Protein AF-A0A7C6ADP8-F1 (afdb_monomer)

pLDDT: mean 74.57, std 18.98, range [22.14, 98.31]

Sequence (1095 aa):
MPDKEGLFTRVGKFVDNAWGKVIQRQTPQTPTKPYLGIEVAIDEGSIYKRMKLTPYYGDELLSRKKIDIFNQMMQDSEIESSINTLKTIRLSSGWEIIPATETDETGKEINKERNKEIADFVEWNLKNVEGSFEDDLREIMGAVEMGISLNELIWNPIKKGKYAGKIGLTAIKSKNPKYFNIAVDDFDNLLENGIVNISSIHYGERYPTEKFIIYSFNKRYENVFGVSRIRSLYDLWFMKQVVLRAFGVYIEKFGHPWPIIKHPKGIDARLKSDLLTILRQLRLEAGMVIPNDVEVAIQEVSTRGSTMFLDIIDYIDKEIRKTILGQTLTAETGGTGSYALGKVHFDILLFYEEQLADDLEKKAINQQLIKRLVDYNYLDVQEYPEFKFKPLIQEDITQIIDKYYQGVSQGAIKPIPEDEEWIRDKLKLPKRKTGEAPAPIVENPQIEIPELTSFKEDIFTGVRRRTLTKYEEQTDFKEIKDTQDDITERYRVKIGSIIKDSVDDLIEQIGSKKIIEEKNINAIPKLKLKYVGDVKREFQNMMEEIFRRGKSDARKELAAKRKELKFVSLQRITPTELLNIFDKEAFWMAGVERDYIEKEIKEVLFNAIKTGANIRDTIAEIQSRMEAYYIQGEPIEEEAMTGHRLETVIRTKLSDVYNQARRQIFEDEDLEGFVEAYQYSAILDDRVRKTHAEMDGRIYSVNNPIWDSLYPPNGYNCFDELTEVYTNEGWKFFKELRGNESFLSLSPQTKDLEWQKAIRWYKDKYEGEMYHFHSWNFDLKCTPNHSLLVKKSWDRHQKRDNLKFIFANQIADSDLFYRTSKWIGRDKEEYLGFMSAKTFARFMGYWLSEGSITKSNKWVIKISQNQQDKKYEIIEKLSEIKELLWIGKEAIYIKPLPILSEYLSQFGKSFEKYIPIEIKEMTKENIREFLDAYLLGDGHIIPGHKFENGYESYDIKSYTTSSKKMAEDLGELILKVGHYPSFSFENNKGKEVEFRNGIYKLNTNIYFVRELESEYFTFHKKYLKKERYEGYIYCVEIPKYHTLWIRRNNKTTWAGNCRCLVIPIVRGEQWEESPPPPSWVKPDEGFDKPGNKRE

Structure (mmCIF, N/CA/C/O backbone):
data_AF-A0A7C6ADP8-F1
#
_entry.id   AF-A0A7C6ADP8-F1
#
loop_
_atom_site.group_PDB
_atom_site.id
_atom_site.type_symbol
_atom_site.label_atom_id
_atom_site.label_alt_id
_atom_site.label_comp_id
_atom_site.label_asym_id
_atom_site.label_entity_id
_atom_site.label_seq_id
_atom_site.pdbx_PDB_ins_code
_atom_site.Cartn_x
_atom_site.Cartn_y
_atom_site.Cartn_z
_atom_site.occupancy
_atom_site.B_iso_or_equiv
_atom_site.auth_seq_id
_atom_site.auth_comp_id
_atom_site.auth_asym_id
_atom_site.auth_atom_id
_atom_site.pdbx_PDB_model_num
ATOM 1 N N . MET A 1 1 ? 15.365 53.160 -57.460 1.00 35.66 1 MET A N 1
ATOM 2 C CA . MET A 1 1 ? 14.237 52.445 -56.826 1.00 35.66 1 MET A CA 1
ATOM 3 C C . MET A 1 1 ? 14.188 52.918 -55.385 1.00 35.66 1 MET A C 1
ATOM 5 O O . MET A 1 1 ? 15.124 52.596 -54.665 1.00 35.66 1 MET A O 1
ATOM 9 N N . PRO A 1 2 ? 13.243 53.808 -55.036 1.00 38.81 2 PRO A N 1
ATOM 10 C CA . PRO A 1 2 ? 13.351 54.641 -53.848 1.00 38.81 2 PRO A CA 1
ATOM 11 C C . PRO A 1 2 ? 12.787 53.992 -52.586 1.00 38.81 2 PRO A C 1
ATOM 13 O O . PRO A 1 2 ? 12.015 53.034 -52.628 1.00 38.81 2 PRO A O 1
ATOM 16 N N . ASP A 1 3 ? 13.231 54.601 -51.495 1.00 36.62 3 ASP A N 1
ATOM 17 C CA . ASP A 1 3 ? 13.178 54.237 -50.094 1.00 36.62 3 ASP A CA 1
ATOM 18 C C . ASP A 1 3 ? 11.847 53.768 -49.515 1.00 36.62 3 ASP A C 1
ATOM 20 O O . ASP A 1 3 ? 10.770 54.335 -49.708 1.00 36.62 3 ASP A O 1
ATOM 24 N N . LYS A 1 4 ? 12.000 52.770 -48.642 1.00 43.06 4 LYS A N 1
ATOM 25 C CA . LYS A 1 4 ? 11.010 52.248 -47.700 1.00 43.06 4 LYS A CA 1
ATOM 26 C C . LYS A 1 4 ? 10.804 53.185 -46.492 1.00 43.06 4 LYS A C 1
ATOM 28 O O . LYS A 1 4 ? 10.610 52.708 -45.380 1.00 43.06 4 LYS A O 1
ATOM 33 N N . GLU A 1 5 ? 10.795 54.501 -46.700 1.00 43.41 5 GLU A N 1
ATOM 34 C CA . GLU A 1 5 ? 10.454 55.497 -45.664 1.00 43.41 5 GLU A CA 1
ATOM 35 C C . GLU A 1 5 ? 8.980 55.954 -45.715 1.00 43.41 5 GLU A C 1
ATOM 37 O O . GLU A 1 5 ? 8.523 56.711 -44.865 1.00 43.41 5 GLU A O 1
ATOM 42 N N . GLY A 1 6 ? 8.176 55.446 -46.658 1.00 42.19 6 GLY A N 1
ATOM 43 C CA . GLY A 1 6 ? 6.783 55.881 -46.854 1.00 42.19 6 GLY A CA 1
ATOM 44 C C . GLY A 1 6 ? 5.679 55.070 -46.155 1.00 42.19 6 GLY A C 1
ATOM 45 O O . GLY A 1 6 ? 4.519 55.475 -46.221 1.00 42.19 6 GLY A O 1
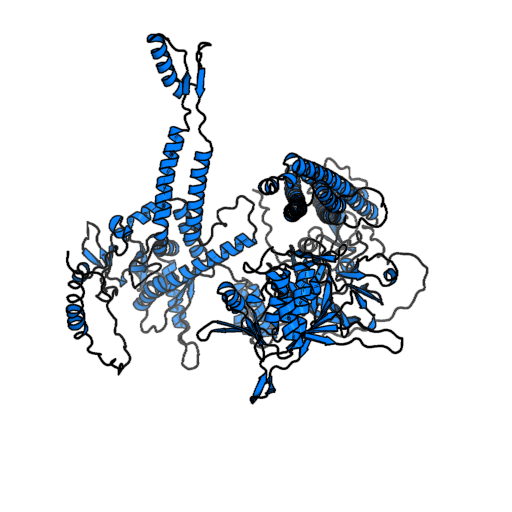ATOM 46 N N . LEU A 1 7 ? 5.984 53.936 -45.506 1.00 39.31 7 LEU A N 1
ATOM 47 C CA . LEU A 1 7 ? 4.951 53.066 -44.903 1.00 39.31 7 LEU A CA 1
ATOM 48 C C . LEU A 1 7 ? 4.831 53.165 -43.374 1.00 39.31 7 LEU A C 1
ATOM 50 O O . LEU A 1 7 ? 3.783 52.817 -42.831 1.00 39.31 7 LEU A O 1
ATOM 54 N N . PHE A 1 8 ? 5.836 53.700 -42.676 1.00 41.06 8 PHE A N 1
ATOM 55 C CA . PHE A 1 8 ? 5.803 53.817 -41.211 1.00 41.06 8 PHE A CA 1
ATOM 56 C C . PHE A 1 8 ? 5.167 55.115 -40.690 1.00 41.06 8 PHE A C 1
ATOM 58 O O . PHE A 1 8 ? 4.790 55.192 -39.524 1.00 41.06 8 PHE A O 1
ATOM 65 N N . THR A 1 9 ? 4.902 56.098 -41.552 1.00 47.91 9 THR A N 1
ATOM 66 C CA . THR A 1 9 ? 4.313 57.390 -41.145 1.00 47.91 9 THR A CA 1
ATOM 67 C C . THR A 1 9 ? 2.787 57.456 -41.289 1.00 47.91 9 THR A C 1
ATOM 69 O O . THR A 1 9 ? 2.170 58.429 -40.856 1.00 47.91 9 THR A O 1
ATOM 72 N N . ARG A 1 10 ? 2.142 56.416 -41.846 1.00 42.78 10 ARG A N 1
ATOM 73 C CA . ARG A 1 10 ? 0.668 56.316 -41.951 1.00 42.78 10 ARG A CA 1
ATOM 74 C C . ARG A 1 10 ? 0.014 55.357 -40.954 1.00 42.78 10 ARG A C 1
ATOM 76 O O . ARG A 1 10 ? -1.195 55.435 -40.772 1.00 42.78 10 ARG A O 1
ATOM 83 N N . VAL A 1 11 ? 0.799 54.545 -40.245 1.00 42.97 11 VAL A N 1
ATOM 84 C CA . VAL A 1 11 ? 0.312 53.742 -39.108 1.00 42.97 11 VAL A CA 1
ATOM 85 C C . VAL A 1 11 ? 0.451 54.523 -37.791 1.00 42.97 11 VAL A C 1
ATOM 87 O O . VAL A 1 11 ? -0.422 54.434 -36.933 1.00 42.97 11 VAL A O 1
ATOM 90 N N . GLY A 1 12 ? 1.440 55.421 -37.677 1.00 44.69 12 GLY A N 1
ATOM 91 C CA . GLY A 1 12 ? 1.643 56.259 -36.484 1.00 44.69 12 GLY A CA 1
ATOM 92 C C . GLY A 1 12 ? 0.563 57.319 -36.209 1.00 44.69 12 GLY A C 1
ATOM 93 O O . GLY A 1 12 ? 0.397 57.722 -35.070 1.00 44.69 12 GLY A O 1
ATOM 94 N N . LYS A 1 13 ? -0.233 57.746 -37.204 1.00 42.19 13 LYS A N 1
ATOM 95 C CA . LYS A 1 13 ? -1.332 58.724 -36.996 1.00 42.19 13 LYS A CA 1
ATOM 96 C C . LYS A 1 13 ? -2.733 58.113 -36.879 1.00 42.19 13 LYS A C 1
ATOM 98 O O . LYS A 1 13 ? -3.676 58.838 -36.570 1.00 42.19 13 LYS A O 1
ATOM 103 N N . PHE A 1 14 ? -2.879 56.804 -37.096 1.00 39.31 14 PHE A N 1
ATOM 104 C CA . PHE A 1 14 ? -4.141 56.093 -36.846 1.00 39.31 14 PHE A CA 1
ATOM 105 C C . PHE A 1 14 ? -4.179 55.467 -35.443 1.00 39.31 14 PHE A C 1
ATOM 107 O O . PHE A 1 14 ? -5.254 55.315 -34.869 1.00 39.31 14 PHE A O 1
ATOM 114 N N . VAL A 1 15 ? -3.011 55.177 -34.857 1.00 43.12 15 VAL A N 1
ATOM 115 C CA . VAL A 1 15 ? -2.910 54.628 -33.497 1.00 43.12 15 VAL A CA 1
ATOM 116 C C . VAL A 1 15 ? -3.097 55.718 -32.428 1.00 43.12 15 VAL A C 1
ATOM 118 O O . VAL A 1 15 ? -3.799 55.473 -31.452 1.00 43.12 15 VAL A O 1
ATOM 121 N N . ASP A 1 16 ? -2.650 56.958 -32.653 1.00 43.00 16 ASP A N 1
ATOM 122 C CA . ASP A 1 16 ? -2.797 58.026 -31.643 1.00 43.00 16 ASP A CA 1
ATOM 123 C C . ASP A 1 16 ? -4.207 58.656 -31.562 1.00 43.00 16 ASP A C 1
ATOM 125 O O . ASP A 1 16 ? -4.598 59.160 -30.511 1.00 43.00 16 ASP A O 1
ATOM 129 N N . ASN A 1 17 ? -5.029 58.574 -32.618 1.00 44.94 17 ASN A N 1
ATOM 130 C CA . ASN A 1 17 ? -6.403 59.115 -32.607 1.00 44.94 17 ASN A CA 1
ATOM 131 C C . ASN A 1 17 ? -7.495 58.085 -32.263 1.00 44.94 17 ASN A C 1
ATOM 133 O O . ASN A 1 17 ? -8.624 58.483 -31.971 1.00 44.94 17 ASN A O 1
ATOM 137 N N . ALA A 1 18 ? -7.179 56.785 -32.253 1.00 42.38 18 ALA A N 1
ATOM 138 C CA . ALA A 1 18 ? -8.094 55.736 -31.792 1.00 42.38 18 ALA A CA 1
ATOM 139 C C . ALA A 1 18 ? -7.897 55.401 -30.300 1.00 42.38 18 ALA A C 1
ATOM 141 O O . ALA A 1 18 ? -8.864 55.097 -29.605 1.00 42.38 18 ALA A O 1
ATOM 142 N N . TRP A 1 19 ? -6.672 55.538 -29.778 1.00 39.94 19 TRP A N 1
ATOM 143 C CA . TRP A 1 19 ? -6.356 55.247 -28.373 1.00 39.94 19 TRP A CA 1
ATOM 144 C C . TRP A 1 19 ? -6.472 56.460 -27.434 1.00 39.94 19 TRP A C 1
ATOM 146 O O . TRP A 1 19 ? -6.539 56.292 -26.219 1.00 39.94 19 TRP A O 1
ATOM 156 N N . GLY A 1 20 ? -6.592 57.678 -27.975 1.00 42.84 20 GLY A N 1
ATOM 157 C CA . GLY A 1 20 ? -6.781 58.911 -27.197 1.00 42.84 20 GLY A CA 1
ATOM 158 C C . GLY A 1 20 ? -8.222 59.222 -26.760 1.00 42.84 20 GLY A C 1
ATOM 159 O O . GLY A 1 20 ? -8.427 60.182 -26.021 1.00 42.84 20 GLY A O 1
ATOM 160 N N . LYS A 1 21 ? -9.235 58.450 -27.193 1.00 44.66 21 LYS A N 1
ATOM 161 C CA . LYS A 1 21 ? -10.662 58.712 -26.879 1.00 44.66 21 LYS A CA 1
ATOM 162 C C . LYS A 1 21 ? -11.419 57.592 -26.152 1.00 44.66 21 LYS A C 1
ATOM 164 O O . LYS A 1 21 ? -12.600 57.771 -25.879 1.00 44.66 21 LYS A O 1
ATOM 169 N N . VAL A 1 22 ? -10.763 56.494 -25.764 1.00 42.47 22 VAL A N 1
ATOM 170 C CA . VAL A 1 22 ? -11.399 55.411 -24.969 1.00 42.47 22 VAL A CA 1
ATOM 171 C C . VAL A 1 22 ? -10.760 55.238 -23.583 1.00 42.47 22 VAL A C 1
ATOM 173 O O . VAL A 1 22 ? -11.150 54.375 -22.811 1.00 42.47 22 VAL A O 1
ATOM 176 N N . ILE A 1 23 ? -9.845 56.129 -23.192 1.00 43.03 23 ILE A N 1
ATOM 177 C CA . ILE A 1 23 ? -9.394 56.231 -21.799 1.00 43.03 23 ILE A CA 1
ATOM 178 C C . ILE A 1 23 ? -10.004 57.491 -21.177 1.00 43.03 23 ILE A C 1
ATOM 180 O O . ILE A 1 23 ? -9.311 58.404 -20.737 1.00 43.03 23 ILE A O 1
ATOM 184 N N . GLN A 1 24 ? -11.337 57.525 -21.079 1.00 40.25 24 GLN A N 1
ATOM 185 C CA . GLN A 1 24 ? -11.882 58.004 -19.815 1.00 40.25 24 GLN A CA 1
ATOM 186 C C . GLN A 1 24 ? -11.510 56.921 -18.810 1.00 40.25 24 GLN A C 1
ATOM 188 O O . GLN A 1 24 ? -12.100 55.843 -18.802 1.00 40.25 24 GLN A O 1
ATOM 193 N N . ARG A 1 25 ? -10.494 57.189 -17.983 1.00 43.53 25 ARG A N 1
ATOM 194 C CA . ARG A 1 25 ? -10.390 56.520 -16.689 1.00 43.53 25 ARG A CA 1
ATOM 195 C C . ARG A 1 25 ? -11.712 56.809 -15.985 1.00 43.53 25 ARG A C 1
ATOM 197 O O . ARG A 1 25 ? -11.857 57.869 -15.384 1.00 43.53 25 ARG A O 1
ATOM 204 N N . GLN A 1 26 ? -12.685 55.907 -16.107 1.00 44.56 26 GLN A N 1
ATOM 205 C CA . GLN A 1 26 ? -13.716 55.815 -15.094 1.00 44.56 26 GLN A CA 1
ATOM 206 C C . GLN A 1 26 ? -12.935 55.555 -13.817 1.00 44.56 26 GLN A C 1
ATOM 208 O O . GLN A 1 26 ? -12.265 54.530 -13.674 1.00 44.56 26 GLN A O 1
ATOM 213 N N . THR A 1 27 ? -12.904 56.558 -12.946 1.00 42.94 27 THR A N 1
ATOM 214 C CA . THR A 1 27 ? -12.522 56.363 -11.558 1.00 42.94 27 THR A CA 1
ATOM 215 C C . THR A 1 27 ? -13.268 55.114 -11.101 1.00 42.94 27 THR A C 1
ATOM 217 O O . THR A 1 27 ? -14.484 55.075 -11.313 1.00 42.94 27 THR A O 1
ATOM 220 N N . PRO A 1 28 ? -12.587 54.078 -10.574 1.00 41.28 28 PRO A N 1
ATOM 221 C CA . PRO A 1 28 ? -13.285 52.905 -10.076 1.00 41.28 28 PRO A CA 1
ATOM 222 C C . PRO A 1 28 ? -14.347 53.418 -9.113 1.00 41.28 28 PRO A C 1
ATOM 224 O O . PRO A 1 28 ? -14.013 54.067 -8.120 1.00 41.28 28 PRO A O 1
ATOM 227 N N . GLN A 1 29 ? -15.622 53.241 -9.467 1.00 51.44 29 GLN A N 1
ATOM 228 C CA . GLN A 1 29 ? -16.684 53.558 -8.535 1.00 51.44 29 GLN A CA 1
ATOM 229 C C . GLN A 1 29 ? -16.486 52.589 -7.386 1.00 51.44 29 GLN A C 1
ATOM 231 O O . GLN A 1 29 ? -16.668 51.382 -7.540 1.00 51.44 29 GLN A O 1
ATOM 236 N N . THR A 1 30 ? -16.032 53.109 -6.252 1.00 48.41 30 THR A N 1
ATOM 237 C CA . THR A 1 30 ? -16.050 52.364 -5.008 1.00 48.41 30 THR A CA 1
ATOM 238 C C . THR A 1 30 ? -17.510 51.980 -4.794 1.00 48.41 30 THR A C 1
ATOM 240 O O . THR A 1 30 ? -18.344 52.888 -4.711 1.00 48.41 30 THR A O 1
ATOM 243 N N . PRO A 1 31 ? -17.861 50.682 -4.776 1.00 51.34 31 PRO A N 1
ATOM 244 C CA . PRO A 1 31 ? -19.242 50.290 -4.566 1.00 51.34 31 PRO A CA 1
ATOM 245 C C . PRO A 1 31 ? -19.671 50.842 -3.209 1.00 51.34 31 PRO A C 1
ATOM 247 O O . PRO A 1 31 ? -19.130 50.467 -2.171 1.00 51.34 31 PRO A O 1
ATOM 250 N N . THR A 1 32 ? -20.599 51.799 -3.211 1.00 57.66 32 THR A N 1
ATOM 251 C CA . THR A 1 32 ? -21.074 52.444 -1.979 1.00 57.66 32 THR A CA 1
ATOM 252 C C . THR A 1 32 ? -22.040 51.552 -1.197 1.00 57.66 32 THR A C 1
ATOM 254 O O . THR A 1 32 ? -22.402 51.888 -0.071 1.00 57.66 32 THR A O 1
ATOM 257 N N . LYS A 1 33 ? -22.425 50.397 -1.764 1.00 55.84 33 LYS A N 1
ATOM 258 C CA . LYS A 1 33 ? -23.180 49.307 -1.133 1.00 55.84 33 LYS A CA 1
ATOM 259 C C . LYS A 1 33 ? -22.753 47.952 -1.729 1.00 55.84 33 LYS A C 1
ATOM 261 O O . LYS A 1 33 ? -22.306 47.930 -2.876 1.00 55.84 33 LYS A O 1
ATOM 266 N N . PRO A 1 34 ? -22.889 46.836 -0.988 1.00 53.62 34 PRO A N 1
ATOM 267 C CA . PRO A 1 34 ? -22.669 45.496 -1.533 1.00 53.62 34 PRO A CA 1
ATOM 268 C C . PRO A 1 34 ? -23.605 45.225 -2.723 1.00 53.62 34 PRO A C 1
ATOM 270 O O . PRO A 1 34 ? -24.771 45.619 -2.696 1.00 53.62 34 PRO A O 1
ATOM 273 N N . TYR A 1 35 ? -23.097 44.545 -3.755 1.00 59.25 35 TYR A N 1
ATOM 274 C CA . TYR A 1 35 ? -23.868 44.079 -4.915 1.00 59.25 35 TYR A CA 1
ATOM 275 C C . TYR A 1 35 ? -24.790 42.914 -4.508 1.00 59.25 35 TYR A C 1
ATOM 277 O O . TYR A 1 35 ? -24.523 41.757 -4.815 1.00 59.25 35 TYR A O 1
ATOM 285 N N . LEU A 1 36 ? -25.850 43.201 -3.749 1.00 57.41 36 LEU A N 1
ATOM 286 C CA . LEU A 1 36 ? -26.852 42.206 -3.362 1.00 57.41 36 LEU A CA 1
ATOM 287 C C . LEU A 1 36 ? -27.833 41.988 -4.524 1.00 57.41 36 LEU A C 1
ATOM 289 O O . LEU A 1 36 ? -28.545 42.916 -4.900 1.00 57.41 36 LEU A O 1
ATOM 293 N N . GLY A 1 37 ? -27.866 40.771 -5.079 1.00 58.00 37 GLY A N 1
ATOM 294 C CA . GLY A 1 37 ? -28.840 40.356 -6.102 1.00 58.00 37 GLY A CA 1
ATOM 295 C C . GLY A 1 37 ? -28.602 40.904 -7.515 1.00 58.00 37 GLY A C 1
ATOM 296 O O . GLY A 1 37 ? -29.552 41.005 -8.283 1.00 58.00 37 GLY A O 1
ATOM 297 N N . ILE A 1 38 ? -27.370 41.300 -7.856 1.00 65.56 38 ILE A N 1
ATOM 298 C CA . ILE A 1 38 ? -27.025 41.811 -9.193 1.00 65.56 38 ILE A CA 1
ATOM 299 C C . ILE A 1 38 ? -26.240 40.739 -9.954 1.00 65.56 38 ILE A C 1
ATOM 301 O O . ILE A 1 38 ? -25.113 40.421 -9.579 1.00 65.56 38 ILE A O 1
ATOM 305 N N . GLU A 1 39 ? -26.824 40.221 -11.033 1.00 62.56 39 GLU A N 1
ATOM 306 C CA . GLU A 1 39 ? -26.185 39.277 -11.956 1.00 62.56 39 GLU A CA 1
ATOM 307 C C . GLU A 1 39 ? -25.587 40.003 -13.169 1.00 62.56 39 GLU A C 1
ATOM 309 O O . GLU A 1 39 ? -26.061 41.063 -13.589 1.00 62.56 39 GLU A O 1
ATOM 314 N N . VAL A 1 40 ? -24.510 39.445 -13.726 1.00 65.12 40 VAL A N 1
ATOM 315 C CA . VAL A 1 40 ? -23.796 40.013 -14.877 1.00 65.12 40 VAL A CA 1
ATOM 316 C C . VAL A 1 40 ? -23.977 39.086 -16.070 1.00 65.12 40 VAL A C 1
ATOM 318 O O . VAL A 1 40 ? -23.547 37.938 -16.034 1.00 65.12 40 VAL A O 1
ATOM 321 N N . ALA A 1 41 ? -24.587 39.598 -17.137 1.00 59.38 41 ALA A N 1
ATOM 322 C CA . ALA A 1 41 ? -24.795 38.842 -18.366 1.00 59.38 41 ALA A CA 1
ATOM 323 C C . ALA A 1 41 ? -23.483 38.647 -19.152 1.00 59.38 41 ALA A C 1
ATOM 325 O O . ALA A 1 41 ? -22.653 39.558 -19.234 1.00 59.38 41 ALA A O 1
ATOM 326 N N . ILE A 1 42 ? -23.333 37.482 -19.788 1.00 54.97 42 ILE A N 1
ATOM 327 C CA . ILE A 1 42 ? -22.241 37.149 -20.720 1.00 54.97 42 ILE A CA 1
ATOM 328 C C . ILE A 1 42 ? -22.808 37.131 -22.162 1.00 54.97 42 ILE A C 1
ATOM 330 O O . ILE A 1 42 ? -23.999 36.887 -22.376 1.00 54.97 42 ILE A O 1
ATOM 334 N N . ASP A 1 43 ? -22.005 37.476 -23.179 1.00 49.22 43 ASP A N 1
ATOM 335 C CA . ASP A 1 43 ? -22.453 37.528 -24.583 1.00 49.22 43 ASP A CA 1
ATOM 336 C C . ASP A 1 43 ? -21.489 36.819 -25.544 1.00 49.22 43 ASP A C 1
ATOM 338 O O . ASP A 1 43 ? -20.391 37.311 -25.793 1.00 49.22 43 ASP A O 1
ATOM 342 N N . GLU A 1 44 ? -21.924 35.691 -26.121 1.00 49.38 44 GLU A N 1
ATOM 343 C CA . GLU A 1 44 ? -21.198 34.976 -27.188 1.00 49.38 44 GLU A CA 1
ATOM 344 C C . GLU A 1 44 ? -22.002 34.797 -28.504 1.00 49.38 44 GLU A C 1
ATOM 346 O O . GLU A 1 44 ? -21.466 34.256 -29.471 1.00 49.38 44 GLU A O 1
ATOM 351 N N . GLY A 1 45 ? -23.249 35.293 -28.646 1.00 51.62 45 GLY A N 1
ATOM 352 C CA . GLY A 1 45 ? -23.959 35.192 -29.941 1.00 51.62 45 GLY A CA 1
ATOM 353 C C . GLY A 1 45 ? -25.406 35.714 -30.025 1.00 51.62 45 GLY A C 1
ATOM 354 O O . GLY A 1 45 ? -26.259 35.418 -29.193 1.00 51.62 45 GLY A O 1
ATOM 355 N N . SER A 1 46 ? -25.721 36.444 -31.107 1.00 48.12 46 SER A N 1
ATOM 356 C CA . SER A 1 46 ? -26.847 37.398 -31.222 1.00 48.12 46 SER A CA 1
ATOM 357 C C . SER A 1 46 ? -28.129 36.935 -31.950 1.00 48.12 46 SER A C 1
ATOM 359 O O . SER A 1 46 ? -28.984 37.762 -32.268 1.00 48.12 46 SER A O 1
ATOM 361 N N . ILE A 1 47 ? -28.335 35.635 -32.195 1.00 41.91 47 ILE A N 1
ATOM 362 C CA . ILE A 1 47 ? -29.557 35.133 -32.877 1.00 41.91 47 ILE A CA 1
ATOM 363 C C . ILE A 1 47 ? -30.516 34.417 -31.916 1.00 41.91 47 ILE A C 1
ATOM 365 O O . ILE A 1 47 ? -31.720 34.670 -31.950 1.00 41.91 47 ILE A O 1
ATOM 369 N N . TYR A 1 48 ? -29.997 33.589 -31.008 1.00 50.34 48 TYR A N 1
ATOM 370 C CA . TYR A 1 48 ? -30.814 32.818 -30.061 1.00 50.34 48 TYR A CA 1
ATOM 371 C C . TYR A 1 48 ? -31.314 33.653 -28.867 1.00 50.34 48 TYR A C 1
ATOM 373 O O . TYR A 1 48 ? -32.397 33.377 -28.348 1.00 50.34 48 TYR A O 1
ATOM 381 N N . LYS A 1 49 ? -30.626 34.759 -28.529 1.00 50.81 49 LYS A N 1
ATOM 382 C CA . LYS A 1 49 ? -31.081 35.750 -27.531 1.00 50.81 49 LYS A CA 1
ATOM 383 C C . LYS A 1 49 ? -32.468 36.331 -27.840 1.00 50.81 49 LYS A C 1
ATOM 385 O O . LYS A 1 49 ? -33.259 36.538 -26.929 1.00 50.81 49 LYS A O 1
ATOM 390 N N . ARG A 1 50 ? -32.840 36.512 -29.119 1.00 51.75 50 ARG A N 1
ATOM 391 C CA . ARG A 1 50 ? -34.196 36.990 -29.481 1.00 51.75 50 ARG A CA 1
ATOM 392 C C . ARG A 1 50 ? -35.306 35.987 -29.158 1.00 51.75 50 ARG A C 1
ATOM 394 O O . ARG A 1 50 ? -36.455 36.395 -29.033 1.00 51.75 50 ARG A O 1
ATOM 401 N N . MET A 1 51 ? -34.982 34.698 -29.050 1.00 52.62 51 MET A N 1
ATOM 402 C CA . MET A 1 51 ? -35.951 33.629 -28.792 1.00 52.62 51 MET A CA 1
ATOM 403 C C . MET A 1 51 ? -35.941 33.134 -27.337 1.00 52.62 51 MET A C 1
ATOM 405 O O . MET A 1 51 ? -36.783 32.301 -27.002 1.00 52.62 51 MET A O 1
ATOM 409 N N . LYS A 1 52 ? -35.035 33.639 -26.475 1.00 62.75 52 LYS A N 1
ATOM 410 C CA . LYS A 1 52 ? -34.839 33.174 -25.083 1.00 62.75 52 LYS A CA 1
ATOM 411 C C . LYS A 1 52 ? -34.742 31.644 -24.975 1.00 62.75 52 LYS A C 1
ATOM 413 O O . LYS A 1 52 ? -35.336 31.023 -24.098 1.00 62.75 52 LYS A O 1
ATOM 418 N N . LEU A 1 53 ? -34.069 31.024 -25.941 1.00 60.41 53 LEU A N 1
ATOM 419 C CA . LEU A 1 53 ? -33.856 29.580 -26.011 1.00 60.41 53 LEU A CA 1
ATOM 420 C C . LEU A 1 53 ? -32.358 29.321 -25.989 1.00 60.41 53 LEU A C 1
ATOM 422 O O . LEU A 1 53 ? -31.644 29.822 -26.861 1.00 60.41 53 LEU A O 1
ATOM 426 N N . THR A 1 54 ? -31.893 28.508 -25.046 1.00 62.88 54 THR A N 1
ATOM 427 C CA . THR A 1 54 ? -30.516 28.020 -25.071 1.00 62.88 54 THR A CA 1
ATOM 428 C C . THR A 1 54 ? -30.438 26.949 -26.153 1.00 62.88 54 THR A C 1
ATOM 430 O O . THR A 1 54 ? -31.235 26.006 -26.139 1.00 62.88 54 THR A O 1
ATOM 433 N N . PRO A 1 55 ? -29.543 27.056 -27.145 1.00 58.25 55 PRO A N 1
ATOM 434 C CA . PRO A 1 55 ? -29.330 25.942 -28.045 1.00 58.25 55 PRO A CA 1
ATOM 435 C C . PRO A 1 55 ? -28.656 24.813 -27.262 1.00 58.25 55 PRO A C 1
ATOM 437 O O . PRO A 1 55 ? -27.723 25.046 -26.501 1.00 58.25 55 PRO A O 1
ATOM 440 N N . TYR A 1 56 ? -29.024 23.571 -27.564 1.00 56.62 56 TYR A N 1
ATOM 441 C CA . TYR A 1 56 ? -28.285 22.372 -27.144 1.00 56.62 56 TYR A CA 1
ATOM 442 C C . TYR A 1 56 ? -26.795 22.377 -27.605 1.00 56.62 56 TYR A C 1
ATOM 444 O O . TYR A 1 56 ? -26.020 21.475 -27.308 1.00 56.62 56 TYR A O 1
ATOM 452 N N . TYR A 1 57 ? -26.377 23.383 -28.382 1.00 54.66 57 TYR A N 1
ATOM 453 C CA . TYR A 1 57 ? -25.334 23.313 -29.404 1.00 54.66 57 TYR A CA 1
ATOM 454 C C . TYR A 1 57 ? -24.195 24.332 -29.221 1.00 54.66 57 TYR A C 1
ATOM 456 O O . TYR A 1 57 ? -23.665 24.828 -30.212 1.00 54.66 57 TYR A O 1
ATOM 464 N N . GLY A 1 58 ? -23.805 24.650 -27.982 1.00 55.44 58 GLY A N 1
ATOM 465 C CA . GLY A 1 58 ? -22.548 25.378 -27.720 1.00 55.44 58 GLY A CA 1
ATOM 466 C C . GLY A 1 58 ? -21.291 24.556 -28.056 1.00 55.44 58 GLY A C 1
ATOM 467 O O . GLY A 1 58 ? -20.200 25.094 -28.204 1.00 55.44 58 GLY A O 1
ATOM 468 N N . ASP A 1 59 ? -21.455 23.242 -28.218 1.00 66.88 59 ASP A N 1
ATOM 469 C CA . ASP A 1 59 ? -20.412 22.287 -28.574 1.00 66.88 59 ASP A CA 1
ATOM 470 C C . ASP A 1 59 ? -20.443 21.947 -30.082 1.00 66.88 59 ASP A C 1
ATOM 472 O O . ASP A 1 59 ? -21.493 21.591 -30.628 1.00 66.88 59 ASP A O 1
ATOM 476 N N . GLU A 1 60 ? -19.289 22.019 -30.764 1.00 72.50 60 GLU A N 1
ATOM 477 C CA . GLU A 1 60 ? -19.176 21.791 -32.218 1.00 72.50 60 GLU A CA 1
ATOM 478 C C . GLU A 1 60 ? -19.666 20.394 -32.642 1.00 72.50 60 GLU A C 1
ATOM 480 O O . GLU A 1 60 ? -20.336 20.260 -33.672 1.00 72.50 60 GLU A O 1
ATOM 485 N N . LEU A 1 61 ? -19.402 19.350 -31.848 1.00 80.44 61 LEU A N 1
ATOM 486 C CA . LEU A 1 61 ? -19.861 17.991 -32.138 1.00 80.44 61 LEU A CA 1
ATOM 487 C C . LEU A 1 61 ? -21.383 17.917 -32.046 1.00 80.44 61 LEU A C 1
ATOM 489 O O . LEU A 1 61 ? -22.039 17.434 -32.974 1.00 80.44 61 LEU A O 1
ATOM 493 N N . LEU A 1 62 ? -21.945 18.422 -30.947 1.00 76.25 62 LEU A N 1
ATOM 494 C CA . LEU A 1 62 ? -23.387 18.384 -30.722 1.00 76.25 62 LEU A CA 1
ATOM 495 C C . LEU A 1 62 ? -24.124 19.235 -31.754 1.00 76.25 62 LEU A C 1
ATOM 497 O O . LEU A 1 62 ? -25.178 18.814 -32.227 1.00 76.25 62 LEU A O 1
ATOM 501 N N . SER A 1 63 ? -23.554 20.364 -32.187 1.00 71.56 63 SER A N 1
ATOM 502 C CA . SER A 1 63 ? -24.127 21.207 -33.247 1.00 71.56 63 SER A CA 1
ATOM 503 C C . SER A 1 63 ? -24.333 20.452 -34.567 1.00 71.56 63 SER A C 1
ATOM 505 O O . SER A 1 63 ? -25.330 20.656 -35.259 1.00 71.56 63 SER A O 1
ATOM 507 N N . ARG A 1 64 ? -23.421 19.528 -34.898 1.00 75.31 64 ARG A N 1
ATOM 508 C CA . ARG A 1 64 ? -23.453 18.751 -36.146 1.00 75.31 64 ARG A CA 1
ATOM 509 C C . ARG A 1 64 ? -24.213 17.437 -36.016 1.00 75.31 64 ARG A C 1
ATOM 511 O O . ARG A 1 64 ? -24.903 17.035 -36.951 1.00 75.31 64 ARG A O 1
ATOM 518 N N . LYS A 1 65 ? -24.033 16.729 -34.900 1.00 79.06 65 LYS A N 1
ATOM 519 C CA . LYS A 1 65 ? -24.490 15.341 -34.715 1.00 79.06 65 LYS A CA 1
ATOM 520 C C . LYS A 1 65 ? -25.688 15.199 -33.777 1.00 79.06 65 LYS A C 1
ATOM 522 O O . LYS A 1 65 ? -26.309 14.139 -33.774 1.00 79.06 65 LYS A O 1
ATOM 527 N N . LYS A 1 66 ? -26.066 16.271 -33.071 1.00 82.31 66 LYS A N 1
ATOM 528 C CA . LYS A 1 66 ? -27.109 16.304 -32.031 1.00 82.31 66 LYS A CA 1
ATOM 529 C C . LYS A 1 66 ? -26.801 15.374 -30.851 1.00 82.31 66 LYS A C 1
ATOM 531 O O . LYS A 1 66 ? -25.830 14.627 -30.886 1.00 82.31 66 LYS A O 1
ATOM 536 N N . ILE A 1 67 ? -27.638 15.411 -29.809 1.00 82.81 67 ILE A N 1
ATOM 537 C CA . ILE A 1 67 ? -27.511 14.533 -28.625 1.00 82.81 67 ILE A CA 1
ATOM 538 C C . ILE A 1 67 ? -27.523 13.040 -28.972 1.00 82.81 67 ILE A C 1
ATOM 540 O O . ILE A 1 67 ? -26.954 12.221 -28.263 1.00 82.81 67 ILE A O 1
ATOM 544 N N . ASP A 1 68 ? -28.136 12.680 -30.101 1.00 85.12 68 ASP A N 1
ATOM 545 C CA . ASP A 1 68 ? -28.301 11.294 -30.538 1.00 85.12 68 ASP A CA 1
ATOM 546 C C . ASP A 1 68 ? -26.971 10.568 -30.786 1.00 85.12 68 ASP A C 1
ATOM 548 O O . ASP A 1 68 ? -26.932 9.340 -30.794 1.00 85.12 68 ASP A O 1
ATOM 552 N N . ILE A 1 69 ? -25.870 11.309 -30.951 1.00 89.75 69 ILE A N 1
ATOM 553 C CA . ILE A 1 69 ? -24.537 10.713 -31.048 1.00 89.75 69 ILE A CA 1
ATOM 554 C C . ILE A 1 69 ? -24.155 9.941 -29.785 1.00 89.75 69 ILE A C 1
ATOM 556 O O . ILE A 1 69 ? -23.512 8.901 -29.884 1.00 89.75 69 ILE A O 1
ATOM 560 N N . PHE A 1 70 ? -24.603 10.388 -28.611 1.00 91.81 70 PHE A N 1
ATOM 561 C CA . PHE A 1 70 ? -24.351 9.684 -27.359 1.00 91.81 70 PHE A CA 1
ATOM 562 C C . PHE A 1 70 ? -25.102 8.352 -27.303 1.00 91.81 70 PHE A C 1
ATOM 564 O O . PHE A 1 70 ? -24.523 7.364 -26.867 1.00 91.81 70 PHE A O 1
ATOM 571 N N . ASN A 1 71 ? -26.317 8.269 -27.864 1.00 90.44 71 ASN A N 1
ATOM 572 C CA . ASN A 1 71 ? -27.015 6.986 -28.028 1.00 90.44 71 ASN A CA 1
ATOM 573 C C . ASN A 1 71 ? -26.222 6.015 -28.916 1.00 90.44 71 ASN A C 1
ATOM 575 O O . ASN A 1 71 ? -26.198 4.821 -28.645 1.00 90.44 71 ASN A O 1
ATOM 579 N N . GLN A 1 72 ? -25.565 6.514 -29.969 1.00 91.94 72 GLN A N 1
ATOM 580 C CA . GLN A 1 72 ? -24.722 5.683 -30.838 1.00 91.94 72 GLN A CA 1
ATOM 581 C C . GLN A 1 72 ? -23.448 5.226 -30.121 1.00 91.94 72 GLN A C 1
ATOM 583 O O . GLN A 1 72 ? -23.032 4.084 -30.283 1.00 91.94 72 GLN A O 1
ATOM 588 N N . MET A 1 73 ? -22.839 6.092 -29.308 1.00 94.75 73 MET A N 1
ATOM 589 C CA . MET A 1 73 ? -21.670 5.735 -28.500 1.00 94.75 73 MET A CA 1
ATOM 590 C C . MET A 1 73 ? -22.005 4.697 -27.426 1.00 94.75 73 MET A C 1
ATOM 592 O O . MET A 1 73 ? -21.212 3.791 -27.204 1.00 94.75 73 MET A O 1
ATOM 596 N N . MET A 1 74 ? -23.192 4.776 -26.820 1.00 93.94 74 MET A N 1
ATOM 597 C CA . MET A 1 74 ? -23.686 3.784 -25.858 1.00 93.94 74 MET A CA 1
ATOM 598 C C . MET A 1 74 ? -23.939 2.397 -26.473 1.00 93.94 74 MET A C 1
ATOM 600 O O . MET A 1 74 ? -24.168 1.453 -25.731 1.00 93.94 74 MET A O 1
ATOM 604 N N . GLN A 1 75 ? -23.885 2.240 -27.803 1.00 93.38 75 GLN A N 1
ATOM 605 C CA . GLN A 1 75 ? -23.884 0.917 -28.446 1.00 93.38 75 GLN A CA 1
ATOM 606 C C . GLN A 1 75 ? -22.501 0.244 -28.411 1.00 93.38 75 GLN A C 1
ATOM 608 O O . GLN A 1 75 ? -22.386 -0.930 -28.759 1.00 93.38 75 GLN A O 1
ATOM 613 N N . ASP A 1 76 ? -21.442 0.970 -28.036 1.00 93.75 76 ASP A N 1
ATOM 614 C CA . ASP A 1 76 ? -20.130 0.379 -27.792 1.00 93.75 76 ASP A CA 1
ATOM 615 C C . ASP A 1 76 ? -20.131 -0.339 -26.440 1.00 93.75 76 ASP A C 1
ATOM 617 O O . ASP A 1 76 ? -20.381 0.279 -25.403 1.00 93.75 76 ASP A O 1
ATOM 621 N N . SER A 1 77 ? -19.824 -1.637 -26.457 1.00 89.31 77 SER A N 1
ATOM 622 C CA . SER A 1 77 ? -19.891 -2.504 -25.276 1.00 89.31 77 SER A CA 1
ATOM 623 C C . SER A 1 77 ? -19.029 -2.012 -24.116 1.00 89.31 77 SER A C 1
ATOM 625 O O . SER A 1 77 ? -19.388 -2.215 -22.959 1.00 89.31 77 SER A O 1
ATOM 627 N N . GLU A 1 78 ? -17.897 -1.361 -24.401 1.00 88.25 78 GLU A N 1
ATOM 628 C CA . GLU A 1 78 ? -16.990 -0.898 -23.354 1.00 88.25 78 GLU A CA 1
ATOM 629 C C . GLU A 1 78 ? -17.538 0.336 -22.636 1.00 88.25 78 GLU A C 1
ATOM 631 O O . GLU A 1 78 ? -17.493 0.436 -21.406 1.00 88.25 78 GLU A O 1
ATOM 636 N N . ILE A 1 79 ? -18.096 1.266 -23.414 1.00 91.81 79 ILE A N 1
ATOM 637 C CA . ILE A 1 79 ? -18.738 2.475 -22.897 1.00 91.81 79 ILE A CA 1
ATOM 638 C C . ILE A 1 79 ? -19.983 2.087 -22.096 1.00 91.81 79 ILE A C 1
ATOM 640 O O . ILE A 1 79 ? -20.149 2.542 -20.963 1.00 91.81 79 ILE A O 1
ATOM 644 N N . GLU A 1 80 ? -20.826 1.219 -22.658 1.00 92.25 80 GLU A N 1
ATOM 645 C CA . GLU A 1 80 ? -22.058 0.752 -22.025 1.00 92.25 80 GLU A CA 1
ATOM 646 C C . GLU A 1 80 ? -21.778 0.045 -20.691 1.00 92.25 80 GLU A C 1
ATOM 648 O O . GLU A 1 80 ? -22.327 0.429 -19.655 1.00 92.25 80 GLU A O 1
ATOM 653 N N . SER A 1 81 ? -20.868 -0.936 -20.695 1.00 85.62 81 SER A N 1
ATOM 654 C CA . SER A 1 81 ? -20.476 -1.697 -19.504 1.00 85.62 81 SER A CA 1
ATOM 655 C C . SER A 1 81 ? -19.918 -0.789 -18.406 1.00 85.62 81 SER A C 1
ATOM 657 O O . SER A 1 81 ? -20.314 -0.888 -17.240 1.00 85.62 81 SER A O 1
ATOM 659 N N . SER A 1 82 ? -19.051 0.158 -18.775 1.00 87.50 82 SER A N 1
ATOM 660 C CA . SER A 1 82 ? -18.438 1.087 -17.823 1.00 87.50 82 SER A CA 1
ATOM 661 C C . SER A 1 82 ? -19.467 2.025 -17.181 1.00 87.50 82 SER A C 1
ATOM 663 O O . SER A 1 82 ? -19.465 2.204 -15.964 1.00 87.50 82 SER A O 1
ATOM 665 N N . ILE A 1 83 ? -20.386 2.600 -17.965 1.00 90.31 83 ILE A N 1
ATOM 666 C CA . ILE A 1 83 ? -21.444 3.478 -17.436 1.00 90.31 83 ILE A CA 1
ATOM 667 C C . ILE A 1 83 ? -22.425 2.692 -16.556 1.00 90.31 83 ILE A C 1
ATOM 669 O O . ILE A 1 83 ? -22.792 3.155 -15.474 1.00 90.31 83 ILE A O 1
ATOM 673 N N . ASN A 1 84 ? -22.821 1.490 -16.977 1.00 88.62 84 ASN A N 1
ATOM 674 C CA . ASN A 1 84 ? -23.721 0.638 -16.199 1.00 88.62 84 ASN A CA 1
ATOM 675 C C . ASN A 1 84 ? -23.093 0.178 -14.880 1.00 88.62 84 ASN A C 1
ATOM 677 O O . ASN A 1 84 ? -23.796 0.100 -13.869 1.00 88.62 84 ASN A O 1
ATOM 681 N N . THR A 1 85 ? -21.785 -0.088 -14.871 1.00 85.31 85 THR A N 1
ATOM 682 C CA . THR A 1 85 ? -21.032 -0.416 -13.654 1.00 85.31 85 THR A CA 1
ATOM 683 C C . THR A 1 85 ? -21.087 0.740 -12.661 1.00 85.31 85 THR A C 1
ATOM 685 O O . THR A 1 85 ? -21.480 0.522 -11.517 1.00 85.31 85 THR A O 1
ATOM 688 N N . LEU A 1 86 ? -20.801 1.965 -13.117 1.00 86.31 86 LEU A N 1
ATOM 689 C CA . LEU A 1 86 ? -20.866 3.183 -12.301 1.00 86.31 86 LEU A CA 1
ATOM 690 C C . LEU A 1 86 ? -22.262 3.345 -11.657 1.00 86.31 86 LEU A C 1
ATOM 692 O O . LEU A 1 86 ? -22.428 3.375 -10.441 1.00 86.31 86 LEU A O 1
ATOM 696 N N . LYS A 1 87 ? -23.322 3.305 -12.477 1.00 90.00 87 LYS A N 1
ATOM 697 C CA . LYS A 1 87 ? -24.705 3.430 -11.980 1.00 90.00 87 LYS A CA 1
ATOM 698 C C . LYS A 1 87 ? -25.087 2.326 -10.993 1.00 90.00 87 LYS A C 1
ATOM 700 O O . LYS A 1 87 ? -25.781 2.579 -10.012 1.00 90.00 87 LYS A O 1
ATOM 705 N N . THR A 1 88 ? -24.659 1.093 -11.250 1.00 87.38 88 THR A N 1
ATOM 706 C CA . THR A 1 88 ? -25.025 -0.056 -10.413 1.00 87.38 88 THR A CA 1
ATOM 707 C C . THR A 1 88 ? -24.331 -0.010 -9.057 1.00 87.38 88 THR A C 1
ATOM 709 O O . THR A 1 88 ? -24.981 -0.282 -8.049 1.00 87.38 88 THR A O 1
ATOM 712 N N . ILE A 1 89 ? -23.055 0.385 -9.008 1.00 84.12 89 ILE A N 1
ATOM 713 C CA . ILE A 1 89 ? -22.329 0.557 -7.746 1.00 84.12 89 ILE A CA 1
ATOM 714 C C . ILE A 1 89 ? -23.048 1.593 -6.888 1.00 84.12 89 ILE A C 1
ATOM 716 O O . ILE A 1 89 ? -23.382 1.281 -5.743 1.00 84.12 89 ILE A O 1
ATOM 720 N N . ARG A 1 90 ? -23.397 2.761 -7.448 1.00 87.62 90 ARG A N 1
ATOM 721 C CA . ARG A 1 90 ? -24.079 3.810 -6.680 1.00 87.62 90 ARG A CA 1
ATOM 722 C C . ARG A 1 90 ? -25.387 3.341 -6.060 1.00 87.62 90 ARG A C 1
ATOM 724 O O . ARG A 1 90 ? -25.652 3.610 -4.890 1.00 87.62 90 ARG A O 1
ATOM 731 N N . LEU A 1 91 ? -26.210 2.658 -6.851 1.00 89.38 91 LEU A N 1
ATOM 732 C CA . LEU A 1 91 ? -27.532 2.211 -6.414 1.00 89.38 91 LEU A CA 1
ATOM 733 C C . LEU A 1 91 ? -27.462 1.036 -5.424 1.00 89.38 91 LEU A C 1
ATOM 735 O O . LEU A 1 91 ? -28.397 0.843 -4.649 1.00 89.38 91 LEU A O 1
ATOM 739 N N . SER A 1 92 ? -26.358 0.281 -5.393 1.00 81.75 92 SER A N 1
ATOM 740 C CA . SER A 1 92 ? -26.221 -0.912 -4.544 1.00 81.75 92 SER A CA 1
ATOM 741 C C . SER A 1 92 ? -26.230 -0.636 -3.035 1.00 81.75 92 SER A C 1
ATOM 743 O O . SER A 1 92 ? -26.643 -1.500 -2.263 1.00 81.75 92 SER A O 1
ATOM 745 N N . SER A 1 93 ? -25.829 0.565 -2.598 1.00 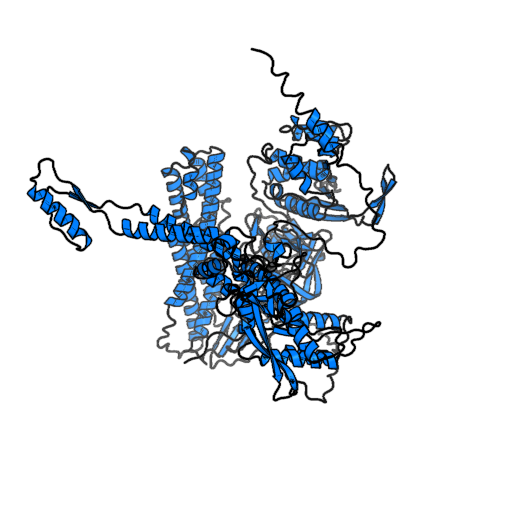82.00 93 SER A N 1
ATOM 746 C CA . SER A 1 93 ? -25.850 0.938 -1.175 1.00 82.00 93 SER A CA 1
ATOM 747 C C . SER A 1 93 ? -27.266 1.122 -0.625 1.00 82.00 93 SER A C 1
ATOM 749 O O . SER A 1 93 ? -27.478 1.076 0.587 1.00 82.00 93 SER A O 1
ATOM 751 N N . GLY A 1 94 ? -28.238 1.395 -1.499 1.00 88.94 94 GLY A N 1
ATOM 752 C CA . GLY A 1 94 ? -29.532 1.941 -1.109 1.00 88.94 94 GLY A CA 1
ATOM 753 C C . GLY A 1 94 ? -29.432 3.370 -0.560 1.00 88.94 94 GLY A C 1
ATOM 754 O O . GLY A 1 94 ? -28.384 4.022 -0.626 1.00 88.94 94 GLY A O 1
ATOM 755 N N . TRP A 1 95 ? -30.547 3.849 -0.014 1.00 94.25 95 TRP A N 1
ATOM 756 C CA . TRP A 1 95 ? -30.743 5.231 0.426 1.00 94.25 95 TRP A CA 1
ATOM 757 C C . TRP A 1 95 ? -31.502 5.315 1.756 1.00 94.25 95 TRP A C 1
ATOM 759 O O . TRP A 1 95 ? -32.074 4.326 2.229 1.00 94.25 95 TRP A O 1
ATOM 769 N N . GLU A 1 96 ? -31.476 6.494 2.371 1.00 94.44 96 GLU A N 1
ATOM 770 C CA . GLU A 1 96 ? -32.264 6.850 3.552 1.00 94.44 96 GLU A CA 1
ATOM 771 C C . GLU A 1 96 ? -32.692 8.324 3.522 1.00 94.44 96 GLU A C 1
ATOM 773 O O . GLU A 1 96 ? -32.109 9.136 2.800 1.00 94.44 96 GLU A O 1
ATOM 778 N N . ILE A 1 97 ? -33.729 8.658 4.298 1.00 96.75 97 ILE A N 1
ATOM 779 C CA . ILE A 1 97 ? -34.164 10.041 4.527 1.00 96.75 97 ILE A CA 1
ATOM 780 C C . ILE A 1 97 ? -33.762 10.448 5.937 1.00 96.75 97 ILE A C 1
ATOM 782 O O . ILE A 1 97 ? -34.184 9.838 6.918 1.00 96.75 97 ILE A O 1
ATOM 786 N N . ILE A 1 98 ? -32.968 11.503 6.029 1.00 94.12 98 ILE A N 1
ATOM 787 C CA . ILE A 1 98 ? -32.504 12.080 7.282 1.00 94.12 98 ILE A CA 1
ATOM 788 C C . ILE A 1 98 ? -33.469 13.206 7.675 1.00 94.12 98 ILE A C 1
ATOM 790 O O . ILE A 1 98 ? -33.682 14.124 6.879 1.00 94.12 98 ILE A O 1
ATOM 794 N N . PRO A 1 99 ? -34.075 13.168 8.877 1.00 92.12 99 PRO A N 1
ATOM 795 C CA . PRO A 1 99 ? -34.924 14.252 9.358 1.00 92.12 99 PRO A CA 1
ATOM 796 C C . PRO A 1 99 ? -34.170 15.577 9.487 1.00 92.12 99 PRO A C 1
ATOM 798 O O . PRO A 1 99 ? -33.010 15.606 9.901 1.00 92.12 99 PRO A O 1
ATOM 801 N N . ALA A 1 100 ? -34.861 16.679 9.198 1.00 89.19 100 ALA A N 1
ATOM 802 C CA . ALA A 1 100 ? -34.335 18.020 9.422 1.00 89.19 100 ALA A CA 1
ATOM 803 C C . ALA A 1 100 ? -34.015 18.244 10.909 1.00 89.19 100 ALA A C 1
ATOM 805 O O . ALA A 1 100 ? -34.820 17.907 11.782 1.00 89.19 100 ALA A O 1
ATOM 806 N N . THR A 1 101 ? -32.862 18.845 11.198 1.00 84.44 101 THR A N 1
ATOM 807 C CA . THR A 1 101 ? -32.467 19.215 12.563 1.00 84.44 101 THR A CA 1
ATOM 808 C C . THR A 1 101 ? -32.602 20.726 12.715 1.00 84.44 101 THR A C 1
ATOM 810 O O . THR A 1 101 ? -31.819 21.474 12.141 1.00 84.44 101 THR A O 1
ATOM 813 N N . GLU A 1 102 ? -33.589 21.178 13.487 1.00 79.19 102 GLU A N 1
ATOM 814 C CA . GLU A 1 102 ? -33.757 22.594 13.830 1.00 79.19 102 GLU A CA 1
ATOM 815 C C . GLU A 1 102 ? -33.263 22.817 15.258 1.00 79.19 102 GLU A C 1
ATOM 817 O O . GLU A 1 102 ? -33.666 22.088 16.162 1.00 79.19 102 GLU A O 1
ATOM 822 N N . THR A 1 103 ? -32.412 23.816 15.487 1.00 78.62 103 THR A N 1
ATOM 823 C CA . THR A 1 103 ? -31.902 24.154 16.826 1.00 78.62 103 THR A CA 1
ATOM 824 C C . THR A 1 103 ? -32.284 25.571 17.228 1.00 78.62 103 THR A C 1
ATOM 826 O O . THR A 1 103 ? -32.197 26.485 16.410 1.00 78.62 103 THR A O 1
ATOM 829 N N . ASP A 1 104 ? -32.659 25.770 18.491 1.00 75.19 104 ASP A N 1
ATOM 830 C CA . ASP A 1 104 ? -32.845 27.107 19.061 1.00 75.19 104 ASP A CA 1
ATOM 831 C C . ASP A 1 104 ? -31.507 27.838 19.315 1.00 75.19 104 ASP A C 1
ATOM 833 O O . ASP A 1 104 ? -30.421 27.285 19.125 1.00 75.19 104 ASP A O 1
ATOM 837 N N . GLU A 1 105 ? -31.573 29.090 19.785 1.00 69.38 105 GLU A N 1
ATOM 838 C CA . GLU A 1 105 ? -30.400 29.928 20.107 1.00 69.38 105 GLU A CA 1
ATOM 839 C C . GLU A 1 105 ? -29.473 29.314 21.179 1.00 69.38 105 GLU A C 1
ATOM 841 O O . GLU A 1 105 ? -28.328 29.742 21.332 1.00 69.38 105 GLU A O 1
ATOM 846 N N . THR A 1 106 ? -29.947 28.304 21.917 1.00 68.69 106 THR A N 1
ATOM 847 C CA . THR A 1 106 ? -29.176 27.569 22.931 1.00 68.69 106 THR A CA 1
ATOM 848 C C . THR A 1 106 ? -28.577 26.262 22.402 1.00 68.69 106 THR A C 1
ATOM 850 O O . THR A 1 106 ? -27.882 25.564 23.141 1.00 68.69 106 THR A O 1
ATOM 853 N N . GLY A 1 107 ? -28.809 25.937 21.124 1.00 70.06 107 GLY A N 1
ATOM 854 C CA . GLY A 1 107 ? -28.359 24.706 20.476 1.00 70.06 107 GLY A CA 1
ATOM 855 C C . GLY A 1 107 ? -29.241 23.490 20.771 1.00 70.06 107 GLY A C 1
ATOM 856 O O . GLY A 1 107 ? -28.832 22.363 20.491 1.00 70.06 107 GLY A O 1
ATOM 857 N N . LYS A 1 108 ? -30.436 23.678 21.348 1.00 73.88 108 LYS A N 1
ATOM 858 C CA . LYS A 1 108 ? -31.364 22.584 21.646 1.00 73.88 108 LYS A CA 1
ATOM 859 C C . LYS A 1 108 ? -32.253 22.308 20.439 1.00 73.88 108 LYS A C 1
ATOM 861 O O . LYS A 1 108 ? -32.832 23.225 19.866 1.00 73.88 108 LYS A O 1
ATOM 866 N N . GLU A 1 109 ? -32.381 21.032 20.086 1.00 76.19 109 GLU A N 1
ATOM 867 C CA . GLU A 1 109 ? -33.227 20.591 18.978 1.00 76.19 109 GLU A CA 1
ATOM 868 C C . GLU A 1 109 ? -34.711 20.897 19.263 1.00 76.19 109 GLU A C 1
ATOM 870 O O . GLU A 1 109 ? -35.268 20.463 20.278 1.00 76.19 109 GLU A O 1
ATOM 875 N N . ILE A 1 110 ? -35.345 21.649 18.367 1.00 77.56 110 ILE A N 1
ATOM 876 C CA . ILE A 1 110 ? -36.765 22.014 18.391 1.00 77.56 110 ILE A CA 1
ATOM 877 C C . ILE A 1 110 ? -37.506 21.282 17.266 1.00 77.56 110 ILE A C 1
ATOM 879 O O . ILE A 1 110 ? -36.896 20.780 16.329 1.00 77.56 110 ILE A O 1
ATOM 883 N N . ASN A 1 111 ? -38.834 21.160 17.373 1.00 81.12 111 ASN A N 1
ATOM 884 C CA . ASN A 1 111 ? -39.693 20.530 16.352 1.00 81.12 111 ASN A CA 1
ATOM 885 C C . ASN A 1 111 ? -39.337 19.078 15.960 1.00 81.12 111 ASN A C 1
ATOM 887 O O . ASN A 1 111 ? -39.851 18.566 14.968 1.00 81.12 111 ASN A O 1
ATOM 891 N N . LYS A 1 112 ? -38.538 18.370 16.767 1.00 83.50 112 LYS A N 1
ATOM 892 C CA . LYS A 1 112 ? -38.047 17.008 16.498 1.00 83.50 112 LYS A CA 1
ATOM 893 C C . LYS A 1 112 ? -39.123 16.018 16.037 1.00 83.50 112 LYS A C 1
ATOM 895 O O . LYS A 1 112 ? -38.926 15.287 15.070 1.00 83.50 112 LYS A O 1
ATOM 900 N N . GLU A 1 113 ? -40.271 15.986 16.715 1.00 84.81 113 GLU A N 1
ATOM 901 C CA . GLU A 1 113 ? -41.371 15.071 16.371 1.00 84.81 113 GLU A CA 1
ATOM 902 C C . GLU A 1 113 ? -42.004 15.411 15.019 1.00 84.81 113 GLU A C 1
ATOM 904 O O . GLU A 1 113 ? -42.277 14.518 14.217 1.00 84.81 113 GLU A O 1
ATOM 909 N N . ARG A 1 114 ? -42.170 16.708 14.741 1.00 87.44 114 ARG A N 1
ATOM 910 C CA . ARG A 1 114 ? -42.689 17.214 13.469 1.00 87.44 114 ARG A CA 1
ATOM 911 C C . ARG A 1 114 ? -41.728 16.890 12.325 1.00 87.44 114 ARG A C 1
ATOM 913 O O . ARG A 1 114 ? -42.160 16.358 11.307 1.00 87.44 114 ARG A O 1
ATOM 920 N N . ASN A 1 115 ? -40.434 17.144 12.504 1.00 89.06 115 ASN A N 1
ATOM 921 C CA . ASN A 1 115 ? -39.415 16.886 11.483 1.00 89.06 115 ASN A CA 1
ATOM 922 C C . ASN A 1 115 ? -39.291 15.391 11.176 1.00 89.06 115 ASN A C 1
ATOM 924 O O . ASN A 1 115 ? -39.152 15.003 10.015 1.00 89.06 115 ASN A O 1
ATOM 928 N N . LYS A 1 116 ? -39.428 14.543 12.201 1.00 90.94 116 LYS A N 1
ATOM 929 C CA . LYS A 1 116 ? -39.506 13.092 12.027 1.00 90.94 116 LYS A CA 1
ATOM 930 C C . LYS A 1 116 ? -40.760 12.666 11.257 1.00 90.94 116 LYS A C 1
ATOM 932 O O . LYS A 1 116 ? -40.652 11.849 10.354 1.00 90.94 116 LYS A O 1
ATOM 937 N N . GLU A 1 117 ? -41.931 13.240 11.545 1.00 91.56 117 GLU A N 1
ATOM 938 C CA . GLU A 1 117 ? -43.159 12.933 10.792 1.00 91.56 117 GLU A CA 1
ATOM 939 C C . GLU A 1 117 ? -43.038 13.307 9.305 1.00 91.56 117 GLU A C 1
ATOM 941 O O . GLU A 1 117 ? -43.494 12.556 8.438 1.00 91.56 117 GLU A O 1
ATOM 946 N N . ILE A 1 118 ? -42.425 14.460 9.010 1.00 93.69 118 ILE A N 1
ATOM 947 C CA . ILE A 1 118 ? -42.171 14.917 7.638 1.00 93.69 118 ILE A CA 1
ATOM 948 C C . ILE A 1 118 ? -41.222 13.941 6.929 1.00 93.69 118 ILE A C 1
ATOM 950 O O . ILE A 1 118 ? -41.519 13.511 5.815 1.00 93.69 118 ILE A O 1
ATOM 954 N N . ALA A 1 119 ? -40.126 13.537 7.577 1.00 94.69 119 ALA A N 1
ATOM 955 C CA . ALA A 1 119 ? -39.186 12.559 7.028 1.00 94.69 119 ALA A CA 1
ATOM 956 C C . ALA A 1 119 ? -39.844 11.192 6.767 1.00 94.69 119 ALA A C 1
ATOM 958 O O . ALA A 1 119 ? -39.711 10.654 5.668 1.00 94.69 119 ALA A O 1
ATOM 959 N N . ASP A 1 120 ? -40.630 10.679 7.721 1.00 95.06 120 ASP A N 1
ATOM 960 C CA . ASP A 1 120 ? -41.375 9.420 7.585 1.00 95.06 120 ASP A CA 1
ATOM 961 C C . ASP A 1 120 ? -42.363 9.473 6.405 1.00 95.06 120 ASP A C 1
ATOM 963 O O . ASP A 1 120 ? -42.567 8.481 5.702 1.00 95.06 120 ASP A O 1
ATOM 967 N N . PHE A 1 121 ? -43.000 10.629 6.177 1.00 96.19 121 PHE A N 1
ATOM 968 C CA . PHE A 1 121 ? -43.888 10.834 5.032 1.00 96.19 121 PHE A CA 1
ATOM 969 C C . PHE A 1 121 ? -43.126 10.811 3.703 1.00 96.19 121 PHE A C 1
ATOM 971 O O . PHE A 1 121 ? -43.571 10.140 2.769 1.00 96.19 121 PHE A O 1
ATOM 978 N N . VAL A 1 122 ? -41.989 11.510 3.623 1.00 96.31 122 VAL A N 1
ATOM 979 C CA . VAL A 1 122 ? -41.135 11.525 2.426 1.00 96.31 122 VAL A CA 1
ATOM 980 C C . VAL A 1 122 ? -40.644 10.112 2.115 1.00 96.31 122 VAL A C 1
ATOM 982 O O . VAL A 1 122 ? -40.850 9.629 1.004 1.00 96.31 122 VAL A O 1
ATOM 985 N N . GLU A 1 123 ? -40.081 9.407 3.098 1.00 96.56 123 GLU A N 1
ATOM 986 C CA . GLU A 1 123 ? -39.590 8.038 2.919 1.00 96.56 123 GLU A CA 1
ATOM 987 C C . GLU A 1 123 ? -40.711 7.085 2.481 1.00 96.56 123 GLU A C 1
ATOM 989 O O . GLU A 1 123 ? -40.536 6.292 1.550 1.00 96.56 123 GLU A O 1
ATOM 994 N N . TRP A 1 124 ? -41.886 7.179 3.114 1.00 95.81 124 TRP A N 1
ATOM 995 C CA . TRP A 1 124 ? -43.048 6.389 2.721 1.00 95.81 124 TRP A CA 1
ATOM 996 C C . TRP A 1 124 ? -43.463 6.678 1.277 1.00 95.81 124 TRP A C 1
ATOM 998 O O . TRP A 1 124 ? -43.741 5.740 0.531 1.00 95.81 124 TRP A O 1
ATOM 1008 N N . ASN A 1 125 ? -43.502 7.944 0.859 1.00 95.44 125 ASN A N 1
ATOM 1009 C CA . ASN A 1 125 ? -43.965 8.295 -0.478 1.00 95.44 125 ASN A CA 1
ATOM 1010 C C . ASN A 1 125 ? -42.990 7.824 -1.568 1.00 95.44 125 ASN A C 1
ATOM 1012 O O . ASN A 1 125 ? -43.448 7.242 -2.548 1.00 95.44 125 ASN A O 1
ATOM 1016 N N . LEU A 1 126 ? -41.675 7.961 -1.358 1.00 95.62 126 LEU A N 1
ATOM 1017 C CA . LEU A 1 126 ? -40.661 7.445 -2.289 1.00 95.62 126 LEU A CA 1
ATOM 1018 C C . LEU A 1 126 ? -40.721 5.916 -2.425 1.00 95.62 126 LEU A C 1
ATOM 1020 O O . LEU A 1 126 ? -40.624 5.396 -3.529 1.00 95.62 126 LEU A O 1
ATOM 1024 N N . LYS A 1 127 ? -40.978 5.184 -1.332 1.00 93.88 127 LYS A N 1
ATOM 1025 C CA . LYS A 1 127 ? -41.160 3.717 -1.365 1.00 93.88 127 LYS A CA 1
ATOM 1026 C C . LYS A 1 127 ? -42.452 3.254 -2.049 1.00 93.88 127 LYS A C 1
ATOM 1028 O O . LYS A 1 127 ? -42.585 2.068 -2.330 1.00 93.88 127 LYS A O 1
ATOM 1033 N N . ASN A 1 128 ? -43.421 4.148 -2.260 1.00 92.56 128 ASN A N 1
ATOM 1034 C CA . ASN A 1 128 ? -44.746 3.827 -2.808 1.00 92.56 128 ASN A CA 1
ATOM 1035 C C . ASN A 1 128 ? -45.027 4.525 -4.152 1.00 92.56 128 ASN A C 1
ATOM 1037 O O . ASN A 1 128 ? -46.185 4.602 -4.569 1.00 92.56 128 ASN A O 1
ATOM 1041 N N . VAL A 1 129 ? -43.992 5.037 -4.823 1.00 93.38 129 VAL A N 1
ATOM 1042 C CA . VAL A 1 129 ? -44.094 5.539 -6.199 1.00 93.38 129 VAL A CA 1
ATOM 1043 C C . VAL A 1 129 ? -44.430 4.389 -7.163 1.00 93.38 129 VAL A C 1
ATOM 1045 O O . VAL A 1 129 ? -44.085 3.234 -6.918 1.00 93.38 129 VAL A O 1
ATOM 1048 N N . GLU A 1 130 ? -45.139 4.670 -8.256 1.00 91.50 130 GLU A N 1
ATOM 1049 C CA . GLU A 1 130 ? -45.413 3.687 -9.307 1.00 91.50 130 GLU A CA 1
ATOM 1050 C C . GLU A 1 130 ? -44.111 3.214 -9.963 1.00 91.50 130 GLU A C 1
ATOM 1052 O O . GLU A 1 130 ? -43.461 3.980 -10.671 1.00 91.50 130 GLU A O 1
ATOM 1057 N N . GLY A 1 131 ? -43.794 1.929 -9.802 1.00 89.00 131 GLY A N 1
ATOM 1058 C CA . GLY A 1 131 ? -42.536 1.347 -10.263 1.00 89.00 131 GLY A CA 1
ATOM 1059 C C . GLY A 1 131 ? -41.576 1.161 -9.094 1.00 89.00 131 GLY A C 1
ATOM 1060 O O . GLY A 1 131 ? -41.993 0.737 -8.017 1.00 89.00 131 GLY A O 1
ATOM 1061 N N . SER A 1 132 ? -40.299 1.449 -9.317 1.00 90.81 132 SER A N 1
ATOM 1062 C CA . SER A 1 132 ? -39.264 1.455 -8.286 1.00 90.81 132 SER A CA 1
ATOM 1063 C C . SER A 1 132 ? -38.556 2.798 -8.324 1.00 90.81 132 SER A C 1
ATOM 1065 O O . SER A 1 132 ? -38.124 3.256 -9.382 1.00 90.81 132 SER A O 1
ATOM 1067 N N . PHE A 1 133 ? -38.405 3.413 -7.153 1.00 94.31 133 PHE A N 1
ATOM 1068 C CA . PHE A 1 133 ? -37.653 4.654 -7.040 1.00 94.31 133 PHE A CA 1
ATOM 1069 C C . PHE A 1 133 ? -36.175 4.453 -7.409 1.00 94.31 133 PHE A C 1
ATOM 1071 O O . PHE A 1 133 ? -35.537 5.364 -7.920 1.00 94.31 133 PHE A O 1
ATOM 1078 N N . GLU A 1 134 ? -35.624 3.252 -7.215 1.00 92.06 134 GLU A N 1
ATOM 1079 C CA . GLU A 1 134 ? -34.275 2.890 -7.656 1.00 92.06 134 GLU A CA 1
ATOM 1080 C C . GLU A 1 134 ? -34.137 2.884 -9.189 1.00 92.06 134 GLU A C 1
ATOM 1082 O O . GLU A 1 134 ? -33.113 3.339 -9.707 1.00 92.06 134 GLU A O 1
ATOM 1087 N N . ASP A 1 135 ? -35.163 2.431 -9.917 1.00 92.81 135 ASP A N 1
ATOM 1088 C CA . ASP A 1 135 ? -35.205 2.523 -11.383 1.00 92.81 135 ASP A CA 1
ATOM 1089 C C . ASP A 1 135 ? -35.320 3.986 -11.838 1.00 92.81 135 ASP A C 1
ATOM 1091 O O . ASP A 1 135 ? -34.609 4.416 -12.749 1.00 92.81 135 ASP A O 1
ATOM 1095 N N . ASP A 1 136 ? -36.137 4.789 -11.150 1.00 95.06 136 ASP A N 1
ATOM 1096 C CA . ASP A 1 136 ? -36.242 6.227 -11.415 1.00 95.06 136 ASP A CA 1
ATOM 1097 C C . ASP A 1 136 ? -34.908 6.951 -11.156 1.00 95.06 136 ASP A C 1
ATOM 1099 O O . ASP A 1 136 ? -34.490 7.796 -11.949 1.00 95.06 136 ASP A O 1
ATOM 1103 N N . LEU A 1 137 ? -34.184 6.597 -10.086 1.00 95.12 137 LEU A N 1
ATOM 1104 C CA . LEU A 1 137 ? -32.842 7.118 -9.807 1.00 95.12 137 LEU A CA 1
ATOM 1105 C C . LEU A 1 137 ? -31.855 6.740 -10.919 1.00 95.12 137 LEU A C 1
ATOM 1107 O O . LEU A 1 137 ? -31.064 7.586 -11.340 1.00 95.12 137 LEU A O 1
ATOM 1111 N N . ARG A 1 138 ? -31.920 5.509 -11.446 1.00 94.69 138 ARG A N 1
ATOM 1112 C CA . ARG A 1 138 ? -31.092 5.064 -12.582 1.00 94.69 138 ARG A CA 1
ATOM 1113 C C . ARG A 1 138 ? -31.345 5.902 -13.842 1.00 94.69 138 ARG A C 1
ATOM 1115 O O . ARG A 1 138 ? -30.387 6.251 -14.539 1.00 94.69 138 ARG A O 1
ATOM 1122 N N . GLU A 1 139 ? -32.603 6.251 -14.107 1.00 94.56 139 GLU A N 1
ATOM 1123 C CA . GLU A 1 139 ? -33.008 7.125 -15.215 1.00 94.56 139 GLU A CA 1
ATOM 1124 C C . GLU A 1 139 ? -32.576 8.584 -14.999 1.00 94.56 139 GLU A C 1
ATOM 1126 O O . GLU A 1 139 ? -32.049 9.223 -15.914 1.00 94.56 139 GLU A O 1
ATOM 1131 N N . ILE A 1 140 ? -32.689 9.108 -13.773 1.00 95.50 140 ILE A N 1
ATOM 1132 C CA . ILE A 1 140 ? -32.166 10.437 -13.420 1.00 95.50 140 ILE A CA 1
ATOM 1133 C C . ILE A 1 140 ? -30.646 10.479 -13.637 1.00 95.50 140 ILE A C 1
ATOM 1135 O O . ILE A 1 140 ? -30.139 11.430 -14.239 1.00 95.50 140 ILE A O 1
ATOM 1139 N N . MET A 1 141 ? -29.918 9.423 -13.256 1.00 94.88 141 MET A N 1
ATOM 1140 C CA . MET A 1 141 ? -28.483 9.266 -13.533 1.00 94.88 141 MET A CA 1
ATOM 1141 C C . MET A 1 141 ? -28.154 9.162 -15.034 1.00 94.88 141 MET A C 1
ATOM 1143 O O . MET A 1 141 ? -26.980 9.218 -15.393 1.00 94.88 141 MET A O 1
ATOM 1147 N N . GLY A 1 142 ? -29.151 9.085 -15.926 1.00 93.38 142 GLY A N 1
ATOM 1148 C CA . GLY A 1 142 ? -28.992 9.201 -17.382 1.00 93.38 142 GLY A CA 1
ATOM 1149 C C . GLY A 1 142 ? -28.288 10.483 -17.851 1.00 93.38 142 GLY A C 1
ATOM 1150 O O . GLY A 1 142 ? -27.738 10.551 -18.954 1.00 93.38 142 GLY A O 1
ATOM 1151 N N . ALA A 1 143 ? -28.234 11.501 -16.989 1.00 93.44 143 ALA A N 1
ATOM 1152 C CA . ALA A 1 143 ? -27.454 12.707 -17.231 1.00 93.44 143 ALA A CA 1
ATOM 1153 C C . ALA A 1 143 ? -25.943 12.437 -17.334 1.00 93.44 143 ALA A C 1
ATOM 1155 O O . ALA A 1 143 ? -25.239 13.219 -17.967 1.00 93.44 143 ALA A O 1
ATOM 1156 N N . VAL A 1 144 ? -25.422 11.344 -16.761 1.00 92.94 144 VAL A N 1
ATOM 1157 C CA . VAL A 1 144 ? -23.989 11.013 -16.842 1.00 92.94 144 VAL A CA 1
ATOM 1158 C C . VAL A 1 144 ? -23.571 10.774 -18.296 1.00 92.94 144 VAL A C 1
ATOM 1160 O O . VAL A 1 144 ? -22.556 11.318 -18.740 1.00 92.94 144 VAL A O 1
ATOM 1163 N N . GLU A 1 145 ? -24.359 10.019 -19.065 1.00 91.75 145 GLU A N 1
ATOM 1164 C CA . GLU A 1 145 ? -24.087 9.743 -20.478 1.00 91.75 145 GLU A CA 1
ATOM 1165 C C . GLU A 1 145 ? -24.651 10.800 -21.440 1.00 91.75 145 GLU A C 1
ATOM 1167 O O . GLU A 1 145 ? -24.051 11.043 -22.487 1.00 91.75 145 GLU A O 1
ATOM 1172 N N . MET A 1 146 ? -25.746 11.485 -21.095 1.00 90.31 146 MET A N 1
ATOM 1173 C CA . MET A 1 146 ? -26.381 12.478 -21.981 1.00 90.31 146 MET A CA 1
ATOM 1174 C C . MET A 1 146 ? -25.988 13.933 -21.686 1.00 90.31 146 MET A C 1
ATOM 1176 O O . MET A 1 146 ? -26.280 14.828 -22.481 1.00 90.31 146 MET A O 1
ATOM 1180 N N . GLY A 1 147 ? -25.341 14.190 -20.548 1.00 89.62 147 GLY A N 1
ATOM 1181 C CA . GLY A 1 147 ? -25.100 15.523 -19.980 1.00 89.62 147 GLY A CA 1
ATOM 1182 C C . GLY A 1 147 ? -26.288 16.060 -19.175 1.00 89.62 147 GLY A C 1
ATOM 1183 O O . GLY A 1 147 ? -26.093 16.767 -18.188 1.00 89.62 147 GLY A O 1
ATOM 1184 N N . ILE A 1 148 ? -27.508 15.670 -19.548 1.00 91.31 148 ILE A N 1
ATOM 1185 C CA . ILE A 1 148 ? -28.761 16.097 -18.926 1.00 91.31 148 ILE A CA 1
ATOM 1186 C C . ILE A 1 148 ? -29.765 14.943 -18.839 1.00 91.31 148 ILE A C 1
ATOM 1188 O O . ILE A 1 148 ? -29.841 14.123 -19.753 1.00 91.31 148 ILE A O 1
ATOM 1192 N N . SER A 1 149 ? -30.582 14.919 -17.786 1.00 94.50 149 SER A N 1
ATOM 1193 C CA . SER A 1 149 ? -31.804 14.112 -17.710 1.00 94.50 149 SER A CA 1
ATOM 1194 C C . SER A 1 149 ? -33.019 14.976 -17.364 1.00 94.50 149 SER A C 1
ATOM 1196 O O . SE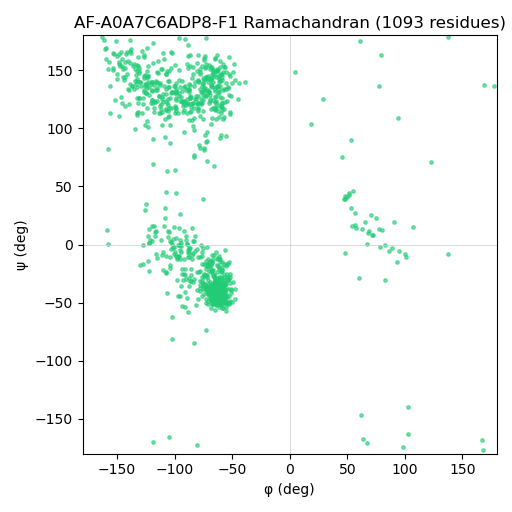R A 1 149 ? -32.919 15.974 -16.645 1.00 94.50 149 SER A O 1
ATOM 1198 N N . LEU A 1 150 ? -34.172 14.604 -17.927 1.00 93.94 150 LEU A N 1
ATOM 1199 C CA . LEU A 1 150 ? -35.454 15.278 -17.728 1.00 93.94 150 LEU A CA 1
ATOM 1200 C C . LEU A 1 150 ? -36.469 14.263 -17.221 1.00 93.94 150 LEU A C 1
ATOM 1202 O O . LEU A 1 150 ? -36.803 13.323 -17.936 1.00 93.94 150 LEU A O 1
ATOM 1206 N N . ASN A 1 151 ? -36.986 14.463 -16.013 1.00 96.25 151 ASN A N 1
ATOM 1207 C CA . ASN A 1 151 ? -37.881 13.498 -15.379 1.00 96.25 151 ASN A CA 1
ATOM 1208 C C . ASN A 1 151 ? -39.147 14.201 -14.900 1.00 96.25 151 ASN A C 1
ATOM 1210 O O . ASN A 1 151 ? -39.088 15.058 -14.025 1.00 96.25 151 ASN A O 1
ATOM 1214 N N . GLU A 1 152 ? -40.286 13.877 -15.508 1.00 95.31 152 GLU A N 1
ATOM 1215 C CA . GLU A 1 152 ? -41.580 14.485 -15.190 1.00 95.31 152 GLU A CA 1
ATOM 1216 C C . GLU A 1 152 ? -42.126 13.931 -13.869 1.00 95.31 152 GLU A C 1
ATOM 1218 O O . GLU A 1 152 ? -42.237 12.717 -13.702 1.00 95.31 152 GLU A O 1
ATOM 1223 N N . LEU A 1 153 ? -42.503 14.821 -12.954 1.00 96.00 153 LEU A N 1
ATOM 1224 C CA . LEU A 1 153 ? -43.079 14.504 -11.652 1.00 96.00 153 LEU A CA 1
ATOM 1225 C C . LEU A 1 153 ? -44.605 14.514 -11.737 1.00 96.00 153 LEU A C 1
ATOM 1227 O O . LEU A 1 153 ? -45.218 15.520 -12.107 1.00 96.00 153 LEU A O 1
ATOM 1231 N N . ILE A 1 154 ? -45.225 13.389 -11.383 1.00 95.50 154 ILE A N 1
ATOM 1232 C CA . ILE A 1 154 ? -46.679 13.234 -11.378 1.00 95.50 154 ILE A CA 1
ATOM 1233 C C . ILE A 1 154 ? -47.180 13.274 -9.939 1.00 95.50 154 ILE A C 1
ATOM 1235 O O . ILE A 1 154 ? -46.962 12.338 -9.171 1.00 95.50 154 ILE A O 1
ATOM 1239 N N . TRP A 1 155 ? -47.890 14.341 -9.591 1.00 94.50 155 TRP A N 1
ATOM 1240 C CA . TRP A 1 155 ? -48.449 14.563 -8.259 1.00 94.50 155 TRP A CA 1
ATOM 1241 C C . TRP A 1 155 ? -49.945 14.247 -8.242 1.00 94.50 155 TRP A C 1
ATOM 1243 O O . TRP A 1 155 ? -50.683 14.740 -9.093 1.00 94.50 155 TRP A O 1
ATOM 1253 N N . ASN A 1 156 ? -50.410 13.467 -7.264 1.00 94.50 156 ASN A N 1
ATOM 1254 C CA . ASN A 1 156 ? -51.841 13.240 -7.036 1.00 94.50 156 ASN A CA 1
ATOM 1255 C C . ASN A 1 156 ? -52.161 13.158 -5.535 1.00 94.50 156 ASN A C 1
ATOM 1257 O O . ASN A 1 156 ? -51.300 12.780 -4.737 1.00 94.50 156 ASN A O 1
ATOM 1261 N N . PRO A 1 157 ? -53.415 13.426 -5.128 1.00 94.25 157 PRO A N 1
ATOM 1262 C CA . PRO A 1 157 ? -53.863 13.145 -3.770 1.00 94.25 157 PRO A CA 1
ATOM 1263 C C . PRO A 1 157 ? -53.777 11.647 -3.440 1.00 94.25 157 PRO A C 1
ATOM 1265 O O . PRO A 1 157 ? -54.278 10.798 -4.185 1.00 94.25 157 PRO A O 1
ATOM 1268 N N . ILE A 1 158 ? -53.191 11.319 -2.289 1.00 93.38 158 ILE A N 1
ATOM 1269 C CA . ILE A 1 158 ? -53.100 9.953 -1.770 1.00 93.38 158 ILE A CA 1
ATOM 1270 C C . ILE A 1 158 ? -54.497 9.492 -1.346 1.00 93.38 158 ILE A C 1
ATOM 1272 O O . ILE A 1 158 ? -55.144 10.101 -0.494 1.00 93.38 158 ILE A O 1
ATOM 1276 N N . LYS A 1 159 ? -54.971 8.390 -1.937 1.00 89.31 159 LYS A N 1
ATOM 1277 C CA . LYS A 1 159 ? -56.366 7.937 -1.783 1.00 89.31 159 LYS A CA 1
ATOM 1278 C C . LYS A 1 159 ? -56.619 7.059 -0.550 1.00 89.31 159 LYS A C 1
ATOM 1280 O O . LYS A 1 159 ? -57.760 6.971 -0.110 1.00 89.31 159 LYS A O 1
ATOM 1285 N N . LYS A 1 160 ? -55.606 6.348 -0.036 1.00 83.81 160 LYS A N 1
ATOM 1286 C CA . LYS A 1 160 ? -55.734 5.344 1.043 1.00 83.81 160 LYS A CA 1
ATOM 1287 C C . LYS A 1 160 ? -54.461 5.294 1.903 1.00 83.81 160 LYS A C 1
ATOM 1289 O O . LYS A 1 160 ? -53.388 5.622 1.412 1.00 83.81 160 LYS A O 1
ATOM 1294 N N . GLY A 1 161 ? -54.576 4.823 3.148 1.00 87.25 161 GLY A N 1
ATOM 1295 C CA . GLY A 1 161 ? -53.448 4.640 4.075 1.00 87.25 161 GLY A CA 1
ATOM 1296 C C . GLY A 1 161 ? -53.267 5.787 5.078 1.00 87.25 161 GLY A C 1
ATOM 1297 O O . GLY A 1 161 ? -54.088 6.698 5.137 1.00 87.25 161 GLY A O 1
ATOM 1298 N N . LYS A 1 162 ? -52.183 5.731 5.868 1.00 89.50 162 LYS A N 1
ATOM 1299 C CA . LYS A 1 162 ? -51.863 6.688 6.953 1.00 89.50 162 LYS A CA 1
ATOM 1300 C C . LYS A 1 162 ? -51.835 8.152 6.488 1.00 89.50 162 LYS A C 1
ATOM 1302 O O . LYS A 1 162 ? -52.167 9.040 7.262 1.00 89.50 162 LYS A O 1
ATOM 1307 N N . TYR A 1 163 ? -51.467 8.387 5.231 1.00 92.25 163 TYR A N 1
ATOM 1308 C CA . TYR A 1 163 ? -51.299 9.719 4.647 1.00 92.25 163 TYR A CA 1
ATOM 1309 C C . TYR A 1 163 ? -52.400 10.078 3.633 1.00 92.25 163 TYR A C 1
ATOM 1311 O O . TYR A 1 163 ? -52.189 10.917 2.760 1.00 92.25 163 TYR A O 1
ATOM 1319 N N . ALA A 1 164 ? -53.574 9.439 3.715 1.00 90.44 164 ALA A N 1
ATOM 1320 C CA . ALA A 1 164 ? -54.703 9.764 2.845 1.00 90.44 164 ALA A CA 1
ATOM 1321 C C . ALA A 1 164 ? -55.088 11.253 2.957 1.00 90.44 164 ALA A C 1
ATOM 1323 O O . ALA A 1 164 ? -55.194 11.792 4.056 1.00 90.44 164 ALA A O 1
ATOM 1324 N N . GLY A 1 165 ? -55.295 11.910 1.814 1.00 88.44 165 GLY A N 1
ATOM 1325 C CA . GLY A 1 165 ? -55.584 13.346 1.726 1.00 88.44 165 GLY A CA 1
ATOM 1326 C C . GLY A 1 165 ? -54.360 14.251 1.527 1.00 88.44 165 GLY A C 1
ATOM 1327 O O . GLY A 1 165 ? -54.542 15.387 1.099 1.00 88.44 165 GLY A O 1
ATOM 1328 N N . LYS A 1 166 ? -53.132 13.759 1.752 1.00 93.12 166 LYS A N 1
ATOM 1329 C CA . LYS A 1 166 ? -51.892 14.469 1.382 1.00 93.12 166 LYS A CA 1
ATOM 1330 C C . LYS A 1 166 ? -51.624 14.371 -0.126 1.00 93.12 166 LYS A C 1
ATOM 1332 O O . LYS A 1 166 ? -52.060 13.418 -0.776 1.00 93.12 166 LYS A O 1
ATOM 1337 N N . ILE A 1 167 ? -50.906 15.340 -0.690 1.00 94.81 167 ILE A N 1
ATOM 1338 C CA . ILE A 1 167 ? -50.399 15.292 -2.067 1.00 94.81 167 ILE A CA 1
ATOM 1339 C C . ILE A 1 167 ? -49.145 14.420 -2.084 1.00 94.81 167 ILE A C 1
ATOM 1341 O O . ILE A 1 167 ? -48.158 14.738 -1.430 1.00 94.81 167 ILE A O 1
ATOM 1345 N N . GLY A 1 168 ? -49.179 13.310 -2.816 1.00 93.31 168 GLY A N 1
ATOM 1346 C CA . GLY A 1 168 ? -48.039 12.411 -2.963 1.00 93.31 168 GLY A CA 1
ATOM 1347 C C . GLY A 1 168 ? -47.477 12.435 -4.377 1.00 93.31 168 GLY A C 1
ATOM 1348 O O . GLY A 1 168 ? -48.210 12.632 -5.354 1.00 93.31 168 GLY A O 1
ATOM 1349 N N . LEU A 1 169 ? -46.180 12.167 -4.495 1.00 95.69 169 LEU A N 1
ATOM 1350 C CA . LEU A 1 169 ? -45.587 11.747 -5.753 1.00 95.69 169 LEU A CA 1
ATOM 1351 C C . LEU A 1 169 ? -46.175 10.384 -6.120 1.00 95.69 169 LEU A C 1
ATOM 1353 O O . LEU A 1 169 ? -46.128 9.442 -5.330 1.00 95.69 169 LEU A O 1
ATOM 1357 N N . THR A 1 170 ? -46.788 10.308 -7.295 1.00 94.19 170 THR A N 1
ATOM 1358 C CA . THR A 1 170 ? -47.384 9.081 -7.837 1.00 94.19 170 THR A CA 1
ATOM 1359 C C . THR A 1 170 ? -46.416 8.374 -8.763 1.00 94.19 170 THR A C 1
ATOM 1361 O O . THR A 1 170 ? -46.295 7.163 -8.687 1.00 94.19 170 THR A O 1
ATOM 1364 N N . ALA A 1 171 ? -45.738 9.113 -9.640 1.00 95.06 171 ALA A N 1
ATOM 1365 C CA . ALA A 1 171 ? -44.804 8.542 -10.598 1.00 95.06 171 ALA A CA 1
ATOM 1366 C C . ALA A 1 171 ? -43.740 9.563 -10.995 1.00 95.06 171 ALA A C 1
ATOM 1368 O O . ALA A 1 171 ? -44.028 10.762 -11.079 1.00 95.06 171 ALA A O 1
ATOM 1369 N N . ILE A 1 172 ? -42.553 9.067 -11.324 1.00 96.38 172 ILE A N 1
ATOM 1370 C CA . ILE A 1 172 ? -41.527 9.812 -12.046 1.00 96.38 172 ILE A CA 1
ATOM 1371 C C . ILE A 1 172 ? -41.484 9.235 -13.465 1.00 96.38 172 ILE A C 1
ATOM 1373 O O . ILE A 1 172 ? -41.499 8.024 -13.661 1.00 96.38 172 ILE A O 1
ATOM 1377 N N . LYS A 1 173 ? -41.541 10.088 -14.492 1.00 94.75 173 LYS A N 1
ATOM 1378 C CA . LYS A 1 173 ? -41.537 9.652 -15.898 1.00 94.75 173 LYS A CA 1
ATOM 1379 C C . LYS A 1 173 ? -40.374 10.301 -16.643 1.00 94.75 173 LYS A C 1
ATOM 1381 O O . LYS A 1 173 ? -40.472 11.459 -17.058 1.00 94.75 173 LYS A O 1
ATOM 1386 N N . SER A 1 174 ? -39.303 9.535 -16.845 1.00 93.88 174 SER A N 1
ATOM 1387 C CA . SER A 1 174 ? -38.140 9.923 -17.655 1.00 93.88 174 SER A CA 1
ATOM 1388 C C . SER A 1 174 ? -38.555 10.318 -19.077 1.00 93.88 174 SER A C 1
ATOM 1390 O O . SER A 1 174 ? -39.388 9.663 -19.717 1.00 93.88 174 SER A O 1
ATOM 1392 N N . LYS A 1 175 ? -38.017 11.436 -19.569 1.00 92.38 175 LYS A N 1
ATOM 1393 C CA . LYS A 1 175 ? -38.248 11.976 -20.911 1.00 92.38 175 LYS A CA 1
ATOM 1394 C C . LYS A 1 175 ? -36.932 12.044 -21.659 1.00 92.38 175 LYS A C 1
ATOM 1396 O O . LYS A 1 175 ? -35.952 12.594 -21.170 1.00 92.38 175 LYS A O 1
ATOM 1401 N N . ASN A 1 176 ? -36.942 11.567 -22.901 1.00 89.50 176 ASN A N 1
ATOM 1402 C CA . ASN A 1 176 ? -35.769 11.650 -23.759 1.00 89.50 176 ASN A CA 1
ATOM 1403 C C . ASN A 1 176 ? -35.434 13.129 -24.063 1.00 89.50 176 ASN A C 1
ATOM 1405 O O . ASN A 1 176 ? -36.231 13.788 -24.747 1.00 89.50 176 ASN A O 1
ATOM 1409 N N . PRO A 1 177 ? -34.263 13.647 -23.633 1.00 87.69 177 PRO A N 1
ATOM 1410 C CA . PRO A 1 177 ? -33.914 15.059 -23.796 1.00 87.69 177 PRO A CA 1
ATOM 1411 C C . PRO A 1 177 ? -33.839 15.518 -25.256 1.00 87.69 177 PRO A C 1
ATOM 1413 O O . PRO A 1 177 ? -33.998 16.701 -25.533 1.00 87.69 177 PRO A O 1
ATOM 1416 N N . LYS A 1 178 ? -33.687 14.595 -26.219 1.00 85.69 178 LYS A N 1
ATOM 1417 C CA . LYS A 1 178 ? -33.714 14.879 -27.667 1.00 85.69 178 LYS A CA 1
ATOM 1418 C C . LYS A 1 178 ? -34.975 15.616 -28.126 1.00 85.69 178 LYS A C 1
ATOM 1420 O O . LYS A 1 178 ? -34.938 16.299 -29.148 1.00 85.69 178 LYS A O 1
ATOM 1425 N N . TYR A 1 179 ? -36.087 15.437 -27.418 1.00 87.25 179 TYR A N 1
ATOM 1426 C CA . TYR A 1 179 ? -37.385 16.007 -27.779 1.00 87.25 179 TYR A CA 1
ATOM 1427 C C . TYR A 1 179 ? -37.735 17.282 -27.012 1.00 87.25 179 TYR A C 1
ATOM 1429 O O . TYR A 1 179 ? -38.833 17.808 -27.196 1.00 87.25 179 TYR A O 1
ATOM 1437 N N . PHE A 1 180 ? -36.817 17.802 -26.196 1.00 86.81 180 PHE A N 1
ATOM 1438 C CA . PHE A 1 180 ? -37.041 18.984 -25.373 1.00 86.81 180 PHE A CA 1
ATOM 1439 C C . PHE A 1 180 ? -35.895 19.984 -25.528 1.00 86.81 180 PHE A C 1
ATOM 1441 O O . PHE A 1 180 ? -34.757 19.621 -25.812 1.00 86.81 180 PHE A O 1
ATOM 1448 N N . ASN A 1 181 ? -36.206 21.261 -25.342 1.00 86.25 181 ASN A N 1
ATOM 1449 C CA . ASN A 1 181 ? -35.237 22.340 -25.248 1.00 86.25 181 ASN A CA 1
ATOM 1450 C C . ASN A 1 181 ? -35.470 23.144 -23.964 1.00 86.25 181 ASN A C 1
ATOM 1452 O O . ASN A 1 181 ? -36.556 23.078 -23.384 1.00 86.25 181 ASN A O 1
ATOM 1456 N N . ILE A 1 182 ? -34.466 23.907 -23.534 1.00 86.31 182 ILE A N 1
ATOM 1457 C CA . ILE A 1 182 ? -34.524 24.698 -22.302 1.00 86.31 182 ILE A CA 1
ATOM 1458 C C . ILE A 1 182 ? -34.502 26.191 -22.639 1.00 86.31 182 ILE A C 1
ATOM 1460 O O . ILE A 1 182 ? -33.650 26.671 -23.387 1.00 86.31 182 ILE A O 1
ATOM 1464 N N . ALA A 1 183 ? -35.473 26.920 -22.100 1.00 85.31 183 ALA A N 1
ATOM 1465 C CA . ALA A 1 183 ? -35.586 28.362 -22.207 1.00 85.31 183 ALA A CA 1
ATOM 1466 C C . ALA A 1 183 ? -35.038 29.034 -20.942 1.00 85.31 183 ALA A C 1
ATOM 1468 O O . ALA A 1 183 ? -35.421 28.675 -19.824 1.00 85.31 183 ALA A O 1
ATOM 1469 N N . VAL A 1 184 ? -34.173 30.024 -21.145 1.00 81.25 184 VAL A N 1
ATOM 1470 C CA . VAL A 1 184 ? -33.483 30.778 -20.089 1.00 81.25 184 VAL A CA 1
ATOM 1471 C C . VAL A 1 184 ? -33.693 32.282 -20.260 1.00 81.25 184 VAL A C 1
ATOM 1473 O O . VAL A 1 184 ? -34.135 32.738 -21.322 1.00 81.25 184 VAL A O 1
ATOM 1476 N N . ASP A 1 185 ? -33.423 33.053 -19.212 1.00 79.69 185 ASP A N 1
ATOM 1477 C CA . ASP A 1 185 ? -33.351 34.512 -19.286 1.00 79.69 185 ASP A CA 1
ATOM 1478 C C . ASP A 1 185 ? -31.999 35.006 -19.844 1.00 79.69 185 ASP A C 1
ATOM 1480 O O . ASP A 1 185 ? -31.183 34.231 -20.339 1.00 79.69 185 ASP A O 1
ATOM 1484 N N . ASP A 1 186 ? -31.770 36.320 -19.816 1.00 72.56 186 ASP A N 1
ATOM 1485 C CA . ASP A 1 186 ? -30.544 36.928 -20.351 1.00 72.56 186 ASP A CA 1
ATOM 1486 C C . ASP A 1 186 ? -29.290 36.661 -19.483 1.00 72.56 186 ASP A C 1
ATOM 1488 O O . ASP A 1 186 ? -28.192 37.081 -19.859 1.00 72.56 186 ASP A O 1
ATOM 1492 N N . PHE A 1 187 ? -29.451 35.967 -18.350 1.00 74.50 187 PHE A N 1
ATOM 1493 C CA . PHE A 1 187 ? -28.416 35.603 -17.378 1.00 74.50 187 PHE A CA 1
ATOM 1494 C C . PHE A 1 187 ? -28.222 34.080 -17.268 1.00 74.50 187 PHE A C 1
ATOM 1496 O O . PHE A 1 187 ? -27.542 33.611 -16.360 1.00 74.50 187 PHE A O 1
ATOM 1503 N N . ASP A 1 188 ? -28.799 33.311 -18.199 1.00 72.56 188 ASP A N 1
ATOM 1504 C CA . ASP A 1 188 ? -28.789 31.843 -18.221 1.00 72.56 188 ASP A CA 1
ATOM 1505 C C . ASP A 1 188 ? -29.555 31.170 -17.058 1.00 72.56 188 ASP A C 1
ATOM 1507 O O . ASP A 1 188 ? -29.415 29.964 -16.822 1.00 72.56 188 ASP A O 1
ATOM 1511 N N . ASN A 1 189 ? -30.456 31.898 -16.385 1.00 81.38 189 ASN A N 1
ATOM 1512 C CA . ASN A 1 189 ? -31.370 31.305 -15.409 1.00 81.38 189 ASN A CA 1
ATOM 1513 C C . ASN A 1 189 ? -32.547 30.618 -16.103 1.00 81.38 189 ASN A C 1
ATOM 1515 O O . ASN A 1 189 ? -33.133 31.143 -17.051 1.00 81.38 189 ASN A O 1
ATOM 1519 N N . LEU A 1 190 ? -32.953 29.455 -15.588 1.00 84.56 190 LEU A N 1
ATOM 1520 C CA . LEU A 1 190 ? -34.122 28.720 -16.077 1.00 84.56 190 LEU A CA 1
ATOM 1521 C C . LEU A 1 190 ? -35.400 29.554 -15.934 1.00 84.56 190 LEU A C 1
ATOM 1523 O O . LEU A 1 190 ? -35.744 29.994 -14.838 1.00 84.56 190 LEU A O 1
ATOM 1527 N N . LEU A 1 191 ? -36.150 29.706 -17.028 1.00 86.62 191 LEU A N 1
ATOM 1528 C CA . LEU A 1 191 ? -37.482 30.306 -16.958 1.00 86.62 191 LEU A CA 1
ATOM 1529 C C . LEU A 1 191 ? -38.452 29.377 -16.214 1.00 86.62 191 LEU A C 1
ATOM 1531 O O . LEU A 1 191 ? -38.318 28.154 -16.251 1.00 86.62 191 LEU A O 1
ATOM 1535 N N . GLU A 1 192 ? -39.484 29.949 -15.595 1.00 85.50 192 GLU A N 1
ATOM 1536 C CA . GLU A 1 192 ? -40.517 29.197 -14.865 1.00 85.50 192 GLU A CA 1
ATOM 1537 C C . GLU A 1 192 ? -41.267 28.199 -15.764 1.00 85.50 192 GLU A C 1
ATOM 1539 O O . GLU A 1 192 ? -41.583 27.097 -15.336 1.00 85.50 192 GLU A O 1
ATOM 1544 N N . ASN A 1 193 ? -41.473 28.535 -17.042 1.00 86.44 193 ASN A N 1
ATOM 1545 C CA . ASN A 1 193 ? -41.991 27.649 -18.092 1.00 86.44 193 ASN A CA 1
ATOM 1546 C C . ASN A 1 193 ? -40.887 27.255 -19.093 1.00 86.44 193 ASN A C 1
ATOM 1548 O O . ASN A 1 193 ? -41.050 27.345 -20.316 1.00 86.44 193 ASN A O 1
ATOM 1552 N N . GLY A 1 194 ? -39.724 26.901 -18.545 1.00 86.31 194 GLY A N 1
ATOM 1553 C CA . GLY A 1 194 ? -38.472 26.734 -19.272 1.00 86.31 194 GLY A CA 1
ATOM 1554 C C . GLY A 1 194 ? -38.395 25.484 -20.143 1.00 86.31 194 GLY A C 1
ATOM 1555 O O . GLY A 1 194 ? -37.575 25.445 -21.054 1.00 86.31 194 GLY A O 1
ATOM 1556 N N . ILE A 1 195 ? -39.236 24.473 -19.918 1.00 89.69 195 ILE A N 1
ATOM 1557 C CA . ILE A 1 195 ? -39.189 23.224 -20.688 1.00 89.69 195 ILE A CA 1
ATOM 1558 C C . ILE A 1 195 ? -40.024 23.364 -21.956 1.00 89.69 195 ILE A C 1
ATOM 1560 O O . ILE A 1 195 ? -41.244 23.468 -21.887 1.00 89.69 195 ILE A O 1
ATOM 1564 N N . VAL A 1 196 ? -39.376 23.337 -23.119 1.00 88.56 196 VAL A N 1
ATOM 1565 C CA . VAL A 1 196 ? -40.026 23.528 -24.422 1.00 88.56 196 VAL A CA 1
ATOM 1566 C C . VAL A 1 196 ? -40.008 22.230 -25.213 1.00 88.56 196 VAL A C 1
ATOM 1568 O O . VAL A 1 196 ? -38.947 21.692 -25.516 1.00 88.56 196 VAL A O 1
ATOM 1571 N N . ASN A 1 197 ? -41.177 21.727 -25.586 1.00 85.75 197 ASN A N 1
ATOM 1572 C CA . ASN A 1 197 ? -41.300 20.541 -26.421 1.00 85.75 197 ASN A CA 1
ATOM 1573 C C . ASN A 1 197 ? -40.914 20.869 -27.872 1.00 85.75 197 ASN A C 1
ATOM 1575 O O . ASN A 1 197 ? -41.430 21.817 -28.461 1.00 85.75 197 ASN A O 1
ATOM 1579 N N . ILE A 1 198 ? -40.011 20.089 -28.462 1.00 83.81 198 ILE A N 1
ATOM 1580 C CA . ILE A 1 198 ? -39.586 20.223 -29.867 1.00 83.81 198 ILE A CA 1
ATOM 1581 C C . ILE A 1 198 ? -39.937 18.984 -30.704 1.00 83.81 198 ILE A C 1
ATOM 1583 O O . ILE A 1 198 ? -39.491 18.849 -31.845 1.00 83.81 198 ILE A O 1
ATOM 1587 N N . SER A 1 199 ? -40.740 18.068 -30.157 1.00 81.69 199 SER A N 1
ATOM 1588 C CA . SER A 1 199 ? -41.310 16.945 -30.903 1.00 81.69 199 SER A CA 1
ATOM 1589 C C . SER A 1 199 ? -42.433 17.405 -31.838 1.00 81.69 199 SER A C 1
ATOM 1591 O O . SER A 1 199 ? -43.119 18.389 -31.581 1.00 81.69 199 SER A O 1
ATOM 1593 N N . SER A 1 200 ? -42.636 16.670 -32.933 1.00 69.75 200 SER A N 1
ATOM 1594 C CA . SER A 1 200 ? -43.537 17.070 -34.027 1.00 69.75 200 SER A CA 1
ATOM 1595 C C . SER A 1 200 ? -45.010 17.294 -33.643 1.00 69.75 200 SER A C 1
ATOM 1597 O O . SER A 1 200 ? -45.663 18.109 -34.285 1.00 69.75 200 SER A O 1
ATOM 1599 N N . ILE A 1 201 ? -45.538 16.611 -32.621 1.00 71.31 201 ILE A N 1
ATOM 1600 C CA . ILE A 1 201 ? -46.974 16.654 -32.270 1.00 71.31 201 ILE A CA 1
ATOM 1601 C C . ILE A 1 201 ? -47.307 17.828 -31.332 1.00 71.31 201 ILE A C 1
ATOM 1603 O O . ILE A 1 201 ? -48.388 18.397 -31.427 1.00 71.31 201 ILE A O 1
ATOM 1607 N N . HIS A 1 202 ? -46.367 18.222 -30.472 1.00 73.75 202 HIS A N 1
ATOM 1608 C CA . HIS A 1 202 ? -46.551 19.240 -29.428 1.00 73.75 202 HIS A CA 1
ATOM 1609 C C . HIS A 1 202 ? -45.498 20.357 -29.534 1.00 73.75 202 HIS A C 1
ATOM 1611 O O . HIS A 1 202 ? -45.066 20.930 -28.536 1.00 73.75 202 HIS A O 1
ATOM 1617 N N . TYR A 1 203 ? -45.026 20.635 -30.752 1.00 83.44 203 TYR A N 1
ATOM 1618 C CA . TYR A 1 203 ? -43.918 21.557 -30.992 1.00 83.44 203 TYR A CA 1
ATOM 1619 C C . TYR A 1 203 ? -44.220 22.966 -30.459 1.00 83.44 203 TYR A C 1
ATOM 1621 O O . TYR A 1 203 ? -45.209 23.592 -30.837 1.00 83.44 203 TYR A O 1
ATOM 1629 N N . GLY A 1 204 ? -43.325 23.490 -29.623 1.00 79.94 204 GLY A N 1
ATOM 1630 C CA . GLY A 1 204 ? -43.414 24.820 -29.027 1.00 79.94 204 GLY A CA 1
ATOM 1631 C C . GLY A 1 204 ? -44.221 24.891 -27.728 1.00 79.94 204 GLY A C 1
ATOM 1632 O O . GLY A 1 204 ? -44.214 25.950 -27.097 1.00 79.94 204 GLY A O 1
ATOM 1633 N N . GLU A 1 205 ? -44.872 23.804 -27.296 1.00 87.44 205 GLU A N 1
ATOM 1634 C CA . GLU A 1 205 ? -45.519 23.759 -25.982 1.00 87.44 205 GLU A CA 1
ATOM 1635 C C . GLU A 1 205 ? -44.486 23.954 -24.871 1.00 87.44 205 GLU A C 1
ATOM 1637 O O . GLU A 1 205 ? -43.414 23.343 -24.880 1.00 87.44 205 GLU A O 1
ATOM 1642 N N . ARG A 1 206 ? -44.818 24.821 -23.912 1.00 89.38 206 ARG A N 1
ATOM 1643 C CA . ARG A 1 206 ? -43.981 25.114 -22.750 1.00 89.38 206 ARG A CA 1
ATOM 1644 C C . ARG A 1 206 ? -44.590 24.496 -21.506 1.00 89.38 206 ARG A C 1
ATOM 1646 O O .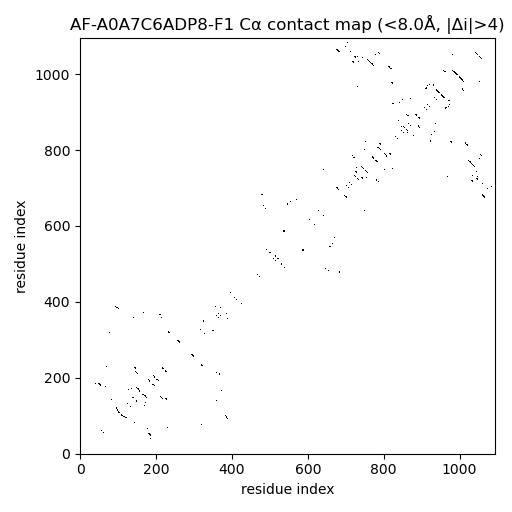 ARG A 1 206 ? -45.781 24.671 -21.258 1.00 89.38 206 ARG A O 1
ATOM 1653 N N . TYR A 1 207 ? -43.765 23.837 -20.708 1.00 90.00 207 TYR A N 1
ATOM 1654 C CA . TYR A 1 207 ? -44.170 23.246 -19.443 1.00 90.00 207 TYR A CA 1
ATOM 1655 C C . TYR A 1 207 ? -43.469 23.930 -18.266 1.00 90.00 207 TYR A C 1
ATOM 1657 O O . TYR A 1 207 ? -42.322 24.368 -18.412 1.00 90.00 207 TYR A O 1
ATOM 1665 N N . PRO A 1 208 ? -44.131 23.997 -17.096 1.00 91.44 208 PRO A N 1
ATOM 1666 C CA . PRO A 1 208 ? -43.513 24.483 -15.872 1.00 91.44 208 PRO A CA 1
ATOM 1667 C C . PRO A 1 208 ? -42.271 23.668 -15.500 1.00 91.44 208 PRO A C 1
ATOM 1669 O O . PRO A 1 208 ? -42.310 22.438 -15.474 1.00 91.44 208 PRO A O 1
ATOM 1672 N N . THR A 1 209 ? -41.183 24.355 -15.173 1.00 89.50 209 THR A N 1
ATOM 1673 C CA . THR A 1 209 ? -39.903 23.780 -14.735 1.00 89.50 209 THR A CA 1
ATOM 1674 C C . THR A 1 209 ? -40.077 22.975 -13.445 1.00 89.50 209 THR A C 1
ATOM 1676 O O . THR A 1 209 ? -39.480 21.914 -13.287 1.00 89.50 209 THR A O 1
ATOM 1679 N N . GLU A 1 210 ? -40.978 23.403 -12.557 1.00 88.69 210 GLU A N 1
ATOM 1680 C CA . GLU A 1 210 ? -41.344 22.693 -11.321 1.00 88.69 210 GLU A CA 1
ATOM 1681 C C . GLU A 1 210 ? -41.990 21.313 -11.543 1.00 88.69 210 GLU A C 1
ATOM 1683 O O . GLU A 1 210 ? -42.017 20.476 -10.637 1.00 88.69 210 GLU A O 1
ATOM 1688 N N . LYS A 1 211 ? -42.479 21.043 -12.759 1.00 91.25 211 LYS A N 1
ATOM 1689 C CA . LYS A 1 211 ? -43.034 19.741 -13.134 1.00 91.25 211 LYS A CA 1
ATOM 1690 C C . LYS A 1 211 ? -41.939 18.708 -13.418 1.00 91.25 211 LYS A C 1
ATOM 1692 O O . LYS A 1 211 ? -42.243 17.530 -13.560 1.00 91.25 211 LYS A O 1
ATOM 1697 N N . PHE A 1 212 ? -40.676 19.121 -13.508 1.00 94.44 212 PHE A N 1
ATOM 1698 C CA . PHE A 1 212 ? -39.567 18.243 -13.864 1.00 94.44 212 PHE A CA 1
ATOM 1699 C C . PHE A 1 212 ? -38.464 18.265 -12.807 1.00 94.44 212 PHE A C 1
ATOM 1701 O O . PHE A 1 212 ? -38.207 19.288 -12.170 1.00 94.44 212 PHE A O 1
ATOM 1708 N N . ILE A 1 213 ? -37.774 17.137 -12.661 1.00 95.44 213 ILE A N 1
ATOM 1709 C CA . ILE A 1 213 ? -36.378 17.124 -12.227 1.00 95.44 213 ILE A CA 1
ATOM 1710 C C . ILE A 1 213 ? -35.536 17.349 -13.478 1.00 95.44 213 ILE A C 1
ATOM 1712 O O . ILE A 1 213 ? -35.615 16.572 -14.436 1.00 95.44 213 ILE A O 1
ATOM 1716 N N . ILE A 1 214 ? -34.736 18.409 -13.452 1.00 93.38 214 ILE A N 1
ATOM 1717 C CA . ILE A 1 214 ? -33.756 18.736 -14.485 1.00 93.38 214 ILE A CA 1
ATOM 1718 C C . ILE A 1 214 ? -32.387 18.530 -13.856 1.00 93.38 214 ILE A C 1
ATOM 1720 O O . ILE A 1 214 ? -31.943 19.347 -13.046 1.00 93.38 214 ILE A O 1
ATOM 1724 N N . TYR A 1 215 ? -31.739 17.417 -14.185 1.00 94.31 215 TYR A N 1
ATOM 1725 C CA . TYR A 1 215 ? -30.422 17.106 -13.644 1.00 94.31 215 TYR A CA 1
ATOM 1726 C C . TYR A 1 215 ? -29.358 17.285 -14.723 1.00 94.31 215 TYR A C 1
ATOM 1728 O O . TYR A 1 215 ? -29.363 16.587 -15.735 1.00 94.31 215 TYR A O 1
ATOM 1736 N N . SER A 1 216 ? -28.458 18.246 -14.504 1.00 91.06 216 SER A N 1
ATOM 1737 C CA . SER A 1 216 ? -27.379 18.610 -15.428 1.00 91.06 216 SER A CA 1
ATOM 1738 C C . SER A 1 216 ? -26.042 18.156 -14.852 1.00 91.06 216 SER A C 1
ATOM 1740 O O . SER A 1 216 ? -25.530 18.745 -13.897 1.00 91.06 216 SER A O 1
ATOM 1742 N N . PHE A 1 217 ? -25.459 17.122 -15.447 1.00 90.50 217 PHE A N 1
ATOM 1743 C CA . PHE A 1 217 ? -24.209 16.533 -14.986 1.00 90.50 217 PHE A CA 1
ATOM 1744 C C . PHE A 1 217 ? -23.010 17.412 -15.366 1.00 90.50 217 PHE A C 1
ATOM 1746 O O . PHE A 1 217 ? -22.918 17.891 -16.495 1.00 90.50 217 PHE A O 1
ATOM 1753 N N . ASN A 1 218 ? -22.066 17.615 -14.438 1.00 86.56 218 ASN A N 1
ATOM 1754 C CA . ASN A 1 218 ? -20.805 18.338 -14.682 1.00 86.56 218 ASN A CA 1
ATOM 1755 C C . ASN A 1 218 ? -20.994 19.728 -15.338 1.00 86.56 218 ASN A C 1
ATOM 1757 O O . ASN A 1 218 ? -20.303 20.092 -16.295 1.00 86.56 218 ASN A O 1
ATOM 1761 N N . LYS A 1 219 ? -21.976 20.489 -14.835 1.00 83.00 219 LYS A N 1
ATOM 1762 C CA . LYS A 1 219 ? -22.336 21.841 -15.291 1.00 83.00 219 LYS A CA 1
ATOM 1763 C C . LYS A 1 219 ? -21.111 22.775 -15.315 1.00 83.00 219 LYS A C 1
ATOM 1765 O O . LYS A 1 219 ? -20.407 22.899 -14.317 1.00 83.00 219 LYS A O 1
ATOM 1770 N N . ARG A 1 220 ? -20.868 23.452 -16.448 1.00 78.19 220 ARG A N 1
ATOM 1771 C CA . ARG A 1 220 ? -19.798 24.457 -16.633 1.00 78.19 220 ARG A CA 1
ATOM 1772 C C . ARG A 1 220 ? -20.388 25.762 -17.147 1.00 78.19 220 ARG A C 1
ATOM 1774 O O . ARG A 1 220 ? -21.225 25.709 -18.041 1.00 78.19 220 ARG A O 1
ATOM 1781 N N . TYR A 1 221 ? -19.920 26.897 -16.625 1.00 74.81 221 TYR A N 1
ATOM 1782 C CA . TYR A 1 221 ? -20.334 28.237 -17.073 1.00 74.81 221 TYR A CA 1
ATOM 1783 C C . TYR A 1 221 ? -21.862 28.406 -17.112 1.00 74.81 221 TYR A C 1
ATOM 1785 O O . TYR A 1 221 ? -22.407 28.882 -18.096 1.00 74.81 221 TYR A O 1
ATOM 1793 N N . GLU A 1 222 ? -22.557 27.903 -16.088 1.00 75.62 222 GLU A N 1
ATOM 1794 C CA . GLU A 1 222 ? -24.025 27.888 -16.012 1.00 75.62 222 GLU A CA 1
ATOM 1795 C C . GLU A 1 222 ? -24.776 27.180 -17.162 1.00 75.62 222 GLU A C 1
ATOM 1797 O O . GLU A 1 222 ? -26.005 27.204 -17.198 1.00 75.62 222 GLU A O 1
ATOM 1802 N N . ASN A 1 223 ? -24.096 26.380 -17.993 1.00 78.00 223 ASN A N 1
ATOM 1803 C CA . ASN A 1 223 ? -24.729 25.581 -19.047 1.00 78.00 223 ASN A CA 1
ATOM 1804 C C . ASN A 1 223 ? -25.788 24.598 -18.505 1.00 78.00 223 ASN A C 1
ATOM 1806 O O . ASN A 1 223 ? -25.466 23.546 -17.949 1.00 78.00 223 ASN A O 1
ATOM 1810 N N . VAL A 1 224 ? -27.061 24.895 -18.755 1.00 80.69 224 VAL A N 1
ATOM 1811 C CA . VAL A 1 224 ? -28.220 24.092 -18.330 1.00 80.69 224 VAL A CA 1
ATOM 1812 C C . VAL A 1 224 ? -28.227 22.654 -18.860 1.00 80.69 224 VAL A C 1
ATOM 1814 O O . VAL A 1 224 ? -28.848 21.794 -18.244 1.00 80.69 224 VAL A O 1
ATOM 1817 N N . PHE A 1 225 ? -27.514 22.346 -19.946 1.00 81.81 225 PHE A N 1
ATOM 1818 C CA . PHE A 1 225 ? -27.443 20.989 -20.506 1.00 81.81 225 PHE A CA 1
ATOM 1819 C C . PHE A 1 225 ? -26.339 20.115 -19.906 1.00 81.81 225 PHE A C 1
ATOM 1821 O O . PHE A 1 225 ? -26.266 18.934 -20.235 1.00 81.81 225 PHE A O 1
ATOM 1828 N N . GLY A 1 226 ? -25.478 20.673 -19.049 1.00 86.75 226 GLY A N 1
ATOM 1829 C CA . GLY A 1 226 ? -24.343 19.940 -18.495 1.00 86.75 226 GLY A CA 1
ATOM 1830 C C . GLY A 1 226 ? -23.325 19.498 -19.554 1.00 86.75 226 GLY A C 1
ATOM 1831 O O . GLY A 1 226 ? -23.330 19.953 -20.700 1.00 86.75 226 GLY A O 1
ATOM 1832 N N . VAL A 1 227 ? -22.409 18.618 -19.155 1.00 87.12 227 VAL A N 1
ATOM 1833 C CA . VAL A 1 227 ? -21.390 18.017 -20.021 1.00 87.12 227 VAL A CA 1
ATOM 1834 C C . VAL A 1 227 ? -21.363 16.513 -19.779 1.00 87.12 227 VAL A C 1
ATOM 1836 O O . VAL A 1 227 ? -20.956 16.058 -18.711 1.00 87.12 227 VAL A O 1
ATOM 1839 N N . SER A 1 228 ? -21.758 15.741 -20.794 1.00 89.94 228 SER A N 1
ATOM 1840 C CA . SER A 1 228 ? -21.709 14.273 -20.767 1.00 89.94 228 SER A CA 1
ATOM 1841 C C . SER A 1 228 ? -20.302 13.755 -20.450 1.00 89.94 228 SER A C 1
ATOM 1843 O O . SER A 1 228 ? -19.310 14.239 -21.003 1.00 89.94 228 SER A O 1
ATOM 1845 N N . ARG A 1 229 ? -20.210 12.715 -19.613 1.00 89.62 229 ARG A N 1
ATOM 1846 C CA . ARG A 1 229 ? -18.944 12.043 -19.287 1.00 89.62 229 ARG A CA 1
ATOM 1847 C C . ARG A 1 229 ? -18.308 11.372 -20.504 1.00 89.62 229 ARG A C 1
ATOM 1849 O O . ARG A 1 229 ? -17.086 11.332 -20.601 1.00 89.62 229 ARG A O 1
ATOM 1856 N N . ILE A 1 230 ? -19.119 10.902 -21.452 1.00 92.81 230 ILE A N 1
ATOM 1857 C CA . ILE A 1 230 ? -18.631 10.241 -22.670 1.00 92.81 230 ILE A CA 1
ATOM 1858 C C . ILE A 1 230 ? -18.310 11.238 -23.790 1.00 92.81 230 ILE A C 1
ATOM 1860 O O . ILE A 1 230 ? -17.782 10.849 -24.828 1.00 92.81 230 ILE A O 1
ATOM 1864 N N . ARG A 1 231 ? -18.552 12.543 -23.591 1.00 89.69 231 ARG A N 1
ATOM 1865 C CA . ARG A 1 231 ? -18.275 13.566 -24.609 1.00 89.69 231 ARG A CA 1
ATOM 1866 C C . ARG A 1 231 ? -16.805 13.609 -25.032 1.00 89.69 231 ARG A C 1
ATOM 1868 O O . ARG A 1 231 ? -16.535 13.774 -26.223 1.00 89.69 231 ARG A O 1
ATOM 1875 N N . SER A 1 232 ? -15.868 13.471 -24.095 1.00 88.69 232 SER A N 1
ATOM 1876 C CA . SER A 1 232 ? -14.422 13.452 -24.380 1.00 88.69 232 SER A CA 1
ATOM 1877 C C . SER A 1 232 ? -13.967 12.183 -25.106 1.00 88.69 232 SER A C 1
ATOM 1879 O O . SER A 1 232 ? -12.908 12.185 -25.724 1.00 88.69 232 SER A O 1
ATOM 1881 N N . LEU A 1 233 ? -14.770 11.116 -25.073 1.00 93.31 233 LEU A N 1
ATOM 1882 C CA . LEU A 1 233 ? -14.446 9.819 -25.667 1.00 93.31 233 LEU A CA 1
ATOM 1883 C C . LEU A 1 233 ? -14.852 9.701 -27.137 1.00 93.31 233 LEU A C 1
ATOM 1885 O O . LEU A 1 233 ? -14.556 8.685 -27.762 1.00 93.31 233 LEU A O 1
ATOM 1889 N N . TYR A 1 234 ? -15.506 10.718 -27.704 1.00 93.44 234 TYR A N 1
ATOM 1890 C CA . TYR A 1 234 ? -15.991 10.674 -29.084 1.00 93.44 234 TYR A CA 1
ATOM 1891 C C . TYR A 1 234 ? -14.876 10.351 -30.088 1.00 93.44 234 TYR A C 1
ATOM 1893 O O . TYR A 1 234 ? -15.073 9.502 -30.955 1.00 93.44 234 TYR A O 1
ATOM 1901 N N . ASP A 1 235 ? -13.705 10.979 -29.957 1.00 91.81 235 ASP A N 1
ATOM 1902 C CA . ASP A 1 235 ? -12.602 10.785 -30.905 1.00 91.81 235 ASP A CA 1
ATOM 1903 C C . ASP A 1 235 ? -12.028 9.364 -30.826 1.00 91.81 235 ASP A C 1
ATOM 1905 O O . ASP A 1 235 ? -11.761 8.742 -31.857 1.00 91.81 235 ASP A O 1
ATOM 1909 N N . LEU A 1 236 ? -11.906 8.818 -29.610 1.00 94.38 236 LEU A N 1
ATOM 1910 C CA . LEU A 1 236 ? -11.450 7.448 -29.367 1.00 94.38 236 LEU A CA 1
ATOM 1911 C C . LEU A 1 236 ? -12.456 6.420 -29.889 1.00 94.38 236 LEU A C 1
ATOM 1913 O O . LEU A 1 236 ? -12.082 5.507 -30.622 1.00 94.38 236 LEU A O 1
ATOM 1917 N N . TRP A 1 237 ? -13.742 6.605 -29.584 1.00 95.62 237 TRP A N 1
ATOM 1918 C CA . TRP A 1 237 ? -14.812 5.763 -30.112 1.00 95.62 237 TRP A CA 1
ATOM 1919 C C . TRP A 1 237 ? -14.851 5.811 -31.642 1.00 95.62 237 TRP A C 1
ATOM 1921 O O . TRP A 1 237 ? -14.876 4.770 -32.298 1.00 95.62 237 TRP A O 1
ATOM 1931 N N . PHE A 1 238 ? -14.791 7.002 -32.242 1.00 94.19 238 PHE A N 1
ATOM 1932 C CA . PHE A 1 238 ? -14.802 7.147 -33.694 1.00 94.19 238 PHE A CA 1
ATOM 1933 C C . PHE A 1 238 ? -13.593 6.452 -34.330 1.00 94.19 238 PHE A C 1
ATOM 1935 O O . PHE A 1 238 ? -13.745 5.737 -35.326 1.00 94.19 238 PHE A O 1
ATOM 1942 N N . MET A 1 239 ? -12.408 6.601 -33.730 1.00 94.25 239 MET A N 1
ATOM 1943 C CA . MET A 1 239 ? -11.202 5.892 -34.147 1.00 94.25 239 MET A CA 1
ATOM 1944 C C . MET A 1 239 ? -11.391 4.376 -34.057 1.00 94.25 239 MET A C 1
ATOM 1946 O O . MET A 1 239 ? -11.141 3.692 -35.048 1.00 94.25 239 MET A O 1
ATOM 1950 N N . LYS A 1 240 ? -11.918 3.854 -32.942 1.00 94.88 240 LYS A N 1
ATOM 1951 C CA . LYS A 1 240 ? -12.239 2.427 -32.771 1.00 94.88 240 LYS A CA 1
ATOM 1952 C C . LYS A 1 240 ? -13.180 1.931 -33.865 1.00 94.88 240 LYS A C 1
ATOM 1954 O O . LYS A 1 240 ? -12.898 0.916 -34.491 1.00 94.88 240 LYS A O 1
ATOM 1959 N N . GLN A 1 241 ? -14.237 2.675 -34.189 1.00 93.88 241 GLN A N 1
ATOM 1960 C CA . GLN A 1 241 ? -15.166 2.314 -35.268 1.00 93.88 241 GLN A CA 1
ATOM 1961 C C . GLN A 1 241 ? -14.489 2.278 -36.649 1.00 93.88 241 GLN A C 1
ATOM 1963 O O . GLN A 1 241 ? -14.796 1.420 -37.479 1.00 93.88 241 GLN A O 1
ATOM 1968 N N . VAL A 1 242 ? -13.560 3.198 -36.927 1.00 94.31 242 VAL A N 1
ATOM 1969 C CA . VAL A 1 242 ? -12.768 3.187 -38.170 1.00 94.31 242 VAL A CA 1
ATOM 1970 C C . VAL A 1 242 ? -11.808 1.995 -38.199 1.00 94.31 242 VAL A C 1
ATOM 1972 O O . VAL A 1 242 ? -11.742 1.302 -39.215 1.00 94.31 242 VAL A O 1
ATOM 1975 N N . VAL A 1 243 ? -11.113 1.728 -37.092 1.00 93.38 243 VAL A N 1
ATOM 1976 C CA . VAL A 1 243 ? -10.162 0.618 -36.934 1.00 93.38 243 VAL A CA 1
ATOM 1977 C C . VAL A 1 243 ? -10.873 -0.726 -37.059 1.00 93.38 243 VAL A C 1
ATOM 1979 O O . VAL A 1 243 ? -10.400 -1.573 -37.804 1.00 93.38 243 VAL A O 1
ATOM 1982 N N . LEU A 1 244 ? -12.039 -0.906 -36.434 1.00 91.56 244 LEU A N 1
ATOM 1983 C CA . LEU A 1 244 ? -12.851 -2.122 -36.544 1.00 91.56 244 LEU A CA 1
ATOM 1984 C C . LEU A 1 244 ? -13.298 -2.384 -37.986 1.00 91.56 244 LEU A C 1
ATOM 1986 O O . LEU A 1 244 ? -13.179 -3.508 -38.471 1.00 91.56 244 LEU A O 1
ATOM 1990 N N . ARG A 1 245 ? -13.751 -1.351 -38.712 1.00 92.75 245 ARG A N 1
ATOM 1991 C CA . ARG A 1 245 ? -14.083 -1.485 -40.142 1.00 92.75 245 ARG A CA 1
ATOM 1992 C C . ARG A 1 245 ? -12.857 -1.851 -40.977 1.00 92.75 245 ARG A C 1
ATOM 1994 O O . ARG A 1 245 ? -12.940 -2.738 -41.823 1.00 92.75 245 ARG A O 1
ATOM 2001 N N . ALA A 1 246 ? -11.721 -1.194 -40.739 1.00 89.25 246 ALA A N 1
ATOM 2002 C CA . ALA A 1 246 ? -10.469 -1.500 -41.427 1.00 89.25 246 ALA A CA 1
ATOM 2003 C C . ALA A 1 246 ? -9.975 -2.920 -41.111 1.00 89.25 246 ALA A C 1
ATOM 2005 O O . ALA A 1 246 ? -9.503 -3.614 -42.010 1.00 89.25 246 ALA A O 1
ATOM 2006 N N . PHE A 1 247 ? -10.138 -3.367 -39.866 1.00 90.06 247 PHE A N 1
ATOM 2007 C CA . PHE A 1 247 ? -9.798 -4.710 -39.426 1.00 90.06 247 PHE A CA 1
ATOM 2008 C C . PHE A 1 247 ? -10.702 -5.753 -40.084 1.00 90.06 247 PHE A C 1
ATOM 2010 O O . PHE A 1 247 ? -10.193 -6.735 -40.610 1.00 90.06 247 PHE A O 1
ATOM 2017 N N . GLY A 1 248 ? -12.011 -5.505 -40.178 1.00 86.81 248 GLY A N 1
ATOM 2018 C CA . GLY A 1 248 ? -12.931 -6.357 -40.936 1.00 86.81 248 GLY A CA 1
ATOM 2019 C C . GLY A 1 248 ? -12.510 -6.514 -42.401 1.00 86.81 248 GLY A C 1
ATOM 2020 O O . GLY A 1 248 ? -12.403 -7.634 -42.893 1.00 86.81 248 GLY A O 1
ATOM 2021 N N . VAL A 1 249 ? -12.160 -5.410 -43.074 1.00 85.12 249 VAL A N 1
ATOM 2022 C CA . VAL A 1 249 ? -11.632 -5.442 -44.454 1.00 85.12 249 VAL A CA 1
ATOM 2023 C C . VAL A 1 249 ? -10.288 -6.175 -44.535 1.00 85.12 249 VAL A C 1
ATOM 2025 O O . VAL A 1 249 ? -10.022 -6.871 -45.514 1.00 85.12 249 VAL A O 1
ATOM 2028 N N . TYR A 1 250 ? -9.418 -6.025 -43.532 1.00 82.75 250 TYR A N 1
ATOM 2029 C CA . TYR A 1 250 ? -8.154 -6.759 -43.448 1.00 82.75 250 TYR A CA 1
ATOM 2030 C C . TYR A 1 250 ? -8.411 -8.269 -43.338 1.00 82.75 250 TYR A C 1
ATOM 2032 O O . TYR A 1 250 ? -7.865 -9.031 -44.132 1.00 82.75 250 TYR A O 1
ATOM 2040 N N . ILE A 1 251 ? -9.286 -8.699 -42.426 1.00 81.12 251 ILE A N 1
ATOM 2041 C CA . ILE A 1 251 ? -9.664 -10.109 -42.263 1.00 81.12 251 ILE A CA 1
ATOM 2042 C C . ILE A 1 251 ? -10.290 -10.650 -43.552 1.00 81.12 251 ILE A C 1
ATOM 2044 O O . ILE A 1 251 ? -9.934 -11.741 -43.975 1.00 81.12 251 ILE A O 1
ATOM 2048 N N . GLU A 1 252 ? -11.153 -9.893 -44.227 1.00 75.94 252 GLU A N 1
ATOM 2049 C CA . GLU A 1 252 ? -11.741 -10.315 -45.505 1.00 75.94 252 GLU A CA 1
ATOM 2050 C C . GLU A 1 252 ? -10.673 -10.508 -46.597 1.00 75.94 252 GLU A C 1
ATOM 2052 O O . GLU A 1 252 ? -10.674 -11.505 -47.319 1.00 75.94 252 GLU A O 1
ATOM 2057 N N . LYS A 1 253 ? -9.726 -9.570 -46.719 1.00 69.81 253 LYS A N 1
ATOM 2058 C CA . LYS A 1 253 ? -8.682 -9.617 -47.755 1.00 69.81 253 LYS A CA 1
ATOM 2059 C C . LYS A 1 253 ? -7.625 -10.685 -47.509 1.00 69.81 253 LYS A C 1
ATOM 2061 O O . LYS A 1 253 ? -7.087 -11.220 -48.475 1.00 69.81 253 LYS A O 1
ATOM 2066 N N . PHE A 1 254 ? -7.294 -10.935 -46.246 1.00 70.12 254 PHE A N 1
ATOM 2067 C CA . PHE A 1 254 ? -6.138 -11.737 -45.852 1.00 70.12 254 PHE A CA 1
ATOM 2068 C C . PHE A 1 254 ? -6.497 -13.040 -45.131 1.00 70.12 254 PHE A C 1
ATOM 2070 O O . PHE A 1 254 ? -5.641 -13.909 -44.995 1.00 70.12 254 PHE A O 1
ATOM 2077 N N . GLY A 1 255 ? -7.754 -13.216 -44.723 1.00 65.62 255 GLY A N 1
ATOM 2078 C CA . GLY A 1 255 ? -8.305 -14.497 -44.272 1.00 65.62 255 GLY A CA 1
ATOM 2079 C C . GLY A 1 255 ? -8.484 -15.503 -45.414 1.00 65.62 255 GLY A C 1
ATOM 2080 O O . GLY A 1 255 ? -8.659 -16.693 -45.163 1.00 65.62 255 GLY A O 1
ATOM 2081 N N . HIS A 1 256 ? -8.380 -15.046 -46.666 1.00 67.62 256 HIS A N 1
ATOM 2082 C CA . HIS A 1 256 ? -8.291 -15.887 -47.855 1.00 67.62 256 HIS A CA 1
ATOM 2083 C C . HIS A 1 256 ? -6.902 -15.722 -48.490 1.00 67.62 256 HIS A C 1
ATOM 2085 O O . HIS A 1 256 ? -6.593 -14.637 -48.993 1.00 67.62 256 HIS A O 1
ATOM 2091 N N . PRO A 1 257 ? -6.050 -16.762 -48.491 1.00 62.59 257 PRO A N 1
ATOM 2092 C CA . PRO A 1 257 ? -4.738 -16.673 -49.116 1.00 62.59 257 PRO A CA 1
ATOM 2093 C C . PRO A 1 257 ? -4.880 -16.371 -50.612 1.00 62.59 257 PRO A C 1
ATOM 2095 O O . PRO A 1 257 ? -5.776 -16.907 -51.260 1.00 62.59 257 PRO A O 1
ATOM 2098 N N . TRP A 1 258 ? -4.015 -15.523 -51.178 1.00 65.88 258 TRP A N 1
ATOM 2099 C CA . TRP A 1 258 ? -3.981 -15.280 -52.625 1.00 65.88 258 TRP A CA 1
ATOM 2100 C C . TRP A 1 258 ? -3.146 -16.370 -53.315 1.00 65.88 258 TRP A C 1
ATOM 2102 O O . TRP A 1 258 ? -1.920 -16.366 -53.158 1.00 65.88 258 TRP A O 1
ATOM 2112 N N . PRO A 1 259 ? -3.757 -17.299 -54.078 1.00 69.50 259 PRO A N 1
ATOM 2113 C CA . PRO A 1 259 ? -2.997 -18.253 -54.870 1.00 69.50 259 PRO A CA 1
ATOM 2114 C C . PRO A 1 259 ? -2.436 -17.567 -56.120 1.00 69.50 259 PRO A C 1
ATOM 2116 O O . PRO A 1 259 ? -3.152 -16.894 -56.863 1.00 69.50 259 PRO A O 1
ATOM 2119 N N . ILE A 1 260 ? -1.146 -17.759 -56.371 1.00 73.12 260 ILE A N 1
ATOM 2120 C CA . ILE A 1 260 ? -0.447 -17.291 -57.567 1.00 73.12 260 ILE A CA 1
ATOM 2121 C C . ILE A 1 260 ? 0.056 -18.521 -58.318 1.00 73.12 260 ILE A C 1
ATOM 2123 O O . ILE A 1 260 ? 0.826 -19.308 -57.774 1.00 73.12 260 ILE A O 1
ATOM 2127 N N . ILE A 1 261 ? -0.348 -18.670 -59.581 1.00 73.50 261 ILE A N 1
ATOM 2128 C CA . ILE A 1 261 ? 0.190 -19.708 -60.468 1.00 73.50 261 ILE A CA 1
ATOM 2129 C C . ILE A 1 261 ? 1.369 -19.135 -61.250 1.00 73.50 261 ILE A C 1
ATOM 2131 O O . ILE A 1 261 ? 1.206 -18.192 -62.028 1.00 73.50 261 ILE A O 1
ATOM 2135 N N . LYS A 1 262 ? 2.550 -19.730 -61.077 1.00 78.25 262 LYS A N 1
ATOM 2136 C CA . LYS A 1 262 ? 3.720 -19.483 -61.922 1.00 78.25 262 LYS A CA 1
ATOM 2137 C C . LYS A 1 262 ? 3.794 -20.568 -62.992 1.00 78.25 262 LYS A C 1
ATOM 2139 O O . LYS A 1 262 ? 3.724 -21.755 -62.687 1.00 78.25 262 LYS A O 1
ATOM 2144 N N . HIS A 1 263 ? 3.948 -20.153 -64.246 1.00 74.81 263 HIS A N 1
ATOM 2145 C CA . HIS A 1 263 ? 4.077 -21.049 -65.393 1.00 74.81 263 HIS A CA 1
ATOM 2146 C C . HIS A 1 263 ? 5.271 -20.629 -66.274 1.00 74.81 263 HIS A C 1
ATOM 2148 O O . HIS A 1 263 ? 5.633 -19.445 -66.297 1.00 74.81 263 HIS A O 1
ATOM 2154 N N . PRO A 1 264 ? 5.884 -21.556 -67.031 1.00 72.12 264 PRO A N 1
ATOM 2155 C CA . PRO A 1 264 ? 6.979 -21.244 -67.950 1.00 72.12 264 PRO A CA 1
ATOM 2156 C C . PRO A 1 264 ? 6.540 -20.331 -69.112 1.00 72.12 264 PRO A C 1
ATOM 2158 O O . PRO A 1 264 ? 5.356 -20.209 -69.440 1.00 72.12 264 PRO A O 1
ATOM 2161 N N . LYS A 1 265 ? 7.500 -19.649 -69.754 1.00 70.94 265 LYS A N 1
ATOM 2162 C CA . LYS A 1 265 ? 7.229 -18.785 -70.920 1.00 70.94 265 LYS A CA 1
ATOM 2163 C C . LYS A 1 265 ? 6.878 -19.642 -72.146 1.00 70.94 265 LYS A C 1
ATOM 2165 O O . LYS A 1 265 ? 7.621 -20.560 -72.467 1.00 70.94 265 LYS A O 1
ATOM 2170 N N . GLY A 1 266 ? 5.795 -19.294 -72.850 1.00 74.19 266 GLY A N 1
ATOM 2171 C CA . GLY A 1 266 ? 5.380 -19.951 -74.102 1.00 74.19 266 GLY A CA 1
ATOM 2172 C C . GLY A 1 266 ? 4.152 -20.869 -74.017 1.00 74.19 266 GLY A C 1
ATOM 2173 O O . GLY A 1 266 ? 3.932 -21.639 -74.945 1.00 74.19 266 GLY A O 1
ATOM 2174 N N . ILE A 1 267 ? 3.356 -20.806 -72.940 1.00 75.12 267 ILE A N 1
ATOM 2175 C CA . ILE A 1 267 ? 2.129 -21.615 -72.813 1.00 75.12 267 ILE A CA 1
ATOM 2176 C C . ILE A 1 267 ? 1.045 -21.223 -73.831 1.00 75.12 267 ILE A C 1
ATOM 2178 O O . ILE A 1 267 ? 0.889 -20.048 -74.172 1.00 75.12 267 ILE A O 1
ATOM 2182 N N . ASP A 1 268 ? 0.266 -22.214 -74.264 1.00 76.69 268 ASP A N 1
ATOM 2183 C CA . ASP A 1 268 ? -0.882 -22.029 -75.156 1.00 76.69 268 ASP A CA 1
ATOM 2184 C C . ASP A 1 268 ? -2.023 -21.240 -74.475 1.00 76.69 268 ASP A C 1
ATOM 2186 O O . ASP A 1 268 ? -2.236 -21.313 -73.259 1.00 76.69 268 ASP A O 1
ATOM 2190 N N . ALA A 1 269 ? -2.791 -20.490 -75.270 1.00 77.50 269 ALA A N 1
ATOM 2191 C CA . ALA A 1 269 ? -3.900 -19.657 -74.807 1.00 77.50 269 ALA A CA 1
ATOM 2192 C C . ALA A 1 269 ? -5.001 -20.478 -74.114 1.00 77.50 269 ALA A C 1
ATOM 2194 O O . ALA A 1 269 ? -5.632 -19.989 -73.173 1.00 77.50 269 ALA A O 1
ATOM 2195 N N . ARG A 1 270 ? -5.197 -21.735 -74.535 1.00 75.69 270 ARG A N 1
ATOM 2196 C CA . ARG A 1 270 ? -6.164 -22.656 -73.927 1.00 75.69 270 ARG A CA 1
ATOM 2197 C C . ARG A 1 270 ? -5.761 -23.045 -72.505 1.00 75.69 270 ARG A C 1
ATOM 2199 O O . ARG A 1 270 ? -6.548 -22.866 -71.581 1.00 75.69 270 ARG A O 1
ATOM 2206 N N . LEU A 1 271 ? -4.500 -23.437 -72.313 1.00 73.94 271 LEU A N 1
ATOM 2207 C CA . LEU A 1 271 ? -3.957 -23.790 -70.998 1.00 73.94 271 LEU A CA 1
ATOM 2208 C C . LEU A 1 271 ? -4.007 -22.601 -70.023 1.00 73.94 271 LEU A C 1
ATOM 2210 O O . LEU A 1 271 ? -4.321 -22.766 -68.848 1.00 73.94 271 LEU A O 1
ATOM 2214 N N . LYS A 1 272 ? -3.783 -21.375 -70.514 1.00 78.06 272 LYS A N 1
ATOM 2215 C CA . LYS A 1 272 ? -3.924 -20.154 -69.706 1.00 78.06 272 LYS A CA 1
ATOM 2216 C C . LYS A 1 272 ? -5.361 -19.928 -69.210 1.00 78.06 272 LYS A C 1
ATOM 2218 O O . LYS A 1 272 ? -5.548 -19.462 -68.087 1.00 78.06 272 LYS A O 1
ATOM 2223 N N . SER A 1 273 ? -6.368 -20.254 -70.023 1.00 80.56 273 SER A N 1
ATOM 2224 C CA . SER A 1 273 ? -7.784 -20.165 -69.636 1.00 80.56 273 SER A CA 1
ATOM 2225 C C . SER A 1 273 ? -8.165 -21.216 -68.587 1.00 80.56 273 SER A C 1
ATOM 2227 O O . SER A 1 273 ? -8.909 -20.916 -67.649 1.00 80.56 273 SER A O 1
ATOM 2229 N N . ASP A 1 274 ? -7.618 -22.425 -68.706 1.00 78.06 274 ASP A N 1
ATOM 2230 C CA . ASP A 1 274 ? -7.861 -23.511 -67.754 1.00 78.06 274 ASP A CA 1
ATOM 2231 C C . ASP A 1 274 ? -7.232 -23.189 -66.387 1.00 78.06 274 ASP A C 1
ATOM 2233 O O . ASP A 1 274 ? -7.913 -23.255 -65.366 1.00 78.06 274 ASP A O 1
ATOM 2237 N N . LEU A 1 275 ? -5.987 -22.692 -66.359 1.00 77.06 275 LEU A N 1
ATOM 2238 C CA . LEU A 1 275 ? -5.322 -22.235 -65.127 1.00 77.06 275 LEU A CA 1
ATOM 2239 C C . LEU A 1 275 ? -6.068 -21.074 -64.438 1.00 77.06 275 LEU A C 1
ATOM 2241 O O . LEU A 1 275 ? -6.120 -21.008 -63.210 1.00 77.06 275 LEU A O 1
ATOM 2245 N N . LEU A 1 276 ? -6.689 -20.169 -65.205 1.00 78.50 276 LEU A N 1
ATOM 2246 C CA . LEU A 1 276 ? -7.535 -19.099 -64.656 1.00 78.50 276 LEU A CA 1
ATOM 2247 C C . LEU A 1 276 ? -8.849 -19.626 -64.068 1.00 78.50 276 LEU A C 1
ATOM 2249 O O . LEU A 1 276 ? -9.324 -19.101 -63.060 1.00 78.50 276 LEU A O 1
ATOM 2253 N N . THR A 1 277 ? -9.442 -20.647 -64.686 1.00 77.38 277 THR A N 1
ATOM 2254 C CA . THR A 1 277 ? -10.642 -21.318 -64.161 1.00 77.38 277 THR A CA 1
ATOM 2255 C C . THR A 1 277 ? -10.324 -22.020 -62.844 1.00 77.38 277 THR A C 1
ATOM 2257 O O . THR A 1 277 ? -11.045 -21.848 -61.862 1.00 77.38 277 THR A O 1
ATOM 2260 N N . ILE A 1 278 ? -9.179 -22.698 -62.794 1.00 73.44 278 ILE A N 1
ATOM 2261 C CA . ILE A 1 278 ? -8.649 -23.358 -61.605 1.00 73.44 278 ILE A CA 1
ATOM 2262 C C . ILE A 1 278 ? -8.410 -22.356 -60.458 1.00 73.44 278 ILE A C 1
ATOM 2264 O O . ILE A 1 278 ? -8.882 -22.576 -59.345 1.00 73.44 278 ILE A O 1
ATOM 2268 N N . LEU A 1 279 ? -7.772 -21.206 -60.723 1.00 74.38 279 LEU A N 1
ATOM 2269 C CA . LEU A 1 279 ? -7.584 -20.136 -59.726 1.00 74.38 279 LEU A CA 1
ATOM 2270 C C . LEU A 1 279 ? -8.903 -19.616 -59.133 1.00 74.38 279 LEU A C 1
ATOM 2272 O O . LEU A 1 279 ? -8.944 -19.227 -57.967 1.00 74.38 279 LEU A O 1
ATOM 2276 N N . ARG A 1 280 ? -9.984 -19.597 -59.923 1.00 71.69 280 ARG A N 1
ATOM 2277 C CA . ARG A 1 280 ? -11.317 -19.186 -59.452 1.00 71.69 280 ARG A CA 1
ATOM 2278 C C . ARG A 1 280 ? -11.985 -20.259 -58.588 1.00 71.69 280 ARG A C 1
ATOM 2280 O O . ARG A 1 280 ? -12.703 -19.900 -57.660 1.00 71.69 280 ARG A O 1
ATOM 2287 N N . GLN A 1 281 ? -11.741 -21.539 -58.873 1.00 67.88 281 GLN A N 1
ATOM 2288 C CA . GLN A 1 281 ? -12.286 -22.678 -58.118 1.00 67.88 281 GLN A CA 1
ATOM 2289 C C . GLN A 1 281 ? -11.547 -22.928 -56.791 1.00 67.88 281 GLN A C 1
ATOM 2291 O O . GLN A 1 281 ? -12.178 -23.275 -55.795 1.00 67.88 281 GLN A O 1
ATOM 2296 N N . LEU A 1 282 ? -10.244 -22.632 -56.735 1.00 68.38 282 LEU A N 1
ATOM 2297 C CA . LEU A 1 282 ? -9.372 -22.744 -55.550 1.00 68.38 282 LEU A CA 1
ATOM 2298 C C . LEU A 1 282 ? -9.868 -21.975 -54.309 1.00 68.38 282 LEU A C 1
ATOM 2300 O O . LEU A 1 282 ? -9.411 -22.224 -53.200 1.00 68.38 282 LEU A O 1
ATOM 2304 N N . ARG A 1 283 ? -10.803 -21.031 -54.476 1.00 57.78 283 ARG A N 1
ATOM 2305 C CA . ARG A 1 283 ? -11.388 -20.252 -53.376 1.00 57.78 283 ARG A CA 1
ATOM 2306 C C . ARG A 1 283 ? -12.342 -21.080 -52.488 1.00 57.78 283 ARG A C 1
ATOM 2308 O O . ARG A 1 283 ? -12.649 -20.625 -51.391 1.00 57.78 283 ARG A O 1
ATOM 2315 N N . LEU A 1 284 ? -12.819 -22.250 -52.940 1.00 54.78 284 LEU A N 1
ATOM 2316 C CA . LEU A 1 284 ? -13.864 -23.037 -52.258 1.00 54.78 284 LEU A CA 1
ATOM 2317 C C . LEU A 1 284 ? -13.516 -24.518 -51.989 1.00 54.78 284 LEU A C 1
ATOM 2319 O O . LEU A 1 284 ? -14.172 -25.121 -51.144 1.00 54.78 284 LEU A O 1
ATOM 2323 N N . GLU A 1 285 ? -12.508 -25.109 -52.643 1.00 55.03 285 GLU A N 1
ATOM 2324 C CA . GLU A 1 285 ? -12.180 -26.545 -52.515 1.00 55.03 285 GLU A CA 1
ATOM 2325 C C . GLU A 1 285 ? -10.733 -26.802 -52.050 1.00 55.03 285 GLU A C 1
ATOM 2327 O O . GLU A 1 285 ? -9.807 -26.078 -52.407 1.00 55.03 285 GLU A O 1
ATOM 2332 N N . ALA A 1 286 ? -10.538 -27.854 -51.242 1.00 52.44 286 ALA A N 1
ATOM 2333 C CA . ALA A 1 286 ? -9.309 -28.118 -50.480 1.00 52.44 286 ALA A CA 1
ATOM 2334 C C . ALA A 1 286 ? -8.237 -28.971 -51.202 1.00 52.44 286 ALA A C 1
ATOM 2336 O O . ALA A 1 286 ? -7.251 -29.357 -50.575 1.00 52.44 286 ALA A O 1
ATOM 2337 N N . GLY A 1 287 ? -8.396 -29.296 -52.492 1.00 56.53 287 GLY A N 1
ATOM 2338 C CA . GLY A 1 287 ? -7.453 -30.161 -53.214 1.00 56.53 287 GLY A CA 1
ATOM 2339 C C . GLY A 1 287 ? -7.357 -29.861 -54.708 1.00 56.53 287 GLY A C 1
ATOM 2340 O O . GLY A 1 287 ? -8.342 -29.477 -55.330 1.00 56.53 287 GLY A O 1
ATOM 2341 N N . MET A 1 288 ? -6.163 -30.038 -55.290 1.00 61.69 288 MET A N 1
ATOM 2342 C CA . MET A 1 288 ? -5.899 -29.751 -56.704 1.00 61.69 288 MET A CA 1
ATOM 2343 C C . MET A 1 288 ? -4.807 -30.656 -57.288 1.00 61.69 288 MET A C 1
ATOM 2345 O O . MET A 1 288 ? -3.819 -30.947 -56.616 1.00 61.69 288 MET A O 1
ATOM 2349 N N . VAL A 1 289 ? -4.970 -31.072 -58.549 1.00 58.19 289 VAL A N 1
ATOM 2350 C CA . VAL A 1 289 ? -3.967 -31.830 -59.320 1.00 58.19 289 VAL A CA 1
ATOM 2351 C C . VAL A 1 289 ? -3.341 -30.900 -60.350 1.00 58.19 289 VAL A C 1
ATOM 2353 O O . VAL A 1 289 ? -4.053 -30.272 -61.132 1.00 58.19 289 VAL A O 1
ATOM 2356 N N . ILE A 1 290 ? -2.013 -30.797 -60.340 1.00 66.25 290 ILE A N 1
ATOM 2357 C CA . ILE A 1 290 ? -1.262 -29.819 -61.132 1.00 66.25 290 ILE A CA 1
ATOM 2358 C C . ILE A 1 290 ? -0.140 -30.539 -61.893 1.00 66.25 290 ILE A C 1
ATOM 2360 O O . ILE A 1 290 ? 0.485 -31.432 -61.318 1.00 66.25 290 ILE A O 1
ATOM 2364 N N . PRO A 1 291 ? 0.132 -30.180 -63.162 1.00 64.25 291 PRO A N 1
ATOM 2365 C CA . PRO A 1 291 ? 1.299 -30.665 -63.899 1.00 64.25 291 PRO A CA 1
ATOM 2366 C C . PRO A 1 291 ? 2.628 -30.323 -63.204 1.00 64.25 291 PRO A C 1
ATOM 2368 O O . PRO A 1 291 ? 2.750 -29.279 -62.567 1.00 64.25 291 PRO A O 1
ATOM 2371 N N . ASN A 1 292 ? 3.644 -31.180 -63.365 1.00 67.25 292 ASN A N 1
ATOM 2372 C CA . ASN A 1 292 ? 4.940 -31.060 -62.673 1.00 67.25 292 ASN A CA 1
ATOM 2373 C C . ASN A 1 292 ? 5.718 -29.761 -62.974 1.00 67.25 292 ASN A C 1
ATOM 2375 O O . ASN A 1 292 ? 6.679 -29.453 -62.275 1.00 67.25 292 ASN A O 1
ATOM 2379 N N . ASP A 1 293 ? 5.346 -29.024 -64.018 1.00 70.75 293 ASP A N 1
ATOM 2380 C CA . ASP A 1 293 ? 5.987 -27.795 -64.491 1.00 70.75 293 ASP A CA 1
ATOM 2381 C C . ASP A 1 293 ? 5.247 -26.504 -64.085 1.00 70.75 293 ASP A C 1
ATOM 2383 O O . ASP A 1 293 ? 5.660 -25.409 -64.475 1.00 70.75 293 ASP A O 1
ATOM 2387 N N . VAL A 1 294 ? 4.175 -26.608 -63.289 1.00 70.06 294 VAL A N 1
ATOM 2388 C CA . VAL A 1 294 ? 3.380 -25.467 -62.809 1.00 70.06 294 VAL A CA 1
ATOM 2389 C C . VAL A 1 294 ? 3.444 -25.381 -61.283 1.00 70.06 294 VAL A C 1
ATOM 2391 O O . VAL A 1 294 ? 3.082 -26.313 -60.572 1.00 70.06 294 VAL A O 1
ATOM 2394 N N . GLU A 1 295 ? 3.877 -24.228 -60.768 1.00 72.06 295 GLU A N 1
ATOM 2395 C CA . GLU A 1 295 ? 4.024 -23.982 -59.329 1.00 72.06 295 GLU A CA 1
ATOM 2396 C C . GLU A 1 295 ? 2.874 -23.097 -58.825 1.00 72.06 295 GLU A C 1
ATOM 2398 O O . GLU A 1 295 ? 2.653 -21.996 -59.341 1.00 72.06 295 GLU A O 1
ATOM 2403 N N . VAL A 1 296 ? 2.155 -23.551 -57.793 1.00 70.12 296 VAL A N 1
ATOM 2404 C CA . VAL A 1 296 ? 1.203 -22.717 -57.042 1.00 70.12 296 VAL A CA 1
ATOM 2405 C C . VAL A 1 296 ? 1.898 -22.195 -55.800 1.00 70.12 296 VAL A C 1
ATOM 2407 O O . VAL A 1 296 ? 2.204 -22.952 -54.883 1.00 70.12 296 VAL A O 1
ATOM 2410 N N . ALA A 1 297 ? 2.109 -20.885 -55.757 1.00 69.50 297 ALA A N 1
ATOM 2411 C CA . ALA A 1 297 ? 2.576 -20.199 -54.569 1.00 69.50 297 ALA A CA 1
ATOM 2412 C C . ALA A 1 297 ? 1.380 -19.561 -53.862 1.00 69.50 297 ALA A C 1
ATOM 2414 O O . ALA A 1 297 ? 0.655 -18.758 -54.451 1.00 69.50 297 ALA A O 1
ATOM 2415 N N . ILE A 1 298 ? 1.189 -19.892 -52.590 1.00 68.50 298 ILE A N 1
ATOM 2416 C CA . ILE A 1 298 ? 0.303 -19.134 -51.713 1.00 68.50 298 ILE A CA 1
ATOM 2417 C C . ILE A 1 298 ? 1.145 -18.033 -51.083 1.00 68.50 298 ILE A C 1
ATOM 2419 O O . ILE A 1 298 ? 2.155 -18.313 -50.439 1.00 68.50 298 ILE A O 1
ATOM 2423 N N . GLN A 1 299 ? 0.759 -16.777 -51.289 1.00 64.69 299 GLN A N 1
ATOM 2424 C CA . GLN A 1 299 ? 1.483 -15.678 -50.670 1.00 64.69 299 GLN A CA 1
ATOM 2425 C C . GLN A 1 299 ? 1.081 -15.564 -49.197 1.00 64.69 299 GLN A C 1
ATOM 2427 O O . GLN A 1 299 ? -0.052 -15.198 -48.883 1.00 64.69 299 GLN A O 1
ATOM 2432 N N . GLU A 1 300 ? 2.012 -15.889 -48.299 1.00 60.69 300 GLU A N 1
ATOM 2433 C CA . GLU A 1 300 ? 1.816 -15.721 -46.861 1.00 60.69 300 GLU A CA 1
ATOM 2434 C C . GLU A 1 300 ? 1.604 -14.246 -46.514 1.00 60.69 300 GLU A C 1
ATOM 2436 O O . GLU A 1 300 ? 2.365 -13.359 -46.917 1.00 60.69 300 GLU A O 1
ATOM 2441 N N . VAL A 1 301 ? 0.554 -13.983 -45.741 1.00 60.31 301 VAL A N 1
ATOM 2442 C CA . VAL A 1 301 ? 0.275 -12.653 -45.211 1.00 60.31 301 VAL A CA 1
ATOM 2443 C C . VAL A 1 301 ? 1.017 -12.497 -43.892 1.00 60.31 301 VAL A C 1
ATOM 2445 O O . VAL A 1 301 ? 0.964 -13.369 -43.028 1.00 60.31 301 VAL A O 1
ATOM 2448 N N . SER A 1 302 ? 1.693 -11.362 -43.709 1.00 61.16 302 SER A N 1
ATOM 2449 C CA . SER A 1 302 ? 2.360 -11.054 -42.446 1.00 61.16 302 SER A CA 1
ATOM 2450 C C . SER A 1 302 ? 1.363 -11.026 -41.280 1.00 61.16 302 SER A C 1
ATOM 2452 O O . SER A 1 302 ? 0.477 -10.171 -41.228 1.00 61.16 302 SER A O 1
ATOM 2454 N N . THR A 1 303 ? 1.575 -11.903 -40.297 1.00 63.34 303 THR A N 1
ATOM 2455 C CA . THR A 1 303 ? 0.819 -11.986 -39.032 1.00 63.34 303 THR A CA 1
ATOM 2456 C C . THR A 1 303 ? 0.948 -10.743 -38.146 1.00 63.34 303 THR A C 1
ATOM 2458 O O . THR A 1 303 ? 0.167 -10.566 -37.216 1.00 63.34 303 THR A O 1
ATOM 2461 N N . ARG A 1 304 ? 1.897 -9.841 -38.440 1.00 63.41 304 ARG A N 1
ATOM 2462 C CA . ARG A 1 304 ? 2.069 -8.575 -37.705 1.00 63.41 304 ARG A CA 1
ATOM 2463 C C . ARG A 1 304 ? 0.917 -7.589 -37.917 1.00 63.41 304 ARG A C 1
ATOM 2465 O O . ARG A 1 304 ? 0.727 -6.705 -37.089 1.00 63.41 304 ARG A O 1
ATOM 2472 N N . GLY A 1 305 ? 0.171 -7.712 -39.018 1.00 65.81 305 GLY A N 1
ATOM 2473 C CA . GLY A 1 305 ? -0.955 -6.821 -39.307 1.00 65.81 305 GLY A CA 1
ATOM 2474 C C . GLY A 1 305 ? -2.116 -7.021 -38.334 1.00 65.81 305 GLY A C 1
ATOM 2475 O O . GLY A 1 305 ? -2.602 -6.051 -37.763 1.00 65.81 305 GLY A O 1
ATOM 2476 N N . SER A 1 306 ? -2.519 -8.272 -38.088 1.00 68.44 306 SER A N 1
ATOM 2477 C CA . SER A 1 306 ? -3.640 -8.602 -37.198 1.00 68.44 306 SER A CA 1
ATOM 2478 C C . SER A 1 306 ? -3.387 -8.229 -35.739 1.00 68.44 306 SER A C 1
ATOM 2480 O O . SER A 1 306 ? -4.294 -7.723 -35.086 1.00 68.44 306 SER A O 1
ATOM 2482 N N . THR A 1 307 ? -2.167 -8.434 -35.230 1.00 79.31 307 THR A N 1
ATOM 2483 C CA . THR A 1 307 ? -1.826 -8.077 -33.842 1.00 79.31 307 THR A CA 1
ATOM 2484 C C . THR A 1 307 ? -1.909 -6.569 -33.620 1.00 79.31 307 THR A C 1
ATOM 2486 O O . THR A 1 307 ? -2.493 -6.135 -32.640 1.00 79.31 307 THR A O 1
ATOM 2489 N N . MET A 1 308 ? -1.450 -5.764 -34.586 1.00 82.62 308 MET A N 1
ATOM 2490 C CA . MET A 1 308 ? -1.494 -4.302 -34.484 1.00 82.62 308 MET A CA 1
ATOM 2491 C C . MET A 1 308 ? -2.924 -3.754 -34.348 1.00 82.62 308 MET A C 1
ATOM 2493 O O . MET A 1 308 ? -3.142 -2.817 -33.586 1.00 82.62 308 MET A O 1
ATOM 2497 N N . PHE A 1 309 ? -3.906 -4.320 -35.063 1.00 86.69 309 PHE A N 1
ATOM 2498 C CA . PHE A 1 309 ? -5.308 -3.901 -34.925 1.00 86.69 309 PHE A CA 1
ATOM 2499 C C . PHE A 1 309 ? -5.864 -4.217 -33.533 1.00 86.69 309 PHE A C 1
ATOM 2501 O O . PHE A 1 309 ? -6.526 -3.365 -32.944 1.00 86.69 309 PHE A O 1
ATOM 2508 N N . LEU A 1 310 ? -5.578 -5.412 -33.008 1.00 86.25 310 LEU A N 1
ATOM 2509 C CA . LEU A 1 310 ? -6.025 -5.831 -31.678 1.00 86.25 310 LEU A CA 1
ATOM 2510 C C . LEU A 1 310 ? -5.386 -4.982 -30.574 1.00 86.25 310 LEU A C 1
ATOM 2512 O O . LEU A 1 310 ? -6.097 -4.532 -29.683 1.00 86.25 310 LEU A O 1
ATOM 251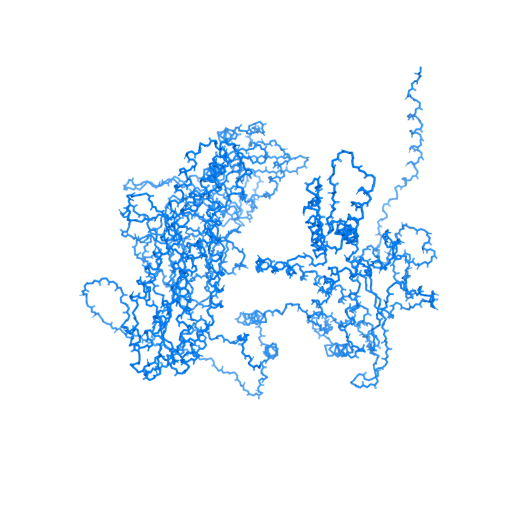6 N N . ASP A 1 311 ? -4.089 -4.688 -30.684 1.00 87.88 311 ASP A N 1
ATOM 2517 C CA . ASP A 1 311 ? -3.368 -3.852 -29.719 1.00 87.88 311 ASP A CA 1
ATOM 2518 C C . ASP A 1 311 ? -3.933 -2.420 -29.675 1.00 87.88 311 ASP A C 1
ATOM 2520 O O . ASP A 1 311 ? -4.064 -1.827 -28.605 1.00 87.88 311 ASP A O 1
ATOM 2524 N N . ILE A 1 312 ? -4.308 -1.858 -30.833 1.00 89.56 312 ILE A N 1
ATOM 2525 C CA . ILE A 1 312 ? -4.937 -0.529 -30.906 1.00 89.56 312 ILE A CA 1
ATOM 2526 C C . ILE A 1 312 ? -6.334 -0.548 -30.277 1.00 89.56 312 ILE A C 1
ATOM 2528 O O . ILE A 1 312 ? -6.685 0.391 -29.564 1.00 89.56 312 ILE A O 1
ATOM 2532 N N . ILE A 1 313 ? -7.135 -1.588 -30.533 1.00 90.81 313 ILE A N 1
ATOM 2533 C CA . ILE A 1 313 ? -8.478 -1.715 -29.948 1.00 90.81 313 ILE A CA 1
ATOM 2534 C C . ILE A 1 313 ? -8.379 -1.841 -28.422 1.00 90.81 313 ILE A C 1
ATOM 2536 O O . ILE A 1 313 ? -9.056 -1.097 -27.718 1.00 90.81 313 ILE A O 1
ATOM 2540 N N . ASP A 1 314 ? -7.489 -2.699 -27.916 1.00 87.25 314 ASP A N 1
ATOM 2541 C CA . ASP A 1 314 ? -7.254 -2.881 -26.477 1.00 87.25 314 ASP A CA 1
ATOM 2542 C C . ASP A 1 314 ? -6.776 -1.587 -25.801 1.00 87.25 314 ASP A C 1
ATOM 2544 O O . ASP A 1 314 ? -7.259 -1.218 -24.730 1.00 87.25 314 ASP A O 1
ATOM 2548 N N . TYR A 1 315 ? -5.881 -0.841 -26.455 1.00 90.38 315 TYR A N 1
ATOM 2549 C CA . TYR A 1 315 ? -5.456 0.471 -25.972 1.00 90.38 315 TYR A CA 1
ATOM 2550 C C . TYR A 1 315 ? -6.629 1.459 -25.867 1.00 90.38 315 TYR A C 1
ATOM 2552 O O . TYR A 1 315 ? -6.776 2.131 -24.844 1.00 90.38 315 TYR A O 1
ATOM 2560 N N . ILE A 1 316 ? -7.480 1.535 -26.896 1.00 92.31 316 ILE A N 1
ATOM 2561 C CA . ILE A 1 316 ? -8.646 2.428 -26.886 1.00 92.31 316 ILE A CA 1
ATOM 2562 C C . ILE A 1 316 ? -9.624 2.032 -25.770 1.00 92.31 316 ILE A C 1
ATOM 2564 O O . ILE A 1 316 ? -10.082 2.907 -25.034 1.00 92.31 316 ILE A O 1
ATOM 2568 N N . ASP A 1 317 ? -9.901 0.739 -25.596 1.00 88.62 317 ASP A N 1
ATOM 2569 C CA . ASP A 1 317 ? -10.817 0.248 -24.560 1.00 88.62 317 ASP A CA 1
ATOM 2570 C C . ASP A 1 317 ? -10.296 0.543 -23.147 1.00 88.62 317 ASP A C 1
ATOM 2572 O O . ASP A 1 317 ? -11.055 0.972 -22.275 1.00 88.62 317 ASP A O 1
ATOM 2576 N N . LYS A 1 318 ? -8.980 0.436 -22.930 1.00 84.69 318 LYS A N 1
ATOM 2577 C CA . LYS A 1 318 ? -8.333 0.834 -21.670 1.00 84.69 318 LYS A CA 1
ATOM 2578 C C . LYS A 1 318 ? -8.486 2.322 -21.371 1.00 84.69 318 LYS A C 1
ATOM 2580 O O . LYS A 1 318 ? -8.799 2.685 -20.236 1.00 84.69 318 LYS A O 1
ATOM 2585 N N . GLU A 1 319 ? -8.295 3.192 -22.361 1.00 87.62 319 GLU A N 1
ATOM 2586 C CA . GLU A 1 319 ? -8.470 4.639 -22.174 1.00 87.62 319 GLU A CA 1
ATOM 2587 C C . GLU A 1 319 ? -9.947 5.020 -21.950 1.00 87.62 319 GLU A C 1
ATOM 2589 O O . GLU A 1 319 ? -10.239 5.907 -21.140 1.00 87.62 319 GLU A O 1
ATOM 2594 N N . ILE A 1 320 ? -10.890 4.306 -22.582 1.00 87.94 320 ILE A N 1
ATOM 2595 C CA . ILE A 1 320 ? -12.332 4.435 -22.314 1.00 87.94 320 ILE A CA 1
ATOM 2596 C C . ILE A 1 320 ? -12.639 4.073 -20.852 1.00 87.94 320 ILE A C 1
ATOM 2598 O O . ILE A 1 320 ? -13.196 4.910 -20.132 1.00 87.94 320 ILE A O 1
ATOM 2602 N N . ARG A 1 321 ? -12.213 2.889 -20.377 1.00 83.94 321 ARG A N 1
ATOM 2603 C CA . ARG A 1 321 ? -12.402 2.443 -18.978 1.00 83.94 321 ARG A CA 1
ATOM 2604 C C . ARG A 1 321 ? -11.852 3.445 -17.982 1.00 83.94 321 ARG A C 1
ATOM 2606 O O . ARG A 1 321 ? -12.547 3.877 -17.062 1.00 83.94 321 ARG A O 1
ATOM 2613 N N . LYS A 1 322 ? -10.608 3.864 -18.203 1.00 83.00 322 LYS A N 1
ATOM 2614 C CA . LYS A 1 322 ? -9.907 4.813 -17.342 1.00 83.00 322 LYS A CA 1
ATOM 2615 C C . LYS A 1 322 ? -10.627 6.157 -17.254 1.00 83.00 322 LYS A C 1
ATOM 2617 O O . LYS A 1 322 ? -10.650 6.756 -16.185 1.00 83.00 322 LYS A O 1
ATOM 2622 N N . THR A 1 323 ? -11.228 6.627 -18.345 1.00 84.44 323 THR A N 1
ATOM 2623 C CA . THR A 1 323 ? -11.954 7.907 -18.368 1.00 84.44 323 THR A CA 1
ATOM 2624 C C . THR A 1 323 ? -13.293 7.830 -17.631 1.00 84.44 323 THR A C 1
ATOM 2626 O O . THR A 1 323 ? -13.672 8.787 -16.957 1.00 84.44 323 THR A O 1
ATOM 2629 N N . ILE A 1 324 ? -14.017 6.710 -17.742 1.00 85.62 324 ILE A N 1
ATOM 2630 C CA . ILE A 1 324 ? -15.342 6.559 -17.122 1.00 85.62 324 ILE A CA 1
ATOM 2631 C C . ILE A 1 324 ? -15.212 6.194 -15.638 1.00 85.62 324 ILE A C 1
ATOM 2633 O O . ILE A 1 324 ? -15.791 6.884 -14.797 1.00 85.62 324 ILE A O 1
ATOM 2637 N N . LEU A 1 325 ? -14.430 5.152 -15.333 1.00 81.38 325 LEU A N 1
ATOM 2638 C CA . LEU A 1 325 ? -14.299 4.538 -14.005 1.00 81.38 325 LEU A CA 1
ATOM 2639 C C . LEU A 1 325 ? -13.083 5.038 -13.205 1.00 81.38 325 LEU A C 1
ATOM 2641 O O . LEU A 1 325 ? -12.940 4.696 -12.035 1.00 81.38 325 LEU A O 1
ATOM 2645 N N . GLY A 1 326 ? -12.161 5.783 -13.823 1.00 74.88 326 GLY A N 1
ATOM 2646 C CA . GLY A 1 326 ? -10.915 6.229 -13.183 1.00 74.88 326 GLY A CA 1
ATOM 2647 C C . GLY A 1 326 ? -9.816 5.159 -13.092 1.00 74.88 326 GLY A C 1
ATOM 2648 O O . GLY A 1 326 ? -8.714 5.447 -12.624 1.00 74.88 326 GLY A O 1
ATOM 2649 N N . GLN A 1 327 ? -10.086 3.929 -13.540 1.00 69.38 327 GLN A N 1
ATOM 2650 C CA . GLN A 1 327 ? -9.209 2.763 -13.394 1.00 69.38 327 GLN A CA 1
ATOM 2651 C C . GLN A 1 327 ? -9.441 1.728 -14.510 1.00 69.38 327 GLN A C 1
ATOM 2653 O O . GLN A 1 327 ? -10.451 1.794 -15.206 1.00 69.38 327 GLN A O 1
ATOM 2658 N N . THR A 1 328 ? -8.516 0.775 -14.682 1.00 56.06 328 THR A N 1
ATOM 2659 C CA . THR A 1 328 ? -8.587 -0.261 -15.738 1.00 56.06 328 THR A CA 1
ATOM 2660 C C . THR A 1 328 ? -8.552 -1.702 -15.223 1.00 56.06 328 THR A C 1
ATOM 2662 O O . THR A 1 328 ? -8.843 -2.621 -15.980 1.00 56.06 328 THR A O 1
ATOM 2665 N N . LEU A 1 329 ? -8.179 -1.932 -13.961 1.00 49.19 329 LEU A N 1
ATOM 2666 C CA . LEU A 1 329 ? -7.701 -3.234 -13.492 1.00 49.19 329 LEU A CA 1
ATOM 2667 C C . LEU A 1 329 ? -8.804 -4.152 -12.941 1.00 49.19 329 LEU A C 1
ATOM 2669 O O . LEU A 1 329 ? -8.643 -5.369 -12.999 1.00 49.19 329 LEU A O 1
ATOM 2673 N N . THR A 1 330 ? -9.919 -3.620 -12.423 1.00 54.00 330 THR A N 1
ATOM 2674 C CA . THR A 1 330 ? -10.983 -4.464 -11.831 1.00 54.00 330 THR A CA 1
ATOM 2675 C C . THR A 1 330 ? -11.774 -5.276 -12.863 1.00 54.00 330 THR A C 1
ATOM 2677 O O . THR A 1 330 ? -12.413 -6.253 -12.485 1.00 54.00 330 THR A O 1
ATOM 2680 N N . ALA A 1 331 ? -11.697 -4.923 -14.151 1.00 45.88 331 ALA A N 1
ATOM 2681 C CA . ALA A 1 331 ? -12.365 -5.628 -15.250 1.00 45.88 331 ALA A CA 1
ATOM 2682 C C . ALA A 1 331 ? -11.447 -6.609 -16.020 1.00 45.88 331 ALA A C 1
ATOM 2684 O O . ALA A 1 331 ? -11.934 -7.386 -16.835 1.00 45.88 331 ALA A O 1
ATOM 2685 N N . GLU A 1 332 ? -10.128 -6.587 -15.781 1.00 46.22 332 GLU A N 1
ATOM 2686 C CA . GLU A 1 332 ? -9.114 -7.203 -16.662 1.00 46.22 332 GLU A CA 1
ATOM 2687 C C . GLU A 1 332 ? -8.385 -8.429 -16.087 1.00 46.22 332 GLU A C 1
ATOM 2689 O O . GLU A 1 332 ? -7.456 -8.936 -16.718 1.00 46.22 332 GLU A O 1
ATOM 2694 N N . THR A 1 333 ? -8.728 -8.939 -14.900 1.00 39.44 333 THR A N 1
ATOM 2695 C CA . THR A 1 333 ? -7.889 -9.957 -14.245 1.00 39.44 333 THR A CA 1
ATOM 2696 C C . THR A 1 333 ? -7.989 -11.355 -14.869 1.00 39.44 333 THR A C 1
ATOM 2698 O O . THR A 1 333 ? -8.549 -12.294 -14.311 1.00 39.44 333 THR A O 1
ATOM 2701 N N . GLY A 1 334 ? -7.240 -11.548 -15.956 1.00 38.72 334 GLY A N 1
ATOM 2702 C CA . GLY A 1 334 ? -6.531 -12.789 -16.257 1.00 38.72 334 GLY A CA 1
ATOM 2703 C C . GLY A 1 334 ? -5.415 -13.042 -15.230 1.00 38.72 334 GLY A C 1
ATOM 2704 O O . GLY A 1 334 ? -4.231 -12.936 -15.533 1.00 38.72 334 GLY A O 1
ATOM 2705 N N . GLY A 1 335 ? -5.793 -13.321 -13.979 1.00 34.22 335 GLY A N 1
ATOM 2706 C CA . GLY A 1 335 ? -5.002 -14.085 -13.003 1.00 34.22 335 GLY A CA 1
ATOM 2707 C C . GLY A 1 335 ? -3.676 -13.534 -12.441 1.00 34.22 335 GLY A C 1
ATOM 2708 O O . GLY A 1 335 ? -3.084 -14.236 -11.627 1.00 34.22 335 GLY A O 1
ATOM 2709 N N . THR A 1 336 ? -3.177 -12.343 -12.805 1.00 36.62 336 THR A N 1
ATOM 2710 C CA . THR A 1 336 ? -1.838 -11.859 -12.356 1.00 36.62 336 THR A CA 1
ATOM 2711 C C . THR A 1 336 ? -1.803 -10.513 -11.604 1.00 36.62 336 THR A C 1
ATOM 2713 O O . THR A 1 336 ? -0.724 -10.022 -11.272 1.00 36.62 336 THR A O 1
ATOM 2716 N N . GLY A 1 337 ? -2.949 -9.913 -11.263 1.00 33.12 337 GLY A N 1
ATOM 2717 C CA . GLY A 1 337 ? -3.010 -8.657 -10.494 1.00 33.12 337 GLY A CA 1
ATOM 2718 C C . GLY A 1 337 ? -2.904 -8.848 -8.970 1.00 33.12 337 GLY A C 1
ATOM 2719 O O . GLY A 1 337 ? -3.553 -9.723 -8.407 1.00 33.12 337 GLY A O 1
ATOM 2720 N N . SER A 1 338 ? -2.117 -8.011 -8.277 1.00 37.84 338 SER A N 1
ATOM 2721 C CA . SER A 1 338 ? -2.036 -8.014 -6.801 1.00 37.84 338 SER A CA 1
ATOM 2722 C C . SER A 1 338 ? -3.285 -7.392 -6.147 1.00 37.84 338 SER A C 1
ATOM 2724 O O . SER A 1 338 ? -3.779 -6.369 -6.619 1.00 37.84 338 SER A O 1
ATOM 2726 N N . TYR A 1 339 ? -3.757 -7.950 -5.025 1.00 39.88 339 TYR A N 1
ATOM 2727 C CA . TYR A 1 339 ? -4.930 -7.455 -4.274 1.00 39.88 339 TYR A CA 1
ATOM 2728 C C . TYR A 1 339 ? -4.807 -5.975 -3.857 1.00 39.88 339 TYR A C 1
ATOM 2730 O O . TYR A 1 339 ? -5.778 -5.226 -3.901 1.00 39.88 339 TYR A O 1
ATOM 2738 N N . ALA A 1 340 ? -3.592 -5.514 -3.536 1.00 36.78 340 ALA A N 1
ATOM 2739 C CA . ALA A 1 340 ? -3.321 -4.114 -3.203 1.00 36.78 340 ALA A CA 1
ATOM 2740 C C . ALA A 1 340 ? -3.480 -3.171 -4.408 1.00 36.78 340 ALA A C 1
ATOM 2742 O O . ALA A 1 340 ? -3.978 -2.059 -4.255 1.00 36.78 340 ALA A O 1
ATOM 2743 N N . LEU A 1 341 ? -3.101 -3.624 -5.608 1.00 37.03 341 LEU A N 1
ATOM 2744 C CA . LEU A 1 341 ? -3.339 -2.875 -6.841 1.00 37.03 341 LEU A CA 1
ATOM 2745 C C . LEU A 1 341 ? -4.849 -2.802 -7.123 1.00 37.03 341 LEU A C 1
ATOM 2747 O O . LEU A 1 341 ? -5.361 -1.723 -7.395 1.00 37.03 341 LEU A O 1
ATOM 2751 N N . GLY A 1 342 ? -5.574 -3.913 -6.938 1.00 40.41 342 GLY A N 1
ATOM 2752 C CA . GLY A 1 342 ? -7.039 -3.949 -7.018 1.00 40.41 342 GLY A CA 1
ATOM 2753 C C . GLY A 1 342 ? -7.732 -2.983 -6.047 1.00 40.41 342 GLY A C 1
ATOM 2754 O O . GLY A 1 342 ? -8.658 -2.288 -6.454 1.00 40.41 342 GLY A O 1
ATOM 2755 N N . LYS A 1 343 ? -7.242 -2.866 -4.802 1.00 51.47 343 LYS A N 1
ATOM 2756 C CA . LYS A 1 343 ? -7.795 -1.949 -3.790 1.00 51.47 343 LYS A CA 1
ATOM 2757 C C . LYS A 1 343 ? -7.570 -0.472 -4.132 1.00 51.47 343 LYS A C 1
ATOM 2759 O O . LYS A 1 343 ? -8.516 0.297 -4.069 1.00 51.47 343 LYS A O 1
ATOM 2764 N N . VAL A 1 344 ? -6.372 -0.082 -4.581 1.00 58.19 344 VAL A N 1
ATOM 2765 C CA . VAL A 1 344 ? -6.106 1.311 -5.005 1.00 58.19 344 VAL A CA 1
ATOM 2766 C C . VAL A 1 344 ? -6.980 1.705 -6.199 1.00 58.19 344 VAL A C 1
ATOM 2768 O O . VAL A 1 344 ? -7.494 2.820 -6.256 1.00 58.19 344 VAL A O 1
ATOM 2771 N N . HIS A 1 345 ? -7.181 0.789 -7.149 1.00 56.91 345 HIS A N 1
ATOM 2772 C CA . HIS A 1 345 ? -8.091 1.023 -8.268 1.00 56.91 345 HIS A CA 1
ATOM 2773 C C . HIS A 1 345 ? -9.554 1.135 -7.815 1.00 56.91 345 HIS A C 1
ATOM 2775 O O . HIS A 1 345 ? -10.286 1.964 -8.352 1.00 56.91 345 HIS A O 1
ATOM 2781 N N . PHE A 1 346 ? -9.964 0.364 -6.806 1.00 64.50 346 PHE A N 1
ATOM 2782 C CA . PHE A 1 346 ? -11.295 0.464 -6.208 1.00 64.50 346 PHE A CA 1
ATOM 2783 C C . PHE A 1 346 ? -11.501 1.786 -5.446 1.00 64.50 346 PHE A C 1
ATOM 2785 O O . PHE A 1 346 ? -12.538 2.417 -5.614 1.00 64.50 346 PHE A O 1
ATOM 2792 N N . ASP A 1 347 ? -10.503 2.269 -4.700 1.00 67.06 347 ASP A N 1
ATOM 2793 C CA . ASP A 1 347 ? -10.583 3.541 -3.962 1.00 67.06 347 ASP A CA 1
ATOM 2794 C C . ASP A 1 347 ? -10.771 4.748 -4.907 1.00 67.06 347 ASP A C 1
ATOM 2796 O O . ASP A 1 347 ? -11.545 5.660 -4.618 1.00 67.06 347 ASP A O 1
ATOM 2800 N N . ILE A 1 348 ? -10.112 4.746 -6.076 1.00 69.25 348 ILE A N 1
ATOM 2801 C CA . ILE A 1 348 ? -10.301 5.793 -7.099 1.00 69.25 348 ILE A CA 1
ATOM 2802 C C . ILE A 1 348 ? -11.732 5.770 -7.647 1.00 69.25 348 ILE A C 1
ATOM 2804 O O . ILE A 1 348 ? -12.326 6.828 -7.849 1.00 69.25 348 ILE A O 1
ATOM 2808 N N . LEU A 1 349 ? -12.291 4.579 -7.878 1.00 77.31 349 LEU A N 1
ATOM 2809 C CA . LEU A 1 349 ? -13.674 4.426 -8.322 1.00 77.31 349 LEU A CA 1
ATOM 2810 C C . LEU A 1 349 ? -14.653 4.974 -7.273 1.00 77.31 349 LEU A C 1
ATOM 2812 O O . LEU A 1 349 ? -15.532 5.757 -7.624 1.00 77.31 349 LEU A O 1
ATOM 2816 N N . LEU A 1 350 ? -14.450 4.649 -5.991 1.00 79.75 350 LEU A N 1
ATOM 2817 C CA . LEU A 1 350 ? -15.277 5.161 -4.892 1.00 79.75 350 LEU A CA 1
ATOM 2818 C C . LEU A 1 350 ? -15.268 6.693 -4.809 1.00 79.75 350 LEU A C 1
ATOM 2820 O O . LEU A 1 350 ? -16.317 7.289 -4.590 1.00 79.75 350 LEU A O 1
ATOM 2824 N N . PHE A 1 351 ? -14.131 7.346 -5.065 1.00 77.94 351 PHE A N 1
ATOM 2825 C CA . PHE A 1 351 ? -14.065 8.811 -5.102 1.00 77.94 351 PHE A CA 1
ATOM 2826 C C . PHE A 1 351 ? -14.986 9.421 -6.178 1.00 77.94 351 PHE A C 1
ATOM 2828 O O . PHE A 1 351 ? -15.679 10.409 -5.925 1.00 77.94 351 PHE A O 1
ATOM 2835 N N . TYR A 1 352 ? -15.032 8.831 -7.379 1.00 78.88 352 TYR A N 1
ATOM 2836 C CA . TYR A 1 352 ? -15.953 9.276 -8.434 1.00 78.88 352 TYR A CA 1
ATOM 2837 C C . TYR A 1 352 ? -17.421 9.001 -8.080 1.00 78.88 352 TYR A C 1
ATOM 2839 O O . TYR A 1 352 ? -18.285 9.821 -8.397 1.00 78.88 352 TYR A O 1
ATOM 2847 N N . GLU A 1 353 ? -17.696 7.878 -7.414 1.00 85.69 353 GLU A N 1
ATOM 2848 C CA . GLU A 1 353 ? -19.033 7.509 -6.936 1.00 85.69 353 GLU A CA 1
ATOM 2849 C C . GLU A 1 353 ? -19.553 8.451 -5.846 1.00 85.69 353 GLU A C 1
ATOM 2851 O O . GLU A 1 353 ? -20.723 8.833 -5.865 1.00 85.69 353 GLU A O 1
ATOM 2856 N N . GLU A 1 354 ? -18.700 8.861 -4.906 1.00 86.00 354 GLU A N 1
ATOM 2857 C CA . GLU A 1 354 ? -19.047 9.830 -3.860 1.00 86.00 354 GLU A CA 1
ATOM 2858 C C . GLU A 1 354 ? -19.352 11.208 -4.450 1.00 86.00 354 GLU A C 1
ATOM 2860 O O . GLU A 1 354 ? -20.338 11.840 -4.071 1.00 86.00 354 GLU A O 1
ATOM 2865 N N . GLN A 1 355 ? -18.566 11.655 -5.435 1.00 85.44 355 GLN A N 1
ATOM 2866 C CA . GLN A 1 355 ? -18.837 12.913 -6.131 1.00 85.44 355 GLN A CA 1
ATOM 2867 C C . GLN A 1 355 ? -20.187 12.880 -6.866 1.00 85.44 355 GLN A C 1
ATOM 2869 O O . GLN A 1 355 ? -20.929 13.863 -6.839 1.00 85.44 355 GLN A O 1
ATOM 2874 N N . LEU A 1 356 ? -20.503 11.769 -7.542 1.00 88.12 356 LEU A N 1
ATOM 2875 C CA . LEU A 1 356 ? -21.779 11.594 -8.238 1.00 88.12 356 LEU A CA 1
ATOM 2876 C C . LEU A 1 356 ? -22.956 11.529 -7.254 1.00 88.12 356 LEU A C 1
ATOM 2878 O O . LEU A 1 356 ? -24.007 12.106 -7.533 1.00 88.12 356 LEU A O 1
ATOM 2882 N N . ALA A 1 357 ? -22.771 10.866 -6.109 1.00 90.19 357 ALA A N 1
ATOM 2883 C CA . ALA A 1 357 ? -23.757 10.796 -5.035 1.00 90.19 357 ALA A CA 1
ATOM 2884 C C . ALA A 1 357 ? -24.130 12.193 -4.529 1.00 90.19 357 ALA A C 1
ATOM 2886 O O . ALA A 1 357 ? -25.299 12.563 -4.583 1.00 90.19 357 ALA A O 1
ATOM 2887 N N . ASP A 1 358 ? -23.133 12.988 -4.130 1.00 90.44 358 ASP A N 1
ATOM 2888 C CA . ASP A 1 358 ? -23.335 14.330 -3.571 1.00 90.44 358 ASP A CA 1
ATOM 2889 C C . ASP A 1 358 ? -24.085 15.253 -4.545 1.00 90.44 358 ASP A C 1
ATOM 2891 O O . ASP A 1 358 ? -24.984 16.007 -4.162 1.00 90.44 358 ASP A O 1
ATOM 2895 N N . ASP A 1 359 ? -23.745 15.160 -5.834 1.00 89.75 359 ASP A N 1
ATOM 2896 C CA . ASP A 1 359 ? -24.363 15.953 -6.892 1.00 89.75 359 ASP A CA 1
ATOM 2897 C C . ASP A 1 359 ? -25.839 15.574 -7.110 1.00 89.75 359 ASP A C 1
ATOM 2899 O O . ASP A 1 359 ? -26.699 16.456 -7.204 1.00 89.75 359 ASP A O 1
ATOM 2903 N N . LEU A 1 360 ? -26.147 14.272 -7.147 1.00 91.75 360 LEU A N 1
ATOM 2904 C CA . LEU A 1 360 ? -27.507 13.758 -7.322 1.00 91.75 360 LEU A CA 1
ATOM 2905 C C . LEU A 1 360 ? -28.388 14.059 -6.100 1.00 91.75 360 LEU A C 1
ATOM 2907 O O . LEU A 1 360 ? -29.509 14.552 -6.252 1.00 91.75 360 LEU A O 1
ATOM 2911 N N . GLU A 1 361 ? -27.870 13.796 -4.896 1.00 94.25 361 GLU A N 1
ATOM 2912 C CA . GLU A 1 361 ? -28.548 14.050 -3.623 1.00 94.25 361 GLU A CA 1
ATOM 2913 C C . GLU A 1 361 ? -28.974 15.511 -3.533 1.00 94.25 361 GLU A C 1
ATOM 2915 O O . GLU A 1 361 ? -30.162 15.813 -3.418 1.00 94.25 361 GLU A O 1
ATOM 2920 N N . LYS A 1 362 ? -28.014 16.434 -3.654 1.00 92.19 362 LYS A N 1
ATOM 2921 C CA . LYS A 1 362 ? -28.261 17.862 -3.442 1.00 92.19 362 LYS A CA 1
ATOM 2922 C C . LYS A 1 362 ? -29.087 18.473 -4.564 1.00 92.19 362 LYS A C 1
ATOM 2924 O O . LYS A 1 362 ? -30.085 19.138 -4.286 1.00 92.19 362 LYS A O 1
ATOM 2929 N N . LYS A 1 363 ? -28.686 18.270 -5.825 1.00 90.00 363 LYS A N 1
ATOM 2930 C CA . LYS A 1 363 ? -29.244 19.032 -6.954 1.00 90.00 363 LYS A CA 1
ATOM 2931 C C . LYS A 1 363 ? -30.503 18.416 -7.538 1.00 90.00 363 LYS A C 1
ATOM 2933 O O . LYS A 1 363 ? -31.372 19.164 -7.981 1.00 90.00 363 LYS A O 1
ATOM 2938 N N . ALA A 1 364 ? -30.606 17.088 -7.589 1.00 92.44 364 ALA A N 1
ATOM 2939 C CA . ALA A 1 364 ? -31.747 16.421 -8.212 1.00 92.44 364 ALA A CA 1
ATOM 2940 C C . ALA A 1 364 ? -32.833 16.092 -7.184 1.00 92.44 364 ALA A C 1
ATOM 2942 O O . ALA A 1 364 ? -33.985 16.481 -7.365 1.00 92.44 364 ALA A O 1
ATOM 2943 N N . ILE A 1 365 ? -32.481 15.412 -6.091 1.00 95.88 365 ILE A N 1
ATOM 2944 C CA . ILE A 1 365 ? -33.485 14.875 -5.166 1.00 95.88 365 ILE A CA 1
ATOM 2945 C C . ILE A 1 365 ? -33.868 15.897 -4.093 1.00 95.88 365 ILE A C 1
ATOM 2947 O O . ILE A 1 365 ? -35.030 16.294 -4.018 1.00 95.88 365 ILE A O 1
ATOM 2951 N N . ASN A 1 366 ? -32.917 16.399 -3.307 1.00 96.06 366 ASN A N 1
ATOM 2952 C CA . ASN A 1 366 ? -33.214 17.289 -2.179 1.00 96.06 366 ASN A CA 1
ATOM 2953 C C . ASN A 1 366 ? -33.826 18.610 -2.649 1.00 96.06 366 ASN A C 1
ATOM 2955 O O . ASN A 1 366 ? -34.920 18.987 -2.222 1.00 96.06 366 ASN A O 1
ATOM 2959 N N . GLN A 1 367 ? -33.164 19.281 -3.594 1.00 92.12 367 GLN A N 1
ATOM 2960 C CA . GLN A 1 367 ? -33.590 20.597 -4.061 1.00 92.12 367 GLN A CA 1
ATOM 2961 C C . GLN A 1 367 ? -34.856 20.572 -4.932 1.00 92.12 367 GLN A C 1
ATOM 2963 O O . GLN A 1 367 ? -35.667 21.494 -4.835 1.00 92.12 367 GLN A O 1
ATOM 2968 N N . GLN A 1 368 ? -35.029 19.569 -5.805 1.00 94.19 368 GLN A N 1
ATOM 2969 C CA . GLN A 1 368 ? -36.107 19.576 -6.809 1.00 94.19 368 GLN A CA 1
ATOM 2970 C C . GLN A 1 368 ? -37.249 18.600 -6.515 1.00 94.19 368 GLN A C 1
ATOM 2972 O O . GLN A 1 368 ? -38.358 18.847 -6.980 1.00 94.19 368 GLN A O 1
ATOM 2977 N N . LEU A 1 369 ? -37.029 17.526 -5.753 1.00 95.44 369 LEU A N 1
ATOM 2978 C CA . LEU A 1 369 ? -38.073 16.551 -5.425 1.00 95.44 369 LEU A CA 1
ATOM 2979 C C . LEU A 1 369 ? -38.600 16.750 -4.001 1.00 95.44 369 LEU A C 1
ATOM 2981 O O . LEU A 1 369 ? -39.782 17.043 -3.815 1.00 95.44 369 LEU A O 1
ATOM 2985 N N . ILE A 1 370 ? -37.729 16.597 -3.000 1.00 95.88 370 ILE A N 1
ATOM 2986 C CA . ILE A 1 370 ? -38.132 16.552 -1.589 1.00 95.88 370 ILE A CA 1
ATOM 2987 C C . ILE A 1 370 ? -38.688 17.889 -1.139 1.00 95.88 370 ILE A C 1
ATOM 2989 O O . ILE A 1 370 ? -39.775 17.920 -0.565 1.00 95.88 370 ILE A O 1
ATOM 2993 N N . LYS A 1 371 ? -37.997 18.987 -1.464 1.00 93.56 371 LYS A N 1
ATOM 2994 C CA . LYS A 1 371 ? -38.475 20.331 -1.142 1.00 93.56 371 LYS A CA 1
ATOM 2995 C C . LYS A 1 371 ? -39.926 20.542 -1.597 1.00 93.56 371 LYS A C 1
ATOM 2997 O O . LYS A 1 371 ? -40.776 20.907 -0.795 1.00 93.56 371 LYS A O 1
ATOM 3002 N N . ARG A 1 372 ? -40.234 20.195 -2.854 1.00 93.31 372 ARG A N 1
ATOM 3003 C CA . ARG A 1 372 ? -41.580 20.342 -3.440 1.00 93.31 372 ARG A CA 1
ATOM 3004 C C . ARG A 1 372 ? -42.615 19.443 -2.757 1.00 93.31 372 ARG A C 1
ATOM 3006 O O . ARG A 1 372 ? -43.713 19.896 -2.452 1.00 93.31 372 ARG A O 1
ATOM 3013 N N . LEU A 1 373 ? -42.267 18.180 -2.494 1.00 94.69 373 LEU A N 1
ATOM 3014 C CA . LEU A 1 373 ? -43.154 17.235 -1.804 1.00 94.69 373 LEU A CA 1
ATOM 3015 C C . LEU A 1 373 ? -43.514 17.723 -0.391 1.00 94.69 373 LEU A C 1
ATOM 3017 O O . LEU A 1 373 ? -44.654 17.557 0.046 1.00 94.69 373 LEU A O 1
ATOM 3021 N N . VAL A 1 374 ? -42.557 18.322 0.317 1.00 95.38 374 VAL A N 1
ATOM 3022 C CA . VAL A 1 374 ? -42.782 18.887 1.651 1.00 95.38 374 VAL A CA 1
ATOM 3023 C C . VAL A 1 374 ? -43.633 20.153 1.564 1.00 95.38 374 VAL A C 1
ATOM 3025 O O . VAL A 1 374 ? -44.661 20.216 2.238 1.00 95.38 374 VAL A O 1
ATOM 3028 N N . ASP A 1 375 ? -43.287 21.088 0.675 1.00 93.31 375 ASP A N 1
ATOM 3029 C CA . ASP A 1 375 ? -43.999 22.362 0.483 1.00 93.31 375 ASP A CA 1
ATOM 3030 C C . ASP A 1 375 ? -45.486 22.173 0.139 1.00 93.31 375 ASP A C 1
ATOM 3032 O O . ASP A 1 375 ? -46.339 22.941 0.582 1.00 93.31 375 ASP A O 1
ATOM 3036 N N . TYR A 1 376 ? -45.838 21.119 -0.607 1.00 92.31 376 TYR A N 1
ATOM 3037 C CA . TYR A 1 376 ? -47.238 20.819 -0.933 1.00 92.31 376 TYR A CA 1
ATOM 3038 C C . TYR A 1 376 ? -48.082 20.341 0.252 1.00 92.31 376 TYR A C 1
ATOM 3040 O O . TYR A 1 376 ? -49.310 20.349 0.163 1.00 92.31 376 TYR A O 1
ATOM 3048 N N . ASN A 1 377 ? -47.458 19.891 1.341 1.00 93.69 377 ASN A N 1
ATOM 3049 C CA . ASN A 1 377 ? -48.152 19.223 2.442 1.00 93.69 377 ASN A CA 1
ATOM 3050 C C . ASN A 1 377 ? -47.963 19.898 3.800 1.00 93.69 377 ASN A C 1
ATOM 3052 O O . ASN A 1 377 ? -48.782 19.686 4.696 1.00 93.69 377 ASN A O 1
ATOM 3056 N N . TYR A 1 378 ? -46.897 20.676 3.971 1.00 90.94 378 TYR A N 1
ATOM 3057 C CA . TYR A 1 378 ? -46.512 21.271 5.241 1.00 90.94 378 TYR A CA 1
ATOM 3058 C C . TYR A 1 378 ? -46.190 22.755 5.043 1.00 90.94 378 TYR A C 1
ATOM 3060 O O . TYR A 1 378 ? -45.362 23.117 4.218 1.00 90.94 378 TYR A O 1
ATOM 3068 N N . LEU A 1 379 ? -46.848 23.613 5.823 1.00 85.56 379 LEU A N 1
ATOM 3069 C CA . LEU A 1 379 ? -46.609 25.061 5.843 1.00 85.56 379 LEU A CA 1
ATOM 3070 C C . LEU A 1 379 ? -45.522 25.407 6.870 1.00 85.56 379 LEU A C 1
ATOM 3072 O O . LEU A 1 379 ? -45.346 24.663 7.829 1.00 85.56 379 LEU A O 1
ATOM 3076 N N . ASP A 1 380 ? -44.822 26.531 6.712 1.00 81.19 380 ASP A N 1
ATOM 3077 C CA . ASP A 1 380 ? -43.835 27.038 7.685 1.00 81.19 380 ASP A CA 1
ATOM 3078 C C . ASP A 1 380 ? -42.730 26.020 8.048 1.00 81.19 380 ASP A C 1
ATOM 3080 O O . ASP A 1 380 ? -42.423 25.782 9.221 1.00 81.19 380 ASP A O 1
ATOM 3084 N N . VAL A 1 381 ? -42.162 25.362 7.035 1.00 84.62 381 VAL A N 1
ATOM 3085 C CA . VAL A 1 381 ? -40.979 24.498 7.171 1.00 84.62 381 VAL A CA 1
ATOM 3086 C C . VAL A 1 381 ? -39.733 25.343 6.904 1.00 84.62 381 VAL A C 1
ATOM 3088 O O . VAL A 1 381 ? -39.620 25.940 5.834 1.00 84.62 381 VAL A O 1
ATOM 3091 N N . GLN A 1 382 ? -38.827 25.432 7.883 1.00 80.88 382 GLN A N 1
ATOM 3092 C CA . GLN A 1 382 ? -37.567 26.173 7.734 1.00 80.88 382 GLN A CA 1
ATOM 3093 C C . GLN A 1 382 ? -36.469 25.264 7.181 1.00 80.88 382 GLN A C 1
ATOM 3095 O O . GLN A 1 382 ? -35.802 25.631 6.216 1.00 80.88 382 GLN A O 1
ATOM 3100 N N . GLU A 1 383 ? -36.349 24.057 7.738 1.00 86.75 383 GLU A N 1
ATOM 3101 C CA . GLU A 1 383 ? -35.369 23.050 7.328 1.00 86.75 383 GLU A CA 1
ATOM 3102 C C . GLU A 1 383 ? -36.059 21.797 6.767 1.00 86.75 383 GLU A C 1
ATOM 3104 O O . GLU A 1 383 ? -37.082 21.340 7.281 1.00 86.75 383 GLU A O 1
ATOM 3109 N N . TYR A 1 384 ? -35.499 21.222 5.702 1.00 92.31 384 TYR A N 1
ATOM 3110 C CA . TYR A 1 384 ? -36.103 20.108 4.959 1.00 92.31 384 TYR A CA 1
ATOM 3111 C C . TYR A 1 384 ? -35.392 18.789 5.273 1.00 92.31 384 TYR A C 1
ATOM 3113 O O . TYR A 1 384 ? -34.191 18.794 5.541 1.00 92.31 384 TYR A O 1
ATOM 3121 N N . PRO A 1 385 ? -36.096 17.642 5.236 1.00 94.44 385 PRO A N 1
ATOM 3122 C CA . PRO A 1 385 ? -35.429 16.350 5.312 1.00 94.44 385 PRO A CA 1
ATOM 3123 C C . PRO A 1 385 ? -34.503 16.143 4.104 1.00 94.44 385 PRO A C 1
ATOM 3125 O O . PRO A 1 385 ? -34.783 16.620 3.004 1.00 94.44 385 PRO A O 1
ATOM 3128 N N . GLU A 1 386 ? -33.422 15.395 4.301 1.00 94.88 386 GLU A N 1
ATOM 3129 C CA . GLU A 1 386 ? -32.415 15.138 3.270 1.00 94.88 386 GLU A CA 1
ATOM 3130 C C . GLU A 1 386 ? -32.444 13.674 2.832 1.00 94.88 386 GLU A C 1
ATOM 3132 O O . GLU A 1 386 ? -32.309 12.764 3.645 1.00 94.88 386 GLU A O 1
ATOM 3137 N N . PHE A 1 387 ? -32.555 13.432 1.532 1.00 96.50 387 PHE A N 1
ATOM 3138 C CA . PHE A 1 387 ? -32.165 12.167 0.929 1.00 96.50 387 PHE A CA 1
ATOM 3139 C C . PHE A 1 387 ? -30.646 12.049 0.919 1.00 96.50 387 PHE A C 1
ATOM 3141 O O . PHE A 1 387 ? -29.959 12.952 0.428 1.00 96.50 387 PHE A O 1
ATOM 3148 N N . LYS A 1 388 ? -30.150 10.910 1.411 1.00 94.31 388 LYS A N 1
ATOM 3149 C CA . LYS A 1 388 ? -28.753 10.498 1.271 1.00 94.31 388 LYS A CA 1
ATOM 3150 C C . LYS A 1 388 ? -28.645 9.058 0.817 1.00 94.31 388 LYS A C 1
ATOM 3152 O O . LYS A 1 388 ? -29.403 8.184 1.249 1.00 94.31 388 LYS A O 1
ATOM 3157 N N . PHE A 1 389 ? -27.662 8.795 -0.031 1.00 92.50 389 PHE A N 1
ATOM 3158 C CA . PHE A 1 389 ? -27.220 7.439 -0.263 1.00 92.50 389 PHE A CA 1
ATOM 3159 C C . PHE A 1 389 ? -26.507 6.912 0.973 1.00 92.50 389 PHE A C 1
ATOM 3161 O O . PHE A 1 389 ? -25.743 7.613 1.638 1.00 92.50 389 PHE A O 1
ATOM 3168 N N . LYS A 1 390 ? -26.719 5.630 1.257 1.00 88.50 390 LYS A N 1
ATOM 3169 C CA . LYS A 1 390 ? -25.956 4.968 2.308 1.00 88.50 390 LYS A CA 1
ATOM 3170 C C . LYS A 1 390 ? -24.484 4.855 1.890 1.00 88.50 390 LYS A C 1
ATOM 3172 O O . LYS A 1 390 ? -24.183 4.774 0.690 1.00 88.50 390 LYS A O 1
ATOM 3177 N N . PRO A 1 391 ? -23.553 4.819 2.853 1.00 79.31 391 PRO A N 1
ATOM 3178 C CA . PRO A 1 391 ? -22.150 4.554 2.561 1.00 79.31 391 PRO A CA 1
ATOM 3179 C C . PRO A 1 391 ? -21.981 3.251 1.760 1.00 79.31 391 PRO A C 1
ATOM 3181 O O . PRO A 1 391 ? -22.600 2.237 2.083 1.00 79.31 391 PRO A O 1
ATOM 3184 N N . LEU A 1 392 ? -21.147 3.274 0.710 1.00 68.00 392 LEU A N 1
ATOM 3185 C CA . LEU A 1 392 ? -20.837 2.087 -0.113 1.00 68.00 392 LEU A CA 1
ATOM 3186 C C . LEU A 1 392 ? -20.033 1.037 0.666 1.00 68.00 392 LEU A C 1
ATOM 3188 O O . LEU A 1 392 ? -20.067 -0.148 0.347 1.00 68.00 392 LEU A O 1
ATOM 3192 N N . ILE A 1 393 ? -19.323 1.483 1.701 1.00 60.22 393 ILE A N 1
ATOM 3193 C CA . ILE A 1 393 ? -18.618 0.644 2.662 1.00 60.22 393 ILE A CA 1
ATOM 3194 C C . ILE A 1 393 ? -19.440 0.687 3.948 1.00 60.22 393 ILE A C 1
ATOM 3196 O O . ILE A 1 393 ? -19.629 1.762 4.516 1.00 60.22 393 ILE A O 1
ATOM 3200 N N . GLN A 1 394 ? -19.924 -0.461 4.426 1.00 49.22 394 GLN A N 1
ATOM 3201 C CA . GLN A 1 394 ? -20.363 -0.551 5.817 1.00 49.22 394 GLN A CA 1
ATOM 3202 C C . GLN A 1 394 ? -19.141 -0.250 6.682 1.00 49.22 394 GLN A C 1
ATOM 3204 O O . GLN A 1 394 ? -18.191 -1.032 6.696 1.00 49.22 394 GLN A O 1
ATOM 3209 N N . GLU A 1 395 ? -19.136 0.909 7.344 1.00 49.16 395 GLU A N 1
ATOM 3210 C CA . GLU A 1 395 ? -18.131 1.197 8.359 1.00 49.16 395 GLU A CA 1
ATOM 3211 C C . GLU A 1 395 ? -18.078 0.020 9.330 1.00 49.16 395 GLU A C 1
ATOM 3213 O O . GLU A 1 395 ? -19.101 -0.567 9.685 1.00 49.16 395 GLU A O 1
ATOM 3218 N N . ASP A 1 396 ? -16.864 -0.339 9.724 1.00 51.84 396 ASP A N 1
ATOM 3219 C CA . ASP A 1 396 ? -16.589 -1.378 10.699 1.00 51.84 396 ASP A CA 1
ATOM 3220 C C . ASP A 1 396 ? -17.256 -0.955 12.020 1.00 51.84 396 ASP A C 1
ATOM 3222 O O . ASP A 1 396 ? -16.692 -0.177 12.789 1.00 51.84 396 ASP A O 1
ATOM 3226 N N . ILE A 1 397 ? -18.509 -1.379 12.240 1.00 47.44 397 ILE A N 1
ATOM 3227 C CA . ILE A 1 397 ? -19.365 -1.022 13.391 1.00 47.44 397 ILE A CA 1
ATOM 3228 C C . ILE A 1 397 ? -18.590 -1.219 14.704 1.00 47.44 397 ILE A C 1
ATOM 3230 O O . ILE A 1 397 ? -18.720 -0.437 15.648 1.00 47.44 397 ILE A O 1
ATOM 3234 N N . THR A 1 398 ? -17.691 -2.201 14.707 1.00 46.59 398 THR A N 1
ATOM 3235 C CA . THR A 1 398 ? -16.692 -2.504 15.728 1.00 46.59 398 THR A CA 1
ATOM 3236 C C . THR A 1 398 ? -15.836 -1.295 16.131 1.00 46.59 398 THR A C 1
ATOM 3238 O O . THR A 1 398 ? -15.626 -1.069 17.316 1.00 46.59 398 THR A O 1
ATOM 3241 N N . GLN A 1 399 ? -15.389 -0.463 15.184 1.00 49.28 399 GLN A N 1
ATOM 3242 C CA . GLN A 1 399 ? -14.557 0.720 15.445 1.00 49.28 399 GLN A CA 1
ATOM 3243 C C . GLN A 1 399 ? -15.338 1.880 16.071 1.00 49.28 399 GLN A C 1
ATOM 3245 O O . GLN A 1 399 ? -14.783 2.632 16.874 1.00 49.28 399 GLN A O 1
ATOM 3250 N N . ILE A 1 400 ? -16.615 2.047 15.715 1.00 49.19 400 ILE A N 1
ATOM 3251 C CA . ILE A 1 400 ? -17.493 3.051 16.337 1.00 49.19 400 ILE A CA 1
ATOM 3252 C C . ILE A 1 400 ? -17.818 2.626 17.769 1.00 49.19 400 ILE A C 1
ATOM 3254 O O . ILE A 1 400 ? -17.732 3.442 18.686 1.00 49.19 400 ILE A O 1
ATOM 3258 N N . ILE A 1 401 ? -18.110 1.339 17.968 1.00 53.28 401 ILE A N 1
ATOM 3259 C CA . ILE A 1 401 ? -18.349 0.747 19.286 1.00 53.28 401 ILE A CA 1
ATOM 3260 C C . ILE A 1 401 ? -17.094 0.852 20.164 1.00 53.28 401 ILE A C 1
ATOM 3262 O O . ILE A 1 401 ? -17.195 1.298 21.305 1.00 53.28 401 ILE A O 1
ATOM 3266 N N . ASP A 1 402 ? -15.905 0.554 19.634 1.00 51.91 402 ASP A N 1
ATOM 3267 C CA . ASP A 1 402 ? -14.634 0.700 20.357 1.00 51.91 402 ASP A CA 1
ATOM 3268 C C . ASP A 1 402 ? -14.359 2.155 20.765 1.00 51.91 402 ASP A C 1
ATOM 3270 O O . ASP A 1 402 ? -13.922 2.409 21.889 1.00 51.91 402 ASP A O 1
ATOM 3274 N N . LYS A 1 403 ? -14.648 3.130 19.890 1.00 56.06 403 LYS A N 1
ATOM 3275 C CA . LYS A 1 403 ? -14.518 4.564 20.205 1.00 56.06 403 LYS A CA 1
ATOM 3276 C C . LYS A 1 403 ? -15.540 5.024 21.244 1.00 56.06 403 LYS A C 1
ATOM 3278 O O . LYS A 1 403 ? -15.189 5.808 22.125 1.00 56.06 403 LYS A O 1
ATOM 3283 N N . TYR A 1 404 ? -16.773 4.524 21.174 1.00 61.16 404 TYR A N 1
ATOM 3284 C CA . TYR A 1 404 ? -17.810 4.789 22.169 1.00 61.16 404 TYR A CA 1
ATOM 3285 C C . TYR A 1 404 ? -17.407 4.225 23.545 1.00 61.16 404 TYR A C 1
ATOM 3287 O O . TYR A 1 404 ? -17.390 4.966 24.528 1.00 61.16 404 TYR A O 1
ATOM 3295 N N . TYR A 1 405 ? -16.955 2.966 23.615 1.00 53.69 405 TYR A N 1
ATOM 3296 C CA . TYR A 1 405 ? -16.436 2.366 24.852 1.00 53.69 405 TYR A CA 1
ATOM 3297 C C . TYR A 1 405 ? -15.193 3.088 25.380 1.00 53.69 405 TYR A C 1
ATOM 3299 O O . TYR A 1 405 ? -15.085 3.305 26.588 1.00 53.69 405 TYR A O 1
ATOM 3307 N N . GLN A 1 406 ? -14.275 3.511 24.506 1.00 53.22 406 GLN A N 1
ATOM 3308 C CA . GLN A 1 406 ? -13.131 4.331 24.907 1.00 53.22 406 GLN A CA 1
ATOM 3309 C C . GLN A 1 406 ? -13.582 5.661 25.514 1.00 53.22 406 GLN A C 1
ATOM 3311 O O . GLN A 1 406 ? -13.128 6.001 26.605 1.00 53.22 406 GLN A O 1
ATOM 3316 N N . GLY A 1 407 ? -14.519 6.368 24.880 1.00 46.84 407 GLY A N 1
ATOM 3317 C CA . GLY A 1 407 ? -15.068 7.618 25.401 1.00 46.84 407 GLY A CA 1
ATOM 3318 C C . GLY A 1 407 ? -15.768 7.448 26.753 1.00 46.84 407 GLY A C 1
ATOM 3319 O O . GLY A 1 407 ? -15.571 8.275 27.642 1.00 46.84 407 GLY A O 1
ATOM 3320 N N . VAL A 1 408 ? -16.510 6.353 26.949 1.00 54.38 408 VAL A N 1
ATOM 3321 C CA . VAL A 1 408 ? -17.147 6.020 28.236 1.00 54.38 408 VAL A CA 1
ATOM 3322 C C . VAL A 1 408 ? -16.109 5.687 29.311 1.00 54.38 408 VAL A C 1
ATOM 3324 O O . VAL A 1 408 ? -16.159 6.234 30.411 1.00 54.38 408 VAL A O 1
ATOM 3327 N N . SER A 1 409 ? -15.121 4.848 28.988 1.00 44.16 409 SER A N 1
ATOM 3328 C CA . SER A 1 409 ? -14.057 4.443 29.922 1.00 44.16 409 SER A CA 1
ATOM 3329 C C . SER A 1 409 ? -13.153 5.603 30.353 1.00 44.16 409 SER A C 1
ATOM 3331 O O . SER A 1 409 ? -12.664 5.622 31.479 1.00 44.16 409 SER A O 1
ATOM 3333 N N . GLN A 1 410 ? -12.969 6.596 29.480 1.00 55.12 410 GLN A N 1
ATOM 3334 C CA . GLN A 1 410 ? -12.192 7.807 29.750 1.00 55.12 410 GLN A CA 1
ATOM 3335 C C . GLN A 1 410 ? -13.043 8.934 30.359 1.00 55.12 410 GLN A C 1
ATOM 3337 O O . GLN A 1 410 ? -12.529 10.020 30.618 1.00 55.12 410 GLN A O 1
ATOM 3342 N N . GLY A 1 411 ? -14.343 8.702 30.580 1.00 48.06 411 GLY A N 1
ATOM 3343 C CA . GLY A 1 411 ? -15.272 9.680 31.152 1.00 48.06 411 GLY A CA 1
ATOM 3344 C C . GLY A 1 411 ? -15.626 10.848 30.224 1.00 48.06 411 GLY A C 1
ATOM 3345 O O . GLY A 1 411 ? -16.280 11.793 30.662 1.00 48.06 411 GLY A O 1
ATOM 3346 N N . ALA A 1 412 ? -15.211 10.789 28.956 1.00 51.91 412 ALA A N 1
ATOM 3347 C CA . ALA A 1 412 ? -15.545 11.768 27.925 1.00 51.91 412 ALA A CA 1
ATOM 3348 C C . ALA A 1 412 ? -17.000 11.628 27.440 1.00 51.91 412 ALA A C 1
ATOM 3350 O O . ALA A 1 412 ? -17.595 12.606 26.994 1.00 51.91 412 ALA A O 1
ATOM 3351 N N . ILE A 1 413 ? -17.577 10.428 27.553 1.00 51.22 413 ILE A N 1
ATOM 3352 C CA . ILE A 1 413 ? -18.967 10.114 27.207 1.00 51.22 413 ILE A CA 1
ATOM 3353 C C . ILE A 1 413 ? -19.646 9.549 28.455 1.00 51.22 413 ILE A C 1
ATOM 3355 O O . ILE A 1 413 ? -19.131 8.627 29.086 1.00 51.22 413 ILE A O 1
ATOM 3359 N N . LYS A 1 414 ? -20.802 10.096 28.835 1.00 58.75 414 LYS A N 1
ATOM 3360 C CA . LYS A 1 414 ? -21.641 9.491 29.875 1.00 58.75 414 LYS A CA 1
ATOM 3361 C C . LYS A 1 414 ? -22.647 8.568 29.192 1.00 58.75 414 LYS A C 1
ATOM 3363 O O . LYS A 1 414 ? -23.463 9.095 28.443 1.00 58.75 414 LYS A O 1
ATOM 3368 N N . PRO A 1 415 ? -22.597 7.250 29.438 1.00 52.44 415 PRO A N 1
ATOM 3369 C CA . PRO A 1 415 ? -23.502 6.318 28.788 1.00 52.44 415 PRO A CA 1
ATOM 3370 C C . PRO A 1 415 ? -24.936 6.598 29.240 1.00 52.44 415 PRO A C 1
ATOM 3372 O O . PRO A 1 415 ? -25.208 6.648 30.445 1.00 52.44 415 PRO A O 1
ATOM 3375 N N . ILE A 1 416 ? -25.834 6.790 28.279 1.00 59.34 416 ILE A N 1
ATOM 3376 C CA . ILE A 1 416 ? -27.274 6.914 28.511 1.00 59.34 416 ILE A CA 1
ATOM 3377 C C . ILE A 1 416 ? -27.983 5.603 28.126 1.00 59.34 416 ILE A C 1
ATOM 3379 O O . ILE A 1 416 ? -27.472 4.848 27.297 1.00 59.34 416 ILE A O 1
ATOM 3383 N N . PRO A 1 417 ? -29.134 5.269 28.738 1.00 53.41 417 PRO A N 1
ATOM 3384 C CA . PRO A 1 417 ? -29.866 4.033 28.435 1.00 53.41 417 PRO A CA 1
ATOM 3385 C C . PRO A 1 417 ? -30.182 3.841 26.942 1.00 53.41 417 PRO A C 1
ATOM 3387 O O . PRO A 1 417 ? -30.209 2.712 26.451 1.00 53.41 417 PRO A O 1
ATOM 3390 N N . GLU A 1 418 ? -30.367 4.941 26.215 1.00 54.88 418 GLU A N 1
ATOM 3391 C CA . GLU A 1 418 ? -30.621 4.976 24.776 1.00 54.88 418 GLU A CA 1
ATOM 3392 C C . GLU A 1 418 ? -29.415 4.496 23.946 1.00 54.88 418 GLU A C 1
ATOM 3394 O O . GLU A 1 418 ? -29.607 3.940 22.863 1.00 54.88 418 GLU A O 1
ATOM 3399 N N . ASP A 1 419 ? -28.186 4.629 24.462 1.00 58.50 419 ASP A N 1
ATOM 3400 C CA . ASP A 1 419 ? -26.969 4.164 23.786 1.00 58.50 419 ASP A CA 1
ATOM 3401 C C . ASP A 1 419 ? -26.910 2.632 23.742 1.00 58.50 419 ASP A C 1
ATOM 3403 O O . ASP A 1 419 ? -26.521 2.049 22.730 1.00 58.50 419 ASP A O 1
ATOM 3407 N N . GLU A 1 420 ? -27.337 1.950 24.815 1.00 58.97 420 GLU A N 1
ATOM 3408 C CA . GLU A 1 420 ? -27.420 0.482 24.831 1.00 58.97 420 GLU A CA 1
ATOM 3409 C C . GLU A 1 420 ? -28.469 -0.007 23.821 1.00 58.97 420 GLU A C 1
ATOM 3411 O O . GLU A 1 420 ? -28.238 -0.992 23.116 1.00 58.97 420 GLU A O 1
ATOM 3416 N N . GLU A 1 421 ? -29.612 0.679 23.725 1.00 59.59 421 GLU A N 1
ATOM 3417 C CA . GLU A 1 421 ? -30.675 0.305 22.790 1.00 59.59 421 GLU A CA 1
ATOM 3418 C C . GLU A 1 421 ? -30.250 0.532 21.329 1.00 59.59 421 GLU A C 1
ATOM 3420 O O . GLU A 1 421 ? -30.486 -0.334 20.484 1.00 59.59 421 GLU A O 1
ATOM 3425 N N . TRP A 1 422 ? -29.529 1.623 21.051 1.00 60.53 422 TRP A N 1
ATOM 3426 C CA . TRP A 1 422 ? -28.926 1.904 19.746 1.00 60.53 422 TRP A CA 1
ATOM 3427 C C . TRP A 1 422 ? -27.831 0.889 19.367 1.00 60.53 422 TRP A C 1
ATOM 3429 O O . TRP A 1 422 ? -27.843 0.371 18.249 1.00 60.53 422 TRP A O 1
ATOM 3439 N N . ILE A 1 423 ? -26.928 0.529 20.292 1.00 60.78 423 ILE A N 1
ATOM 3440 C CA . ILE A 1 423 ? -25.877 -0.483 20.057 1.00 60.78 423 ILE A CA 1
ATOM 3441 C C . ILE A 1 423 ? -26.498 -1.858 19.783 1.00 60.78 423 ILE A C 1
ATOM 3443 O O . ILE A 1 423 ? -26.082 -2.550 18.852 1.00 60.78 423 ILE A O 1
ATOM 3447 N N . ARG A 1 424 ? -27.516 -2.260 20.557 1.00 60.03 424 ARG A N 1
ATOM 3448 C CA . ARG A 1 424 ? -28.226 -3.531 20.345 1.00 60.03 424 ARG A CA 1
ATOM 3449 C C . ARG A 1 424 ? -28.933 -3.571 18.995 1.00 60.03 424 ARG A C 1
ATOM 3451 O O . ARG A 1 424 ? -28.857 -4.598 18.330 1.00 60.03 424 ARG A O 1
ATOM 3458 N N . ASP A 1 425 ? -29.568 -2.478 18.576 1.00 59.50 425 ASP A N 1
ATOM 3459 C CA . ASP A 1 425 ? -30.226 -2.384 17.268 1.00 59.50 425 ASP A CA 1
ATOM 3460 C C . ASP A 1 425 ? -29.215 -2.508 16.114 1.00 59.50 425 ASP A C 1
ATOM 3462 O O . ASP A 1 425 ? -29.392 -3.329 15.211 1.00 59.50 425 ASP A O 1
ATOM 3466 N N . LYS A 1 426 ? -28.084 -1.792 16.192 1.00 54.47 426 LYS A N 1
ATOM 3467 C CA . LYS A 1 426 ? -27.012 -1.856 15.182 1.00 54.47 426 LYS A CA 1
ATOM 3468 C C . LYS A 1 426 ? -26.323 -3.221 15.107 1.00 54.47 426 LYS A C 1
ATOM 3470 O O . LYS A 1 426 ? -25.938 -3.636 14.016 1.00 54.47 426 LYS A O 1
ATOM 3475 N N . LEU A 1 427 ? -26.223 -3.936 16.228 1.00 52.50 427 LEU A N 1
ATOM 3476 C CA . LEU A 1 427 ? -25.693 -5.303 16.302 1.00 52.50 427 LEU A CA 1
ATOM 3477 C C . LEU A 1 427 ? -26.763 -6.397 16.111 1.00 52.50 427 LEU A C 1
ATOM 3479 O O . LEU A 1 427 ? -26.439 -7.581 16.179 1.00 52.50 427 LEU A O 1
ATOM 3483 N N . LYS A 1 428 ? -28.035 -6.028 15.891 1.00 51.38 428 LYS A N 1
ATOM 3484 C CA . LYS A 1 428 ? -29.190 -6.948 15.828 1.00 51.38 428 LYS A CA 1
ATOM 3485 C C . LYS A 1 428 ? -29.326 -7.873 17.050 1.00 51.38 428 LYS A C 1
ATOM 3487 O O . LYS A 1 428 ? -29.812 -9.000 16.941 1.00 51.38 428 LYS A O 1
ATOM 3492 N N . LEU A 1 429 ? -28.917 -7.404 18.225 1.00 47.56 429 LEU A N 1
ATOM 3493 C CA . LEU A 1 429 ? -29.053 -8.129 19.486 1.00 47.56 429 LEU A CA 1
ATOM 3494 C C . LEU A 1 429 ? -30.495 -8.032 20.016 1.00 47.56 429 LEU A C 1
ATOM 3496 O O . LEU A 1 429 ? -31.149 -6.997 19.863 1.00 47.56 429 LEU A O 1
ATOM 3500 N N . PRO A 1 430 ? -31.013 -9.072 20.696 1.00 46.88 430 PRO A N 1
ATOM 3501 C CA . PRO A 1 430 ? -32.357 -9.038 21.260 1.00 46.88 430 PRO A CA 1
ATOM 3502 C C . PRO A 1 430 ? -32.502 -7.929 22.312 1.00 46.88 430 PRO A C 1
ATOM 3504 O O . PRO A 1 430 ? -31.590 -7.678 23.111 1.00 46.88 430 PRO A O 1
ATOM 3507 N N . LYS A 1 431 ? -33.673 -7.277 22.338 1.00 58.22 431 LYS A N 1
ATOM 3508 C CA . LYS A 1 431 ? -34.005 -6.272 23.358 1.00 58.22 431 LYS A CA 1
ATOM 3509 C C . LYS A 1 431 ? -33.998 -6.905 24.750 1.00 58.22 431 LYS A C 1
ATOM 3511 O O . LYS A 1 431 ? -34.462 -8.030 24.944 1.00 58.22 431 LYS A O 1
ATOM 3516 N N . ARG A 1 432 ? -33.471 -6.173 25.729 1.00 48.34 432 ARG A N 1
ATOM 3517 C CA . ARG A 1 432 ? -33.403 -6.619 27.124 1.00 48.34 432 ARG A CA 1
ATOM 3518 C C . ARG A 1 432 ? -34.821 -6.689 27.710 1.00 48.34 432 ARG A C 1
ATOM 3520 O O . ARG A 1 432 ? -35.632 -5.799 27.465 1.00 48.34 432 ARG A O 1
ATOM 3527 N N . LYS A 1 433 ? -35.139 -7.736 28.478 1.00 46.16 433 LYS A N 1
ATOM 3528 C CA . LYS A 1 433 ? -36.415 -7.811 29.211 1.00 46.16 433 LYS A CA 1
ATOM 3529 C C . LYS A 1 433 ? -36.399 -6.764 30.333 1.00 46.16 433 LYS A C 1
ATOM 3531 O O . LYS A 1 433 ? -35.446 -6.705 31.104 1.00 46.16 433 LYS A O 1
ATOM 3536 N N . THR A 1 434 ? -37.430 -5.929 30.417 1.00 35.75 434 THR A N 1
ATOM 3537 C CA . THR A 1 434 ? -37.573 -4.884 31.446 1.00 35.75 434 THR A CA 1
ATOM 3538 C C . THR A 1 434 ? -37.582 -5.486 32.856 1.00 35.75 434 THR A C 1
ATOM 3540 O O . THR A 1 434 ? -38.499 -6.242 33.173 1.00 35.75 434 THR A O 1
ATOM 3543 N N . GLY A 1 435 ? -36.601 -5.127 33.701 1.00 45.34 435 GLY A N 1
ATOM 3544 C CA . GLY A 1 435 ? -36.633 -5.391 35.151 1.00 45.34 435 GLY A CA 1
ATOM 3545 C C . GLY A 1 435 ? -35.348 -5.892 35.833 1.00 45.34 435 GLY A C 1
ATOM 3546 O O . GLY A 1 435 ? -35.332 -5.950 37.058 1.00 45.34 435 GLY A O 1
ATOM 3547 N N . GLU A 1 436 ? -34.274 -6.234 35.115 1.00 35.59 436 GLU A N 1
ATOM 3548 C CA . GLU A 1 436 ? -33.041 -6.759 35.742 1.00 35.59 436 GLU A CA 1
ATOM 3549 C C . GLU A 1 436 ? -31.954 -5.681 35.917 1.00 35.59 436 GLU A C 1
ATOM 3551 O O . GLU A 1 436 ? -31.449 -5.119 34.943 1.00 35.59 436 GLU A O 1
ATOM 3556 N N . ALA A 1 437 ? -31.593 -5.400 37.174 1.00 33.47 437 ALA A N 1
ATOM 3557 C CA . ALA A 1 437 ? -30.545 -4.451 37.563 1.00 33.47 437 ALA A CA 1
ATOM 3558 C C . ALA A 1 437 ? -29.121 -4.961 37.219 1.00 33.47 437 ALA A C 1
ATOM 3560 O O . ALA A 1 437 ? -28.914 -6.174 37.136 1.00 33.47 437 ALA A O 1
ATOM 3561 N N . PRO A 1 438 ? -28.124 -4.068 37.025 1.00 35.12 438 PRO A N 1
ATOM 3562 C CA . PRO A 1 438 ? -26.762 -4.473 36.676 1.00 35.12 438 PRO A CA 1
ATOM 3563 C C . PRO A 1 438 ? -26.057 -5.203 37.832 1.00 35.12 438 PRO A C 1
ATOM 3565 O O . PRO A 1 438 ? -26.218 -4.843 38.998 1.00 35.12 438 PRO A O 1
ATOM 3568 N N . ALA A 1 439 ? -25.271 -6.231 37.498 1.00 30.83 439 ALA A N 1
ATOM 3569 C CA . ALA A 1 439 ? -24.526 -7.040 38.463 1.00 30.83 439 ALA A CA 1
ATOM 3570 C C . ALA A 1 439 ? -23.392 -6.233 39.143 1.00 30.83 439 ALA A C 1
ATOM 3572 O O . ALA A 1 439 ? -22.761 -5.408 38.476 1.00 30.83 439 ALA A O 1
ATOM 3573 N N . PRO A 1 440 ? -23.107 -6.458 40.443 1.00 31.34 440 PRO A N 1
ATOM 3574 C CA . PRO A 1 440 ? -22.092 -5.703 41.172 1.00 31.34 440 PRO A CA 1
ATOM 3575 C C . PRO A 1 440 ? -20.658 -6.156 40.855 1.00 31.34 440 PRO A C 1
ATOM 3577 O O . PRO A 1 440 ? -20.399 -7.319 40.549 1.00 31.34 440 PRO A O 1
ATOM 3580 N N . ILE A 1 441 ? -19.726 -5.205 40.969 1.00 29.02 441 ILE A N 1
ATOM 3581 C CA . ILE A 1 441 ? -18.279 -5.362 40.762 1.00 29.02 441 ILE A CA 1
ATOM 3582 C C . ILE A 1 441 ? -17.680 -6.145 41.945 1.00 29.02 441 ILE A C 1
ATOM 3584 O O . ILE A 1 441 ? -17.893 -5.768 43.097 1.00 29.02 441 ILE A O 1
ATOM 3588 N N . VAL A 1 442 ? -16.934 -7.220 41.669 1.00 30.19 442 VAL A N 1
ATOM 3589 C CA . VAL A 1 442 ? -16.275 -8.067 42.681 1.00 30.19 442 VAL A CA 1
ATOM 3590 C C . VAL A 1 442 ? -14.795 -7.682 42.803 1.00 30.19 442 VAL A C 1
ATOM 3592 O O . VAL A 1 442 ? -14.046 -7.784 41.833 1.00 30.19 442 VAL A O 1
ATOM 3595 N N . GLU A 1 443 ? -14.373 -7.249 43.994 1.00 27.38 443 GLU A N 1
ATOM 3596 C CA . GLU A 1 443 ? -12.964 -7.062 44.378 1.00 27.38 443 GLU A CA 1
ATOM 3597 C C . GLU A 1 443 ? -12.282 -8.419 44.644 1.00 27.38 443 GLU A C 1
ATOM 3599 O O . GLU A 1 443 ? -12.863 -9.307 45.269 1.00 27.38 443 GLU A O 1
ATOM 3604 N N . ASN A 1 444 ? -11.039 -8.591 44.180 1.00 28.20 444 ASN A N 1
ATOM 3605 C CA . ASN A 1 444 ? -10.295 -9.856 44.269 1.00 28.20 444 ASN A CA 1
ATOM 3606 C C . ASN A 1 444 ? -9.500 -9.980 45.595 1.00 28.20 444 ASN A C 1
ATOM 3608 O O . ASN A 1 444 ? -8.763 -9.046 45.926 1.00 28.20 444 ASN A O 1
ATOM 3612 N N . PRO A 1 445 ? -9.543 -11.120 46.320 1.00 30.23 445 PRO A N 1
ATOM 3613 C CA . PRO A 1 445 ? -8.724 -11.353 47.512 1.00 30.23 445 PRO A CA 1
ATOM 3614 C C . PRO A 1 445 ? -7.305 -11.866 47.185 1.00 30.23 445 PRO A C 1
ATOM 3616 O O . PRO A 1 445 ? -7.096 -12.624 46.239 1.00 30.23 445 PRO A O 1
ATOM 3619 N N . GLN A 1 446 ? -6.329 -11.464 48.008 1.00 28.08 446 GLN A N 1
ATOM 3620 C CA . GLN A 1 446 ? -4.923 -11.902 47.979 1.00 28.08 446 GLN A CA 1
ATOM 3621 C C . GLN A 1 446 ? -4.766 -13.390 48.350 1.00 28.08 446 GLN A C 1
ATOM 3623 O O . GLN A 1 446 ? -5.384 -13.851 49.307 1.00 28.08 446 GLN A O 1
ATOM 3628 N N . ILE A 1 447 ? -3.883 -14.119 47.652 1.00 27.44 447 ILE A N 1
ATOM 3629 C CA . ILE A 1 447 ? -3.448 -15.481 48.019 1.00 27.44 447 ILE A CA 1
ATOM 3630 C C . ILE A 1 447 ? -1.910 -15.533 48.054 1.00 27.44 447 ILE A C 1
ATOM 3632 O O . ILE A 1 447 ? -1.247 -15.167 47.082 1.00 27.44 447 ILE A O 1
ATOM 3636 N N . GLU A 1 448 ? -1.362 -15.984 49.186 1.00 25.83 448 GLU A N 1
ATOM 3637 C CA . GLU A 1 448 ? 0.066 -16.233 49.446 1.00 25.83 448 GLU A CA 1
ATOM 3638 C C . GLU A 1 448 ? 0.551 -17.558 48.818 1.00 25.83 448 GLU A C 1
ATOM 3640 O O . GLU A 1 448 ? -0.198 -18.531 48.741 1.00 25.83 448 GLU A O 1
ATOM 3645 N N . ILE A 1 449 ? 1.824 -17.618 48.401 1.00 23.92 449 ILE A N 1
ATOM 3646 C CA . ILE A 1 449 ? 2.460 -18.800 47.783 1.00 23.92 449 ILE A CA 1
ATOM 3647 C C . ILE A 1 449 ? 3.492 -19.406 48.761 1.00 23.92 449 ILE A C 1
ATOM 3649 O O . ILE A 1 449 ? 4.357 -18.658 49.219 1.00 23.92 449 ILE A O 1
ATOM 3653 N N . PRO A 1 450 ? 3.486 -20.728 49.049 1.00 25.61 450 PRO A N 1
ATOM 3654 C CA . PRO A 1 450 ? 4.526 -21.374 49.854 1.00 25.61 450 PRO A CA 1
ATOM 3655 C C . PRO A 1 450 ? 5.762 -21.791 49.030 1.00 25.61 450 PRO A C 1
ATOM 3657 O O . PRO A 1 450 ? 5.644 -22.263 47.899 1.00 25.61 450 PRO A O 1
ATOM 3660 N N . GLU A 1 451 ? 6.948 -21.661 49.636 1.00 35.44 451 GLU A N 1
ATOM 3661 C CA . GLU A 1 451 ? 8.260 -22.078 49.109 1.00 35.44 451 GLU A CA 1
ATOM 3662 C C . GLU A 1 451 ? 8.446 -23.609 49.075 1.00 35.44 451 GLU A C 1
ATOM 3664 O O . GLU A 1 451 ? 8.124 -24.301 50.040 1.00 35.44 451 GLU A O 1
ATOM 3669 N N . LEU A 1 452 ? 9.072 -24.137 48.010 1.00 26.38 452 LEU A N 1
ATOM 3670 C CA . LEU A 1 452 ? 9.555 -25.526 47.940 1.00 26.38 452 LEU A CA 1
ATOM 3671 C C . LEU A 1 452 ? 10.986 -25.618 47.372 1.00 26.38 452 LEU A C 1
ATOM 3673 O O . LEU A 1 452 ? 11.243 -25.510 46.176 1.00 26.38 452 LEU A O 1
ATOM 3677 N N . THR A 1 453 ? 11.880 -25.755 48.348 1.00 25.23 453 THR A N 1
ATOM 3678 C CA . THR A 1 453 ? 13.186 -26.424 48.485 1.00 25.23 453 THR A CA 1
ATOM 3679 C C . THR A 1 453 ? 13.907 -27.132 47.314 1.00 25.23 453 THR A C 1
ATOM 3681 O O . THR A 1 453 ? 13.355 -27.762 46.421 1.00 25.23 453 THR A O 1
ATOM 3684 N N . SER A 1 454 ? 15.237 -27.055 47.446 1.00 33.16 454 SER A N 1
ATOM 3685 C CA . SER A 1 454 ? 16.369 -27.513 46.626 1.00 33.16 454 SER A CA 1
ATOM 3686 C C . SER A 1 454 ? 16.508 -29.020 46.357 1.00 33.16 454 SER A C 1
ATOM 3688 O O . SER A 1 454 ? 16.397 -29.799 47.300 1.00 33.16 454 SER A O 1
ATOM 3690 N N . PHE A 1 455 ? 17.005 -29.399 45.166 1.00 25.20 455 PHE A N 1
ATOM 3691 C CA . PHE A 1 455 ? 17.837 -30.603 44.967 1.00 25.20 455 PHE A CA 1
ATOM 3692 C C . PHE A 1 455 ? 18.953 -30.395 43.922 1.00 25.20 455 PHE A C 1
ATOM 3694 O O . PHE A 1 455 ? 18.788 -29.654 42.955 1.00 25.20 455 PHE A O 1
ATOM 3701 N N . LYS A 1 456 ? 20.099 -31.031 44.208 1.00 25.66 456 LYS A N 1
ATOM 3702 C CA . LYS A 1 456 ? 21.443 -30.894 43.615 1.00 25.66 456 LYS A CA 1
ATOM 3703 C C . LYS A 1 456 ? 21.641 -31.621 42.273 1.00 25.66 456 LYS A C 1
ATOM 3705 O O . LYS A 1 456 ? 20.879 -32.510 41.910 1.00 25.66 456 LYS A O 1
ATOM 3710 N N . GLU A 1 457 ? 22.712 -31.188 41.610 1.00 31.42 457 GLU A N 1
ATOM 3711 C CA . GLU A 1 457 ? 23.269 -31.518 40.292 1.00 31.42 457 GLU A CA 1
ATOM 3712 C C . GLU A 1 457 ? 23.673 -32.986 40.069 1.00 31.42 457 GLU A C 1
ATOM 3714 O O . GLU A 1 457 ? 24.196 -33.622 40.976 1.00 31.42 457 GLU A O 1
ATOM 3719 N N . ASP A 1 458 ? 23.514 -33.443 38.817 1.00 22.36 458 ASP A N 1
ATOM 3720 C CA . ASP A 1 458 ? 24.549 -34.135 38.031 1.00 22.36 458 ASP A CA 1
ATOM 3721 C C . ASP A 1 458 ? 24.288 -33.917 36.515 1.00 22.36 458 ASP A C 1
ATOM 3723 O O . ASP A 1 458 ? 23.170 -33.634 36.080 1.00 22.36 458 ASP A O 1
ATOM 3727 N N . ILE A 1 459 ? 25.362 -33.946 35.726 1.00 25.36 459 ILE A N 1
ATOM 3728 C CA . ILE A 1 459 ? 25.591 -33.252 34.441 1.00 25.36 459 ILE A CA 1
ATOM 3729 C C . ILE A 1 459 ? 25.141 -34.065 33.193 1.00 25.36 459 ILE A C 1
ATOM 3731 O O . ILE A 1 459 ? 25.545 -35.216 33.089 1.00 25.36 459 ILE A O 1
ATOM 3735 N N . PHE A 1 460 ? 24.395 -33.463 32.231 1.00 22.14 460 PHE A N 1
ATOM 3736 C CA . PHE A 1 460 ? 24.662 -33.334 30.756 1.00 22.14 460 PHE A CA 1
ATOM 3737 C C . PHE A 1 460 ? 23.424 -32.806 29.950 1.00 22.14 460 PHE A C 1
ATOM 3739 O O . PHE A 1 460 ? 22.298 -33.223 30.188 1.00 22.14 460 PHE A O 1
ATOM 3746 N N . THR A 1 461 ? 23.668 -31.876 29.005 1.00 29.53 461 THR A N 1
ATOM 3747 C CA . THR A 1 461 ? 22.888 -31.382 27.825 1.00 29.53 461 THR A CA 1
ATOM 3748 C C . THR A 1 461 ? 21.343 -31.396 27.776 1.00 29.53 461 THR A C 1
ATOM 3750 O O . THR A 1 461 ? 20.717 -32.449 27.749 1.00 29.53 461 THR A O 1
ATOM 3753 N N . GLY A 1 462 ? 20.749 -30.224 27.503 1.00 32.16 462 GLY A N 1
ATOM 3754 C CA . GLY A 1 462 ? 19.357 -30.078 27.045 1.00 32.16 462 GLY A CA 1
ATOM 3755 C C . GLY A 1 462 ? 18.368 -29.818 28.183 1.00 32.16 462 GLY A C 1
ATOM 3756 O O . GLY A 1 462 ? 18.073 -30.694 28.991 1.00 32.16 462 GLY A O 1
ATOM 3757 N N . VAL A 1 463 ? 17.836 -28.597 28.269 1.00 34.59 463 VAL A N 1
ATOM 3758 C CA . VAL A 1 463 ? 16.852 -28.236 29.301 1.00 34.59 463 VAL A CA 1
ATOM 3759 C C . VAL A 1 463 ? 15.501 -28.879 28.964 1.00 34.59 463 VAL A C 1
ATOM 3761 O O . VAL A 1 463 ? 14.728 -28.356 28.172 1.00 34.59 463 VAL A O 1
ATOM 3764 N N . ARG A 1 464 ? 15.298 -30.063 29.556 1.00 34.16 464 ARG A N 1
ATOM 3765 C CA . ARG A 1 464 ? 14.054 -30.782 29.892 1.00 34.16 464 ARG A CA 1
ATOM 3766 C C . ARG A 1 464 ? 12.775 -30.335 29.164 1.00 34.16 464 ARG A C 1
ATOM 3768 O O . ARG A 1 464 ? 12.097 -29.406 29.597 1.00 34.16 464 ARG A O 1
ATOM 3775 N N . ARG A 1 465 ? 12.354 -31.137 28.176 1.00 42.91 465 ARG A N 1
ATOM 3776 C CA . ARG A 1 465 ? 10.920 -31.379 27.941 1.00 42.91 465 ARG A CA 1
ATOM 3777 C C . ARG A 1 465 ? 10.325 -31.979 29.223 1.00 42.91 465 ARG A C 1
ATOM 3779 O O . ARG A 1 465 ? 11.012 -32.720 29.933 1.00 42.91 465 ARG A O 1
ATOM 3786 N N . ARG A 1 466 ? 9.061 -31.674 29.518 1.00 48.62 466 ARG A N 1
ATOM 3787 C CA . ARG A 1 466 ? 8.260 -32.465 30.469 1.00 48.62 466 ARG A CA 1
ATOM 3788 C C . ARG A 1 466 ? 8.291 -33.948 30.070 1.00 48.62 466 ARG A C 1
ATOM 3790 O O . ARG A 1 466 ? 8.609 -34.263 28.922 1.00 48.62 466 ARG A O 1
ATOM 3797 N N . THR A 1 467 ? 7.955 -34.851 30.991 1.00 55.59 467 THR A N 1
ATOM 3798 C CA . THR A 1 467 ? 7.736 -36.263 30.644 1.00 55.59 467 THR A CA 1
ATOM 3799 C C . THR A 1 467 ? 6.752 -36.317 29.478 1.00 55.59 467 THR A C 1
ATOM 3801 O O . THR A 1 467 ? 5.713 -35.647 29.532 1.00 55.59 467 THR A O 1
ATOM 3804 N N . LEU A 1 468 ? 7.116 -37.030 28.407 1.00 56.00 468 LEU A N 1
ATOM 3805 C CA . LEU A 1 468 ? 6.240 -37.182 27.250 1.00 56.00 468 LEU A CA 1
ATOM 3806 C C . LEU A 1 468 ? 4.890 -37.711 27.748 1.00 56.00 468 LEU A C 1
ATOM 3808 O O . LEU A 1 468 ? 4.825 -38.582 28.614 1.00 56.00 468 LEU A O 1
ATOM 3812 N N . THR A 1 469 ? 3.799 -37.136 27.252 1.00 66.94 469 THR A N 1
ATOM 3813 C CA . THR A 1 469 ? 2.477 -37.732 27.478 1.00 66.94 469 THR A CA 1
ATOM 3814 C C . THR A 1 469 ? 2.442 -39.135 26.877 1.00 66.94 469 THR A C 1
ATOM 3816 O O . THR A 1 469 ? 3.150 -39.421 25.910 1.00 66.94 469 THR A O 1
ATOM 3819 N N . LYS A 1 470 ? 1.522 -39.980 27.354 1.00 70.12 470 LYS A N 1
ATOM 3820 C CA . LYS A 1 470 ? 1.267 -41.297 26.746 1.00 70.12 470 LYS A CA 1
ATOM 3821 C C . LYS A 1 470 ? 1.005 -41.229 25.230 1.00 70.12 470 LYS A C 1
ATOM 3823 O O . LYS A 1 470 ? 1.253 -42.202 24.535 1.00 70.12 470 LYS A O 1
ATOM 3828 N N . TYR A 1 471 ? 0.521 -40.090 24.723 1.00 70.00 471 TYR A N 1
ATOM 3829 C CA . TYR A 1 471 ? 0.259 -39.853 23.301 1.00 70.00 471 TYR A CA 1
ATOM 3830 C C . TYR A 1 471 ? 1.510 -39.399 22.530 1.00 70.00 471 TYR A C 1
ATOM 3832 O O . TYR A 1 471 ? 1.668 -39.728 21.356 1.00 70.00 471 TYR A O 1
ATOM 3840 N N . GLU A 1 472 ? 2.415 -38.670 23.187 1.00 62.41 472 GLU A N 1
ATOM 3841 C CA . GLU A 1 472 ? 3.708 -38.245 22.636 1.00 62.41 472 GLU A CA 1
ATOM 3842 C C . GLU A 1 472 ? 4.723 -39.380 22.581 1.00 62.41 472 GLU A C 1
ATOM 3844 O O . GLU A 1 472 ? 5.475 -39.464 21.620 1.00 62.41 472 GLU A O 1
ATOM 3849 N N . GLU A 1 473 ? 4.726 -40.286 23.558 1.00 66.88 473 GLU A N 1
ATOM 3850 C CA . GLU A 1 473 ? 5.595 -41.475 23.547 1.00 66.88 473 GLU A CA 1
ATOM 3851 C C . GLU A 1 473 ? 5.322 -42.398 22.349 1.00 66.88 473 GLU A C 1
ATOM 3853 O O . GLU A 1 473 ? 6.178 -43.182 21.949 1.00 66.88 473 GLU A O 1
ATOM 3858 N N . GLN A 1 474 ? 4.132 -42.281 21.757 1.00 66.94 474 GLN A N 1
ATOM 3859 C CA . GLN A 1 474 ? 3.707 -43.021 20.571 1.00 66.94 474 GLN A CA 1
ATOM 3860 C C . GLN A 1 474 ? 4.081 -42.311 19.253 1.00 66.94 474 GLN A C 1
ATOM 3862 O O . GLN A 1 474 ? 3.832 -42.863 18.183 1.00 66.94 474 GLN A O 1
ATOM 3867 N N . THR A 1 475 ? 4.643 -41.096 19.315 1.00 63.12 475 THR A N 1
ATOM 3868 C CA . THR A 1 475 ? 5.030 -40.280 18.152 1.00 63.12 475 THR A CA 1
ATOM 3869 C C . THR A 1 475 ? 6.553 -40.204 18.051 1.00 63.12 475 THR A C 1
ATOM 3871 O O . THR A 1 475 ? 7.225 -39.729 18.968 1.00 63.12 475 THR A O 1
ATOM 3874 N N . ASP A 1 476 ? 7.126 -40.627 16.923 1.00 66.69 476 ASP A N 1
ATOM 3875 C CA . ASP A 1 476 ? 8.580 -40.602 16.728 1.00 66.69 476 ASP A CA 1
ATOM 3876 C C . ASP A 1 476 ? 9.070 -39.216 16.269 1.00 66.69 476 ASP A C 1
ATOM 3878 O O . ASP A 1 476 ? 9.399 -38.979 15.108 1.00 66.69 476 ASP A O 1
ATOM 3882 N N . PHE A 1 477 ? 9.123 -38.261 17.202 1.00 58.50 477 PHE A N 1
ATOM 3883 C CA . PHE A 1 477 ? 9.592 -36.894 16.927 1.00 58.50 477 PHE A CA 1
ATOM 3884 C C . PHE A 1 477 ? 11.007 -36.830 16.360 1.00 58.50 477 PHE A C 1
ATOM 3886 O O . PHE A 1 477 ? 11.351 -35.864 15.676 1.00 58.50 477 PHE A O 1
ATOM 3893 N N . LYS A 1 478 ? 11.839 -37.823 16.690 1.00 54.75 478 LYS A N 1
ATOM 3894 C CA . LYS A 1 478 ? 13.204 -37.899 16.194 1.00 54.75 478 LYS A CA 1
ATOM 3895 C C . LYS A 1 478 ? 13.184 -38.280 14.716 1.00 54.75 478 LYS A C 1
ATOM 3897 O O . LYS A 1 478 ? 13.748 -37.543 13.920 1.00 54.75 478 LYS A O 1
ATOM 3902 N N . GLU A 1 479 ? 12.455 -39.331 14.342 1.00 63.72 479 GLU A N 1
ATOM 3903 C CA . GLU A 1 479 ? 12.297 -39.743 12.942 1.00 63.72 479 GLU A CA 1
ATOM 3904 C C . GLU A 1 479 ? 11.667 -38.631 12.087 1.00 63.72 479 GLU A C 1
ATOM 3906 O O . GLU A 1 479 ? 12.118 -38.388 10.968 1.00 63.72 479 GLU A O 1
ATOM 3911 N N . ILE A 1 480 ? 10.669 -37.908 12.609 1.00 62.84 480 ILE A N 1
ATOM 3912 C CA . ILE A 1 480 ? 10.022 -36.794 11.896 1.00 62.84 480 ILE A CA 1
ATOM 3913 C C . ILE A 1 480 ? 11.014 -35.662 11.616 1.00 62.84 480 ILE A C 1
ATOM 3915 O O . ILE A 1 480 ? 11.089 -35.167 10.488 1.00 62.84 480 ILE A O 1
ATOM 3919 N N . LYS A 1 481 ? 11.774 -35.251 12.636 1.00 60.25 481 LYS A N 1
ATOM 3920 C CA . LYS A 1 481 ? 12.777 -34.193 12.508 1.00 60.25 481 LYS A CA 1
ATOM 3921 C C . LYS A 1 481 ? 13.900 -34.614 11.563 1.00 60.25 481 LYS A C 1
ATOM 3923 O O . LYS A 1 481 ? 14.178 -33.894 10.611 1.00 60.25 481 LYS A O 1
ATOM 3928 N N . ASP A 1 482 ? 14.468 -35.798 11.780 1.00 63.00 482 ASP A N 1
ATOM 3929 C CA . ASP A 1 482 ? 15.540 -36.350 10.951 1.00 63.00 482 ASP A CA 1
ATOM 3930 C C . ASP A 1 482 ? 15.086 -36.457 9.481 1.00 63.00 482 ASP A C 1
ATOM 3932 O O . ASP A 1 482 ? 15.856 -36.169 8.571 1.00 63.00 482 ASP A O 1
ATOM 3936 N N . THR A 1 483 ? 13.809 -36.779 9.233 1.00 68.81 483 THR A N 1
ATOM 3937 C CA . THR A 1 483 ? 13.235 -36.821 7.878 1.00 68.81 483 THR A CA 1
ATOM 3938 C C . THR A 1 483 ? 13.063 -35.431 7.260 1.00 68.81 483 THR A C 1
ATOM 3940 O O . THR A 1 483 ? 13.337 -35.256 6.074 1.00 68.81 483 THR A O 1
ATOM 3943 N N . GLN A 1 484 ? 12.604 -34.431 8.021 1.00 67.00 484 GLN A N 1
ATOM 3944 C CA . GLN A 1 484 ? 12.509 -33.056 7.515 1.00 67.00 484 GLN A CA 1
ATOM 3945 C C . GLN A 1 484 ? 13.892 -32.477 7.207 1.00 67.00 484 GLN A C 1
ATOM 3947 O O . GLN A 1 484 ? 14.049 -31.815 6.180 1.00 67.00 484 GLN A O 1
ATOM 3952 N N . ASP A 1 485 ? 14.883 -32.754 8.052 1.00 65.94 485 ASP A N 1
ATOM 3953 C CA . ASP A 1 485 ? 16.266 -32.322 7.859 1.00 65.94 485 ASP A CA 1
ATOM 3954 C C . ASP A 1 485 ? 16.908 -33.045 6.652 1.00 65.94 485 ASP A C 1
ATOM 3956 O O . ASP A 1 485 ? 17.517 -32.393 5.804 1.00 65.94 485 ASP A O 1
ATOM 3960 N N . ASP A 1 486 ? 16.680 -34.356 6.485 1.00 77.31 486 ASP A N 1
ATOM 3961 C CA . ASP A 1 486 ? 17.133 -35.135 5.318 1.00 77.31 486 ASP A CA 1
ATOM 3962 C C . ASP A 1 486 ? 16.507 -34.648 4.001 1.00 77.31 486 ASP A C 1
ATOM 3964 O O . ASP A 1 486 ? 17.216 -34.405 3.024 1.00 77.31 486 ASP A O 1
ATOM 3968 N N . ILE A 1 487 ? 15.182 -34.461 3.959 1.00 80.38 487 ILE A N 1
ATOM 3969 C CA . ILE A 1 487 ? 14.491 -33.943 2.768 1.00 80.38 487 ILE A CA 1
ATOM 3970 C C . ILE A 1 487 ? 14.975 -32.521 2.466 1.00 80.38 487 ILE A C 1
ATOM 3972 O O . ILE A 1 487 ? 15.211 -32.194 1.301 1.00 80.38 487 ILE A O 1
ATOM 3976 N N . THR A 1 488 ? 15.168 -31.690 3.498 1.00 76.06 488 THR A N 1
ATOM 3977 C CA . THR A 1 488 ? 15.728 -30.343 3.334 1.00 76.06 488 THR A CA 1
ATOM 3978 C C . THR A 1 488 ? 17.073 -30.413 2.628 1.00 76.06 488 THR A C 1
ATOM 3980 O O . THR A 1 488 ? 17.265 -29.740 1.617 1.00 76.06 488 THR A O 1
ATOM 3983 N N . GLU A 1 489 ? 17.977 -31.259 3.112 1.00 73.81 489 GLU A N 1
ATOM 3984 C CA . GLU A 1 489 ? 19.326 -31.367 2.571 1.00 73.81 489 GLU A CA 1
ATOM 3985 C C . GLU A 1 489 ? 19.344 -31.974 1.161 1.00 73.81 489 GLU A C 1
ATOM 3987 O O . GLU A 1 489 ? 19.970 -31.422 0.253 1.00 73.81 489 GLU A O 1
ATOM 3992 N N . ARG A 1 490 ? 18.585 -33.049 0.915 1.00 83.88 490 ARG A N 1
ATOM 3993 C CA . ARG A 1 490 ? 18.502 -33.684 -0.410 1.00 83.88 490 ARG A CA 1
ATOM 3994 C C . ARG A 1 490 ? 17.970 -32.737 -1.477 1.00 83.88 490 ARG A C 1
ATOM 3996 O O . ARG A 1 490 ? 18.559 -32.641 -2.556 1.00 83.88 490 ARG A O 1
ATOM 4003 N N . TYR A 1 491 ? 16.869 -32.038 -1.201 1.00 84.94 491 TYR A N 1
ATOM 4004 C CA . TYR A 1 491 ? 16.292 -31.112 -2.176 1.00 84.94 491 TYR A CA 1
ATOM 4005 C C . TYR A 1 491 ? 17.081 -29.813 -2.281 1.00 84.94 491 TYR A C 1
ATOM 4007 O O . TYR A 1 491 ? 17.138 -29.257 -3.374 1.00 84.94 491 TYR A O 1
ATOM 4015 N N . ARG A 1 492 ? 17.772 -29.373 -1.221 1.00 81.75 492 ARG A N 1
ATOM 4016 C CA . ARG A 1 492 ? 18.754 -28.283 -1.307 1.00 81.75 492 ARG A CA 1
ATOM 4017 C C . ARG A 1 492 ? 19.842 -28.623 -2.321 1.00 81.75 492 ARG A C 1
ATOM 4019 O O . ARG A 1 492 ? 20.084 -27.833 -3.228 1.00 81.75 492 ARG A O 1
ATOM 4026 N N . VAL A 1 493 ? 20.435 -29.813 -2.218 1.00 78.12 493 VAL A N 1
ATOM 4027 C CA . VAL A 1 493 ? 21.484 -30.275 -3.141 1.00 78.12 493 VAL A CA 1
ATOM 4028 C C . VAL A 1 493 ? 20.940 -30.463 -4.560 1.00 78.12 493 VAL A C 1
ATOM 4030 O O . VAL A 1 493 ? 21.563 -30.014 -5.519 1.00 78.12 493 VAL A O 1
ATOM 4033 N N . LYS A 1 494 ? 19.767 -31.088 -4.712 1.00 81.75 494 LYS A N 1
ATOM 4034 C CA . LYS A 1 494 ? 19.174 -31.408 -6.021 1.00 81.75 494 LYS A CA 1
ATOM 4035 C C . LYS A 1 494 ? 18.679 -30.175 -6.779 1.00 81.75 494 LYS A C 1
ATOM 4037 O O . LYS A 1 494 ? 18.917 -30.039 -7.975 1.00 81.75 494 LYS A O 1
ATOM 4042 N N . ILE A 1 495 ? 17.994 -29.263 -6.091 1.00 84.31 495 ILE A N 1
ATOM 4043 C CA . ILE A 1 495 ? 17.577 -27.986 -6.680 1.00 84.31 495 ILE A CA 1
ATOM 4044 C C . ILE A 1 495 ? 18.818 -27.133 -6.943 1.00 84.31 495 ILE A C 1
ATOM 4046 O O . ILE A 1 495 ? 18.942 -26.562 -8.022 1.00 84.31 495 ILE A O 1
ATOM 4050 N N . GLY A 1 496 ? 19.778 -27.128 -6.014 1.00 81.94 496 GLY A N 1
ATOM 4051 C CA . GLY A 1 496 ? 21.052 -26.445 -6.189 1.00 81.94 496 GLY A CA 1
ATOM 4052 C C . GLY A 1 496 ? 21.795 -26.873 -7.456 1.00 81.94 496 GLY A C 1
ATOM 4053 O O . GLY A 1 496 ? 22.227 -26.017 -8.224 1.00 81.94 496 GLY A O 1
ATOM 4054 N N . SER A 1 497 ? 21.873 -28.177 -7.745 1.00 82.25 497 SER A N 1
ATOM 4055 C CA . SER A 1 497 ? 22.539 -28.674 -8.955 1.00 82.25 497 SER A CA 1
ATOM 4056 C C . SER A 1 497 ? 21.831 -28.263 -10.247 1.00 82.25 497 SER A C 1
ATOM 4058 O O . SER A 1 497 ? 22.492 -27.838 -11.185 1.00 82.25 497 SER A O 1
ATOM 4060 N N . ILE A 1 498 ? 20.496 -28.313 -10.295 1.00 84.88 498 ILE A N 1
ATOM 4061 C CA . ILE A 1 498 ? 19.727 -27.897 -11.486 1.00 84.88 498 ILE A CA 1
ATOM 4062 C C . ILE A 1 498 ? 19.929 -26.414 -11.776 1.00 84.88 498 ILE A C 1
ATOM 4064 O O . ILE A 1 498 ? 20.000 -25.973 -12.930 1.00 84.88 498 ILE A O 1
ATOM 4068 N N . ILE A 1 499 ? 19.982 -25.614 -10.717 1.00 84.12 499 ILE A N 1
ATOM 4069 C CA . ILE A 1 499 ? 20.197 -24.198 -10.899 1.00 84.12 499 ILE A CA 1
ATOM 4070 C C . ILE A 1 499 ? 21.649 -23.929 -11.317 1.00 84.12 499 ILE A C 1
ATOM 4072 O O . ILE A 1 499 ? 21.856 -23.121 -12.220 1.00 84.12 499 ILE A O 1
ATOM 4076 N N . LYS A 1 500 ? 22.637 -24.649 -10.772 1.00 84.94 500 LYS A N 1
ATOM 4077 C CA . LYS A 1 500 ? 24.017 -24.606 -11.276 1.00 84.94 500 LYS A CA 1
ATOM 4078 C C . LYS A 1 500 ? 24.072 -24.891 -12.783 1.00 84.94 500 LYS A C 1
ATOM 4080 O O . LYS A 1 500 ? 24.595 -24.066 -13.526 1.00 84.94 500 LYS A O 1
ATOM 4085 N N . ASP A 1 501 ? 23.426 -25.962 -13.246 1.00 85.38 501 ASP A N 1
ATOM 4086 C CA . ASP A 1 501 ? 23.349 -26.291 -14.677 1.00 85.38 501 ASP A CA 1
ATOM 4087 C C . ASP A 1 501 ? 22.679 -25.164 -15.489 1.00 85.38 501 ASP A C 1
ATOM 4089 O O . ASP A 1 501 ? 23.040 -24.894 -16.636 1.00 85.38 501 ASP A O 1
ATOM 4093 N N . SER A 1 502 ? 21.700 -24.471 -14.894 1.00 86.00 502 SER A N 1
ATOM 4094 C CA . SER A 1 502 ? 21.022 -23.330 -15.527 1.00 86.00 502 SER A CA 1
ATOM 4095 C C . SER A 1 502 ? 21.931 -22.116 -15.661 1.00 86.00 502 SER A C 1
ATOM 4097 O O . SER A 1 502 ? 21.808 -21.370 -16.632 1.00 86.00 502 SER A O 1
ATOM 4099 N N . VAL A 1 503 ? 22.811 -21.898 -14.685 1.00 86.19 503 VAL A N 1
ATOM 4100 C CA . VAL A 1 503 ? 23.812 -20.831 -14.709 1.00 86.19 503 VAL A CA 1
ATOM 4101 C C . VAL A 1 503 ? 24.893 -21.143 -15.736 1.00 86.19 503 VAL A C 1
ATOM 4103 O O . VAL A 1 503 ? 25.249 -20.253 -16.504 1.00 86.19 503 VAL A O 1
ATOM 4106 N N . ASP A 1 504 ? 25.351 -22.392 -15.818 1.00 87.38 504 ASP A N 1
ATOM 4107 C CA . ASP A 1 504 ? 26.344 -22.823 -16.807 1.00 87.38 504 ASP A CA 1
ATOM 4108 C C . ASP A 1 504 ? 25.822 -22.663 -18.252 1.00 87.38 504 ASP A C 1
ATOM 4110 O O . ASP A 1 504 ? 26.519 -22.114 -19.107 1.00 87.38 504 ASP A O 1
ATOM 4114 N N . ASP A 1 505 ? 24.559 -23.022 -18.522 1.00 88.69 505 ASP A N 1
ATOM 4115 C CA . ASP A 1 505 ? 23.909 -22.756 -19.821 1.00 88.69 505 ASP A CA 1
ATOM 4116 C C . ASP A 1 505 ? 23.808 -21.249 -20.109 1.00 88.69 505 ASP A C 1
ATOM 4118 O O . ASP A 1 505 ? 24.030 -20.789 -21.230 1.00 88.69 505 ASP A O 1
ATOM 4122 N N . LEU A 1 506 ? 23.516 -20.444 -19.088 1.00 87.25 506 LEU A N 1
ATOM 4123 C CA . LEU A 1 506 ? 23.419 -18.996 -19.238 1.00 87.25 506 LEU A CA 1
ATOM 4124 C C . LEU A 1 506 ? 24.797 -18.369 -19.524 1.00 87.25 506 LEU A C 1
ATOM 4126 O O . LEU A 1 506 ? 24.892 -17.463 -20.355 1.00 87.25 506 LEU A O 1
ATOM 4130 N N . ILE A 1 507 ? 25.871 -18.901 -18.935 1.00 88.19 507 ILE A N 1
ATOM 4131 C CA . ILE A 1 507 ? 27.264 -18.568 -19.270 1.00 88.19 507 ILE A CA 1
ATOM 4132 C C . ILE A 1 507 ? 27.573 -18.907 -20.739 1.00 88.19 507 ILE A C 1
ATOM 4134 O O . ILE A 1 507 ? 28.142 -18.079 -21.457 1.00 88.19 507 ILE A O 1
ATOM 4138 N N . GLU A 1 508 ? 27.132 -20.063 -21.238 1.00 87.56 508 GLU A N 1
ATOM 4139 C CA . GLU A 1 508 ? 27.276 -20.432 -22.653 1.00 87.56 508 GLU A CA 1
ATOM 4140 C C . GLU A 1 508 ? 26.495 -19.480 -23.582 1.00 87.56 508 GLU A C 1
ATOM 4142 O O . GLU A 1 508 ? 26.991 -19.054 -24.635 1.00 87.56 508 GLU A O 1
ATOM 4147 N N . GLN A 1 509 ? 25.292 -19.058 -23.177 1.00 87.31 509 GLN A N 1
ATOM 4148 C CA . GLN A 1 509 ? 24.516 -18.046 -23.898 1.00 87.31 509 GLN A CA 1
ATOM 4149 C C . GLN A 1 509 ? 25.232 -16.687 -23.947 1.00 87.31 509 GLN A C 1
ATOM 4151 O O . GLN A 1 509 ? 25.160 -16.003 -24.969 1.00 87.31 509 GLN A O 1
ATOM 4156 N N . ILE A 1 510 ? 25.915 -16.284 -22.870 1.00 86.56 510 ILE A N 1
ATOM 4157 C CA . ILE A 1 510 ? 26.696 -15.037 -22.816 1.00 86.56 510 ILE A CA 1
ATOM 4158 C C . ILE A 1 510 ? 27.852 -15.080 -23.824 1.00 86.56 510 ILE A C 1
ATOM 4160 O O . ILE A 1 510 ? 28.048 -14.112 -24.567 1.00 86.56 510 ILE A O 1
ATOM 4164 N N . GLY A 1 511 ? 28.575 -16.204 -23.882 1.00 82.94 511 GLY A N 1
ATOM 4165 C CA . GLY A 1 511 ? 29.678 -16.409 -24.822 1.00 82.94 511 GLY A CA 1
ATOM 4166 C C . GLY A 1 511 ? 29.218 -16.481 -26.279 1.00 82.94 511 GLY A C 1
ATOM 4167 O O . GLY A 1 511 ? 29.698 -15.727 -27.122 1.00 82.94 511 GLY A O 1
ATOM 4168 N N . SER A 1 512 ? 28.231 -17.327 -26.584 1.00 83.12 512 SER A N 1
ATOM 4169 C CA . SER A 1 512 ? 27.722 -17.524 -27.954 1.00 83.12 512 SER A CA 1
ATOM 4170 C C . SER A 1 512 ? 27.086 -16.269 -28.561 1.00 83.12 512 SER A C 1
ATOM 4172 O O . SER A 1 512 ? 27.235 -16.013 -29.756 1.00 83.12 512 SER A O 1
ATOM 4174 N N . LYS A 1 513 ? 26.410 -15.451 -27.744 1.00 84.62 513 LYS A N 1
ATOM 4175 C CA . LYS A 1 513 ? 25.825 -14.166 -28.163 1.00 84.62 513 LYS A CA 1
ATOM 4176 C C . LYS A 1 513 ? 26.836 -13.011 -28.136 1.00 84.62 513 LYS A C 1
ATOM 4178 O O . LYS A 1 513 ? 26.429 -11.874 -28.374 1.00 84.62 513 LYS A O 1
ATOM 4183 N N . LYS A 1 514 ? 28.111 -13.285 -27.817 1.00 82.75 514 LYS A N 1
ATOM 4184 C CA . LYS A 1 514 ? 29.212 -12.311 -27.726 1.00 82.75 514 LYS A CA 1
ATOM 4185 C C . LYS A 1 514 ? 28.850 -11.056 -26.926 1.00 82.75 514 LYS A C 1
ATOM 4187 O O . LYS A 1 514 ? 29.217 -9.940 -27.287 1.00 82.75 514 LYS A O 1
ATOM 4192 N N . ILE A 1 515 ? 28.106 -11.231 -25.830 1.00 82.69 515 ILE A N 1
ATOM 4193 C CA . ILE A 1 515 ? 27.483 -10.113 -25.100 1.00 82.69 515 ILE A CA 1
ATOM 4194 C C . ILE A 1 515 ? 28.537 -9.131 -24.579 1.00 82.69 515 ILE A C 1
ATOM 4196 O O . ILE A 1 515 ? 28.360 -7.919 -24.696 1.00 82.69 515 ILE A O 1
ATOM 4200 N N . ILE A 1 516 ? 29.643 -9.657 -24.050 1.00 83.38 516 ILE A N 1
ATOM 4201 C CA . ILE A 1 516 ? 30.746 -8.860 -23.502 1.00 83.38 516 ILE A CA 1
ATOM 4202 C C . ILE A 1 516 ? 31.656 -8.328 -24.615 1.00 83.38 516 ILE A C 1
ATOM 4204 O O . ILE A 1 516 ? 31.953 -7.136 -24.649 1.00 83.38 516 ILE A O 1
ATOM 4208 N N . GLU A 1 517 ? 32.047 -9.183 -25.562 1.00 81.62 517 GLU A N 1
ATOM 4209 C CA . GLU A 1 517 ? 32.984 -8.836 -26.642 1.00 81.62 517 GLU A CA 1
ATOM 4210 C C . GLU A 1 517 ? 32.432 -7.759 -27.588 1.00 81.62 517 GLU A C 1
ATOM 4212 O O . GLU A 1 517 ? 33.149 -6.832 -27.959 1.00 81.62 517 GLU A O 1
ATOM 4217 N N . GLU A 1 518 ? 31.146 -7.840 -27.945 1.00 82.69 518 GLU A N 1
ATOM 4218 C CA . GLU A 1 518 ? 30.474 -6.883 -28.837 1.00 82.69 518 GLU A CA 1
ATOM 4219 C C . GLU A 1 518 ? 29.736 -5.769 -28.075 1.00 82.69 518 GLU A C 1
ATOM 4221 O O . GLU A 1 518 ? 29.063 -4.941 -28.690 1.00 82.69 518 GLU A O 1
ATOM 4226 N N . LYS A 1 519 ? 29.835 -5.738 -26.735 1.00 81.25 519 LYS A N 1
ATOM 4227 C CA . LYS A 1 519 ? 29.085 -4.814 -25.859 1.00 81.25 519 LYS A CA 1
ATOM 4228 C C . LYS A 1 519 ? 27.583 -4.797 -26.180 1.00 81.25 519 LYS A C 1
ATOM 4230 O O . LYS A 1 519 ? 26.930 -3.751 -26.206 1.00 81.25 519 LYS A O 1
ATOM 4235 N N . ASN A 1 520 ? 27.021 -5.973 -26.451 1.00 77.25 520 ASN A N 1
ATOM 4236 C CA . ASN A 1 520 ? 25.670 -6.130 -26.975 1.00 77.25 520 ASN A CA 1
ATOM 4237 C C . ASN A 1 520 ? 24.620 -6.087 -25.853 1.00 77.25 520 ASN A C 1
ATOM 4239 O O . ASN A 1 520 ? 24.056 -7.103 -25.443 1.00 77.25 520 ASN A O 1
ATOM 4243 N N . ILE A 1 521 ? 24.327 -4.878 -25.373 1.00 76.38 521 ILE A N 1
ATOM 4244 C CA . ILE A 1 521 ? 23.354 -4.621 -24.296 1.00 76.38 521 ILE A CA 1
ATOM 4245 C C . ILE A 1 521 ? 21.958 -5.166 -24.647 1.00 76.38 521 ILE A C 1
ATOM 4247 O O . ILE A 1 521 ? 21.248 -5.685 -23.788 1.00 76.38 521 ILE A O 1
ATOM 4251 N N . ASN A 1 522 ? 21.580 -5.133 -25.927 1.00 77.25 522 ASN A N 1
ATOM 4252 C CA . ASN A 1 522 ? 20.277 -5.604 -26.409 1.00 77.25 522 ASN A CA 1
ATOM 4253 C C . ASN A 1 522 ? 20.099 -7.132 -26.312 1.00 77.25 522 ASN A C 1
ATOM 4255 O O . ASN A 1 522 ? 18.979 -7.636 -26.455 1.00 77.25 522 ASN A O 1
ATOM 4259 N N . ALA A 1 523 ? 21.183 -7.882 -26.093 1.00 78.00 523 ALA A N 1
ATOM 4260 C CA . ALA A 1 523 ? 21.147 -9.323 -25.873 1.00 78.00 523 ALA A CA 1
ATOM 4261 C C . ALA A 1 523 ? 20.896 -9.701 -24.400 1.00 78.00 523 ALA A C 1
ATOM 4263 O O . ALA A 1 523 ? 20.396 -10.800 -24.154 1.00 78.00 523 ALA A O 1
ATOM 4264 N N . ILE A 1 524 ? 21.153 -8.800 -23.439 1.00 77.19 524 ILE A N 1
ATOM 4265 C CA . ILE A 1 524 ? 20.993 -9.056 -21.994 1.00 77.19 524 ILE A CA 1
ATOM 4266 C C . ILE A 1 524 ? 19.535 -9.378 -21.615 1.00 77.19 524 ILE A C 1
ATOM 4268 O O . ILE A 1 524 ? 19.312 -10.390 -20.948 1.00 77.19 524 ILE A O 1
ATOM 4272 N N . PRO A 1 525 ? 18.505 -8.629 -22.071 1.00 77.12 525 PRO A N 1
ATOM 4273 C CA . PRO A 1 525 ? 17.109 -8.965 -21.767 1.00 77.12 525 PRO A CA 1
ATOM 4274 C C . PRO A 1 525 ? 16.632 -10.277 -22.408 1.00 77.12 525 PRO A C 1
ATOM 4276 O O . PRO A 1 525 ? 15.560 -10.770 -22.073 1.00 77.12 525 PRO A O 1
ATOM 4279 N N . LYS A 1 526 ? 17.402 -10.832 -23.355 1.00 80.31 526 LYS A N 1
ATOM 4280 C CA . LYS A 1 526 ? 17.091 -12.082 -24.065 1.00 80.31 526 LYS A CA 1
ATOM 4281 C C . LYS A 1 526 ? 17.743 -13.308 -23.419 1.00 80.31 526 LYS A C 1
ATOM 4283 O O . LYS A 1 526 ? 17.634 -14.401 -23.978 1.00 80.31 526 LYS A O 1
ATOM 4288 N N . LEU A 1 527 ? 18.467 -13.136 -22.313 1.00 80.06 527 LEU A N 1
ATOM 4289 C CA . LEU A 1 527 ? 18.969 -14.241 -21.501 1.00 80.06 527 LEU A CA 1
ATOM 4290 C C . LEU A 1 527 ? 17.811 -14.846 -20.713 1.00 80.06 527 LEU A C 1
ATOM 4292 O O . LEU A 1 527 ? 16.994 -14.119 -20.152 1.00 80.06 527 LEU A O 1
ATOM 4296 N N . LYS A 1 528 ? 17.734 -16.174 -20.711 1.00 80.75 528 LYS A N 1
ATOM 4297 C CA . LYS A 1 528 ? 16.712 -16.928 -19.985 1.00 80.75 528 LYS A CA 1
ATOM 4298 C C . LYS A 1 528 ? 17.367 -18.111 -19.296 1.00 80.75 528 LYS A C 1
ATOM 4300 O O . LYS A 1 528 ? 18.162 -18.809 -19.926 1.00 80.75 528 LYS A O 1
ATOM 4305 N N . LEU A 1 529 ? 16.985 -18.352 -18.045 1.00 82.62 529 LEU A N 1
ATOM 4306 C CA . LEU A 1 529 ? 17.320 -19.590 -17.343 1.00 82.62 529 LEU A CA 1
ATOM 4307 C C . LEU A 1 529 ? 16.550 -20.752 -17.974 1.00 82.62 529 LEU A C 1
ATOM 4309 O O . LEU A 1 529 ? 15.322 -20.720 -18.080 1.00 82.62 529 LEU A O 1
ATOM 4313 N N . LYS A 1 530 ? 17.281 -21.773 -18.415 1.00 83.62 530 LYS A N 1
ATOM 4314 C CA . LYS A 1 530 ? 16.736 -22.889 -19.192 1.00 83.62 530 LYS A CA 1
ATOM 4315 C C . LYS A 1 530 ? 15.959 -23.893 -18.343 1.00 83.62 530 LYS A C 1
ATOM 4317 O O . LYS A 1 530 ? 14.853 -24.267 -18.723 1.00 83.62 530 LYS A O 1
ATOM 4322 N N . TYR A 1 531 ? 16.491 -24.278 -17.182 1.00 86.19 531 TYR A N 1
ATOM 4323 C CA . TYR A 1 531 ? 15.949 -25.378 -16.371 1.00 86.19 531 TYR A CA 1
ATOM 4324 C C . TYR A 1 531 ? 14.990 -24.917 -15.256 1.00 86.19 531 TYR A C 1
ATOM 4326 O O . TYR A 1 531 ? 14.792 -25.607 -14.260 1.00 86.19 531 TYR A O 1
ATOM 4334 N N . VAL A 1 532 ? 14.326 -23.762 -15.413 1.00 83.56 532 VAL A N 1
ATOM 4335 C CA . VAL A 1 532 ? 13.321 -23.269 -14.438 1.00 83.56 532 VAL A CA 1
ATOM 4336 C C . VAL A 1 532 ? 12.167 -24.266 -14.269 1.00 83.56 532 VAL A C 1
ATOM 4338 O O . VAL A 1 532 ? 11.638 -24.435 -13.171 1.00 83.56 532 VAL A O 1
ATOM 4341 N N . GLY A 1 533 ? 11.795 -24.963 -15.348 1.00 83.56 533 GLY A N 1
ATOM 4342 C CA . GLY A 1 533 ? 10.803 -26.038 -15.293 1.00 83.56 533 GLY A CA 1
ATOM 4343 C C . GLY A 1 533 ? 11.259 -27.225 -14.440 1.00 83.56 533 GLY A C 1
ATOM 4344 O O . GLY A 1 533 ? 10.447 -27.818 -13.734 1.00 83.56 533 GLY A O 1
ATOM 4345 N N . ASP A 1 534 ? 12.555 -27.537 -14.449 1.00 87.19 534 ASP A N 1
ATOM 4346 C CA . ASP A 1 534 ? 13.142 -28.602 -13.636 1.00 87.19 534 ASP A CA 1
ATOM 4347 C C . ASP A 1 534 ? 13.212 -28.199 -12.154 1.00 87.19 534 ASP A C 1
ATOM 4349 O O . ASP A 1 534 ? 12.871 -29.006 -11.293 1.00 87.19 534 ASP A O 1
ATOM 4353 N N . VAL A 1 535 ? 13.524 -26.932 -11.851 1.00 83.88 535 VAL A N 1
ATOM 4354 C CA . VAL A 1 535 ? 13.454 -26.373 -10.484 1.00 83.88 535 VAL A CA 1
ATOM 4355 C C . VAL A 1 535 ? 12.031 -26.445 -9.929 1.00 83.88 535 VAL A C 1
ATOM 4357 O O . VAL A 1 535 ? 11.824 -26.922 -8.814 1.00 83.88 535 VAL A O 1
ATOM 4360 N N . LYS A 1 536 ? 11.034 -26.026 -10.723 1.00 90.69 536 LYS A N 1
ATOM 4361 C CA . LYS A 1 536 ? 9.613 -26.170 -10.374 1.00 90.69 536 LYS A CA 1
ATOM 4362 C C . LYS A 1 536 ? 9.281 -27.629 -10.071 1.00 90.69 536 LYS A C 1
ATOM 4364 O O . LYS A 1 536 ? 8.690 -27.920 -9.035 1.00 90.69 536 LYS A O 1
ATOM 4369 N N . ARG A 1 537 ? 9.678 -28.546 -10.957 1.00 88.56 537 ARG A N 1
ATOM 4370 C CA . ARG A 1 537 ? 9.414 -29.978 -10.785 1.00 88.56 537 ARG A CA 1
ATOM 4371 C C . ARG A 1 537 ? 10.024 -30.512 -9.491 1.00 88.56 537 ARG A C 1
ATOM 4373 O O . ARG A 1 537 ? 9.377 -31.298 -8.814 1.00 88.56 537 ARG A O 1
ATOM 4380 N N . GLU A 1 538 ? 11.222 -30.078 -9.110 1.00 89.44 538 GLU A N 1
ATOM 4381 C CA . GLU A 1 538 ? 11.834 -30.533 -7.859 1.00 89.44 538 GLU A CA 1
ATOM 4382 C C . GLU A 1 538 ? 11.203 -29.930 -6.602 1.00 89.44 538 GLU A C 1
ATOM 4384 O O . GLU A 1 538 ? 11.035 -30.654 -5.623 1.00 89.44 538 GLU A O 1
ATOM 4389 N N . PHE A 1 539 ? 10.761 -28.668 -6.620 1.00 85.19 539 PHE A N 1
ATOM 4390 C CA . PHE A 1 539 ? 9.930 -28.140 -5.530 1.00 85.19 539 PHE A CA 1
ATOM 4391 C C . PHE A 1 539 ? 8.605 -28.899 -5.407 1.00 85.19 539 PHE A C 1
ATOM 4393 O O . PHE A 1 539 ? 8.158 -29.183 -4.297 1.00 85.19 539 PHE A O 1
ATOM 4400 N N . GLN A 1 540 ? 7.993 -29.272 -6.532 1.00 85.94 540 GLN A N 1
ATOM 4401 C CA . GLN A 1 540 ? 6.791 -30.098 -6.534 1.00 85.94 540 GLN A CA 1
ATOM 4402 C C . GLN A 1 540 ? 7.071 -31.500 -5.972 1.00 85.94 540 GLN A C 1
ATOM 4404 O O . GLN A 1 540 ? 6.355 -31.939 -5.077 1.00 85.94 540 GLN A O 1
ATOM 4409 N N . ASN A 1 541 ? 8.138 -32.170 -6.421 1.00 87.25 541 ASN A N 1
ATOM 4410 C CA . ASN A 1 541 ? 8.554 -33.479 -5.906 1.00 87.25 541 ASN A CA 1
ATOM 4411 C C . ASN A 1 541 ? 8.809 -33.437 -4.394 1.00 87.25 541 ASN A C 1
ATOM 4413 O O . ASN A 1 541 ? 8.364 -34.325 -3.673 1.00 87.25 541 ASN A O 1
ATOM 4417 N N . MET A 1 542 ? 9.471 -32.381 -3.911 1.00 91.44 542 MET A N 1
ATOM 4418 C CA . MET A 1 542 ? 9.720 -32.145 -2.490 1.00 91.44 542 MET A CA 1
ATOM 4419 C C . MET A 1 542 ? 8.413 -32.070 -1.698 1.00 91.44 542 MET A C 1
ATOM 4421 O O . MET A 1 542 ? 8.271 -32.740 -0.674 1.00 91.44 542 MET A O 1
ATOM 4425 N N . MET A 1 543 ? 7.456 -31.267 -2.175 1.00 87.38 543 MET A N 1
ATOM 4426 C CA . MET A 1 543 ? 6.148 -31.121 -1.537 1.00 87.38 543 MET A CA 1
ATOM 4427 C C . MET A 1 543 ? 5.347 -32.425 -1.595 1.00 87.38 543 MET A C 1
ATOM 4429 O O . MET A 1 543 ? 4.767 -32.828 -0.592 1.00 87.38 543 MET A O 1
ATOM 4433 N N . GLU A 1 544 ? 5.370 -33.148 -2.714 1.00 83.75 544 GLU A N 1
ATOM 4434 C CA . GLU A 1 544 ? 4.739 -34.465 -2.821 1.00 83.75 544 GLU A CA 1
ATOM 4435 C C . GLU A 1 544 ? 5.361 -35.492 -1.867 1.00 83.75 544 GLU A C 1
ATOM 4437 O O . GLU A 1 544 ? 4.641 -36.283 -1.252 1.00 83.75 544 GLU A O 1
ATOM 4442 N N . GLU A 1 545 ? 6.686 -35.492 -1.731 1.00 86.44 545 GLU A N 1
ATOM 4443 C CA . GLU A 1 545 ? 7.420 -36.415 -0.872 1.00 86.44 545 GLU A CA 1
ATOM 4444 C C . GLU A 1 545 ? 7.123 -36.152 0.604 1.00 86.44 545 GLU A C 1
ATOM 4446 O O . GLU A 1 545 ? 6.705 -37.075 1.309 1.00 86.44 545 GLU A O 1
ATOM 4451 N N . ILE A 1 546 ? 7.249 -34.901 1.064 1.00 85.25 546 ILE A N 1
ATOM 4452 C CA . ILE A 1 546 ? 6.948 -34.550 2.458 1.00 85.25 546 ILE A CA 1
ATOM 4453 C C . ILE A 1 546 ? 5.465 -34.751 2.777 1.00 85.25 546 ILE A C 1
ATOM 4455 O O . ILE A 1 546 ? 5.118 -35.146 3.888 1.00 85.25 546 ILE A O 1
ATOM 4459 N N . PHE A 1 547 ? 4.585 -34.559 1.793 1.00 82.06 547 PHE A N 1
ATOM 4460 C CA . PHE A 1 547 ? 3.162 -34.804 1.950 1.00 82.06 547 PHE A CA 1
ATOM 4461 C C . PHE A 1 547 ? 2.848 -36.298 2.084 1.00 82.06 547 PHE A C 1
ATOM 4463 O O . PHE A 1 547 ? 2.143 -36.711 3.004 1.00 82.06 547 PHE A O 1
ATOM 4470 N N . ARG A 1 548 ? 3.414 -37.153 1.218 1.00 81.25 548 ARG A N 1
ATOM 4471 C CA . ARG A 1 548 ? 3.296 -38.619 1.351 1.00 81.25 548 ARG A CA 1
ATOM 4472 C C . ARG A 1 548 ? 3.873 -39.099 2.676 1.00 81.25 548 ARG A C 1
ATOM 4474 O O . ARG A 1 548 ? 3.284 -39.978 3.307 1.00 81.25 548 ARG A O 1
ATOM 4481 N N . ARG A 1 549 ? 4.991 -38.509 3.102 1.00 80.88 549 ARG A N 1
ATOM 4482 C CA . ARG A 1 549 ? 5.622 -38.810 4.382 1.00 80.88 549 ARG A CA 1
ATOM 4483 C C . ARG A 1 549 ? 4.724 -38.429 5.553 1.00 80.88 549 ARG A C 1
ATOM 4485 O O . ARG A 1 549 ? 4.432 -39.299 6.362 1.00 80.88 549 ARG A O 1
ATOM 4492 N N . GLY A 1 550 ? 4.202 -37.203 5.584 1.00 77.44 550 GLY A N 1
ATOM 4493 C CA . GLY A 1 550 ? 3.262 -36.751 6.611 1.00 77.44 550 GLY A CA 1
ATOM 4494 C C . GLY A 1 550 ? 2.021 -37.642 6.698 1.00 77.44 550 GLY A C 1
ATOM 4495 O O . GLY A 1 550 ? 1.612 -38.013 7.795 1.00 77.44 550 GLY A O 1
ATOM 4496 N N . LYS A 1 551 ? 1.486 -38.103 5.557 1.00 79.56 551 LYS A N 1
ATOM 4497 C CA . LYS A 1 551 ? 0.398 -39.097 5.538 1.00 79.56 551 LYS A CA 1
ATOM 4498 C C . LYS A 1 551 ? 0.806 -40.455 6.102 1.00 79.56 551 LYS A C 1
ATOM 4500 O O . LYS A 1 551 ? 0.030 -41.093 6.808 1.00 79.56 551 LYS A O 1
ATOM 4505 N N . SER A 1 552 ? 1.990 -40.937 5.736 1.00 77.31 552 SER A N 1
ATOM 4506 C CA . SER A 1 552 ? 2.515 -42.216 6.213 1.00 77.31 552 SER A CA 1
ATOM 4507 C C . SER A 1 552 ? 2.764 -42.189 7.719 1.00 77.31 552 SER A C 1
ATOM 4509 O O . SER A 1 552 ? 2.386 -43.134 8.404 1.00 77.31 552 SER A O 1
ATOM 4511 N N . ASP A 1 553 ? 3.375 -41.122 8.230 1.00 74.94 553 ASP A N 1
ATOM 4512 C CA . ASP A 1 553 ? 3.650 -40.945 9.655 1.00 74.94 553 ASP A CA 1
ATOM 4513 C C . ASP A 1 553 ? 2.333 -40.844 10.436 1.00 74.94 553 ASP A C 1
ATOM 4515 O O . ASP A 1 553 ? 2.132 -41.609 11.374 1.00 74.94 553 ASP A O 1
ATOM 4519 N N . ALA A 1 554 ? 1.365 -40.050 9.956 1.00 76.31 554 ALA A N 1
ATOM 4520 C CA . ALA A 1 554 ? 0.016 -40.003 10.525 1.00 76.31 554 ALA A CA 1
ATOM 4521 C C . ALA A 1 554 ? -0.662 -41.388 10.572 1.00 76.31 554 ALA A C 1
ATOM 4523 O O . ALA A 1 554 ? -1.255 -41.764 11.579 1.00 76.31 554 ALA A O 1
ATOM 4524 N N . ARG A 1 555 ? -0.549 -42.198 9.510 1.00 74.75 555 ARG A N 1
ATOM 4525 C CA . ARG A 1 555 ? -1.100 -43.567 9.488 1.00 74.75 555 ARG A CA 1
ATOM 4526 C C . ARG A 1 555 ? -0.392 -44.506 10.457 1.00 74.75 555 ARG A C 1
ATOM 4528 O O . ARG A 1 555 ? -1.061 -45.319 11.087 1.00 74.75 555 ARG A O 1
ATOM 4535 N N . LYS A 1 556 ? 0.937 -44.419 10.572 1.00 72.31 556 LYS A N 1
ATOM 4536 C CA . LYS A 1 556 ? 1.715 -45.197 11.549 1.00 72.31 556 LYS A CA 1
ATOM 4537 C C . LYS A 1 556 ? 1.316 -44.825 12.977 1.00 72.31 556 LYS A C 1
ATOM 4539 O O . LYS A 1 556 ? 1.086 -45.727 13.778 1.00 72.31 556 LYS A O 1
ATOM 4544 N N . GLU A 1 557 ? 1.171 -43.529 13.259 1.00 73.19 557 GLU A N 1
ATOM 4545 C CA . GLU A 1 557 ? 0.691 -43.007 14.544 1.00 73.19 557 GLU A CA 1
ATOM 4546 C C . GLU A 1 557 ? -0.696 -43.578 14.888 1.00 73.19 557 GLU A C 1
ATOM 4548 O O . GLU A 1 557 ? -0.901 -44.055 16.001 1.00 73.19 557 GLU A O 1
ATOM 4553 N N . LEU A 1 558 ? -1.633 -43.620 13.932 1.00 71.44 558 LEU A N 1
ATOM 4554 C CA . LEU A 1 558 ? -2.964 -44.213 14.140 1.00 71.44 558 LEU A CA 1
ATOM 4555 C C . LEU A 1 558 ? -2.925 -45.747 14.287 1.00 71.44 558 LEU A C 1
ATOM 4557 O O . LEU A 1 558 ? -3.624 -46.309 15.130 1.00 71.44 558 LEU A O 1
ATOM 4561 N N . ALA A 1 559 ? -2.098 -46.438 13.498 1.00 67.06 559 ALA A N 1
ATOM 4562 C CA . ALA A 1 559 ? -1.962 -47.896 13.530 1.00 67.06 559 ALA A CA 1
ATOM 4563 C C . ALA A 1 559 ? -1.340 -48.401 14.843 1.00 67.06 559 ALA A C 1
ATOM 4565 O O . ALA A 1 559 ? -1.758 -49.432 15.375 1.00 67.06 559 ALA A O 1
ATOM 4566 N N . ALA A 1 560 ? -0.371 -47.663 15.395 1.00 61.38 560 ALA A N 1
ATOM 4567 C CA . ALA A 1 560 ? 0.239 -47.962 16.689 1.00 61.38 560 ALA A CA 1
ATOM 4568 C C . ALA A 1 560 ? -0.786 -47.918 17.839 1.00 61.38 560 ALA A C 1
ATOM 4570 O O . ALA A 1 560 ? -0.646 -48.657 18.815 1.00 61.38 560 ALA A O 1
ATOM 4571 N N . LYS A 1 561 ? -1.847 -47.112 17.696 1.00 64.62 561 LYS A N 1
ATOM 4572 C CA . LYS A 1 561 ? -2.885 -46.900 18.715 1.00 64.62 561 LYS A CA 1
ATOM 4573 C C . LYS A 1 561 ? -4.014 -47.940 18.699 1.00 64.62 561 LYS A C 1
ATOM 4575 O O . LYS A 1 561 ? -4.802 -47.993 19.641 1.00 64.62 561 LYS A O 1
ATOM 4580 N N . ARG A 1 562 ? -4.093 -48.833 17.696 1.00 57.66 562 ARG A N 1
ATOM 4581 C CA . ARG A 1 562 ? -5.018 -49.988 17.722 1.00 57.66 562 ARG A CA 1
ATOM 4582 C C . ARG A 1 562 ? -4.548 -51.142 16.821 1.00 57.66 562 ARG A C 1
ATOM 4584 O O . ARG A 1 562 ? -4.613 -51.052 15.600 1.00 57.66 562 ARG A O 1
ATOM 4591 N N . LYS A 1 563 ? -4.175 -52.283 17.423 1.00 48.00 563 LYS A N 1
ATOM 4592 C CA . LYS A 1 563 ? -3.673 -53.498 16.729 1.00 48.00 563 LYS A CA 1
ATOM 4593 C C . LYS A 1 563 ? -4.656 -54.157 15.738 1.00 48.00 563 LYS A C 1
ATOM 4595 O O . LYS A 1 563 ? -4.236 -55.018 14.972 1.00 48.00 563 LYS A O 1
ATOM 4600 N N . GLU A 1 564 ? -5.938 -53.785 15.746 1.00 47.84 564 GLU A N 1
ATOM 4601 C CA . GLU A 1 564 ? -6.997 -54.420 14.937 1.00 47.84 564 GLU A CA 1
ATOM 4602 C C . GLU A 1 564 ? -7.424 -53.625 13.690 1.00 47.84 564 GLU A C 1
ATOM 4604 O O . GLU A 1 564 ? -8.305 -54.072 12.954 1.00 47.84 564 GLU A O 1
ATOM 4609 N N . LEU A 1 565 ? -6.800 -52.477 13.396 1.00 48.28 565 LEU A N 1
ATOM 4610 C CA . LEU A 1 565 ? -7.078 -51.734 12.162 1.00 48.28 565 LEU A CA 1
ATOM 4611 C C . LEU A 1 565 ? -6.503 -52.470 10.942 1.00 48.28 565 LEU A C 1
ATOM 4613 O O . LEU A 1 565 ? -5.379 -52.234 10.501 1.00 48.28 565 LEU A O 1
ATOM 4617 N N . LYS A 1 566 ? -7.304 -53.361 10.350 1.00 43.25 566 LYS A N 1
ATOM 4618 C CA . LYS A 1 566 ? -7.126 -53.749 8.949 1.00 43.25 566 LYS A CA 1
ATOM 4619 C C . LYS A 1 566 ? -7.570 -52.564 8.096 1.00 43.25 566 LYS A C 1
ATOM 4621 O O . LYS A 1 566 ? -8.760 -52.402 7.858 1.00 43.25 566 LYS A O 1
ATOM 4626 N N . PHE A 1 567 ? -6.622 -51.735 7.659 1.00 43.50 567 PHE A N 1
ATOM 4627 C CA . PHE A 1 567 ? -6.878 -50.680 6.678 1.00 43.50 567 PHE A CA 1
ATOM 4628 C C . PHE A 1 567 ? -7.390 -51.313 5.376 1.00 43.50 567 PHE A C 1
ATOM 4630 O O . PHE A 1 567 ? -6.608 -51.762 4.537 1.00 43.50 567 PHE A O 1
ATOM 4637 N N . VAL A 1 568 ? -8.710 -51.384 5.212 1.00 39.06 568 VAL A N 1
ATOM 4638 C CA . VAL A 1 568 ? -9.335 -51.703 3.930 1.00 39.06 568 VAL A CA 1
ATOM 4639 C C . VAL A 1 568 ? -9.397 -50.395 3.148 1.00 39.06 568 VAL A C 1
ATOM 4641 O O . VAL A 1 568 ? -10.233 -49.545 3.406 1.00 39.06 568 VAL A O 1
ATOM 4644 N N . SER A 1 569 ? -8.423 -50.231 2.250 1.00 43.88 569 SER A N 1
ATOM 4645 C CA . SER A 1 569 ? -8.391 -49.257 1.149 1.00 43.88 569 SER A CA 1
ATOM 4646 C C . SER A 1 569 ? -8.806 -47.808 1.466 1.00 43.88 569 SER A C 1
ATOM 4648 O O . SER A 1 569 ? -9.830 -47.345 0.980 1.00 43.88 569 SER A O 1
ATOM 4650 N N . LEU A 1 570 ? -7.938 -47.043 2.140 1.00 41.25 570 LEU A N 1
ATOM 4651 C CA . LEU A 1 570 ? -8.005 -45.573 2.105 1.00 41.25 570 LEU A CA 1
ATOM 4652 C C . LEU A 1 570 ? -7.520 -45.052 0.734 1.00 41.25 570 LEU A C 1
ATOM 4654 O O . LEU A 1 570 ? -6.329 -44.787 0.526 1.00 41.25 570 LEU A O 1
ATOM 4658 N N . GLN A 1 571 ? -8.442 -44.941 -0.220 1.00 39.69 571 GLN A N 1
ATOM 4659 C CA . GLN A 1 571 ? -8.333 -44.160 -1.460 1.00 39.69 571 GLN A CA 1
ATOM 4660 C C . GLN A 1 571 ? -9.753 -43.637 -1.763 1.00 39.69 571 GLN A C 1
ATOM 4662 O O . GLN A 1 571 ? -10.665 -44.447 -1.829 1.00 39.69 571 GLN A O 1
ATOM 4667 N N . ARG A 1 572 ? -10.041 -42.348 -1.989 1.00 39.53 572 ARG A N 1
ATOM 4668 C CA . ARG A 1 572 ? -9.285 -41.259 -2.632 1.00 39.53 572 ARG A CA 1
ATOM 4669 C C . ARG A 1 572 ? -9.780 -39.895 -2.118 1.00 39.53 572 ARG A C 1
ATOM 4671 O O . ARG A 1 572 ? -10.970 -39.632 -2.191 1.00 39.53 572 ARG A O 1
ATOM 4678 N N . ILE A 1 573 ? -8.861 -38.978 -1.822 1.00 40.44 573 ILE A N 1
ATOM 4679 C CA . ILE A 1 573 ? -9.059 -37.563 -2.179 1.00 40.44 573 ILE A CA 1
ATOM 4680 C C . ILE A 1 573 ? -8.374 -37.394 -3.529 1.00 40.44 573 ILE A C 1
ATOM 4682 O O . ILE A 1 573 ? -7.273 -37.921 -3.720 1.00 40.44 573 ILE A O 1
ATOM 4686 N N . THR A 1 574 ? -9.050 -36.762 -4.485 1.00 47.03 574 THR A N 1
ATOM 4687 C CA . THR A 1 574 ? -8.590 -36.619 -5.869 1.00 47.03 574 THR A CA 1
ATOM 4688 C C . THR A 1 574 ? -7.169 -36.054 -5.890 1.00 47.03 574 THR A C 1
ATOM 4690 O O . THR A 1 574 ? -6.977 -34.887 -5.547 1.00 47.03 574 THR A O 1
ATOM 4693 N N . PRO A 1 575 ? -6.159 -36.845 -6.312 1.00 51.66 575 PRO A N 1
ATOM 4694 C CA . PRO A 1 575 ? -4.775 -36.381 -6.411 1.00 51.66 575 PRO A CA 1
ATOM 4695 C C . PRO A 1 575 ? -4.662 -35.076 -7.209 1.00 51.66 575 PRO A C 1
ATOM 4697 O O . PRO A 1 575 ? -3.794 -34.260 -6.945 1.00 51.66 575 PRO A O 1
ATOM 4700 N N . THR A 1 576 ? -5.586 -34.852 -8.139 1.00 50.72 576 THR A N 1
ATOM 4701 C CA . THR A 1 576 ? -5.611 -33.746 -9.091 1.00 50.72 576 THR A CA 1
ATOM 4702 C C . THR A 1 576 ? -5.691 -32.349 -8.462 1.00 50.72 576 THR A C 1
ATOM 4704 O O . THR A 1 576 ? -5.016 -31.444 -8.938 1.00 50.72 576 THR A O 1
ATOM 4707 N N . GLU A 1 577 ? -6.471 -32.135 -7.398 1.00 55.25 577 GLU A N 1
ATOM 4708 C CA . GLU A 1 577 ? -6.635 -30.793 -6.801 1.00 55.25 577 GLU A CA 1
ATOM 4709 C C . GLU A 1 577 ? -5.436 -30.395 -5.940 1.00 55.25 577 GLU A C 1
ATOM 4711 O O . GLU A 1 577 ? -4.956 -29.266 -6.011 1.00 55.25 577 GLU A O 1
ATOM 4716 N N . LEU A 1 578 ? -4.898 -31.348 -5.182 1.00 58.47 578 LEU A N 1
ATOM 4717 C CA . LEU A 1 578 ? -3.716 -31.135 -4.356 1.00 58.47 578 LEU A CA 1
ATOM 4718 C C . LEU A 1 578 ? -2.446 -31.002 -5.211 1.00 58.47 578 LEU A C 1
ATOM 4720 O O . LEU A 1 578 ? -1.609 -30.144 -4.946 1.00 58.47 578 LEU A O 1
ATOM 4724 N N . LEU A 1 579 ? -2.349 -31.786 -6.293 1.00 61.66 579 LEU A N 1
ATOM 4725 C CA . LEU A 1 579 ? -1.314 -31.610 -7.312 1.00 61.66 579 LEU A CA 1
ATOM 4726 C C . LEU A 1 579 ? -1.418 -30.233 -7.977 1.00 61.66 579 LEU A C 1
ATOM 4728 O O . LEU A 1 579 ? -0.389 -29.616 -8.211 1.00 61.66 579 LEU A O 1
ATOM 4732 N N . ASN A 1 580 ? -2.625 -29.700 -8.206 1.00 66.19 580 ASN A N 1
ATOM 4733 C CA . ASN A 1 580 ? -2.798 -28.335 -8.713 1.00 66.19 580 ASN A CA 1
ATOM 4734 C C . ASN A 1 580 ? -2.353 -27.260 -7.705 1.00 66.19 580 ASN A C 1
ATOM 4736 O O . ASN A 1 580 ? -1.839 -26.221 -8.119 1.00 66.19 580 ASN A O 1
ATOM 4740 N N . ILE A 1 581 ? -2.541 -27.475 -6.398 1.00 65.94 581 ILE A N 1
ATOM 4741 C CA . ILE A 1 581 ? -2.043 -26.559 -5.357 1.00 65.94 581 ILE A CA 1
ATOM 4742 C C . ILE A 1 581 ? -0.512 -26.584 -5.331 1.00 65.94 581 ILE A C 1
ATOM 4744 O O . ILE A 1 581 ? 0.111 -25.530 -5.444 1.00 65.94 581 ILE A O 1
ATOM 4748 N N . PHE A 1 582 ? 0.100 -27.769 -5.268 1.00 77.31 582 PHE A N 1
ATOM 4749 C CA . PHE A 1 582 ? 1.559 -27.902 -5.286 1.00 77.31 582 PHE A CA 1
ATOM 4750 C C . PHE A 1 582 ? 2.174 -27.413 -6.593 1.00 77.31 582 PHE A C 1
ATOM 4752 O O . PHE A 1 582 ? 3.238 -26.807 -6.559 1.00 77.31 582 PHE A O 1
ATOM 4759 N N . ASP A 1 583 ? 1.502 -27.593 -7.730 1.00 71.00 583 ASP A N 1
ATOM 4760 C CA . ASP A 1 583 ? 1.951 -27.057 -9.014 1.00 71.00 583 ASP A CA 1
ATOM 4761 C C . ASP A 1 583 ? 1.983 -25.520 -9.004 1.00 71.00 583 ASP A C 1
ATOM 4763 O O . ASP A 1 583 ? 2.974 -24.921 -9.430 1.00 71.00 583 ASP A O 1
ATOM 4767 N N . LYS A 1 584 ? 0.942 -24.876 -8.453 1.00 69.25 584 LYS A N 1
ATOM 4768 C CA . LYS A 1 584 ? 0.882 -23.413 -8.286 1.00 69.25 584 LYS A CA 1
ATOM 4769 C C . LYS A 1 584 ? 1.951 -22.901 -7.322 1.00 69.25 584 LYS A C 1
ATOM 4771 O O . LYS A 1 584 ? 2.623 -21.917 -7.629 1.00 69.25 584 LYS A O 1
ATOM 4776 N N . GLU A 1 585 ? 2.132 -23.561 -6.180 1.00 69.88 585 GLU A N 1
ATOM 4777 C CA . GLU A 1 585 ? 3.144 -23.170 -5.194 1.00 69.88 585 GLU A CA 1
ATOM 4778 C C . GLU A 1 585 ? 4.566 -23.381 -5.722 1.00 69.88 585 GLU A C 1
ATOM 4780 O O . GLU A 1 585 ? 5.397 -22.479 -5.628 1.00 69.88 585 GLU A O 1
ATOM 4785 N N . ALA A 1 586 ? 4.840 -24.520 -6.359 1.00 76.94 586 ALA A N 1
ATOM 4786 C CA . ALA A 1 586 ? 6.129 -24.810 -6.972 1.00 76.94 586 ALA A CA 1
ATOM 4787 C C . ALA A 1 586 ? 6.438 -23.841 -8.117 1.00 76.94 586 ALA A C 1
ATOM 4789 O O . ALA A 1 586 ? 7.582 -23.413 -8.272 1.00 76.94 586 ALA A O 1
ATOM 4790 N N . PHE A 1 587 ? 5.425 -23.467 -8.910 1.00 67.44 587 PHE A N 1
ATOM 4791 C CA . PHE A 1 587 ? 5.560 -22.457 -9.958 1.00 67.44 587 PHE A CA 1
ATOM 4792 C C . PHE A 1 587 ? 5.968 -21.104 -9.374 1.00 67.44 587 PHE A C 1
ATOM 4794 O O . PHE A 1 587 ? 6.894 -20.471 -9.884 1.00 67.44 587 PHE A O 1
ATOM 4801 N N . TRP A 1 588 ? 5.320 -20.682 -8.286 1.00 69.69 588 TRP A N 1
ATOM 4802 C CA . TRP A 1 588 ? 5.674 -19.449 -7.592 1.00 69.69 588 TRP A CA 1
ATOM 4803 C C . TRP A 1 588 ? 7.095 -19.510 -7.012 1.00 69.69 588 TRP A C 1
ATOM 4805 O O . TRP A 1 588 ? 7.890 -18.611 -7.274 1.00 69.69 588 TRP A O 1
ATOM 4815 N N . MET A 1 589 ? 7.451 -20.587 -6.301 1.00 75.06 589 MET A N 1
ATOM 4816 C CA . MET A 1 589 ? 8.782 -20.766 -5.699 1.00 75.06 589 MET A CA 1
ATOM 4817 C C . MET A 1 589 ? 9.894 -20.763 -6.757 1.00 75.06 589 MET A C 1
ATOM 4819 O O . MET A 1 589 ? 10.887 -20.052 -6.612 1.00 75.06 589 MET A O 1
ATOM 4823 N N . ALA A 1 590 ? 9.709 -21.492 -7.860 1.00 77.62 590 ALA A N 1
ATOM 4824 C CA . ALA A 1 590 ? 10.660 -21.503 -8.969 1.00 77.62 590 ALA A CA 1
ATOM 4825 C C . ALA A 1 590 ? 10.758 -20.139 -9.671 1.00 77.62 590 ALA A C 1
ATOM 4827 O O . ALA A 1 590 ? 11.844 -19.745 -10.091 1.00 77.62 590 ALA A O 1
ATOM 4828 N N . GLY A 1 591 ? 9.646 -19.404 -9.778 1.00 66.75 591 GLY A N 1
ATOM 4829 C CA . GLY A 1 591 ? 9.625 -18.042 -10.310 1.00 66.75 591 GLY A CA 1
ATOM 4830 C C . GLY A 1 591 ? 10.428 -17.064 -9.452 1.00 66.75 591 GLY A C 1
ATOM 4831 O O . GLY A 1 591 ? 11.244 -16.318 -9.986 1.00 66.75 591 GLY A O 1
ATOM 4832 N N . VAL A 1 592 ? 10.258 -17.117 -8.127 1.00 67.62 592 VAL A N 1
ATOM 4833 C CA . VAL A 1 592 ? 11.010 -16.280 -7.177 1.00 67.62 592 VAL A CA 1
ATOM 4834 C C . VAL A 1 592 ? 12.513 -16.532 -7.281 1.00 67.62 592 VAL A C 1
ATOM 4836 O O . VAL A 1 592 ? 13.287 -15.574 -7.312 1.00 67.62 592 VAL A O 1
ATOM 4839 N N . GLU A 1 593 ? 12.939 -17.795 -7.366 1.00 75.94 593 GLU A N 1
ATOM 4840 C CA . GLU A 1 593 ? 14.366 -18.102 -7.496 1.00 75.94 593 GLU A CA 1
ATOM 4841 C C . GLU A 1 593 ? 14.913 -17.746 -8.883 1.00 75.94 593 GLU A C 1
ATOM 4843 O O . GLU A 1 593 ? 15.979 -17.139 -8.963 1.00 75.94 593 GLU A O 1
ATOM 4848 N N . ARG A 1 594 ? 14.161 -17.985 -9.970 1.00 82.62 594 ARG A N 1
ATOM 4849 C CA . ARG A 1 594 ? 14.522 -17.504 -11.317 1.00 82.62 594 ARG A CA 1
ATOM 4850 C C . ARG A 1 594 ? 14.792 -16.000 -11.317 1.00 82.62 594 ARG A C 1
ATOM 4852 O O . ARG A 1 594 ? 15.824 -15.564 -11.820 1.00 82.62 594 ARG A O 1
ATOM 4859 N N . ASP A 1 595 ? 13.868 -15.216 -10.769 1.00 75.00 595 ASP A N 1
ATOM 4860 C CA . ASP A 1 595 ? 13.947 -13.754 -10.798 1.00 75.00 595 ASP A CA 1
ATOM 4861 C C . ASP A 1 595 ? 15.142 -13.237 -9.987 1.00 75.00 595 ASP A C 1
ATOM 4863 O O . ASP A 1 595 ? 15.808 -12.284 -10.399 1.00 75.00 595 ASP A O 1
ATOM 4867 N N . TYR A 1 596 ? 15.451 -13.894 -8.865 1.00 75.31 596 TYR A N 1
ATOM 4868 C CA . TYR A 1 596 ? 16.638 -13.599 -8.067 1.00 75.31 596 TYR A CA 1
ATOM 4869 C C . TYR A 1 596 ? 17.930 -13.834 -8.865 1.00 75.31 596 TYR A C 1
ATOM 4871 O O . TYR A 1 596 ? 18.771 -12.943 -8.959 1.00 75.31 596 TYR A O 1
ATOM 4879 N N . ILE A 1 597 ? 18.059 -14.998 -9.502 1.00 80.88 597 ILE A N 1
ATOM 4880 C CA . ILE A 1 597 ? 19.259 -15.390 -10.256 1.00 80.88 597 ILE A CA 1
ATOM 4881 C C . ILE A 1 597 ? 19.457 -14.503 -11.484 1.00 80.88 597 ILE A C 1
ATOM 4883 O O . ILE A 1 597 ? 20.561 -14.026 -11.747 1.00 80.88 597 ILE A O 1
ATOM 4887 N N . GLU A 1 598 ? 18.385 -14.242 -12.236 1.00 80.88 598 GLU A N 1
ATOM 4888 C CA . GLU A 1 598 ? 18.456 -13.360 -13.398 1.00 80.88 598 GLU A CA 1
ATOM 4889 C C . GLU A 1 598 ? 18.886 -11.947 -13.013 1.00 80.88 598 GLU A C 1
ATOM 4891 O O . GLU A 1 598 ? 19.629 -11.315 -13.764 1.00 80.88 598 GLU A O 1
ATOM 4896 N N . LYS A 1 599 ? 18.424 -11.440 -11.865 1.00 80.31 599 LYS A N 1
ATOM 4897 C CA . LYS A 1 599 ? 18.825 -10.128 -11.359 1.00 80.31 599 LYS A CA 1
ATOM 4898 C C . LYS A 1 599 ? 20.328 -10.091 -11.064 1.00 80.31 599 LYS A C 1
ATOM 4900 O O . LYS A 1 599 ? 21.008 -9.214 -11.593 1.00 80.31 599 LYS A O 1
ATOM 4905 N N . GLU A 1 600 ? 20.838 -11.054 -10.296 1.00 79.31 600 GLU A N 1
ATOM 4906 C CA . GLU A 1 600 ? 22.261 -11.128 -9.933 1.00 79.31 600 GLU A CA 1
ATOM 4907 C C . GLU A 1 600 ? 23.165 -11.200 -11.171 1.00 79.31 600 GLU A C 1
ATOM 4909 O O . GLU A 1 600 ? 24.123 -10.436 -11.299 1.00 79.31 600 GLU A O 1
ATOM 4914 N N . ILE A 1 601 ? 22.826 -12.057 -12.139 1.00 84.12 601 ILE A N 1
ATOM 4915 C CA . ILE A 1 601 ? 23.645 -12.226 -13.345 1.00 84.12 601 ILE A CA 1
ATOM 4916 C C . ILE A 1 601 ? 23.569 -10.997 -14.260 1.00 84.12 601 ILE A C 1
ATOM 4918 O O . ILE A 1 601 ? 24.591 -10.564 -14.798 1.00 84.12 601 ILE A O 1
ATOM 4922 N N . LYS A 1 602 ? 22.383 -10.398 -14.438 1.00 84.50 602 LYS A N 1
ATOM 4923 C CA . LYS A 1 602 ? 22.238 -9.173 -15.245 1.00 84.50 602 LYS A CA 1
ATOM 4924 C C . LYS A 1 602 ? 23.085 -8.042 -14.667 1.00 84.50 602 LYS A C 1
ATOM 4926 O O . LYS A 1 602 ? 23.709 -7.319 -15.437 1.00 84.50 602 LYS A O 1
ATOM 4931 N N . GLU A 1 603 ? 23.149 -7.911 -13.345 1.00 83.25 603 GLU A N 1
ATOM 4932 C CA . GLU A 1 603 ? 23.987 -6.907 -12.682 1.00 83.25 603 GLU A CA 1
ATOM 4933 C C . GLU A 1 603 ? 25.478 -7.099 -12.978 1.00 83.25 603 GLU A C 1
ATOM 4935 O O . GLU A 1 603 ? 26.145 -6.130 -13.348 1.00 83.25 603 GLU A O 1
ATOM 4940 N N . VAL A 1 604 ? 25.987 -8.335 -12.916 1.00 85.19 604 VAL A N 1
ATOM 4941 C CA . VAL A 1 604 ? 27.382 -8.635 -13.286 1.00 85.19 604 VAL A CA 1
ATOM 4942 C C . VAL A 1 604 ? 27.653 -8.296 -14.757 1.00 85.19 604 VAL A C 1
ATOM 4944 O O . VAL A 1 604 ? 28.645 -7.640 -15.071 1.00 85.19 604 VAL A O 1
ATOM 4947 N N . LEU A 1 605 ? 26.741 -8.654 -15.667 1.00 86.00 605 LEU A N 1
ATOM 4948 C CA . LEU A 1 605 ? 26.885 -8.362 -17.098 1.00 86.00 605 LEU A CA 1
ATOM 4949 C C . LEU A 1 605 ? 26.869 -6.863 -17.414 1.00 86.00 605 LEU A C 1
ATOM 4951 O O . LEU A 1 605 ? 27.675 -6.396 -18.221 1.00 86.00 605 LEU A O 1
ATOM 4955 N N . PHE A 1 606 ? 25.973 -6.096 -16.786 1.00 81.38 606 PHE A N 1
ATOM 4956 C CA . PHE A 1 606 ? 25.939 -4.642 -16.952 1.00 81.38 606 PHE A CA 1
ATOM 4957 C C . PHE A 1 606 ? 27.233 -3.994 -16.455 1.00 81.38 606 PHE A C 1
ATOM 4959 O O . PHE A 1 606 ? 27.780 -3.124 -17.138 1.00 81.38 606 PHE A O 1
ATOM 4966 N N . ASN A 1 607 ? 27.753 -4.448 -15.311 1.00 81.31 607 ASN A N 1
ATOM 4967 C CA . ASN A 1 607 ? 29.014 -3.956 -14.768 1.00 81.31 607 ASN A CA 1
ATOM 4968 C C . ASN A 1 607 ? 30.191 -4.281 -15.692 1.00 81.31 607 ASN A C 1
ATOM 4970 O O . ASN A 1 607 ? 30.973 -3.384 -15.995 1.00 81.31 607 ASN A O 1
ATOM 4974 N N . ALA A 1 608 ? 30.275 -5.507 -16.209 1.00 83.31 608 ALA A N 1
ATOM 4975 C CA . ALA A 1 608 ? 31.336 -5.918 -17.123 1.00 83.31 608 ALA A CA 1
ATOM 4976 C C . ALA A 1 608 ? 31.367 -5.100 -18.426 1.00 83.31 608 ALA A C 1
ATOM 4978 O O . ALA A 1 608 ? 32.435 -4.656 -18.854 1.00 83.31 608 ALA A O 1
ATOM 4979 N N . ILE A 1 609 ? 30.204 -4.828 -19.037 1.00 81.75 609 ILE A N 1
ATOM 4980 C CA . ILE A 1 609 ? 30.122 -3.977 -20.240 1.00 81.75 609 ILE A CA 1
ATOM 4981 C C . ILE A 1 609 ? 30.572 -2.544 -19.933 1.00 81.75 609 ILE A C 1
ATOM 4983 O O . ILE A 1 609 ? 31.271 -1.930 -20.746 1.00 81.75 609 ILE A O 1
ATOM 4987 N N . LYS A 1 610 ? 30.184 -2.014 -18.767 1.00 79.94 610 LYS A N 1
ATOM 4988 C CA . LYS A 1 610 ? 30.509 -0.650 -18.336 1.00 79.94 610 LYS A CA 1
ATOM 4989 C C . LYS A 1 610 ? 31.999 -0.472 -18.037 1.00 79.94 610 LYS A C 1
ATOM 4991 O O . LYS A 1 610 ? 32.580 0.534 -18.431 1.00 79.94 610 LYS A O 1
ATOM 4996 N N . THR A 1 611 ? 32.622 -1.438 -17.366 1.00 77.88 611 THR A N 1
ATOM 4997 C CA . THR A 1 611 ? 34.042 -1.381 -16.977 1.00 77.88 611 THR A CA 1
ATOM 4998 C C . THR A 1 611 ? 34.988 -1.864 -18.075 1.00 77.88 611 THR A C 1
ATOM 5000 O O . THR A 1 611 ? 36.192 -1.641 -17.983 1.00 77.88 611 THR A O 1
ATOM 5003 N N . GLY A 1 612 ? 34.462 -2.502 -19.127 1.00 79.44 612 GLY A N 1
ATOM 5004 C CA . GLY A 1 612 ? 35.275 -3.139 -20.160 1.00 79.44 612 GLY A CA 1
ATOM 5005 C C . GLY A 1 612 ? 35.991 -4.395 -19.658 1.00 79.44 612 GLY A C 1
ATOM 5006 O O . GLY A 1 612 ? 37.041 -4.742 -20.198 1.00 79.44 612 GLY A O 1
ATOM 5007 N N . ALA A 1 613 ? 35.449 -5.050 -18.625 1.00 79.56 613 ALA A N 1
ATOM 5008 C CA . ALA A 1 613 ? 35.980 -6.306 -18.114 1.00 79.56 613 ALA A CA 1
ATOM 5009 C C . ALA A 1 613 ? 35.985 -7.373 -19.217 1.00 79.56 613 ALA A C 1
ATOM 5011 O O . ALA A 1 613 ? 35.094 -7.428 -20.069 1.00 79.56 613 ALA A O 1
ATOM 5012 N N . ASN A 1 614 ? 37.008 -8.228 -19.217 1.00 84.44 614 ASN A N 1
ATOM 5013 C CA . ASN A 1 614 ? 37.079 -9.307 -20.193 1.00 84.44 614 ASN A CA 1
ATOM 5014 C C . ASN A 1 614 ? 36.076 -10.425 -19.843 1.00 84.44 614 ASN A C 1
ATOM 5016 O O . ASN A 1 614 ? 35.600 -10.550 -18.709 1.00 84.44 614 ASN A O 1
ATOM 5020 N N . ILE A 1 615 ? 35.756 -11.255 -20.838 1.00 83.94 615 ILE A N 1
ATOM 5021 C CA . ILE A 1 615 ? 34.771 -12.334 -20.695 1.00 83.94 615 ILE A CA 1
ATOM 5022 C C . ILE A 1 615 ? 35.156 -13.345 -19.607 1.00 83.94 615 ILE A C 1
ATOM 5024 O O . ILE A 1 615 ? 34.284 -13.839 -18.901 1.00 83.94 615 ILE A O 1
ATOM 5028 N N . ARG A 1 616 ? 36.453 -13.617 -19.426 1.00 83.69 616 ARG A N 1
ATOM 5029 C CA . ARG A 1 616 ? 36.950 -14.595 -18.454 1.00 83.69 616 ARG A CA 1
ATOM 5030 C C . ARG A 1 616 ? 36.703 -14.132 -17.018 1.00 83.69 616 ARG A C 1
ATOM 5032 O O . ARG A 1 616 ? 36.192 -14.914 -16.224 1.00 83.69 616 ARG A O 1
ATOM 5039 N N . ASP A 1 617 ? 37.008 -12.875 -16.715 1.00 82.50 617 ASP A N 1
ATOM 5040 C CA . ASP A 1 617 ? 36.814 -12.293 -15.382 1.00 82.50 617 ASP A CA 1
ATOM 5041 C C . ASP A 1 617 ? 35.321 -12.143 -15.063 1.00 82.50 617 ASP A C 1
ATOM 5043 O O . ASP A 1 617 ? 34.883 -12.420 -13.950 1.00 82.50 617 ASP A O 1
ATOM 5047 N N . THR A 1 618 ? 34.519 -11.801 -16.076 1.00 85.38 618 THR A N 1
ATOM 5048 C CA . THR A 1 618 ? 33.056 -11.708 -15.953 1.00 85.38 618 THR A CA 1
ATOM 5049 C C . THR A 1 618 ? 32.429 -13.067 -15.640 1.00 85.38 618 THR A C 1
ATOM 5051 O O . THR A 1 618 ? 31.569 -13.172 -14.769 1.00 85.38 618 THR A O 1
ATOM 5054 N N . ILE A 1 619 ? 32.860 -14.124 -16.338 1.00 85.31 619 ILE A N 1
ATOM 5055 C CA . ILE A 1 619 ? 32.390 -15.491 -16.084 1.00 85.31 619 ILE A CA 1
ATOM 5056 C C . ILE A 1 619 ? 32.813 -15.952 -14.687 1.00 85.31 619 ILE A C 1
ATOM 5058 O O . ILE A 1 619 ? 31.988 -16.518 -13.976 1.00 85.31 619 ILE A O 1
ATOM 5062 N N . ALA A 1 620 ? 34.047 -15.662 -14.264 1.00 81.88 620 ALA A N 1
ATOM 5063 C CA . ALA A 1 620 ? 34.524 -16.004 -12.926 1.00 81.88 620 ALA A CA 1
ATOM 5064 C C . ALA A 1 620 ? 33.720 -15.297 -11.818 1.00 81.88 620 ALA A C 1
ATOM 5066 O O . ALA A 1 620 ? 33.402 -15.915 -10.805 1.00 81.88 620 ALA A O 1
ATOM 5067 N N . GLU A 1 621 ? 33.331 -14.033 -12.016 1.00 83.12 621 GLU A N 1
ATOM 5068 C CA . GLU A 1 621 ? 32.468 -13.311 -11.073 1.00 83.12 621 GLU A CA 1
ATOM 5069 C C . GLU A 1 621 ? 31.053 -13.909 -11.015 1.00 83.12 621 GLU A C 1
ATOM 5071 O O . GLU A 1 621 ? 30.518 -14.106 -9.922 1.00 83.12 621 GLU A O 1
ATOM 5076 N N . ILE A 1 622 ? 30.460 -14.251 -12.169 1.00 84.62 622 ILE A N 1
ATOM 5077 C CA . ILE A 1 622 ? 29.159 -14.942 -12.224 1.00 84.62 622 ILE A CA 1
ATOM 5078 C C . ILE A 1 622 ? 29.241 -16.273 -11.475 1.00 84.62 622 ILE A C 1
ATOM 5080 O O . ILE A 1 622 ? 28.390 -16.546 -10.631 1.00 84.62 622 ILE A O 1
ATOM 5084 N N . GLN A 1 623 ? 30.268 -17.080 -11.751 1.00 81.62 623 GLN A N 1
ATOM 5085 C CA . GLN A 1 623 ? 30.472 -18.375 -11.105 1.00 81.62 623 GLN A CA 1
ATOM 5086 C C . GLN A 1 623 ? 30.654 -18.220 -9.597 1.00 81.62 623 GLN A C 1
ATOM 5088 O O . GLN A 1 623 ? 29.940 -18.873 -8.848 1.00 81.62 623 GLN A O 1
ATOM 5093 N N . SER A 1 624 ? 31.492 -17.289 -9.140 1.00 76.50 624 SER A N 1
ATOM 5094 C CA . SER A 1 624 ? 31.718 -17.038 -7.712 1.00 76.50 624 SER A CA 1
ATOM 5095 C C . SER A 1 624 ? 30.439 -16.616 -6.971 1.00 76.50 624 SER A C 1
ATOM 5097 O O . SER A 1 624 ? 30.119 -17.170 -5.916 1.00 76.50 624 SER A O 1
ATOM 5099 N N . ARG A 1 625 ? 29.644 -15.695 -7.541 1.00 74.19 625 ARG A N 1
ATOM 5100 C CA . ARG A 1 625 ? 28.356 -15.277 -6.951 1.00 74.19 625 ARG A CA 1
ATOM 5101 C C . ARG A 1 625 ? 27.318 -16.394 -6.919 1.00 74.19 625 ARG A C 1
ATOM 5103 O O . ARG A 1 625 ? 26.399 -16.359 -6.104 1.00 74.19 625 ARG A O 1
ATOM 5110 N N . MET A 1 626 ? 27.435 -17.357 -7.824 1.00 76.56 626 MET A N 1
ATOM 5111 C CA . MET A 1 626 ? 26.458 -18.423 -7.997 1.00 76.56 626 MET A CA 1
ATOM 5112 C C . MET A 1 626 ? 26.821 -19.687 -7.224 1.00 76.56 626 MET A C 1
ATOM 5114 O O . MET A 1 626 ? 25.952 -20.312 -6.627 1.00 76.56 626 MET A O 1
ATOM 5118 N N . GLU A 1 627 ? 28.102 -20.006 -7.117 1.00 66.31 627 GLU A N 1
ATOM 5119 C CA . GLU A 1 627 ? 28.646 -21.047 -6.246 1.00 66.31 627 GLU A CA 1
ATOM 5120 C C . GLU A 1 627 ? 28.255 -20.838 -4.777 1.00 66.31 627 GLU A C 1
ATOM 5122 O O . GLU A 1 627 ? 27.811 -21.770 -4.106 1.00 66.31 627 GLU A O 1
ATOM 5127 N N . ALA A 1 628 ? 28.284 -19.584 -4.331 1.00 58.22 628 ALA A N 1
ATOM 5128 C CA . ALA A 1 628 ? 27.720 -19.112 -3.072 1.00 58.22 628 ALA A CA 1
ATOM 5129 C C . ALA A 1 628 ? 26.282 -19.613 -2.814 1.00 58.22 628 ALA A C 1
ATOM 5131 O O . ALA A 1 628 ? 25.939 -19.979 -1.692 1.00 58.22 628 ALA A O 1
ATOM 5132 N N . TYR A 1 629 ? 25.447 -19.681 -3.851 1.00 61.47 629 TYR A N 1
ATOM 5133 C CA . TYR A 1 629 ? 24.041 -20.061 -3.749 1.00 61.47 629 TYR A CA 1
ATOM 5134 C C . TYR A 1 629 ? 23.832 -21.599 -3.804 1.00 61.47 629 TYR A C 1
ATOM 5136 O O . TYR A 1 629 ? 22.898 -22.088 -3.162 1.00 61.47 629 TYR A O 1
ATOM 5144 N N . TYR A 1 630 ? 24.673 -22.374 -4.520 1.00 61.34 630 TYR A N 1
ATOM 5145 C CA . TYR A 1 630 ? 24.405 -23.798 -4.850 1.00 61.34 630 TYR A CA 1
ATOM 5146 C C . TYR A 1 630 ? 25.358 -24.870 -4.273 1.00 61.34 630 TYR A C 1
ATOM 5148 O O . TYR A 1 630 ? 25.087 -26.053 -4.491 1.00 61.34 630 TYR A O 1
ATOM 5156 N N . ILE A 1 631 ? 26.488 -24.541 -3.628 1.00 54.84 631 ILE A N 1
ATOM 5157 C CA . ILE A 1 631 ? 27.570 -25.539 -3.449 1.00 54.84 631 ILE A CA 1
ATOM 5158 C C . ILE A 1 631 ? 27.227 -26.787 -2.597 1.00 54.84 631 ILE A C 1
ATOM 5160 O O . ILE A 1 631 ? 26.642 -26.721 -1.512 1.00 54.84 631 ILE A O 1
ATOM 5164 N N . GLN A 1 632 ? 27.701 -27.908 -3.167 1.00 40.06 632 GLN A N 1
ATOM 5165 C CA . GLN A 1 632 ? 27.759 -29.321 -2.773 1.00 40.06 632 GLN A CA 1
ATOM 5166 C C . GLN A 1 632 ? 28.910 -29.669 -1.800 1.00 40.06 632 GLN A C 1
ATOM 5168 O O . GLN A 1 632 ? 29.983 -29.085 -1.898 1.00 40.06 632 GLN A O 1
ATOM 5173 N N . GLY A 1 633 ? 28.749 -30.760 -1.032 1.00 39.12 633 GLY A N 1
ATOM 5174 C CA . GLY A 1 633 ? 29.859 -31.571 -0.487 1.00 39.12 633 GLY A CA 1
ATOM 5175 C C . GLY A 1 633 ? 30.569 -31.023 0.761 1.00 39.12 633 GLY A C 1
ATOM 5176 O O . GLY A 1 633 ? 30.396 -29.864 1.118 1.00 39.12 633 GLY A O 1
ATOM 5177 N N . GLU A 1 634 ? 31.325 -31.886 1.460 1.00 30.62 634 GLU A N 1
ATOM 5178 C CA . GLU A 1 634 ? 32.046 -31.546 2.703 1.00 30.62 634 GLU A CA 1
ATOM 5179 C C . GLU A 1 634 ? 32.928 -30.289 2.564 1.00 30.62 634 GLU A C 1
ATOM 5181 O O . GLU A 1 634 ? 33.501 -30.054 1.497 1.00 30.62 634 GLU A O 1
ATOM 5186 N N . PRO A 1 635 ? 33.048 -29.481 3.636 1.00 28.14 635 PRO A N 1
ATOM 5187 C CA . PRO A 1 635 ? 33.623 -28.147 3.563 1.00 28.14 635 PRO A CA 1
ATOM 5188 C C . PRO A 1 635 ? 35.105 -28.203 3.185 1.00 28.14 635 PRO A C 1
ATOM 5190 O O . PRO A 1 635 ? 35.939 -28.680 3.954 1.00 28.14 635 PRO A O 1
ATOM 5193 N N . ILE A 1 636 ? 35.430 -27.653 2.016 1.00 30.19 636 ILE A N 1
ATOM 5194 C CA . ILE A 1 636 ? 36.789 -27.226 1.682 1.00 30.19 636 ILE A CA 1
ATOM 5195 C C . ILE A 1 636 ? 36.981 -25.832 2.301 1.00 30.19 636 ILE A C 1
ATOM 5197 O O . ILE A 1 636 ? 36.051 -25.030 2.350 1.00 30.19 636 ILE A O 1
ATOM 5201 N N . GLU A 1 637 ? 38.164 -25.608 2.859 1.00 33.97 637 GLU A N 1
ATOM 5202 C CA . GLU A 1 637 ? 38.543 -24.539 3.786 1.00 33.97 637 GLU A CA 1
ATOM 5203 C C . GLU A 1 637 ? 37.968 -23.116 3.550 1.00 33.97 637 GLU A C 1
ATOM 5205 O O . GLU A 1 637 ? 37.884 -22.589 2.446 1.00 33.97 637 GLU A O 1
ATOM 5210 N N . GLU A 1 638 ? 37.618 -22.513 4.692 1.00 33.88 638 GLU A N 1
ATOM 5211 C CA . GLU A 1 638 ? 37.532 -21.098 5.104 1.00 33.88 638 GLU A CA 1
ATOM 5212 C C . GLU A 1 638 ? 36.838 -19.978 4.295 1.00 33.88 638 GLU A C 1
ATOM 5214 O O . GLU A 1 638 ? 36.623 -18.933 4.908 1.00 33.88 638 GLU A O 1
ATOM 5219 N N . GLU A 1 639 ? 36.355 -20.134 3.055 1.00 27.92 639 GLU A N 1
ATOM 5220 C CA . GLU A 1 639 ? 35.793 -18.963 2.320 1.00 27.92 639 GLU A CA 1
ATOM 5221 C C . GLU A 1 639 ? 34.375 -19.088 1.713 1.00 27.92 639 GLU A C 1
ATOM 5223 O O . GLU A 1 639 ? 33.835 -18.098 1.219 1.00 27.92 639 GLU A O 1
ATOM 5228 N N . ALA A 1 640 ? 33.675 -20.221 1.839 1.00 28.92 640 ALA A N 1
ATOM 5229 C CA . ALA A 1 640 ? 32.324 -20.390 1.275 1.00 28.92 640 ALA A CA 1
ATOM 5230 C C . ALA A 1 640 ? 31.195 -20.308 2.333 1.00 28.92 640 ALA A C 1
ATOM 5232 O O . ALA A 1 640 ? 30.740 -21.323 2.857 1.00 28.92 640 ALA A O 1
ATOM 5233 N N . MET A 1 641 ? 30.692 -19.104 2.649 1.00 28.56 641 MET A N 1
ATOM 5234 C CA . MET A 1 641 ? 29.460 -18.914 3.448 1.00 28.56 641 MET A CA 1
ATOM 5235 C C . MET A 1 641 ? 28.379 -18.172 2.656 1.00 28.56 641 MET A C 1
ATOM 5237 O O . MET A 1 641 ? 28.307 -16.945 2.707 1.00 28.56 641 MET A O 1
ATOM 5241 N N . THR A 1 642 ? 27.510 -18.891 1.938 1.00 40.12 642 THR A N 1
ATOM 5242 C CA . THR A 1 642 ? 26.311 -18.284 1.306 1.00 40.12 642 THR A CA 1
ATOM 5243 C C . THR A 1 642 ? 25.167 -19.267 0.967 1.00 40.12 642 THR A C 1
ATOM 5245 O O . THR A 1 642 ? 24.193 -18.878 0.330 1.00 40.12 642 THR A O 1
ATOM 5248 N N . GLY A 1 643 ? 25.182 -20.513 1.466 1.00 46.62 643 GLY A N 1
ATOM 5249 C CA . GLY A 1 643 ? 24.225 -21.573 1.082 1.00 46.62 643 GLY A CA 1
ATOM 5250 C C . GLY A 1 643 ? 22.861 -21.640 1.810 1.00 46.62 643 GLY A C 1
ATOM 5251 O O . GLY A 1 643 ? 22.185 -22.664 1.714 1.00 46.62 643 GLY A O 1
ATOM 5252 N N . HIS A 1 644 ? 22.428 -20.613 2.560 1.00 51.44 644 HIS A N 1
ATOM 5253 C CA . HIS A 1 644 ? 21.290 -20.721 3.508 1.00 51.44 644 HIS A CA 1
ATOM 5254 C C . HIS A 1 644 ? 19.919 -20.233 2.994 1.00 51.44 644 HIS A C 1
ATOM 5256 O O . HIS A 1 644 ? 18.893 -20.463 3.646 1.00 51.44 644 HIS A O 1
ATOM 5262 N N . ARG A 1 645 ? 19.857 -19.557 1.838 1.00 57.88 645 ARG A N 1
ATOM 5263 C CA . ARG A 1 645 ? 18.593 -19.039 1.275 1.00 57.88 645 ARG A CA 1
ATOM 5264 C C . ARG A 1 645 ? 17.672 -20.172 0.818 1.00 57.88 645 ARG A C 1
ATOM 5266 O O . ARG A 1 645 ? 16.528 -20.242 1.267 1.00 57.88 645 ARG A O 1
ATOM 5273 N N . LEU A 1 646 ? 18.185 -21.050 -0.046 1.00 63.81 646 LEU A N 1
ATOM 5274 C CA . LEU A 1 646 ? 17.443 -22.189 -0.591 1.00 63.81 646 LEU A CA 1
ATOM 5275 C C . LEU A 1 646 ? 16.994 -23.136 0.532 1.00 63.81 646 LEU A C 1
ATOM 5277 O O . LEU A 1 646 ? 15.831 -23.522 0.583 1.00 63.81 646 LEU A O 1
ATOM 5281 N N . GLU A 1 647 ? 17.879 -23.402 1.495 1.00 62.78 647 GLU A N 1
ATOM 5282 C CA . GLU A 1 647 ? 17.579 -24.169 2.710 1.00 62.78 647 GLU A CA 1
ATOM 5283 C C . GLU A 1 647 ? 16.413 -23.557 3.507 1.00 62.78 647 GLU A C 1
ATOM 5285 O O . GLU A 1 647 ? 15.482 -24.257 3.889 1.00 62.78 647 GLU A O 1
ATOM 5290 N N . THR A 1 648 ? 16.413 -22.237 3.725 1.00 53.91 648 THR A N 1
ATOM 5291 C CA . THR A 1 648 ? 15.357 -21.552 4.492 1.00 53.91 648 THR A CA 1
ATOM 5292 C C . THR A 1 648 ? 13.998 -21.641 3.797 1.00 53.91 648 THR A C 1
ATOM 5294 O O . THR A 1 648 ? 12.984 -21.891 4.458 1.00 53.91 648 THR A O 1
ATOM 5297 N N . VAL A 1 649 ? 13.972 -21.459 2.473 1.00 61.62 649 VAL A N 1
ATOM 5298 C CA . VAL A 1 649 ? 12.759 -21.570 1.647 1.00 61.62 649 VAL A CA 1
ATOM 5299 C C . VAL A 1 649 ? 12.209 -22.998 1.702 1.00 61.62 649 VAL A C 1
ATOM 5301 O O . VAL A 1 649 ? 11.039 -23.190 2.040 1.00 61.62 649 VAL A O 1
ATOM 5304 N N . ILE A 1 650 ? 13.073 -23.992 1.476 1.00 70.38 650 ILE A N 1
ATOM 5305 C CA . ILE A 1 650 ? 12.742 -25.420 1.550 1.00 70.38 650 ILE A CA 1
ATOM 5306 C C . ILE A 1 650 ? 12.213 -25.778 2.944 1.00 70.38 650 ILE A C 1
ATOM 5308 O O . ILE A 1 650 ? 11.082 -26.241 3.082 1.00 70.38 650 ILE A O 1
ATOM 5312 N N . ARG A 1 651 ? 12.967 -25.468 4.003 1.00 62.25 651 ARG A N 1
ATOM 5313 C CA . ARG A 1 651 ? 12.633 -25.835 5.387 1.00 62.25 651 ARG A CA 1
ATOM 5314 C C . ARG A 1 651 ? 11.350 -25.179 5.889 1.00 62.25 651 ARG A C 1
ATOM 5316 O O . ARG A 1 651 ? 10.703 -25.708 6.783 1.00 62.25 651 ARG A O 1
ATOM 5323 N N . THR A 1 652 ? 10.994 -23.993 5.395 1.00 58.38 652 THR A N 1
ATOM 5324 C CA . THR A 1 652 ? 9.730 -23.335 5.778 1.00 58.38 652 THR A CA 1
ATOM 5325 C C . THR A 1 652 ? 8.542 -24.038 5.135 1.00 58.38 652 THR A C 1
ATOM 5327 O O . THR A 1 652 ? 7.567 -24.350 5.818 1.00 58.38 652 THR A O 1
ATOM 5330 N N . LYS A 1 653 ? 8.640 -24.325 3.833 1.00 71.19 653 LYS A N 1
ATOM 5331 C CA . LYS A 1 653 ? 7.559 -24.964 3.082 1.00 71.19 653 LYS A CA 1
ATOM 5332 C C . LYS A 1 653 ? 7.373 -26.434 3.476 1.00 71.19 653 LYS A C 1
ATOM 5334 O O . LYS A 1 653 ? 6.239 -26.892 3.557 1.00 71.19 653 LYS A O 1
ATOM 5339 N N . LEU A 1 654 ? 8.447 -27.146 3.822 1.00 73.88 654 LEU A N 1
ATOM 5340 C CA . LEU A 1 654 ? 8.365 -28.516 4.335 1.00 73.88 654 LEU A CA 1
ATOM 5341 C C . LEU A 1 654 ? 7.504 -28.617 5.600 1.00 73.88 654 LEU A C 1
ATOM 5343 O O . LEU A 1 654 ? 6.631 -29.476 5.661 1.00 73.88 654 LEU A O 1
ATOM 5347 N N . SER A 1 655 ? 7.697 -27.732 6.584 1.00 63.56 655 SER A N 1
ATOM 5348 C CA . SER A 1 655 ? 6.909 -27.767 7.827 1.00 63.56 655 SER A CA 1
ATOM 5349 C C . SER A 1 655 ? 5.422 -27.455 7.601 1.00 63.56 655 SER A C 1
ATOM 5351 O O . SER A 1 655 ? 4.568 -28.042 8.261 1.00 63.56 655 SER A O 1
ATOM 5353 N N . ASP A 1 656 ? 5.110 -26.559 6.662 1.00 62.88 656 ASP A N 1
ATOM 5354 C CA . ASP A 1 656 ? 3.740 -26.215 6.261 1.00 62.88 656 ASP A CA 1
ATOM 5355 C C . ASP A 1 656 ? 3.031 -27.419 5.615 1.00 62.88 656 ASP A C 1
ATOM 5357 O O . ASP A 1 656 ? 2.029 -27.918 6.132 1.00 62.88 656 ASP A O 1
ATOM 5361 N N . VAL A 1 657 ? 3.626 -27.981 4.557 1.00 71.44 657 VAL A N 1
ATOM 5362 C CA . VAL A 1 657 ? 3.058 -29.123 3.823 1.00 71.44 657 VAL A CA 1
ATOM 5363 C C . VAL A 1 657 ? 2.965 -30.375 4.701 1.00 71.44 657 VAL A C 1
ATOM 5365 O O . VAL A 1 657 ? 1.985 -31.117 4.619 1.00 71.44 657 VAL A O 1
ATOM 5368 N N . TYR A 1 658 ? 3.943 -30.605 5.581 1.00 76.88 658 TYR A N 1
ATOM 5369 C CA . TYR A 1 658 ? 3.931 -31.734 6.512 1.00 76.88 658 TYR A CA 1
ATOM 5370 C C . TYR A 1 658 ? 2.739 -31.680 7.481 1.00 76.88 658 TYR A C 1
ATOM 5372 O O . TYR A 1 658 ? 2.051 -32.684 7.677 1.00 76.88 658 TYR A O 1
ATOM 5380 N N . ASN A 1 659 ? 2.450 -30.508 8.056 1.00 69.19 659 ASN A N 1
ATOM 5381 C CA . ASN A 1 659 ? 1.326 -30.335 8.981 1.00 69.19 659 ASN A CA 1
ATOM 5382 C C . ASN A 1 659 ? -0.034 -30.436 8.272 1.00 69.19 659 ASN A C 1
ATOM 5384 O O . ASN A 1 659 ? -0.962 -31.037 8.820 1.00 69.19 659 ASN A O 1
ATOM 5388 N N . GLN A 1 660 ? -0.142 -29.931 7.038 1.00 69.25 660 GLN A N 1
ATOM 5389 C CA . GLN A 1 660 ? -1.342 -30.089 6.207 1.00 69.25 660 GLN A CA 1
ATOM 5390 C C . GLN A 1 660 ? -1.603 -31.561 5.844 1.00 69.25 660 GLN A C 1
ATOM 5392 O O . GLN A 1 660 ? -2.739 -32.030 5.906 1.00 69.25 660 GLN A O 1
ATOM 5397 N N . ALA A 1 661 ? -0.551 -32.322 5.521 1.00 72.12 661 ALA A N 1
ATOM 5398 C CA . ALA A 1 661 ? -0.656 -33.744 5.193 1.00 72.12 661 ALA A CA 1
ATOM 5399 C C . ALA A 1 661 ? -1.186 -34.587 6.357 1.00 72.12 661 ALA A C 1
ATOM 5401 O O . ALA A 1 661 ? -2.008 -35.483 6.155 1.00 72.12 661 ALA A O 1
ATOM 5402 N N . ARG A 1 662 ? -0.711 -34.295 7.573 1.00 77.88 662 ARG A N 1
ATOM 5403 C CA . ARG A 1 662 ? -1.165 -34.962 8.799 1.00 77.88 662 ARG A CA 1
ATOM 5404 C C . ARG A 1 662 ? -2.618 -34.613 9.104 1.00 77.88 662 ARG A C 1
ATOM 5406 O O . ARG A 1 662 ? -3.408 -35.524 9.333 1.00 77.88 662 ARG A O 1
ATOM 5413 N N . ARG A 1 663 ? -2.984 -33.328 8.989 1.00 74.00 663 ARG A N 1
ATOM 5414 C CA . ARG A 1 663 ? -4.366 -32.848 9.168 1.00 74.00 663 ARG A CA 1
ATOM 5415 C C . ARG A 1 663 ? -5.356 -33.628 8.308 1.00 74.00 663 ARG A C 1
ATOM 5417 O O . ARG A 1 663 ? -6.341 -34.139 8.819 1.00 74.00 663 ARG A O 1
ATOM 5424 N N . GLN A 1 664 ? -5.039 -33.792 7.024 1.00 71.75 664 GLN A N 1
ATOM 5425 C CA . GLN A 1 664 ? -5.921 -34.477 6.081 1.00 71.75 664 GLN A CA 1
ATOM 5426 C C . GLN A 1 664 ? -6.168 -35.951 6.434 1.00 71.75 664 GLN A C 1
ATOM 5428 O O . GLN A 1 664 ? -7.236 -36.466 6.137 1.00 71.75 664 GLN A O 1
ATOM 5433 N N . ILE A 1 665 ? -5.191 -36.648 7.025 1.00 73.44 665 ILE A N 1
ATOM 5434 C CA . ILE A 1 665 ? -5.401 -38.029 7.487 1.00 73.44 665 ILE A CA 1
ATOM 5435 C C . ILE A 1 665 ? -6.227 -38.049 8.763 1.00 73.44 665 ILE A C 1
ATOM 5437 O O . ILE A 1 665 ? -7.038 -38.945 8.933 1.00 73.44 665 ILE A O 1
ATOM 5441 N N . PHE A 1 666 ? -6.025 -37.101 9.673 1.00 75.88 666 PHE A N 1
ATOM 5442 C CA . PHE A 1 666 ? -6.787 -37.089 10.918 1.00 75.88 666 PHE A CA 1
ATOM 5443 C C . PHE A 1 666 ? -8.254 -36.688 10.726 1.00 75.88 666 PHE A C 1
ATOM 5445 O O . PHE A 1 666 ? -9.098 -37.139 11.491 1.00 75.88 666 PHE A O 1
ATOM 5452 N N . GLU A 1 667 ? -8.546 -35.893 9.697 1.00 69.88 667 GLU A N 1
ATOM 5453 C CA . GLU A 1 667 ? -9.891 -35.433 9.323 1.00 69.88 667 GLU A CA 1
ATOM 5454 C C . GLU A 1 667 ? -10.543 -36.294 8.215 1.00 69.88 667 GLU A C 1
ATOM 5456 O O . GLU A 1 667 ? -11.520 -35.867 7.606 1.00 69.88 667 GLU A O 1
ATOM 5461 N N . ASP A 1 668 ? -10.003 -37.482 7.912 1.00 68.00 668 ASP A N 1
ATOM 5462 C CA . ASP A 1 668 ? -10.563 -38.384 6.893 1.00 68.00 668 ASP A CA 1
ATOM 5463 C C . ASP A 1 668 ? -11.960 -38.886 7.315 1.00 68.00 668 ASP A C 1
ATOM 5465 O O . ASP A 1 668 ? -12.145 -39.316 8.456 1.00 68.00 668 ASP A O 1
ATOM 5469 N N . GLU A 1 669 ? -12.939 -38.852 6.403 1.00 61.50 669 GLU A N 1
ATOM 5470 C CA . GLU A 1 669 ? -14.328 -39.271 6.666 1.00 61.50 669 GLU A CA 1
ATOM 5471 C C . GLU A 1 669 ? -14.403 -40.736 7.135 1.00 61.50 669 GLU A C 1
ATOM 5473 O O . GLU A 1 669 ? -15.195 -41.074 8.012 1.00 61.50 669 GLU A O 1
ATOM 5478 N N . ASP A 1 670 ? -13.516 -41.607 6.641 1.00 60.59 670 ASP A N 1
ATOM 5479 C CA . ASP A 1 670 ? -13.448 -43.014 7.066 1.00 60.59 670 ASP A CA 1
ATOM 5480 C C . ASP A 1 670 ? -12.942 -43.182 8.517 1.00 60.59 670 ASP A C 1
ATOM 5482 O O . ASP A 1 670 ? -13.048 -44.261 9.113 1.00 60.59 670 ASP A O 1
ATOM 5486 N N . LEU A 1 671 ? -12.372 -42.120 9.094 1.00 59.16 671 LEU A N 1
ATOM 5487 C CA . LEU A 1 671 ? -11.910 -42.030 10.480 1.00 59.16 671 LEU A CA 1
ATOM 5488 C C . LEU A 1 671 ? -12.848 -41.169 11.344 1.00 59.16 671 LEU A C 1
ATOM 5490 O O . LEU A 1 671 ? -12.509 -40.864 12.494 1.00 59.16 671 LEU A O 1
ATOM 5494 N N . GLU A 1 672 ? -14.034 -40.816 10.837 1.00 59.22 672 GLU A N 1
ATOM 5495 C CA . GLU A 1 672 ? -15.045 -40.061 11.573 1.00 59.22 672 GLU A CA 1
ATOM 5496 C C . GLU A 1 672 ? -15.463 -40.816 12.849 1.00 59.22 672 GLU A C 1
ATOM 5498 O O . GLU A 1 672 ? -15.874 -41.980 12.840 1.00 59.22 672 GLU A O 1
ATOM 5503 N N . GLY A 1 673 ? -15.283 -40.162 14.000 1.00 58.44 673 GLY A N 1
ATOM 5504 C CA . GLY A 1 673 ? -15.487 -40.776 15.313 1.00 58.44 673 GLY A CA 1
ATOM 5505 C C . GLY A 1 673 ? -14.409 -41.789 15.723 1.00 58.44 673 GLY A C 1
ATOM 5506 O O . GLY A 1 673 ? -14.588 -42.472 16.731 1.00 58.44 673 GLY A O 1
ATOM 5507 N N . PHE A 1 674 ? -13.309 -41.920 14.972 1.00 69.00 674 PHE A N 1
ATOM 5508 C CA . PHE A 1 674 ? -12.113 -42.662 15.379 1.00 69.00 674 PHE A CA 1
ATOM 5509 C C . PHE A 1 674 ? -11.034 -41.751 15.968 1.00 69.00 674 PHE A C 1
ATOM 5511 O O . PHE A 1 674 ? -10.477 -42.114 16.996 1.00 69.00 674 PHE A O 1
ATOM 5518 N N . VAL A 1 675 ? -10.740 -40.590 15.372 1.00 72.94 675 VAL A N 1
ATOM 5519 C CA . VAL A 1 675 ? -9.921 -39.547 16.021 1.00 72.94 675 VAL A CA 1
ATOM 5520 C C . VAL A 1 675 ? -10.864 -38.636 16.803 1.00 72.94 675 VAL A C 1
ATOM 5522 O O . VAL A 1 675 ? -11.710 -37.968 16.219 1.00 72.94 675 VAL A O 1
ATOM 5525 N N . GLU A 1 676 ? -10.769 -38.649 18.131 1.00 76.19 676 GLU A N 1
ATOM 5526 C CA . GLU A 1 676 ? -11.719 -37.946 19.009 1.00 76.19 676 GLU A CA 1
ATOM 5527 C C . GLU A 1 676 ? -11.188 -36.582 19.476 1.00 76.19 676 GLU A C 1
ATOM 5529 O O . GLU A 1 676 ? -11.963 -35.640 19.665 1.00 76.19 676 GLU A O 1
ATOM 5534 N N . ALA A 1 677 ? -9.866 -36.446 19.617 1.00 82.06 677 ALA A N 1
ATOM 5535 C CA . ALA A 1 677 ? -9.215 -35.224 20.083 1.00 82.06 677 ALA A CA 1
ATOM 5536 C C . ALA A 1 677 ? -7.808 -35.043 19.491 1.00 82.06 677 ALA A C 1
ATOM 5538 O O . ALA A 1 677 ? -7.178 -35.996 19.028 1.00 82.06 677 ALA A O 1
ATOM 5539 N N . TYR A 1 678 ? -7.293 -33.817 19.553 1.00 83.81 678 TYR A N 1
ATOM 5540 C CA . TYR A 1 678 ? -5.902 -33.489 19.255 1.00 83.81 678 TYR A CA 1
ATOM 5541 C C . TYR A 1 678 ? -5.184 -33.030 20.519 1.00 83.81 678 TYR A C 1
ATOM 5543 O O . TYR A 1 678 ? -5.709 -32.220 21.284 1.00 83.81 678 TYR A O 1
ATOM 5551 N N . GLN A 1 679 ? -3.954 -33.502 20.700 1.00 81.31 679 GLN A N 1
ATOM 5552 C CA . GLN A 1 679 ? -2.999 -32.931 21.630 1.00 81.31 679 GLN A CA 1
ATOM 5553 C C . GLN A 1 679 ? -2.059 -31.966 20.903 1.00 81.31 679 GLN A C 1
ATOM 5555 O O . GLN A 1 679 ? -1.412 -32.319 19.917 1.00 81.31 679 GLN A O 1
ATOM 5560 N N . TYR A 1 680 ? -1.929 -30.748 21.413 1.00 75.31 680 TYR A N 1
ATOM 5561 C CA . TYR A 1 680 ? -0.956 -29.784 20.912 1.00 75.31 680 TYR A CA 1
ATOM 5562 C C . TYR A 1 680 ? 0.467 -30.165 21.357 1.00 75.31 680 TYR A C 1
ATOM 5564 O O . TYR A 1 680 ? 0.668 -30.493 22.527 1.00 75.31 680 TYR A O 1
ATOM 5572 N N . SER A 1 681 ? 1.464 -30.121 20.462 1.00 65.50 681 SER A N 1
ATOM 5573 C CA . SER A 1 681 ? 2.844 -30.489 20.813 1.00 65.50 681 SER A CA 1
ATOM 5574 C C . SER A 1 681 ? 3.873 -29.567 20.180 1.00 65.50 681 SER A C 1
ATOM 5576 O O . SER A 1 681 ? 3.992 -29.459 18.967 1.00 65.50 681 SER A O 1
ATOM 5578 N N . ALA A 1 682 ? 4.683 -28.918 21.001 1.00 58.38 682 ALA A N 1
ATOM 5579 C CA . ALA A 1 682 ? 5.724 -28.010 20.537 1.00 58.38 682 ALA A CA 1
ATOM 5580 C C . ALA A 1 682 ? 7.084 -28.710 20.336 1.00 58.38 682 ALA A C 1
ATOM 5582 O O . ALA A 1 682 ? 8.111 -28.063 20.161 1.00 58.38 682 ALA A O 1
ATOM 5583 N N . ILE A 1 683 ? 7.107 -30.043 20.363 1.00 51.38 683 ILE A N 1
ATOM 5584 C CA . ILE A 1 683 ? 8.303 -30.852 20.604 1.00 51.38 683 ILE A CA 1
ATOM 5585 C C . ILE A 1 683 ? 9.317 -30.864 19.444 1.00 51.38 683 ILE A C 1
ATOM 5587 O O . ILE A 1 683 ? 10.498 -31.036 19.722 1.00 51.38 683 ILE A O 1
ATOM 5591 N N . LEU A 1 684 ? 8.956 -30.655 18.172 1.00 46.34 684 LEU A N 1
ATOM 5592 C CA . LEU A 1 684 ? 9.912 -30.811 17.046 1.00 46.34 684 LEU A CA 1
ATOM 5593 C C . LEU A 1 684 ? 11.057 -29.773 16.994 1.00 46.34 684 LEU A C 1
ATOM 5595 O O . LEU A 1 684 ? 12.005 -29.967 16.234 1.00 46.34 684 LEU A O 1
ATOM 5599 N N . ASP A 1 685 ? 11.020 -28.719 17.812 1.00 45.16 685 ASP A N 1
ATOM 5600 C CA . ASP A 1 685 ? 12.031 -27.653 17.857 1.00 45.16 685 ASP A CA 1
ATOM 5601 C C . ASP A 1 685 ? 12.599 -27.515 19.285 1.00 45.16 685 ASP A C 1
ATOM 5603 O O . ASP A 1 685 ? 11.882 -27.674 20.274 1.00 45.16 685 ASP A O 1
ATOM 5607 N N . ASP A 1 686 ? 13.898 -27.237 19.420 1.00 39.72 686 ASP A N 1
ATOM 5608 C CA . ASP A 1 686 ? 14.537 -26.951 20.711 1.00 39.72 686 ASP A CA 1
ATOM 5609 C C . ASP A 1 686 ? 14.249 -25.519 21.216 1.00 39.72 686 ASP A C 1
ATOM 5611 O O . ASP A 1 686 ? 14.663 -25.137 22.315 1.00 39.72 686 ASP A O 1
ATOM 5615 N N . ARG A 1 687 ? 13.482 -24.735 20.445 1.00 39.44 687 ARG A N 1
ATOM 5616 C CA . ARG A 1 687 ? 13.131 -23.327 20.684 1.00 39.44 687 ARG A CA 1
ATOM 5617 C C . ARG A 1 687 ? 11.614 -23.144 20.839 1.00 39.44 687 ARG A C 1
ATOM 5619 O O . ARG A 1 687 ? 10.953 -22.511 20.017 1.00 39.44 687 ARG A O 1
ATOM 5626 N N . VAL A 1 688 ? 11.053 -23.643 21.942 1.00 41.50 688 VAL A N 1
ATOM 5627 C CA . VAL A 1 688 ? 9.608 -23.561 22.252 1.00 41.50 688 VAL A CA 1
ATOM 5628 C C . VAL A 1 688 ? 9.242 -22.315 23.077 1.00 41.50 688 VAL A C 1
ATOM 5630 O O . VAL A 1 688 ? 9.901 -21.990 24.062 1.00 41.50 688 VAL A O 1
ATOM 5633 N N . ARG A 1 689 ? 8.156 -21.619 22.704 1.00 41.75 689 ARG A N 1
ATOM 5634 C CA . ARG A 1 689 ? 7.633 -20.403 23.372 1.00 41.75 689 ARG A CA 1
ATOM 5635 C C . ARG A 1 689 ? 6.741 -20.741 24.570 1.00 41.75 689 ARG A C 1
ATOM 5637 O O . ARG A 1 689 ? 6.062 -21.751 24.535 1.00 41.75 689 ARG A O 1
ATOM 5644 N N . LYS A 1 690 ? 6.624 -19.869 25.581 1.00 41.81 690 LYS A N 1
ATOM 5645 C CA . LYS A 1 690 ? 5.798 -20.117 26.786 1.00 41.81 690 LYS A CA 1
ATOM 5646 C C . LYS A 1 690 ? 4.315 -20.384 26.491 1.00 41.81 690 LYS A C 1
ATOM 5648 O O . LYS A 1 690 ? 3.787 -21.325 27.044 1.00 41.81 690 LYS A O 1
ATOM 5653 N N . THR A 1 691 ? 3.663 -19.646 25.590 1.00 42.91 691 THR A N 1
ATOM 5654 C CA . THR A 1 691 ? 2.261 -19.920 25.189 1.00 42.91 691 THR A CA 1
ATOM 5655 C C . THR A 1 691 ? 2.105 -21.267 24.482 1.00 42.91 691 THR A C 1
ATOM 5657 O O . THR A 1 691 ? 1.085 -21.931 24.597 1.00 42.91 691 THR A O 1
ATOM 5660 N N . HIS A 1 692 ? 3.156 -21.703 23.792 1.00 49.78 692 HIS A N 1
ATOM 5661 C CA . HIS A 1 692 ? 3.214 -22.981 23.092 1.00 49.78 692 HIS A CA 1
ATOM 5662 C C . HIS A 1 692 ? 3.590 -24.110 24.037 1.00 49.78 692 HIS A C 1
ATOM 5664 O O . HIS A 1 692 ? 3.125 -25.211 23.826 1.00 49.78 692 HIS A O 1
ATOM 5670 N N . ALA A 1 693 ? 4.360 -23.816 25.089 1.00 54.50 693 ALA A N 1
ATOM 5671 C CA . ALA A 1 693 ? 4.640 -24.678 26.231 1.00 54.50 693 ALA A CA 1
ATOM 5672 C C . ALA A 1 693 ? 3.441 -24.776 27.196 1.00 54.50 693 ALA A C 1
ATOM 5674 O O . ALA A 1 693 ? 3.283 -25.784 27.867 1.00 54.50 693 ALA A O 1
ATOM 5675 N N . GLU A 1 694 ? 2.592 -23.744 27.265 1.00 56.47 694 GLU A N 1
ATOM 5676 C CA . GLU A 1 694 ? 1.321 -23.729 28.003 1.00 56.47 694 GLU A CA 1
ATOM 5677 C C . GLU A 1 694 ? 0.245 -24.522 27.262 1.00 56.47 694 GLU A C 1
ATOM 5679 O O . GLU A 1 694 ? -0.604 -25.135 27.909 1.00 56.47 694 GLU A O 1
ATOM 5684 N N . MET A 1 695 ? 0.281 -24.501 25.926 1.00 60.25 695 MET A N 1
ATOM 5685 C CA . MET A 1 695 ? -0.511 -25.377 25.064 1.00 60.25 695 MET A CA 1
ATOM 5686 C C . MET A 1 695 ? 0.112 -26.773 24.922 1.00 60.25 695 MET A C 1
ATOM 5688 O O . MET A 1 695 ? -0.617 -27.716 24.648 1.00 60.25 695 MET A O 1
ATOM 5692 N N . ASP A 1 696 ? 1.423 -26.933 25.126 1.00 63.97 696 ASP A N 1
ATOM 5693 C CA . ASP A 1 696 ? 2.142 -28.204 24.985 1.00 63.97 696 ASP A CA 1
ATOM 5694 C C . ASP A 1 696 ? 1.557 -29.260 25.926 1.00 63.97 696 ASP A C 1
ATOM 5696 O O . ASP A 1 696 ? 1.602 -29.130 27.149 1.00 63.97 696 ASP A O 1
ATOM 5700 N N . GLY A 1 697 ? 0.990 -30.312 25.342 1.00 65.44 697 GLY A N 1
ATOM 5701 C CA . GLY A 1 697 ? 0.320 -31.383 26.072 1.00 65.44 697 GLY A CA 1
ATOM 5702 C C . GLY A 1 697 ? -1.170 -31.162 26.331 1.00 65.44 697 GLY A C 1
ATOM 5703 O O . GLY A 1 697 ? -1.805 -32.062 26.874 1.00 65.44 697 GLY A O 1
ATOM 5704 N N . ARG A 1 698 ? -1.755 -30.019 25.944 1.00 79.31 698 ARG A N 1
ATOM 5705 C CA . ARG A 1 698 ? -3.206 -29.792 26.051 1.00 79.31 698 ARG A CA 1
ATOM 5706 C C . ARG A 1 698 ? -3.970 -30.545 24.980 1.00 79.31 698 ARG A C 1
ATOM 5708 O O . ARG A 1 698 ? -3.528 -30.619 23.836 1.00 79.31 698 ARG A O 1
ATOM 5715 N N . ILE A 1 699 ? -5.138 -31.037 25.370 1.00 84.12 699 ILE A N 1
ATOM 5716 C CA . ILE A 1 699 ? -6.005 -31.910 24.588 1.00 84.12 699 ILE A CA 1
ATOM 5717 C C . ILE A 1 699 ? -7.355 -31.227 24.390 1.00 84.12 699 ILE A C 1
ATOM 5719 O O . ILE A 1 699 ? -8.015 -30.888 25.373 1.00 84.12 699 ILE A O 1
ATOM 5723 N N . TYR A 1 700 ? -7.776 -31.071 23.139 1.00 82.50 700 TYR A N 1
ATOM 5724 C CA . TYR A 1 700 ? -9.099 -30.555 22.785 1.00 82.50 700 TYR A CA 1
ATOM 5725 C C . TYR A 1 700 ? -9.752 -31.462 21.748 1.00 82.50 700 TYR A C 1
ATOM 5727 O O . TYR A 1 700 ? -9.054 -32.040 20.912 1.00 82.50 700 TYR A O 1
ATOM 5735 N N . SER A 1 701 ? -11.081 -31.580 21.788 1.00 82.38 701 SER A N 1
ATOM 5736 C CA . SER A 1 701 ? -11.825 -32.378 20.805 1.00 82.38 701 SER A CA 1
ATOM 5737 C C . SER A 1 701 ? -11.552 -31.914 19.367 1.00 82.38 701 SER A C 1
ATOM 5739 O O . SER A 1 701 ? -11.228 -30.748 19.126 1.00 82.38 701 SER A O 1
ATOM 5741 N N . VAL A 1 702 ? -11.683 -32.816 18.389 1.00 78.44 702 VAL A N 1
ATOM 5742 C CA . VAL A 1 702 ? -11.452 -32.483 16.964 1.00 78.44 702 VAL A CA 1
ATOM 5743 C C . VAL A 1 702 ? -12.385 -31.382 16.443 1.00 78.44 702 VAL A C 1
ATOM 5745 O O . VAL A 1 702 ? -11.998 -30.618 15.566 1.00 78.44 702 VAL A O 1
ATOM 5748 N N . ASN A 1 703 ? -13.578 -31.254 17.031 1.00 78.12 703 ASN A N 1
ATOM 5749 C CA . ASN A 1 703 ? -14.584 -30.247 16.677 1.00 78.12 703 ASN A CA 1
ATOM 5750 C C . ASN A 1 703 ? -14.448 -28.941 17.479 1.00 78.12 703 ASN A C 1
ATOM 5752 O O . ASN A 1 703 ? -15.300 -28.060 17.363 1.00 78.12 703 ASN A O 1
ATOM 5756 N N . ASN A 1 704 ? -13.424 -28.816 18.327 1.00 78.00 704 ASN A N 1
ATOM 5757 C CA . ASN A 1 704 ? -13.238 -27.631 19.151 1.00 78.00 704 ASN A CA 1
ATOM 5758 C C . ASN A 1 704 ? -12.839 -26.426 18.264 1.00 78.00 704 ASN A C 1
ATOM 5760 O O . ASN A 1 704 ? -11.825 -26.517 17.564 1.00 78.00 704 ASN A O 1
ATOM 5764 N N . PRO A 1 705 ? -13.567 -25.287 18.309 1.00 71.06 705 PRO A N 1
ATOM 5765 C CA . PRO A 1 705 ? -13.271 -24.099 17.494 1.00 71.06 705 PRO A CA 1
ATOM 5766 C C . PRO A 1 705 ? -11.856 -23.538 17.677 1.00 71.06 705 PRO A C 1
ATOM 5768 O O . PRO A 1 705 ? -11.364 -22.796 16.835 1.00 71.06 705 PRO A O 1
ATOM 5771 N N . ILE A 1 706 ? -11.160 -23.916 18.756 1.00 69.38 706 ILE A N 1
ATOM 5772 C CA . ILE A 1 706 ? -9.762 -23.549 18.999 1.00 69.38 706 ILE A CA 1
ATOM 5773 C C . ILE A 1 706 ? -8.832 -23.882 17.820 1.00 69.38 706 ILE A C 1
ATOM 5775 O O . ILE A 1 706 ? -7.832 -23.193 17.605 1.00 69.38 706 ILE A O 1
ATOM 5779 N N . TRP A 1 707 ? -9.150 -24.922 17.043 1.00 65.31 707 TRP A N 1
ATOM 5780 C CA . TRP A 1 707 ? -8.345 -25.344 15.900 1.00 65.31 707 TRP A CA 1
ATOM 5781 C C . TRP A 1 707 ? -8.481 -24.412 14.691 1.00 65.31 707 TRP A C 1
ATOM 5783 O O . TRP A 1 707 ? -7.594 -24.415 13.844 1.00 65.31 707 TRP A O 1
ATOM 5793 N N . ASP A 1 708 ? -9.494 -23.549 14.624 1.00 62.66 708 ASP A N 1
ATOM 5794 C CA . ASP A 1 708 ? -9.594 -22.556 13.547 1.00 62.66 708 ASP A CA 1
ATOM 5795 C C . ASP A 1 708 ? -8.524 -21.453 13.692 1.00 62.66 708 ASP A C 1
ATOM 5797 O O . ASP A 1 708 ? -7.992 -20.967 12.693 1.00 62.66 708 ASP A O 1
ATOM 5801 N N . SER A 1 709 ? -8.113 -21.136 14.928 1.00 51.47 709 SER A N 1
ATOM 5802 C CA . SER A 1 709 ? -7.128 -20.079 15.224 1.00 51.47 709 SER A CA 1
ATOM 5803 C C . SER A 1 709 ? -5.749 -20.613 15.655 1.00 51.47 709 SER A C 1
ATOM 5805 O O . SER A 1 709 ? -4.741 -19.913 15.536 1.00 51.47 709 SER A O 1
ATOM 5807 N N . LEU A 1 710 ? -5.670 -21.843 16.182 1.00 58.81 710 LEU A N 1
ATOM 5808 C CA . LEU A 1 710 ? -4.446 -22.413 16.762 1.00 58.81 710 LEU A CA 1
ATOM 5809 C C . LEU A 1 710 ? -3.982 -23.729 16.116 1.00 58.81 710 LEU A C 1
ATOM 5811 O O . LEU A 1 710 ? -3.083 -24.373 16.665 1.00 58.81 710 LEU A O 1
ATOM 5815 N N . TYR A 1 711 ? -4.513 -24.127 14.953 1.00 61.94 711 TYR A N 1
ATOM 5816 C CA . TYR A 1 711 ? -3.913 -25.239 14.210 1.00 61.94 711 TYR A CA 1
ATOM 5817 C C . TYR A 1 711 ? -2.520 -24.835 13.698 1.00 61.94 711 TYR A C 1
ATOM 5819 O O . TYR A 1 711 ? -2.384 -23.817 13.016 1.00 61.94 711 TYR A O 1
ATOM 5827 N N . PRO A 1 712 ? -1.457 -25.583 14.019 1.00 61.75 712 PRO A N 1
ATOM 5828 C CA . PRO A 1 712 ? -0.115 -25.165 13.651 1.00 61.75 712 PRO A CA 1
ATOM 5829 C C . PRO A 1 712 ? 0.181 -25.216 12.146 1.00 61.75 712 PRO A C 1
ATOM 5831 O O . PRO A 1 712 ? -0.339 -26.092 11.450 1.00 61.75 712 PRO A O 1
ATOM 5834 N N . PRO A 1 713 ? 1.090 -24.346 11.658 1.00 52.12 713 PRO A N 1
ATOM 5835 C CA . PRO A 1 713 ? 1.943 -23.427 12.433 1.00 52.12 713 PRO A CA 1
ATOM 5836 C C . PRO A 1 713 ? 1.209 -22.162 12.948 1.00 52.12 713 PRO A C 1
ATOM 5838 O O . PRO A 1 713 ? 0.567 -21.467 12.169 1.00 52.12 713 PRO A O 1
ATOM 5841 N N . ASN A 1 714 ? 1.340 -21.822 14.244 1.00 47.38 714 ASN A N 1
ATOM 5842 C CA . ASN A 1 714 ? 0.623 -20.717 14.915 1.00 47.38 714 ASN A CA 1
ATOM 5843 C C . ASN A 1 714 ? 1.503 -19.877 15.888 1.00 47.38 714 ASN A C 1
ATOM 5845 O O . ASN A 1 714 ? 2.637 -20.242 16.195 1.00 47.38 714 ASN A O 1
ATOM 5849 N N . GLY A 1 715 ? 0.981 -18.716 16.332 1.00 47.34 715 GLY A N 1
ATOM 5850 C CA . GLY A 1 715 ? 1.549 -17.785 17.327 1.00 47.34 715 GLY A CA 1
ATOM 5851 C C . GLY A 1 715 ? 2.683 -16.872 16.836 1.00 47.34 715 GLY A C 1
ATOM 5852 O O . GLY A 1 715 ? 3.632 -17.343 16.219 1.00 47.34 715 GLY A O 1
ATOM 5853 N N . TYR A 1 716 ? 2.699 -15.576 17.175 1.00 45.81 716 TYR A N 1
ATOM 5854 C CA . TYR A 1 716 ? 3.732 -14.636 16.691 1.00 45.81 716 TYR A CA 1
ATOM 5855 C C . TYR A 1 716 ? 4.250 -13.686 17.792 1.00 45.81 716 TYR A C 1
ATOM 5857 O O . TYR A 1 716 ? 3.503 -13.193 18.630 1.00 45.81 716 TYR A O 1
ATOM 5865 N N . ASN A 1 717 ? 5.575 -13.504 17.838 1.00 56.12 717 ASN A N 1
ATOM 5866 C CA . ASN A 1 717 ? 6.343 -12.789 18.866 1.00 56.12 717 ASN A CA 1
ATOM 5867 C C . ASN A 1 717 ? 6.294 -11.263 18.689 1.00 56.12 717 ASN A C 1
ATOM 5869 O O . ASN A 1 717 ? 6.697 -10.789 17.635 1.00 56.12 717 ASN A O 1
ATOM 5873 N N . CYS A 1 718 ? 5.943 -10.485 19.723 1.00 68.69 718 CYS A N 1
ATOM 5874 C CA . CYS A 1 718 ? 5.632 -9.055 19.547 1.00 68.69 718 CYS A CA 1
ATOM 5875 C C . CYS A 1 718 ? 6.322 -8.081 20.538 1.00 68.69 718 CYS A C 1
ATOM 5877 O O . CYS A 1 718 ? 6.819 -8.498 21.594 1.00 68.69 718 CYS A O 1
ATOM 5879 N N . PHE A 1 719 ? 6.356 -6.796 20.159 1.00 79.19 719 PHE A N 1
ATOM 5880 C CA . PHE A 1 719 ? 6.912 -5.628 20.870 1.00 79.19 719 PHE A CA 1
ATOM 5881 C C . PHE A 1 719 ? 5.821 -4.775 21.531 1.00 79.19 719 PHE A C 1
ATOM 5883 O O . PHE A 1 719 ? 4.653 -4.920 21.184 1.00 79.19 719 PHE A O 1
ATOM 5890 N N . ASP A 1 720 ? 6.194 -3.873 22.447 1.00 83.69 720 ASP A N 1
ATOM 5891 C CA . ASP A 1 720 ? 5.263 -2.914 23.063 1.00 83.69 720 ASP A CA 1
ATOM 5892 C C . ASP A 1 720 ? 4.853 -1.788 22.095 1.00 83.69 720 ASP A C 1
ATOM 5894 O O . ASP A 1 720 ? 5.526 -1.502 21.105 1.00 83.69 720 ASP A O 1
ATOM 5898 N N . GLU A 1 721 ? 3.764 -1.089 22.414 1.00 88.00 721 GLU A N 1
ATOM 5899 C CA . GLU A 1 721 ? 3.236 0.029 21.612 1.00 88.00 721 GLU A CA 1
ATOM 5900 C C . GLU A 1 721 ? 4.185 1.234 21.438 1.00 88.00 721 GLU A C 1
ATOM 5902 O O . GLU A 1 721 ? 3.916 2.121 20.624 1.00 88.00 721 GLU A O 1
ATOM 5907 N N . LEU A 1 722 ? 5.268 1.287 22.221 1.00 90.69 722 LEU A N 1
ATOM 5908 C CA . LEU A 1 722 ? 6.284 2.343 22.196 1.00 90.69 722 LEU A CA 1
ATOM 5909 C C . LEU A 1 722 ? 7.492 1.986 21.320 1.00 90.69 722 LEU A C 1
ATOM 5911 O O . LEU A 1 722 ? 8.425 2.786 21.220 1.00 90.69 722 LEU A O 1
ATOM 5915 N N . THR A 1 723 ? 7.493 0.802 20.706 1.00 90.94 723 THR A N 1
ATOM 5916 C CA . THR A 1 723 ? 8.529 0.392 19.760 1.00 90.94 723 THR A CA 1
ATOM 5917 C C . THR A 1 723 ? 8.170 0.851 18.342 1.00 90.94 723 THR A C 1
ATOM 5919 O O . THR A 1 723 ? 7.056 0.659 17.847 1.00 90.94 723 THR A O 1
ATOM 5922 N N . GLU A 1 724 ? 9.142 1.468 17.681 1.00 94.19 724 GLU A N 1
ATOM 5923 C CA . GLU A 1 724 ? 9.111 1.857 16.277 1.00 94.19 724 GLU A CA 1
ATOM 5924 C C . GLU A 1 724 ? 9.875 0.839 15.424 1.00 94.19 724 GLU A C 1
ATOM 5926 O O . GLU A 1 724 ? 10.809 0.183 15.887 1.00 94.19 724 GLU A O 1
ATOM 5931 N N . VAL A 1 725 ? 9.517 0.747 14.149 1.00 93.38 725 VAL A N 1
ATOM 5932 C CA . VAL A 1 725 ? 10.206 -0.060 13.140 1.00 93.38 725 VAL A CA 1
ATOM 5933 C C . VAL A 1 725 ? 10.570 0.814 11.944 1.00 93.38 725 VAL A C 1
ATOM 5935 O O . VAL A 1 725 ? 9.854 1.764 11.613 1.00 93.38 725 VAL A O 1
ATOM 5938 N N . TYR A 1 726 ? 11.714 0.533 11.322 1.00 95.19 726 TYR A N 1
ATOM 5939 C CA . TYR A 1 726 ? 12.184 1.301 10.176 1.00 95.19 726 TYR A CA 1
ATOM 5940 C C . TYR A 1 726 ? 11.518 0.845 8.880 1.00 95.19 726 TYR A C 1
ATOM 5942 O O . TYR A 1 726 ? 11.543 -0.339 8.532 1.00 95.19 726 TYR A O 1
ATOM 5950 N N . THR A 1 727 ? 10.953 1.804 8.150 1.00 93.88 727 THR A N 1
ATOM 5951 C CA . THR A 1 727 ? 10.243 1.581 6.890 1.00 93.88 727 THR A CA 1
ATOM 5952 C C . THR A 1 727 ? 10.833 2.423 5.762 1.00 93.88 727 THR A C 1
ATOM 5954 O O . THR A 1 727 ? 11.602 3.353 6.005 1.00 93.88 727 THR A O 1
ATOM 5957 N N . ASN A 1 728 ? 10.424 2.160 4.520 1.00 90.50 728 ASN A N 1
ATOM 5958 C CA . ASN A 1 728 ? 10.762 2.990 3.358 1.00 90.50 728 ASN A CA 1
ATOM 5959 C C . ASN A 1 728 ? 10.236 4.441 3.456 1.00 90.50 728 ASN A C 1
ATOM 5961 O O . ASN A 1 728 ? 10.599 5.280 2.636 1.00 90.50 728 ASN A O 1
ATOM 5965 N N . GLU A 1 729 ? 9.390 4.743 4.446 1.00 88.56 729 GLU A N 1
ATOM 5966 C CA . GLU A 1 729 ? 8.888 6.087 4.757 1.00 88.56 729 GLU A CA 1
ATOM 5967 C C . GLU A 1 729 ? 9.538 6.693 6.021 1.00 88.56 729 GLU A C 1
ATOM 5969 O O . GLU A 1 729 ? 9.139 7.771 6.458 1.00 88.56 729 GLU A O 1
ATOM 5974 N N . GLY A 1 730 ? 10.542 6.026 6.607 1.00 90.00 730 GLY A N 1
ATOM 5975 C CA . GLY A 1 730 ? 11.195 6.412 7.861 1.00 90.00 730 GLY A CA 1
ATOM 5976 C C . GLY A 1 730 ? 10.735 5.580 9.063 1.00 90.00 730 GLY A C 1
ATOM 5977 O O . GLY A 1 730 ? 10.178 4.488 8.914 1.00 90.00 730 GLY A O 1
ATOM 5978 N N . TRP A 1 731 ? 10.998 6.077 10.272 1.00 93.81 731 TRP A N 1
ATOM 5979 C CA . TRP A 1 731 ? 10.580 5.414 11.511 1.00 93.81 731 TRP A CA 1
ATOM 5980 C C . TRP A 1 731 ? 9.078 5.581 11.745 1.00 93.81 731 TRP A C 1
ATOM 5982 O O . TRP A 1 731 ? 8.561 6.696 11.686 1.00 93.81 731 TRP A O 1
ATOM 5992 N N . LYS A 1 732 ? 8.392 4.479 12.056 1.00 93.50 732 LYS A N 1
ATOM 5993 C CA . LYS A 1 732 ? 6.975 4.477 12.442 1.00 93.50 732 LYS A CA 1
ATOM 5994 C C . LYS A 1 732 ? 6.750 3.612 13.662 1.00 93.50 732 LYS A C 1
ATOM 5996 O O . LYS A 1 732 ? 7.375 2.558 13.781 1.00 93.50 732 LYS A O 1
ATOM 6001 N N . PHE A 1 733 ? 5.816 3.996 14.528 1.00 92.25 733 PHE A N 1
ATOM 6002 C CA . PHE A 1 733 ? 5.345 3.072 15.556 1.00 92.25 733 PHE A CA 1
ATOM 6003 C C . PHE A 1 733 ? 4.636 1.890 14.901 1.00 92.25 733 PHE A C 1
ATOM 6005 O O . PHE A 1 733 ? 3.929 2.067 13.909 1.00 92.25 733 PHE A O 1
ATOM 6012 N N . PHE A 1 734 ? 4.750 0.694 15.482 1.00 82.56 734 PHE A N 1
ATOM 6013 C CA . PHE A 1 734 ? 4.042 -0.470 14.939 1.00 82.56 734 PHE A CA 1
ATOM 6014 C C . PHE A 1 734 ? 2.524 -0.247 14.805 1.00 82.56 734 PHE A C 1
ATOM 6016 O O . PHE A 1 734 ? 1.910 -0.713 13.849 1.00 82.56 734 PHE A O 1
ATOM 6023 N N . LYS A 1 735 ? 1.932 0.524 15.724 1.00 83.69 735 LYS A N 1
ATOM 6024 C CA . LYS A 1 735 ? 0.507 0.893 15.711 1.00 83.69 735 LYS A CA 1
ATOM 6025 C C . LYS A 1 735 ? 0.091 1.827 14.563 1.00 83.69 735 LYS A C 1
ATOM 6027 O O . LYS A 1 735 ? -1.101 1.991 14.335 1.00 83.69 735 LYS A O 1
ATOM 6032 N N . GLU A 1 736 ? 1.046 2.463 13.885 1.00 87.38 736 GLU A N 1
ATOM 6033 C CA . GLU A 1 736 ? 0.820 3.448 12.811 1.00 87.38 736 GLU A CA 1
ATOM 6034 C C . GLU A 1 736 ? 1.043 2.862 11.410 1.00 87.38 736 GLU A C 1
ATOM 6036 O O . GLU A 1 736 ? 0.935 3.575 10.408 1.00 87.38 736 GLU A O 1
ATOM 6041 N N . LEU A 1 737 ? 1.400 1.581 11.326 1.00 82.75 737 LEU A N 1
ATOM 6042 C CA . LEU A 1 737 ? 1.666 0.925 10.055 1.00 82.75 737 LEU A CA 1
ATOM 6043 C C . LEU A 1 737 ? 0.364 0.667 9.280 1.00 82.75 737 LEU A C 1
ATOM 6045 O O . LEU A 1 737 ? -0.672 0.358 9.868 1.00 82.75 737 LEU A O 1
ATOM 6049 N N . ARG A 1 738 ? 0.420 0.803 7.949 1.00 79.56 738 ARG A N 1
ATOM 6050 C CA . ARG A 1 738 ? -0.760 0.838 7.063 1.00 79.56 738 ARG A CA 1
ATOM 6051 C C . ARG A 1 738 ? -0.908 -0.393 6.172 1.00 79.56 738 ARG A C 1
ATOM 6053 O O . ARG A 1 738 ? -1.920 -0.526 5.486 1.00 79.56 738 ARG A O 1
ATOM 6060 N N . GLY A 1 739 ? 0.075 -1.291 6.172 1.00 69.69 739 GLY A N 1
ATOM 6061 C CA . GLY A 1 739 ? 0.021 -2.548 5.422 1.00 69.69 739 GLY A CA 1
ATOM 6062 C C . GLY A 1 739 ? 0.778 -2.533 4.091 1.00 69.69 739 GLY A C 1
ATOM 6063 O O . GLY A 1 739 ? 0.921 -3.581 3.463 1.00 69.69 739 GLY A O 1
ATOM 6064 N N . ASN A 1 740 ? 1.262 -1.371 3.641 1.00 74.38 740 ASN A N 1
ATOM 6065 C CA . ASN A 1 740 ? 1.922 -1.179 2.343 1.00 74.38 740 ASN A CA 1
ATOM 6066 C C . ASN A 1 740 ? 3.429 -0.890 2.453 1.00 74.38 740 ASN A C 1
ATOM 6068 O O . ASN A 1 740 ? 4.123 -0.865 1.432 1.00 74.38 740 ASN A O 1
ATOM 6072 N N . GLU A 1 741 ? 3.927 -0.665 3.668 1.00 84.62 741 GLU A N 1
ATOM 6073 C CA . GLU A 1 741 ? 5.321 -0.341 3.936 1.00 84.62 741 GLU A CA 1
ATOM 6074 C C . GLU A 1 741 ? 6.272 -1.510 3.624 1.00 84.62 741 GLU A C 1
ATOM 6076 O O . GLU A 1 741 ? 5.929 -2.691 3.731 1.00 84.62 741 GLU A O 1
ATOM 6081 N N . SER A 1 742 ? 7.505 -1.170 3.246 1.00 89.25 742 SER A N 1
ATOM 6082 C CA . SER A 1 742 ? 8.631 -2.106 3.179 1.00 89.25 742 SER A CA 1
ATOM 6083 C C . SER A 1 742 ? 9.569 -1.858 4.353 1.00 89.25 742 SER A C 1
ATOM 6085 O O . SER A 1 742 ? 9.825 -0.712 4.714 1.00 89.25 742 SER A O 1
ATOM 6087 N N . PHE A 1 743 ? 10.087 -2.932 4.931 1.00 89.75 743 PHE A N 1
ATOM 6088 C CA . PHE A 1 743 ? 10.908 -2.947 6.133 1.00 89.75 743 PHE A CA 1
ATOM 6089 C C . PHE A 1 743 ? 12.363 -3.212 5.784 1.00 89.75 743 PHE A C 1
ATOM 6091 O O . PHE A 1 743 ? 12.659 -4.038 4.917 1.00 89.75 743 PHE A O 1
ATOM 6098 N N . LEU A 1 744 ? 13.268 -2.524 6.473 1.00 91.88 744 LEU A N 1
ATOM 6099 C CA . LEU A 1 744 ? 14.695 -2.776 6.335 1.00 91.88 744 LEU A CA 1
ATOM 6100 C C . LEU A 1 744 ? 15.062 -4.036 7.126 1.00 91.88 744 LEU A C 1
ATOM 6102 O O . LEU A 1 744 ? 14.838 -4.102 8.337 1.00 91.88 744 LEU A O 1
ATOM 6106 N N . SER A 1 745 ? 15.618 -5.028 6.436 1.00 88.06 745 SER A N 1
ATOM 6107 C CA . SER A 1 745 ? 15.974 -6.327 7.001 1.00 88.06 745 SER A CA 1
ATOM 6108 C C . SER A 1 745 ? 17.451 -6.638 6.793 1.00 88.06 745 SER A C 1
ATOM 6110 O O . SER A 1 745 ? 18.021 -6.280 5.769 1.00 88.06 745 SER A O 1
ATOM 6112 N N . LEU A 1 746 ? 18.057 -7.315 7.765 1.00 88.00 746 LEU A N 1
ATOM 6113 C CA . LEU A 1 746 ? 19.469 -7.687 7.814 1.00 88.00 746 LEU A CA 1
ATOM 6114 C C . LEU A 1 746 ? 19.648 -9.202 7.659 1.00 88.00 746 LEU A C 1
ATOM 6116 O O . LEU A 1 746 ? 19.145 -9.968 8.480 1.00 88.00 746 LEU A O 1
ATOM 6120 N N . SER A 1 747 ? 20.456 -9.643 6.704 1.00 83.88 747 SER A N 1
ATOM 6121 C CA . SER A 1 747 ? 20.923 -11.033 6.630 1.00 83.88 747 SER A CA 1
ATOM 6122 C C . SER A 1 747 ? 21.798 -11.391 7.847 1.00 83.88 747 SER A C 1
ATOM 6124 O O . SER A 1 747 ? 22.875 -10.812 7.998 1.00 83.88 747 SER A O 1
ATOM 6126 N N . PRO A 1 748 ? 21.415 -12.352 8.717 1.00 71.88 748 PRO A N 1
ATOM 6127 C CA . PRO A 1 748 ? 22.243 -12.772 9.854 1.00 71.88 748 PRO A CA 1
ATOM 6128 C C . PRO A 1 748 ? 23.616 -13.330 9.459 1.00 71.88 748 PRO A C 1
ATOM 6130 O O . PRO A 1 748 ? 24.523 -13.346 10.286 1.00 71.88 748 PRO A O 1
ATOM 6133 N N . GLN A 1 749 ? 23.751 -13.815 8.220 1.00 71.81 749 GLN A N 1
ATOM 6134 C CA . GLN A 1 749 ? 24.963 -14.452 7.707 1.00 71.81 749 GLN A CA 1
ATOM 6135 C C . GLN A 1 749 ? 25.896 -13.443 7.038 1.00 71.81 749 GLN A C 1
ATOM 6137 O O . GLN A 1 749 ? 27.071 -13.358 7.385 1.00 71.81 749 GLN A O 1
ATOM 6142 N N . THR A 1 750 ? 25.381 -12.672 6.077 1.00 77.06 750 THR A N 1
ATOM 6143 C CA . THR A 1 750 ? 26.214 -11.757 5.279 1.00 77.06 750 THR A CA 1
ATOM 6144 C C . THR A 1 750 ? 26.310 -10.362 5.891 1.00 77.06 750 THR A C 1
ATOM 6146 O O . THR A 1 750 ? 27.296 -9.660 5.644 1.00 77.06 750 THR A O 1
ATOM 6149 N N . LYS A 1 751 ? 25.340 -10.011 6.753 1.00 85.19 751 LYS A N 1
ATOM 6150 C CA . LYS A 1 751 ? 25.064 -8.673 7.301 1.00 85.19 751 LYS A CA 1
ATOM 6151 C C . LYS A 1 751 ? 24.531 -7.684 6.261 1.00 85.19 751 LYS A C 1
ATOM 6153 O O . LYS A 1 751 ? 24.459 -6.494 6.556 1.00 85.19 751 LYS A O 1
ATOM 6158 N N . ASP A 1 752 ? 24.146 -8.155 5.076 1.00 86.88 752 ASP A N 1
ATOM 6159 C CA . ASP A 1 752 ? 23.600 -7.294 4.028 1.00 86.88 752 ASP A CA 1
ATOM 6160 C C . ASP A 1 752 ? 22.184 -6.831 4.362 1.00 86.88 752 ASP A C 1
ATOM 6162 O O . ASP A 1 752 ? 21.380 -7.579 4.929 1.00 86.88 752 ASP A O 1
ATOM 6166 N N . LEU A 1 753 ? 21.887 -5.593 3.985 1.00 91.12 753 LEU A N 1
ATOM 6167 C CA . LEU A 1 753 ? 20.567 -4.995 4.101 1.00 91.12 753 LEU A CA 1
ATOM 6168 C C . LEU A 1 753 ? 19.723 -5.216 2.841 1.00 91.12 753 LEU A C 1
ATOM 6170 O O . LEU A 1 753 ? 20.182 -4.990 1.724 1.00 91.12 753 LEU A O 1
ATOM 6174 N N . GLU A 1 754 ? 18.453 -5.568 3.032 1.00 85.56 754 GLU A N 1
ATOM 6175 C CA . GLU A 1 754 ? 17.458 -5.708 1.965 1.00 85.56 754 GLU A CA 1
ATOM 6176 C C . GLU A 1 754 ? 16.114 -5.113 2.409 1.00 85.56 754 GLU A C 1
ATOM 6178 O O . GLU A 1 754 ? 15.661 -5.325 3.537 1.00 85.56 754 GLU A O 1
ATOM 6183 N N . TRP A 1 755 ? 15.451 -4.389 1.505 1.00 89.81 755 TRP A N 1
ATOM 6184 C CA . TRP A 1 755 ? 14.071 -3.948 1.698 1.00 89.81 755 TRP A CA 1
ATOM 6185 C C . TRP A 1 755 ? 13.105 -5.108 1.452 1.00 89.81 755 TRP A C 1
ATOM 6187 O O . TRP A 1 755 ? 13.105 -5.704 0.376 1.00 89.81 755 TRP A O 1
ATOM 6197 N N . GLN A 1 756 ? 12.246 -5.408 2.426 1.00 76.88 756 GLN A N 1
ATOM 6198 C CA . GLN A 1 756 ? 11.288 -6.509 2.340 1.00 76.88 756 GLN A CA 1
ATOM 6199 C C . GLN A 1 756 ? 9.873 -6.080 2.707 1.00 76.88 756 GLN A C 1
ATOM 6201 O O . GLN A 1 756 ? 9.660 -5.349 3.670 1.00 76.88 756 GLN A O 1
ATOM 6206 N N . LYS A 1 757 ? 8.880 -6.583 1.972 1.00 76.94 757 LYS A N 1
ATOM 6207 C CA . LYS A 1 757 ? 7.473 -6.411 2.345 1.00 76.94 757 LYS A CA 1
ATOM 6208 C C . LYS A 1 757 ? 7.092 -7.403 3.435 1.00 76.94 757 LYS A C 1
ATOM 6210 O O . LYS A 1 757 ? 7.520 -8.556 3.391 1.00 76.94 757 LYS A O 1
ATOM 6215 N N . ALA A 1 758 ? 6.267 -6.964 4.380 1.00 61.88 758 ALA A N 1
ATOM 6216 C CA . ALA A 1 758 ? 5.656 -7.885 5.323 1.00 61.88 758 ALA A CA 1
ATOM 6217 C C . ALA A 1 758 ? 4.664 -8.804 4.595 1.00 61.88 758 ALA A C 1
ATOM 6219 O O . ALA A 1 758 ? 3.882 -8.353 3.759 1.00 61.88 758 ALA A O 1
ATOM 6220 N N . ILE A 1 759 ? 4.705 -10.091 4.922 1.00 48.81 759 ILE A N 1
ATOM 6221 C CA . ILE A 1 759 ? 3.729 -11.093 4.487 1.00 48.81 759 ILE A CA 1
ATOM 6222 C C . ILE A 1 759 ? 2.592 -11.249 5.498 1.00 48.81 759 ILE A C 1
ATOM 6224 O O . ILE A 1 759 ? 1.497 -11.643 5.110 1.00 48.81 759 ILE A O 1
ATOM 6228 N N . ARG A 1 760 ? 2.830 -10.923 6.778 1.00 47.84 760 ARG A N 1
ATOM 6229 C CA . ARG A 1 760 ? 1.824 -10.968 7.850 1.00 47.84 760 ARG A CA 1
ATOM 6230 C C . ARG A 1 760 ? 2.048 -9.859 8.878 1.00 47.84 760 ARG A C 1
ATOM 6232 O O . ARG A 1 760 ? 3.169 -9.385 9.057 1.00 47.84 760 ARG A O 1
ATOM 6239 N N . TRP A 1 761 ? 0.968 -9.462 9.542 1.00 61.44 761 TRP A N 1
ATOM 6240 C CA . TRP A 1 761 ? 0.901 -8.344 10.482 1.00 61.44 761 TRP A CA 1
ATOM 6241 C C . TRP A 1 761 ? 0.252 -8.814 11.779 1.00 61.44 761 TRP A C 1
ATOM 6243 O O . TRP A 1 761 ? -0.758 -9.511 11.729 1.00 61.44 761 TRP A O 1
ATOM 6253 N N . TYR A 1 762 ? 0.811 -8.424 12.923 1.00 58.28 762 TYR A N 1
ATOM 6254 C CA . TYR A 1 762 ? 0.350 -8.864 14.238 1.00 58.28 762 TYR A CA 1
ATOM 6255 C C . TYR A 1 762 ? 0.032 -7.674 15.130 1.00 58.28 762 TYR A C 1
ATOM 6257 O O . TYR A 1 762 ? 0.847 -6.758 15.272 1.00 58.28 762 TYR A O 1
ATOM 6265 N N . LYS A 1 763 ? -1.152 -7.719 15.740 1.00 69.31 763 LYS A N 1
ATOM 6266 C CA . LYS A 1 763 ? -1.640 -6.774 16.742 1.00 69.31 763 LYS A CA 1
ATOM 6267 C C . LYS A 1 763 ? -2.550 -7.536 17.701 1.00 69.31 763 LYS A C 1
ATOM 6269 O O . LYS A 1 763 ? -3.654 -7.892 17.314 1.00 69.31 763 LYS A O 1
ATOM 6274 N N . ASP A 1 764 ? -2.109 -7.719 18.940 1.00 49.56 764 ASP A N 1
ATOM 6275 C CA . ASP A 1 764 ? -2.852 -8.468 19.961 1.00 49.56 764 ASP A CA 1
ATOM 6276 C C . ASP A 1 764 ? -2.844 -7.751 21.308 1.00 49.56 764 ASP A C 1
ATOM 6278 O O . ASP A 1 764 ? -1.923 -6.994 21.609 1.00 49.56 764 ASP A O 1
ATOM 6282 N N . LYS A 1 765 ? -3.861 -7.988 22.143 1.00 63.34 765 LYS A N 1
ATOM 6283 C CA . LYS A 1 765 ? -3.825 -7.568 23.553 1.00 63.34 765 LYS A CA 1
ATOM 6284 C C . LYS A 1 765 ? -2.957 -8.545 24.346 1.00 63.34 765 LYS A C 1
ATOM 6286 O O . LYS A 1 765 ? -3.112 -9.755 24.219 1.00 63.34 765 LYS A O 1
ATOM 6291 N N . TYR A 1 766 ? -2.075 -8.019 25.187 1.00 58.75 766 TYR A N 1
ATOM 6292 C CA . TYR A 1 766 ? -1.188 -8.793 26.047 1.00 58.75 766 TYR A CA 1
ATOM 6293 C C . TYR A 1 766 ? -1.251 -8.263 27.473 1.00 58.75 766 TYR A C 1
ATOM 6295 O O . TYR A 1 766 ? -1.008 -7.081 27.721 1.00 58.75 766 TYR A O 1
ATOM 6303 N N . GLU A 1 767 ? -1.535 -9.168 28.403 1.00 65.75 767 GLU A N 1
ATOM 6304 C CA . GLU A 1 767 ? -1.373 -8.945 29.832 1.00 65.75 767 GLU A CA 1
ATOM 6305 C C . GLU A 1 767 ? -0.341 -9.949 30.350 1.00 65.75 767 GLU A C 1
ATOM 6307 O O . GLU A 1 767 ? -0.547 -11.163 30.304 1.00 65.75 767 GLU A O 1
ATOM 6312 N N . GLY A 1 768 ? 0.811 -9.462 30.804 1.00 68.69 768 GLY A N 1
ATOM 6313 C CA . GLY A 1 768 ? 1.869 -10.344 31.275 1.00 68.69 768 GLY A CA 1
ATOM 6314 C C . GLY A 1 768 ? 3.210 -9.659 31.481 1.00 68.69 768 GLY A C 1
ATOM 6315 O O . GLY A 1 768 ? 3.364 -8.451 31.331 1.00 68.69 768 GLY A O 1
ATOM 6316 N N . GLU A 1 769 ? 4.213 -10.451 31.847 1.00 75.94 769 GLU A N 1
ATOM 6317 C CA . GLU A 1 769 ? 5.587 -9.975 32.008 1.00 75.94 769 GLU A CA 1
ATOM 6318 C C . GLU A 1 769 ? 6.207 -9.656 30.637 1.00 75.94 769 GLU A C 1
ATOM 6320 O O . GLU A 1 769 ? 6.127 -10.467 29.712 1.00 75.94 769 GLU A O 1
ATOM 6325 N N . MET A 1 770 ? 6.854 -8.500 30.505 1.00 82.56 770 MET A N 1
ATOM 6326 C CA . MET A 1 770 ? 7.727 -8.147 29.385 1.00 82.56 770 MET A CA 1
ATOM 6327 C C . MET A 1 770 ? 9.168 -7.985 29.861 1.00 82.56 770 MET A C 1
ATOM 6329 O O . MET A 1 770 ? 9.435 -7.542 30.979 1.00 82.56 770 MET A O 1
ATOM 6333 N N . TYR A 1 771 ? 10.103 -8.335 28.982 1.00 87.75 771 TYR A N 1
ATOM 6334 C CA . TYR A 1 771 ? 11.534 -8.187 29.201 1.00 87.75 771 TYR A CA 1
ATOM 6335 C C . TYR A 1 771 ? 11.962 -6.838 28.641 1.00 87.75 771 TYR A C 1
ATOM 6337 O O . TYR A 1 771 ? 11.902 -6.604 27.432 1.00 87.75 771 TYR A O 1
ATOM 6345 N N . HIS A 1 772 ? 12.384 -5.949 29.535 1.00 94.19 772 HIS A N 1
ATOM 6346 C CA . HIS A 1 772 ? 12.919 -4.641 29.198 1.00 94.19 772 HIS A CA 1
ATOM 6347 C C . HIS A 1 772 ? 14.438 -4.654 29.358 1.00 94.19 772 HIS A C 1
ATOM 6349 O O . HIS A 1 772 ? 14.966 -4.614 30.468 1.00 94.19 772 HIS A O 1
ATOM 6355 N N . PHE A 1 773 ? 15.141 -4.730 28.234 1.00 92.38 773 PHE A N 1
ATOM 6356 C CA . PHE A 1 773 ? 16.586 -4.565 28.154 1.00 92.38 773 PHE A CA 1
ATOM 6357 C C . PHE A 1 773 ? 16.885 -3.070 28.071 1.00 92.38 773 PHE A C 1
ATOM 6359 O O . PHE A 1 773 ? 16.704 -2.459 27.018 1.00 92.38 773 PHE A O 1
ATOM 6366 N N . HIS A 1 774 ? 17.309 -2.473 29.180 1.00 92.81 774 HIS A N 1
ATOM 6367 C CA . HIS A 1 774 ? 17.470 -1.031 29.307 1.00 92.81 774 HIS A CA 1
ATOM 6368 C C . HIS A 1 774 ? 18.822 -0.640 29.916 1.00 92.81 774 HIS A C 1
ATOM 6370 O O . HIS A 1 774 ? 19.161 -0.988 31.050 1.00 92.81 774 HIS A O 1
ATOM 6376 N N . SER A 1 775 ? 19.580 0.149 29.160 1.00 89.00 775 SER A N 1
ATOM 6377 C CA . SER A 1 775 ? 20.808 0.822 29.571 1.00 89.00 775 SER A CA 1
ATOM 6378 C C . SER A 1 775 ? 20.831 2.252 29.010 1.00 89.00 775 SER A C 1
ATOM 6380 O O . SER A 1 775 ? 19.979 2.650 28.218 1.00 89.00 775 SER A O 1
ATOM 6382 N N . TRP A 1 776 ? 21.850 3.040 29.364 1.00 79.25 776 TRP A N 1
ATOM 6383 C CA . TRP A 1 776 ? 22.011 4.404 28.841 1.00 79.25 776 TRP A CA 1
ATOM 6384 C C . TRP A 1 776 ? 22.143 4.465 27.301 1.00 79.25 776 TRP A C 1
ATOM 6386 O O . TRP A 1 776 ? 21.840 5.494 26.687 1.00 79.25 776 TRP A O 1
ATOM 6396 N N . ASN A 1 777 ? 22.585 3.377 26.656 1.00 82.25 777 ASN A N 1
ATOM 6397 C CA . ASN A 1 777 ? 22.785 3.302 25.208 1.00 82.25 777 ASN A CA 1
ATOM 6398 C C . ASN A 1 777 ? 21.990 2.198 24.498 1.00 82.25 777 ASN A C 1
ATOM 6400 O O . ASN A 1 777 ? 22.132 2.108 23.282 1.00 82.25 777 ASN A O 1
ATOM 6404 N N . PHE A 1 778 ? 21.167 1.398 25.180 1.00 90.38 778 PHE A N 1
ATOM 6405 C CA . PHE A 1 778 ? 20.377 0.305 24.597 1.00 90.38 778 PHE A CA 1
ATOM 6406 C C . PHE A 1 778 ? 18.977 0.276 25.223 1.00 90.38 778 PHE A C 1
ATOM 6408 O O . PHE A 1 778 ? 18.857 0.358 26.441 1.00 90.38 778 PHE A O 1
ATOM 6415 N N . ASP A 1 779 ? 17.926 0.164 24.411 1.00 92.62 779 ASP A N 1
ATOM 6416 C CA . ASP A 1 779 ? 16.546 0.075 24.896 1.00 92.62 779 ASP A CA 1
ATOM 6417 C C . ASP A 1 779 ? 15.741 -0.845 23.975 1.00 92.62 779 ASP A C 1
ATOM 6419 O O . ASP A 1 779 ? 15.669 -0.621 22.768 1.00 92.62 779 ASP A O 1
ATOM 6423 N N . LEU A 1 780 ? 15.176 -1.899 24.552 1.00 92.12 780 LEU A N 1
ATOM 6424 C CA . LEU A 1 780 ? 14.326 -2.866 23.873 1.00 92.12 780 LEU A CA 1
ATOM 6425 C C . LEU A 1 780 ? 13.348 -3.447 24.887 1.00 92.12 780 LEU A C 1
ATOM 6427 O O . LEU A 1 780 ? 13.774 -4.018 25.892 1.00 92.12 780 LEU A O 1
ATOM 6431 N N . LYS A 1 781 ? 12.046 -3.364 24.610 1.00 92.06 781 LYS A N 1
ATOM 6432 C CA . LYS A 1 781 ? 11.017 -4.040 25.400 1.00 92.06 781 LYS A CA 1
ATOM 6433 C C . LYS A 1 781 ? 10.264 -5.022 24.515 1.00 92.06 781 LYS A C 1
ATOM 6435 O O . LYS A 1 781 ? 9.694 -4.652 23.495 1.00 92.06 781 LYS A O 1
ATOM 6440 N N . CYS A 1 782 ? 10.280 -6.289 24.901 1.00 82.81 782 CYS A N 1
ATOM 6441 C CA . CYS A 1 782 ? 9.641 -7.350 24.135 1.00 82.81 782 CYS A CA 1
ATOM 6442 C C . CYS A 1 782 ? 9.091 -8.435 25.059 1.00 82.81 782 CYS A C 1
ATOM 6444 O O . CYS A 1 782 ? 9.393 -8.490 26.254 1.00 82.81 782 CYS A O 1
ATOM 6446 N N . THR A 1 783 ? 8.242 -9.293 24.509 1.00 65.00 783 THR A N 1
ATOM 6447 C CA . THR A 1 783 ? 7.774 -10.477 25.234 1.00 65.00 783 THR A CA 1
ATOM 6448 C C . THR A 1 783 ? 8.955 -11.417 25.559 1.00 65.00 783 THR A C 1
ATOM 6450 O O . THR A 1 783 ? 9.918 -11.474 24.792 1.00 65.00 783 THR A O 1
ATOM 6453 N N . PRO A 1 784 ? 8.913 -12.195 26.663 1.00 60.69 784 PRO A N 1
ATOM 6454 C CA . PRO A 1 784 ? 10.018 -13.064 27.093 1.00 60.69 784 PRO A CA 1
ATOM 6455 C C . PRO A 1 784 ? 10.509 -14.053 26.027 1.00 60.69 784 PRO A C 1
ATOM 6457 O O . PRO A 1 784 ? 11.653 -14.488 26.068 1.00 60.69 784 PRO A O 1
ATOM 6460 N N . ASN A 1 785 ? 9.650 -14.420 25.076 1.00 49.69 785 ASN A N 1
ATOM 6461 C CA . ASN A 1 785 ? 9.966 -15.392 24.031 1.00 49.69 785 ASN A CA 1
ATOM 6462 C C . ASN A 1 785 ? 10.207 -14.735 22.667 1.00 49.69 785 ASN A C 1
ATOM 6464 O O . ASN A 1 785 ? 10.256 -15.438 21.659 1.00 49.69 785 ASN A O 1
ATOM 6468 N N . HIS A 1 786 ? 10.327 -13.403 22.614 1.00 62.53 786 HIS A N 1
ATOM 6469 C CA . HIS A 1 786 ? 10.660 -12.695 21.387 1.00 62.53 786 HIS A CA 1
ATOM 6470 C C . HIS A 1 786 ? 12.066 -13.088 20.922 1.00 62.53 786 HIS A C 1
ATOM 6472 O O . HIS A 1 786 ? 12.989 -13.182 21.732 1.00 62.53 786 HIS A O 1
ATOM 6478 N N . SER A 1 787 ? 12.212 -13.354 19.624 1.00 67.06 787 SER A N 1
ATOM 6479 C CA . SER A 1 787 ? 13.467 -13.816 19.035 1.00 67.06 787 SER A CA 1
ATOM 6480 C C . SER A 1 787 ? 14.397 -12.623 18.843 1.00 67.06 787 SER A C 1
ATOM 6482 O O . SER A 1 787 ? 14.031 -11.656 18.191 1.00 67.06 787 SER A O 1
ATOM 6484 N N . LEU A 1 788 ? 15.585 -12.652 19.430 1.00 76.38 788 LEU A N 1
ATOM 6485 C CA . LEU A 1 788 ? 16.573 -11.579 19.368 1.00 76.38 788 LEU A CA 1
ATOM 6486 C C . LEU A 1 788 ? 17.804 -12.058 18.618 1.00 76.38 788 LEU A C 1
ATOM 6488 O O . LEU A 1 788 ? 18.250 -13.190 18.799 1.00 76.38 788 LEU A O 1
ATOM 6492 N N . LEU A 1 789 ? 18.351 -11.188 17.774 1.00 83.50 789 LEU A N 1
ATOM 6493 C CA . LEU A 1 789 ? 19.547 -11.480 17.000 1.00 83.50 789 LEU A CA 1
ATOM 6494 C C . LEU A 1 789 ? 20.790 -11.121 17.818 1.00 83.50 789 LEU A C 1
ATOM 6496 O O . LEU A 1 789 ? 21.103 -9.944 18.007 1.00 83.50 789 LEU A O 1
ATOM 6500 N N . VAL A 1 790 ? 21.503 -12.133 18.311 1.00 85.88 790 VAL A N 1
ATOM 6501 C CA . VAL A 1 790 ? 22.666 -11.948 19.189 1.00 85.88 790 VAL A CA 1
ATOM 6502 C C . VAL A 1 790 ? 23.812 -12.893 18.840 1.00 85.88 790 VAL A C 1
ATOM 6504 O O . VAL A 1 790 ? 23.615 -13.980 18.301 1.00 85.88 790 VAL A O 1
ATOM 6507 N N . LYS A 1 791 ? 25.030 -12.505 19.205 1.00 86.31 791 LYS A N 1
ATOM 6508 C CA . LYS A 1 791 ? 26.203 -13.379 19.273 1.00 86.31 791 LYS A CA 1
ATOM 6509 C C . LYS A 1 791 ? 26.407 -13.811 20.725 1.00 86.31 791 LYS A C 1
ATOM 6511 O O . LYS A 1 791 ? 26.328 -12.992 21.640 1.00 86.31 791 LYS A O 1
ATOM 6516 N N . LYS A 1 792 ? 26.640 -15.105 20.954 1.00 82.38 792 LYS A N 1
ATOM 6517 C CA . LYS A 1 792 ? 26.802 -15.643 22.311 1.00 82.38 792 LYS A CA 1
ATOM 6518 C C . LYS A 1 792 ? 28.123 -15.211 22.942 1.00 82.38 792 LYS A C 1
ATOM 6520 O O . LYS A 1 792 ? 29.144 -15.128 22.263 1.00 82.38 792 LYS A O 1
ATOM 6525 N N . SER A 1 793 ? 28.111 -14.982 24.252 1.00 79.44 793 SER A N 1
ATOM 6526 C CA . SER A 1 793 ? 29.278 -14.508 25.008 1.00 79.44 793 SER A CA 1
ATOM 6527 C C . SER A 1 793 ? 30.498 -15.437 24.928 1.00 79.44 793 SER A C 1
ATOM 6529 O O . SER A 1 793 ? 31.629 -14.962 24.859 1.00 79.44 793 SER A O 1
ATOM 6531 N N . TRP A 1 794 ? 30.295 -16.755 24.862 1.00 70.50 794 TRP A N 1
ATOM 6532 C CA . TRP A 1 794 ? 31.380 -17.734 24.697 1.00 70.50 794 TRP A CA 1
ATOM 6533 C C . TRP A 1 794 ? 31.930 -17.811 23.264 1.00 70.50 794 TRP A C 1
ATOM 6535 O O . TRP A 1 794 ? 33.047 -18.282 23.060 1.00 70.50 794 TRP A O 1
ATOM 6545 N N . ASP A 1 795 ? 31.196 -17.289 22.276 1.00 69.50 795 ASP A N 1
ATOM 6546 C CA . ASP A 1 795 ? 31.660 -17.159 20.888 1.00 69.50 795 ASP A CA 1
ATOM 6547 C C . ASP A 1 795 ? 32.514 -15.881 20.702 1.00 69.50 795 ASP A C 1
ATOM 6549 O O . ASP A 1 795 ? 32.975 -15.585 19.601 1.00 69.50 795 ASP A O 1
ATOM 6553 N N . ARG A 1 796 ? 32.774 -15.115 21.777 1.00 63.91 796 ARG A N 1
ATOM 6554 C CA . ARG A 1 796 ? 33.548 -13.858 21.752 1.00 63.91 796 ARG A CA 1
ATOM 6555 C C . ARG A 1 796 ? 35.001 -14.035 21.302 1.00 63.91 796 ARG A C 1
ATOM 6557 O O . ARG A 1 796 ? 35.561 -13.110 20.724 1.00 63.91 796 ARG A O 1
ATOM 6564 N N . HIS A 1 797 ? 35.598 -15.197 21.566 1.00 57.59 797 HIS A N 1
ATOM 6565 C CA . HIS A 1 797 ? 36.994 -15.507 21.225 1.00 57.59 797 HIS A CA 1
ATOM 6566 C C . HIS A 1 797 ? 37.142 -16.363 19.958 1.00 57.59 797 HIS A C 1
ATOM 6568 O O . HIS A 1 797 ? 38.262 -16.647 19.538 1.00 57.59 797 HIS A O 1
ATOM 6574 N N . GLN A 1 798 ? 36.032 -16.774 19.338 1.00 55.72 798 GLN A N 1
ATOM 6575 C CA . GLN A 1 798 ? 36.065 -17.514 18.080 1.00 55.72 798 GLN A CA 1
ATOM 6576 C C . GLN A 1 798 ? 36.114 -16.530 16.904 1.00 55.72 798 GLN A C 1
ATOM 6578 O O . GLN A 1 798 ? 35.372 -15.549 16.877 1.00 55.72 798 GLN A O 1
ATOM 6583 N N . LYS A 1 799 ? 36.950 -16.814 15.892 1.00 47.97 799 LYS A N 1
ATOM 6584 C CA . LYS A 1 799 ? 37.020 -16.030 14.639 1.00 47.97 799 LYS A CA 1
ATOM 6585 C C . LYS A 1 799 ? 35.709 -16.039 13.830 1.00 47.97 799 LYS A C 1
ATOM 6587 O O . LYS A 1 799 ? 35.580 -15.275 12.882 1.00 47.97 799 LYS A O 1
ATOM 6592 N N . ARG A 1 800 ? 34.743 -16.898 14.180 1.00 51.41 800 ARG A N 1
ATOM 6593 C CA . ARG A 1 800 ? 33.466 -17.048 13.471 1.00 51.41 800 ARG A CA 1
ATOM 6594 C C . ARG A 1 800 ? 32.445 -16.031 13.977 1.00 51.41 800 ARG A C 1
ATOM 6596 O O . ARG A 1 800 ? 32.185 -15.938 15.178 1.00 51.41 800 ARG A O 1
ATOM 6603 N N . ASP A 1 801 ? 31.850 -15.279 13.058 1.00 57.00 801 ASP A N 1
ATOM 6604 C CA . ASP A 1 801 ? 30.893 -14.222 13.373 1.00 57.00 801 ASP A CA 1
ATOM 6605 C C . ASP A 1 801 ? 29.442 -14.683 13.187 1.00 57.00 801 ASP A C 1
ATOM 6607 O O . ASP A 1 801 ? 28.711 -14.218 12.320 1.00 57.00 801 ASP A O 1
ATOM 6611 N N . ASN A 1 802 ? 29.040 -15.663 14.001 1.00 66.94 802 ASN A N 1
ATOM 6612 C CA . ASN A 1 802 ? 27.759 -16.351 13.853 1.00 66.94 802 ASN A CA 1
ATOM 6613 C C . ASN A 1 802 ? 26.667 -15.679 14.697 1.00 66.94 802 ASN A C 1
ATOM 6615 O O . ASN A 1 802 ? 26.524 -15.979 15.887 1.00 66.94 802 ASN A O 1
ATOM 6619 N N . LEU A 1 803 ? 25.871 -14.801 14.081 1.00 76.25 803 LEU A N 1
ATOM 6620 C CA . LEU A 1 803 ? 24.651 -14.283 14.702 1.00 76.25 803 LEU A CA 1
ATOM 6621 C C . LEU A 1 803 ? 23.614 -15.402 14.845 1.00 76.25 803 LEU A C 1
ATOM 6623 O O . LEU A 1 803 ? 23.392 -16.200 13.934 1.00 76.25 803 LEU A O 1
ATOM 6627 N N . LYS A 1 804 ? 22.974 -15.469 16.010 1.00 73.88 804 LYS A N 1
ATOM 6628 C CA . LYS A 1 804 ? 21.989 -16.490 16.367 1.00 73.88 804 LYS A CA 1
ATOM 6629 C C . LYS A 1 804 ? 20.710 -15.819 16.837 1.00 73.88 804 LYS A C 1
ATOM 6631 O O . LYS A 1 804 ? 20.736 -14.809 17.534 1.00 73.88 804 LYS A O 1
ATOM 6636 N N . PHE A 1 805 ? 19.589 -16.431 16.488 1.00 67.69 805 PHE A N 1
ATOM 6637 C CA . PHE A 1 805 ? 18.298 -16.090 17.062 1.00 67.69 805 PHE A CA 1
ATOM 6638 C C . PHE A 1 805 ? 18.142 -16.767 18.419 1.00 67.69 805 PHE A C 1
ATOM 6640 O O . PHE A 1 805 ? 18.227 -17.993 18.510 1.00 67.69 805 PHE A O 1
ATOM 6647 N N . ILE A 1 806 ? 17.939 -15.967 19.461 1.00 65.75 806 ILE A N 1
ATOM 6648 C CA . ILE A 1 806 ? 17.815 -16.411 20.852 1.00 65.75 806 ILE A CA 1
ATOM 6649 C C . ILE A 1 806 ? 16.618 -15.717 21.479 1.00 65.75 806 ILE A C 1
ATOM 6651 O O . ILE A 1 806 ? 16.421 -14.524 21.273 1.00 65.75 806 ILE A O 1
ATOM 6655 N N . PHE A 1 807 ? 15.822 -16.431 22.267 1.00 58.94 807 PHE A N 1
ATOM 6656 C CA . PHE A 1 807 ? 14.709 -15.799 22.962 1.00 58.94 807 PHE A CA 1
ATOM 6657 C C . PHE A 1 807 ? 15.176 -14.820 24.038 1.00 58.94 807 PHE A C 1
ATOM 6659 O O . PHE A 1 807 ? 16.186 -15.044 24.706 1.00 58.94 807 PHE A O 1
ATOM 6666 N N . ALA A 1 808 ? 14.408 -13.750 24.243 1.00 68.25 808 ALA A N 1
ATOM 6667 C CA . ALA A 1 808 ? 14.695 -12.726 25.243 1.00 68.25 808 ALA A CA 1
ATOM 6668 C C . ALA A 1 808 ? 14.969 -13.306 26.649 1.00 68.25 808 ALA A C 1
ATOM 6670 O O . ALA A 1 808 ? 15.891 -12.871 27.338 1.00 68.25 808 ALA A O 1
ATOM 6671 N N . ASN A 1 809 ? 14.238 -14.341 27.064 1.00 72.00 809 ASN A N 1
ATOM 6672 C CA . ASN A 1 809 ? 14.424 -15.017 28.349 1.00 72.00 809 ASN A CA 1
ATOM 6673 C C . ASN A 1 809 ? 15.682 -15.895 28.447 1.00 72.00 809 ASN A C 1
ATOM 6675 O O . ASN A 1 809 ? 16.071 -16.258 29.556 1.00 72.00 809 ASN A O 1
ATOM 6679 N N . GLN A 1 810 ? 16.322 -16.205 27.320 1.00 70.56 810 GLN A N 1
ATOM 6680 C CA . GLN A 1 810 ? 17.535 -17.020 27.209 1.00 70.56 810 GLN A CA 1
ATOM 6681 C C . GLN A 1 810 ? 18.801 -16.184 26.955 1.00 70.56 810 GLN A C 1
ATOM 6683 O O . GLN A 1 810 ? 19.894 -16.743 26.783 1.00 70.56 810 GLN A O 1
ATOM 6688 N N . ILE A 1 811 ? 18.679 -14.854 26.919 1.00 80.31 811 ILE A N 1
ATOM 6689 C CA . ILE A 1 811 ? 19.830 -13.956 26.832 1.00 80.31 811 ILE A CA 1
ATOM 6690 C C . ILE A 1 811 ? 20.667 -14.098 28.107 1.00 80.31 811 ILE A C 1
ATOM 6692 O O . ILE A 1 811 ? 20.205 -13.855 29.226 1.00 80.31 811 ILE A O 1
ATOM 6696 N N . ALA A 1 812 ? 21.910 -14.538 27.930 1.00 83.94 812 ALA A N 1
ATOM 6697 C CA . ALA A 1 812 ? 22.865 -14.732 29.00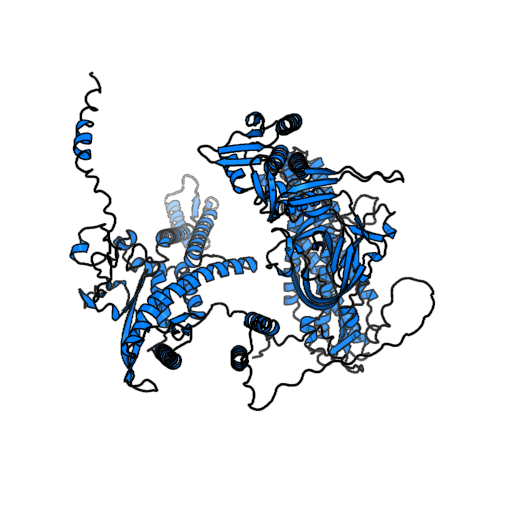6 1.00 83.94 812 ALA A CA 1
ATOM 6698 C C . ALA A 1 812 ? 23.608 -13.427 29.305 1.00 83.94 812 ALA A C 1
ATOM 6700 O O . ALA A 1 812 ? 23.625 -12.497 28.500 1.00 83.94 812 ALA A O 1
ATOM 6701 N N . ASP A 1 813 ? 24.244 -13.359 30.477 1.00 87.50 813 ASP A N 1
ATOM 6702 C CA . ASP A 1 813 ? 25.140 -12.240 30.758 1.00 87.50 813 ASP A CA 1
ATOM 6703 C C . ASP A 1 813 ? 26.283 -12.220 29.733 1.00 87.50 813 ASP A C 1
ATOM 6705 O O . ASP A 1 813 ? 26.800 -13.270 29.345 1.00 87.50 813 ASP A O 1
ATOM 6709 N N . SER A 1 814 ? 26.671 -11.021 29.308 1.00 88.25 814 SER A N 1
ATOM 6710 C CA . SER A 1 814 ? 27.715 -10.766 28.313 1.00 88.25 814 SER A CA 1
ATOM 6711 C C . SER A 1 814 ? 27.398 -11.200 26.871 1.00 88.25 814 SER A C 1
ATOM 6713 O O . SER A 1 814 ? 28.298 -11.163 26.030 1.00 88.25 814 SER A O 1
ATOM 6715 N N . ASP A 1 815 ? 26.155 -11.589 26.552 1.00 89.19 815 ASP A N 1
ATOM 6716 C CA . ASP A 1 815 ? 25.722 -11.791 25.159 1.00 89.19 815 ASP A CA 1
ATOM 6717 C C . ASP A 1 815 ? 25.786 -10.468 24.369 1.00 89.19 815 ASP A C 1
ATOM 6719 O O . ASP A 1 815 ? 25.637 -9.375 24.920 1.00 89.19 815 ASP A O 1
ATOM 6723 N N . LEU A 1 816 ? 26.044 -10.556 23.066 1.00 89.44 816 LEU A N 1
ATOM 6724 C CA . LEU A 1 816 ? 26.395 -9.421 22.214 1.00 89.44 816 LEU A CA 1
ATOM 6725 C C . LEU A 1 816 ? 25.276 -9.143 21.203 1.00 89.44 816 LEU A C 1
ATOM 6727 O O . LEU A 1 816 ? 25.043 -9.934 20.293 1.00 89.44 816 LEU A O 1
ATOM 6731 N N . PHE A 1 817 ? 24.603 -8.001 21.320 1.00 91.94 817 PHE A N 1
ATOM 6732 C CA . PHE A 1 817 ? 23.605 -7.551 20.347 1.00 91.94 817 PHE A CA 1
ATOM 6733 C C . PHE A 1 817 ? 24.288 -6.884 19.160 1.00 91.94 817 PHE A C 1
ATOM 6735 O O . PHE A 1 817 ? 25.043 -5.931 19.352 1.00 91.94 817 PHE A O 1
ATOM 6742 N N . TYR A 1 818 ? 24.014 -7.354 17.946 1.00 91.75 818 TYR A N 1
ATOM 6743 C CA . TYR A 1 818 ? 24.576 -6.762 16.733 1.00 91.75 818 TYR A CA 1
ATOM 6744 C C . TYR A 1 818 ? 23.917 -5.416 16.409 1.00 91.75 818 TYR A C 1
ATOM 6746 O O . TYR A 1 818 ? 22.719 -5.231 16.637 1.00 91.75 818 TYR A O 1
ATOM 6754 N N . ARG A 1 819 ? 24.706 -4.458 15.911 1.00 91.19 819 ARG A N 1
ATOM 6755 C CA . ARG A 1 819 ? 24.286 -3.053 15.762 1.00 91.19 819 ARG A CA 1
ATOM 6756 C C . ARG A 1 819 ? 24.541 -2.428 14.398 1.00 91.19 819 ARG A C 1
ATOM 6758 O O . ARG A 1 819 ? 23.955 -1.387 14.114 1.00 91.19 819 ARG A O 1
ATOM 6765 N N . THR A 1 820 ? 25.410 -3.019 13.588 1.00 92.38 820 THR A N 1
ATOM 6766 C CA . THR A 1 820 ? 25.832 -2.449 12.302 1.00 92.38 820 THR A CA 1
ATOM 6767 C C . THR A 1 820 ? 25.172 -3.179 11.132 1.00 92.38 820 THR A C 1
ATOM 6769 O O . THR A 1 820 ? 24.161 -3.861 11.322 1.00 92.38 820 THR A O 1
ATOM 6772 N N . SER A 1 821 ? 25.671 -2.968 9.911 1.00 93.81 821 SER A N 1
ATOM 6773 C CA . SER A 1 821 ? 25.182 -3.636 8.704 1.00 93.81 821 SER A CA 1
ATOM 6774 C C . SER A 1 821 ? 26.183 -3.534 7.544 1.00 93.81 821 SER A C 1
ATOM 6776 O O . SER A 1 821 ? 27.228 -2.892 7.673 1.00 93.81 821 SER A O 1
ATOM 6778 N N . LYS A 1 822 ? 25.849 -4.137 6.401 1.00 92.31 822 LYS A N 1
ATOM 6779 C CA . LYS A 1 822 ? 26.481 -3.922 5.098 1.00 92.31 822 LYS A CA 1
ATOM 6780 C C . LYS A 1 822 ? 25.429 -3.475 4.084 1.00 92.31 822 LYS A C 1
ATOM 6782 O O . LYS A 1 822 ? 24.337 -4.035 4.014 1.00 92.31 822 LYS A O 1
ATOM 6787 N N . TRP A 1 823 ? 25.764 -2.466 3.287 1.00 93.94 823 TRP A N 1
ATOM 6788 C CA . TRP A 1 823 ? 24.892 -1.922 2.249 1.00 93.94 823 TRP A CA 1
ATOM 6789 C C . TRP A 1 823 ? 25.542 -2.058 0.878 1.00 93.94 823 TRP A C 1
ATOM 6791 O O . TRP A 1 823 ? 26.697 -1.669 0.697 1.00 93.94 823 TRP A O 1
ATOM 6801 N N . ILE A 1 824 ? 24.775 -2.564 -0.087 1.00 90.25 824 ILE A N 1
ATOM 6802 C CA . ILE A 1 824 ? 25.172 -2.644 -1.493 1.00 90.25 824 ILE A CA 1
ATOM 6803 C C . ILE A 1 824 ? 24.353 -1.605 -2.260 1.00 90.25 824 ILE A C 1
ATOM 6805 O O . ILE A 1 824 ? 23.220 -1.856 -2.668 1.00 90.25 824 ILE A O 1
ATOM 6809 N N . GLY A 1 825 ? 24.923 -0.410 -2.404 1.00 88.88 825 GLY A N 1
ATOM 6810 C CA . GLY A 1 825 ? 24.302 0.703 -3.119 1.00 88.88 825 GLY A CA 1
ATOM 6811 C C . GLY A 1 825 ? 24.647 0.756 -4.606 1.00 88.88 825 GLY A C 1
ATOM 6812 O O . GLY A 1 825 ? 25.441 -0.039 -5.109 1.00 88.88 825 GLY A O 1
ATOM 6813 N N . ARG A 1 826 ? 24.053 1.715 -5.323 1.00 91.69 826 ARG A N 1
ATOM 6814 C CA . ARG A 1 826 ? 24.252 1.926 -6.763 1.00 91.69 826 ARG A CA 1
ATOM 6815 C C . ARG A 1 826 ? 24.446 3.398 -7.079 1.00 91.69 826 ARG A C 1
ATOM 6817 O O . ARG A 1 826 ? 23.646 4.238 -6.681 1.00 91.69 826 ARG A O 1
ATOM 6824 N N . ASP A 1 827 ? 25.451 3.687 -7.896 1.00 93.44 827 ASP A N 1
ATOM 6825 C CA . ASP A 1 827 ? 25.733 5.041 -8.358 1.00 93.44 827 ASP A CA 1
ATOM 6826 C C . ASP A 1 827 ? 25.307 5.238 -9.817 1.00 93.44 827 ASP A C 1
ATOM 6828 O O . ASP A 1 827 ? 25.593 4.411 -10.689 1.00 93.44 827 ASP A O 1
ATOM 6832 N N . LYS A 1 828 ? 24.660 6.372 -10.106 1.00 90.75 828 LYS A N 1
ATOM 6833 C CA . LYS A 1 828 ? 24.475 6.851 -11.482 1.00 90.75 828 LYS A CA 1
ATOM 6834 C C . LYS A 1 828 ? 25.805 7.369 -12.034 1.00 90.75 828 LYS A C 1
ATOM 6836 O O . LYS A 1 828 ? 26.660 7.828 -11.281 1.00 90.75 828 LYS A O 1
ATOM 6841 N N . GLU A 1 829 ? 25.963 7.310 -13.356 1.00 85.31 829 GLU A N 1
ATOM 6842 C CA . GLU A 1 829 ? 27.141 7.879 -14.031 1.00 85.31 829 GLU A CA 1
ATOM 6843 C C . GLU A 1 829 ? 27.230 9.389 -13.830 1.00 85.31 829 GLU A C 1
ATOM 6845 O O . GLU A 1 829 ? 28.310 9.915 -13.578 1.00 85.31 829 GLU A O 1
ATOM 6850 N N . GLU A 1 830 ? 26.081 10.063 -13.873 1.00 90.31 830 GLU A N 1
ATOM 6851 C CA . GLU A 1 830 ? 25.999 11.508 -13.756 1.00 90.31 830 GLU A CA 1
ATOM 6852 C C . GLU A 1 830 ? 24.744 11.934 -12.986 1.00 90.31 830 GLU A C 1
ATOM 6854 O O . GLU A 1 830 ? 23.658 11.363 -13.138 1.00 90.31 830 GLU A O 1
ATOM 6859 N N . TYR A 1 831 ? 24.899 12.962 -12.155 1.00 93.12 831 TYR A N 1
ATOM 6860 C CA . TYR A 1 831 ? 23.841 13.588 -11.372 1.00 93.12 831 TYR A CA 1
ATOM 6861 C C . TYR A 1 831 ? 23.646 15.029 -11.838 1.00 93.12 831 TYR A C 1
ATOM 6863 O O . TYR A 1 831 ? 24.607 15.769 -12.058 1.00 93.12 831 TYR A O 1
ATOM 6871 N N . LEU A 1 832 ? 22.380 15.418 -12.022 1.00 90.81 832 LEU A N 1
ATOM 6872 C CA . LEU A 1 832 ? 21.965 16.710 -12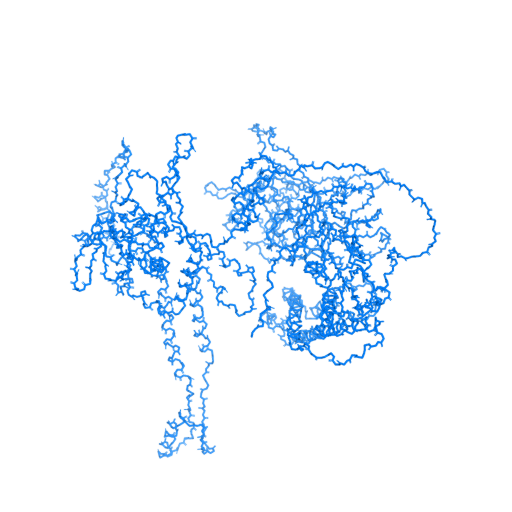.590 1.00 90.81 832 LEU A CA 1
ATOM 6873 C C . LEU A 1 832 ? 22.579 17.039 -13.968 1.00 90.81 832 LEU A C 1
ATOM 6875 O O . LEU A 1 832 ? 22.502 18.185 -14.402 1.00 90.81 832 LEU A O 1
ATOM 6879 N N . GLY A 1 833 ? 23.140 16.045 -14.667 1.00 89.44 833 GLY A N 1
ATOM 6880 C CA . GLY A 1 833 ? 23.714 16.189 -16.007 1.00 89.44 833 GLY A CA 1
ATOM 6881 C C . GLY A 1 833 ? 25.100 16.842 -16.059 1.00 89.44 833 GLY A C 1
ATOM 6882 O O . GLY A 1 833 ? 25.484 17.305 -17.128 1.00 89.44 833 GLY A O 1
ATOM 6883 N N . PHE A 1 834 ? 25.801 16.975 -14.922 1.00 91.44 834 PHE A N 1
ATOM 6884 C CA . PHE A 1 834 ? 27.167 17.532 -14.900 1.00 91.44 834 PHE A CA 1
ATOM 6885 C C . PHE A 1 834 ? 28.032 17.161 -13.677 1.00 91.44 834 PHE A C 1
ATOM 6887 O O . PHE A 1 834 ? 29.153 17.658 -13.568 1.00 91.44 834 PHE A O 1
ATOM 6894 N N . MET A 1 835 ? 27.542 16.370 -12.713 1.00 94.00 835 MET A N 1
ATOM 6895 C CA . MET A 1 835 ? 28.318 15.975 -11.522 1.00 94.00 835 MET A CA 1
ATOM 6896 C C . MET A 1 835 ? 28.525 14.465 -11.452 1.00 94.00 835 MET A C 1
ATOM 6898 O O . MET A 1 835 ? 27.569 13.706 -11.618 1.00 94.00 835 MET A O 1
ATOM 6902 N N . SER A 1 836 ? 29.737 14.029 -11.095 1.00 95.75 836 SER A N 1
ATOM 6903 C CA . SER A 1 836 ? 29.967 12.640 -10.690 1.00 95.75 836 SER A CA 1
ATOM 6904 C C . SER A 1 836 ? 29.229 12.303 -9.386 1.00 95.75 836 SER A C 1
ATOM 6906 O O . SER A 1 836 ? 28.876 13.190 -8.603 1.00 95.75 836 SER A O 1
ATOM 6908 N N . ALA A 1 837 ? 29.023 11.010 -9.112 1.00 95.88 837 ALA A N 1
ATOM 6909 C CA . ALA A 1 837 ? 28.402 10.534 -7.869 1.00 95.88 837 ALA A CA 1
ATOM 6910 C C . ALA A 1 837 ? 29.086 11.097 -6.613 1.00 95.88 837 ALA A C 1
ATOM 6912 O O . ALA A 1 837 ? 28.428 11.605 -5.704 1.00 95.88 837 ALA A O 1
ATOM 6913 N N . LYS A 1 838 ? 30.421 11.086 -6.618 1.00 96.19 838 LYS A N 1
ATOM 6914 C CA . LYS A 1 838 ? 31.262 11.587 -5.533 1.00 96.19 838 LYS A CA 1
ATOM 6915 C C . LYS A 1 838 ? 31.104 13.094 -5.333 1.00 96.19 838 LYS A C 1
ATOM 6917 O O . LYS A 1 838 ? 30.919 13.555 -4.206 1.00 96.19 838 LYS A O 1
ATOM 6922 N N . THR A 1 839 ? 31.147 13.867 -6.419 1.00 96.38 839 THR A N 1
ATOM 6923 C CA . THR A 1 839 ? 30.972 15.327 -6.369 1.00 96.38 839 THR A CA 1
ATOM 6924 C C . THR A 1 839 ? 29.571 15.699 -5.919 1.00 96.38 839 THR A C 1
ATOM 6926 O O . THR A 1 839 ? 29.420 16.579 -5.075 1.00 96.38 839 THR A O 1
ATOM 6929 N N . PHE A 1 840 ? 28.550 15.004 -6.420 1.00 97.38 840 PHE A N 1
ATOM 6930 C CA . PHE A 1 840 ? 27.166 15.225 -6.023 1.00 97.38 840 PHE A CA 1
ATOM 6931 C C . PHE A 1 840 ? 26.943 14.932 -4.535 1.00 97.38 840 PHE A C 1
ATOM 6933 O O . PHE A 1 840 ? 26.338 15.747 -3.840 1.00 97.38 840 PHE A O 1
ATOM 6940 N N . ALA A 1 841 ? 27.492 13.827 -4.022 1.00 97.56 841 ALA A N 1
ATOM 6941 C CA . ALA A 1 841 ? 27.446 13.486 -2.604 1.00 97.56 841 ALA A CA 1
ATOM 6942 C C . ALA A 1 841 ? 28.080 14.574 -1.725 1.00 97.56 841 ALA A C 1
ATOM 6944 O O . ALA A 1 841 ? 27.439 15.083 -0.805 1.00 97.56 841 ALA A O 1
ATOM 6945 N N . ARG A 1 842 ? 29.302 15.007 -2.056 1.00 97.31 842 ARG A N 1
ATOM 6946 C CA . ARG A 1 842 ? 29.992 16.094 -1.340 1.00 97.31 842 ARG A CA 1
ATOM 6947 C C . ARG A 1 842 ? 29.214 17.401 -1.398 1.00 97.31 842 ARG A C 1
ATOM 6949 O O . ARG A 1 842 ? 28.993 18.043 -0.376 1.00 97.31 842 ARG A O 1
ATOM 6956 N N . PHE A 1 843 ? 28.776 17.780 -2.596 1.00 96.81 843 PHE A N 1
ATOM 6957 C CA . PHE A 1 843 ? 28.020 19.002 -2.835 1.00 96.81 843 PHE A CA 1
ATOM 6958 C C . PHE A 1 843 ? 26.748 19.037 -1.989 1.00 96.81 843 PHE A C 1
ATOM 6960 O O . PHE A 1 843 ? 26.501 20.018 -1.286 1.00 96.81 843 PHE A O 1
ATOM 6967 N N . MET A 1 844 ? 25.974 17.950 -2.006 1.00 97.31 844 MET A N 1
ATOM 6968 C CA . MET A 1 844 ? 24.759 17.839 -1.207 1.00 97.31 844 MET A CA 1
ATOM 6969 C C . MET A 1 844 ? 25.059 17.817 0.294 1.00 97.31 844 MET A C 1
ATOM 6971 O O . MET A 1 844 ? 24.294 18.416 1.044 1.00 97.31 844 MET A O 1
ATOM 6975 N N . GLY A 1 845 ? 26.165 17.216 0.744 1.00 96.94 845 GLY A N 1
ATOM 6976 C CA . GLY A 1 845 ? 26.583 17.250 2.150 1.00 96.94 845 GLY A CA 1
ATOM 6977 C C . GLY A 1 845 ? 26.871 18.672 2.645 1.00 96.94 845 GLY A C 1
ATOM 6978 O O . GLY A 1 845 ? 26.320 19.101 3.662 1.00 96.94 845 GLY A O 1
ATOM 6979 N N . TYR A 1 846 ? 27.647 19.450 1.883 1.00 95.81 846 TYR A N 1
ATOM 6980 C CA . TYR A 1 846 ? 27.926 20.855 2.205 1.00 95.81 846 TYR A CA 1
ATOM 6981 C C . TYR A 1 846 ? 26.688 21.751 2.088 1.00 95.81 846 TYR A C 1
ATOM 6983 O O . TYR A 1 846 ? 26.490 22.663 2.887 1.00 95.81 846 TYR A O 1
ATOM 6991 N N . TRP A 1 847 ? 25.832 21.515 1.091 1.00 95.75 847 TRP A N 1
ATOM 6992 C CA . TRP A 1 847 ? 24.654 22.354 0.881 1.00 95.75 847 TRP A CA 1
ATOM 6993 C C . TRP A 1 847 ? 23.515 22.040 1.864 1.00 95.75 847 TRP A C 1
ATOM 6995 O O . TRP A 1 847 ? 22.819 22.945 2.335 1.00 95.75 847 TRP A O 1
ATOM 7005 N N . LEU A 1 848 ? 23.293 20.772 2.216 1.00 96.19 848 LEU A N 1
ATOM 7006 C CA . LEU A 1 848 ? 22.254 20.420 3.185 1.00 96.19 848 LEU A CA 1
ATOM 7007 C C . LEU A 1 848 ? 22.608 20.887 4.600 1.00 96.19 848 LEU A C 1
ATOM 7009 O O . LEU A 1 848 ? 21.692 21.317 5.300 1.00 96.19 848 LEU A O 1
ATOM 7013 N N . SER A 1 849 ? 23.892 20.919 4.962 1.00 94.12 849 SER A N 1
ATOM 7014 C CA . SER A 1 849 ? 24.369 21.547 6.202 1.00 94.12 849 SER A CA 1
ATOM 7015 C C . SER A 1 849 ? 24.321 23.083 6.113 1.00 94.12 849 SER A C 1
ATOM 7017 O O . SER A 1 849 ? 23.394 23.717 6.610 1.00 94.12 849 SER A O 1
ATOM 7019 N N . GLU A 1 850 ? 25.226 23.708 5.359 1.00 90.81 850 GLU A N 1
ATOM 7020 C CA . GLU A 1 850 ? 25.453 25.167 5.406 1.00 90.81 850 GLU A CA 1
ATOM 7021 C C . GLU A 1 850 ? 24.801 25.964 4.257 1.00 90.81 850 GLU A C 1
ATOM 7023 O O . GLU A 1 850 ? 24.888 27.201 4.179 1.00 90.81 850 GLU A O 1
ATOM 7028 N N . GLY A 1 851 ? 24.168 25.266 3.316 1.00 91.25 851 GLY A N 1
ATOM 7029 C CA . GLY A 1 851 ? 23.624 25.840 2.091 1.00 91.25 851 GLY A CA 1
ATOM 7030 C C . GLY A 1 851 ? 22.263 26.516 2.243 1.00 91.25 851 GLY A C 1
ATOM 7031 O O . GLY A 1 851 ? 21.408 26.116 3.039 1.00 91.25 851 GLY A O 1
ATOM 7032 N N . SER A 1 852 ? 22.033 27.534 1.415 1.00 92.44 852 SER A N 1
ATOM 7033 C CA . SER A 1 852 ? 20.730 28.182 1.246 1.00 92.44 852 SER A CA 1
ATOM 7034 C C . SER A 1 852 ? 20.496 28.577 -0.208 1.00 92.44 852 SER A C 1
ATOM 7036 O O . SER A 1 852 ? 21.439 28.842 -0.962 1.00 92.44 852 SER A O 1
ATOM 7038 N N . ILE A 1 853 ? 19.222 28.624 -0.589 1.00 93.25 853 ILE A N 1
ATOM 7039 C CA . ILE A 1 853 ? 18.764 29.145 -1.871 1.00 93.25 853 ILE A CA 1
ATOM 7040 C C . ILE A 1 853 ? 17.695 30.211 -1.629 1.00 93.25 853 ILE A C 1
ATOM 7042 O O . ILE A 1 853 ? 16.778 30.012 -0.833 1.00 93.25 853 ILE A O 1
ATOM 7046 N N . THR A 1 854 ? 17.815 31.359 -2.293 1.00 90.62 854 THR A N 1
ATOM 7047 C CA . THR A 1 854 ? 16.818 32.435 -2.222 1.00 90.62 854 THR A CA 1
ATOM 7048 C C . THR A 1 854 ? 16.466 32.953 -3.612 1.00 90.62 854 THR A C 1
ATOM 7050 O O . THR A 1 854 ? 17.287 32.948 -4.533 1.00 90.62 854 THR A O 1
ATOM 7053 N N . LYS A 1 855 ? 15.217 33.406 -3.764 1.00 85.81 855 LYS A N 1
ATOM 7054 C CA . LYS A 1 855 ? 14.691 34.003 -4.994 1.00 85.81 855 LYS A CA 1
ATOM 7055 C C . LYS A 1 855 ? 14.102 35.372 -4.666 1.00 85.81 855 LYS A C 1
ATOM 7057 O O . LYS A 1 855 ? 13.015 35.452 -4.107 1.00 85.81 855 LYS A O 1
ATOM 7062 N N . SER A 1 856 ? 14.835 36.435 -4.992 1.00 76.12 856 SER A N 1
ATOM 7063 C CA . SER A 1 856 ? 14.317 37.813 -4.943 1.00 76.12 856 SER A CA 1
ATOM 7064 C C . SER A 1 856 ? 13.977 38.282 -6.362 1.00 76.12 856 SER A C 1
ATOM 7066 O O . SER A 1 856 ? 12.842 38.123 -6.785 1.00 76.12 856 SER A O 1
ATOM 7068 N N . ASN A 1 857 ? 14.970 38.729 -7.143 1.00 76.12 857 ASN A N 1
ATOM 7069 C CA . ASN A 1 857 ? 14.824 38.997 -8.590 1.00 76.12 857 ASN A CA 1
ATOM 7070 C C . ASN A 1 857 ? 15.585 37.983 -9.467 1.00 76.12 857 ASN A C 1
ATOM 7072 O O . ASN A 1 857 ? 15.281 37.813 -10.644 1.00 76.12 857 ASN A O 1
ATOM 7076 N N . LYS A 1 858 ? 16.592 37.313 -8.896 1.00 84.25 858 LYS A N 1
ATOM 7077 C CA . LYS A 1 858 ? 17.381 36.224 -9.487 1.00 84.25 858 LYS A CA 1
ATOM 7078 C C . LYS A 1 858 ? 17.631 35.179 -8.400 1.00 84.25 858 LYS A C 1
ATOM 7080 O O . LYS A 1 858 ? 17.551 35.504 -7.213 1.00 84.25 858 LYS A O 1
ATOM 7085 N N . TRP A 1 859 ? 17.913 33.946 -8.804 1.00 90.50 859 TRP A N 1
ATOM 7086 C CA . TRP A 1 859 ? 18.320 32.889 -7.882 1.00 90.50 859 TRP A CA 1
ATOM 7087 C C . TRP A 1 859 ? 19.700 33.188 -7.298 1.00 90.50 859 TRP A C 1
ATOM 7089 O O . TRP A 1 859 ? 20.610 33.586 -8.024 1.00 90.50 859 TRP A O 1
ATOM 7099 N N . VAL A 1 860 ? 19.854 32.978 -5.994 1.00 90.88 860 VAL A N 1
ATOM 7100 C CA . VAL A 1 860 ? 21.144 33.025 -5.303 1.00 90.88 860 VAL A CA 1
ATOM 7101 C C . VAL A 1 860 ? 21.304 31.728 -4.528 1.00 90.88 860 VAL A C 1
ATOM 7103 O O . VAL A 1 860 ? 20.476 31.416 -3.674 1.00 90.88 860 VAL A O 1
ATOM 7106 N N . ILE A 1 861 ? 22.365 30.982 -4.832 1.00 94.38 861 ILE A N 1
ATOM 7107 C CA . ILE A 1 861 ? 22.739 29.748 -4.139 1.00 94.38 861 ILE A CA 1
ATOM 7108 C C . ILE A 1 861 ? 24.062 30.015 -3.423 1.00 94.38 861 ILE A C 1
ATOM 7110 O O . ILE A 1 861 ? 25.013 30.500 -4.042 1.00 94.38 861 ILE A O 1
ATOM 7114 N N . LYS A 1 862 ? 24.127 29.723 -2.124 1.00 93.75 862 LYS A N 1
ATOM 7115 C CA . LYS A 1 862 ? 25.349 29.902 -1.328 1.00 93.75 862 LYS A CA 1
ATOM 7116 C C . LYS A 1 862 ? 25.513 28.819 -0.267 1.00 93.75 862 LYS A C 1
ATOM 7118 O O . LYS A 1 862 ? 24.510 28.331 0.245 1.00 93.75 862 LYS A O 1
ATOM 7123 N N . ILE A 1 863 ? 26.759 28.518 0.088 1.00 94.25 863 ILE A N 1
ATOM 7124 C CA . ILE A 1 863 ? 27.182 27.704 1.237 1.00 94.25 863 ILE A CA 1
ATOM 7125 C C . ILE A 1 863 ? 27.875 28.653 2.217 1.00 94.25 863 ILE A C 1
ATOM 7127 O O . ILE A 1 863 ? 28.861 29.299 1.857 1.00 94.25 863 ILE A O 1
ATOM 7131 N N . SER A 1 864 ? 27.315 28.814 3.415 1.00 90.56 864 SER A N 1
ATOM 7132 C CA . SER A 1 864 ? 27.788 29.809 4.388 1.00 90.56 864 SER A CA 1
ATOM 7133 C C . SER A 1 864 ? 28.950 29.242 5.198 1.00 90.56 864 SER A C 1
ATOM 7135 O O . SER A 1 864 ? 28.722 28.407 6.056 1.00 90.56 864 SER A O 1
ATOM 7137 N N . GLN A 1 865 ? 30.177 29.710 4.956 1.00 89.50 865 GLN A N 1
ATOM 7138 C CA . GLN A 1 865 ? 31.371 29.222 5.649 1.00 89.50 865 GLN A CA 1
ATOM 7139 C C . GLN A 1 865 ? 32.344 30.376 5.902 1.00 89.50 865 GLN A C 1
ATOM 7141 O O . GLN A 1 865 ? 32.839 31.016 4.972 1.00 89.50 865 GLN A O 1
ATOM 7146 N N . ASN A 1 866 ? 32.630 30.644 7.176 1.00 83.38 866 ASN A N 1
ATOM 7147 C CA . ASN A 1 866 ? 33.458 31.780 7.592 1.00 83.38 866 ASN A CA 1
ATOM 7148 C C . ASN A 1 866 ? 34.937 31.417 7.768 1.00 83.38 866 ASN A C 1
ATOM 7150 O O . ASN A 1 866 ? 35.788 32.304 7.706 1.00 83.38 866 ASN A O 1
ATOM 7154 N N . GLN A 1 867 ? 35.265 30.137 7.964 1.00 86.12 867 GLN A N 1
ATOM 7155 C CA . GLN A 1 867 ? 36.650 29.690 8.099 1.00 86.12 867 GLN A CA 1
ATOM 7156 C C . GLN A 1 867 ? 37.306 29.581 6.723 1.00 86.12 867 GLN A C 1
ATOM 7158 O O . GLN A 1 867 ? 36.827 28.872 5.837 1.00 86.12 867 GLN A O 1
ATOM 7163 N N . GLN A 1 868 ? 38.404 30.315 6.536 1.00 85.19 868 GLN A N 1
ATOM 7164 C CA . GLN A 1 868 ? 39.064 30.419 5.238 1.00 85.19 868 GLN A CA 1
ATOM 7165 C C . GLN A 1 868 ? 39.617 29.067 4.764 1.00 85.19 868 GLN A C 1
ATOM 7167 O O . GLN A 1 868 ? 39.409 28.712 3.607 1.00 85.19 868 GLN A O 1
ATOM 7172 N N . ASP A 1 869 ? 40.225 28.292 5.661 1.00 86.62 869 ASP A N 1
ATOM 7173 C CA . ASP A 1 869 ? 40.806 26.984 5.332 1.00 86.62 869 ASP A CA 1
ATOM 7174 C C . ASP A 1 869 ? 39.729 25.985 4.889 1.00 86.62 869 ASP A C 1
ATOM 7176 O O . ASP A 1 869 ? 39.858 25.359 3.838 1.00 86.62 869 ASP A O 1
ATOM 7180 N N . LYS A 1 870 ? 38.593 25.934 5.602 1.00 88.25 870 LYS A N 1
ATOM 7181 C CA . LYS A 1 870 ? 37.438 25.106 5.216 1.00 88.25 870 LYS A CA 1
ATOM 7182 C C . LYS A 1 870 ? 36.854 25.506 3.862 1.00 88.25 870 LYS A C 1
ATOM 7184 O O . LYS A 1 870 ? 36.463 24.638 3.089 1.00 88.25 870 LYS A O 1
ATOM 7189 N N . LYS A 1 871 ? 36.797 26.807 3.538 1.00 90.06 871 LYS A N 1
ATOM 7190 C CA . LYS A 1 871 ? 36.325 27.260 2.215 1.00 90.06 871 LYS A CA 1
ATOM 7191 C C . LYS A 1 871 ? 37.208 26.730 1.085 1.00 90.06 871 LYS A C 1
ATOM 7193 O O . LYS A 1 871 ? 36.680 26.314 0.054 1.00 90.06 871 LYS A O 1
ATOM 7198 N N . TYR A 1 872 ? 38.527 26.755 1.270 1.00 89.00 872 TYR A N 1
ATOM 7199 C CA . TYR A 1 872 ? 39.459 26.209 0.285 1.00 89.00 872 TYR A CA 1
ATOM 7200 C C . TYR A 1 872 ? 39.327 24.690 0.167 1.00 89.00 872 TYR A C 1
ATOM 7202 O O . TYR A 1 872 ? 39.239 24.194 -0.954 1.00 89.00 872 TYR A O 1
ATOM 7210 N N . GLU A 1 873 ? 39.195 23.979 1.291 1.00 90.81 873 GLU A N 1
ATOM 7211 C CA . GLU A 1 873 ? 38.961 22.531 1.302 1.00 90.81 873 GLU A CA 1
ATOM 7212 C C . GLU A 1 873 ? 37.675 22.148 0.545 1.00 90.81 873 GLU A C 1
ATOM 7214 O O . GLU A 1 873 ? 37.684 21.224 -0.267 1.00 90.81 873 GLU A O 1
ATOM 7219 N N . ILE A 1 874 ? 36.571 22.882 0.752 1.00 92.25 874 ILE A N 1
ATOM 7220 C CA . ILE A 1 874 ? 35.301 22.649 0.042 1.00 92.25 874 ILE A CA 1
ATOM 7221 C C . ILE A 1 874 ? 35.483 22.817 -1.471 1.00 92.25 874 ILE A C 1
ATOM 7223 O O . ILE A 1 874 ? 35.007 21.990 -2.245 1.00 92.25 874 ILE A O 1
ATOM 7227 N N . ILE A 1 875 ? 36.169 23.873 -1.914 1.00 90.94 875 ILE A N 1
ATOM 7228 C CA . ILE A 1 875 ? 36.370 24.142 -3.347 1.00 90.94 875 ILE A CA 1
ATOM 7229 C C . ILE A 1 875 ? 37.275 23.101 -3.992 1.00 90.94 875 ILE A C 1
ATOM 7231 O O . ILE A 1 875 ? 36.992 22.658 -5.104 1.00 90.94 875 ILE A O 1
ATOM 7235 N N . GLU A 1 876 ? 38.331 22.689 -3.296 1.00 91.44 876 GLU A N 1
ATOM 7236 C CA . GLU A 1 876 ? 39.203 21.608 -3.745 1.00 91.44 876 GLU A CA 1
ATOM 7237 C C . GLU A 1 876 ? 38.417 20.299 -3.887 1.00 91.44 876 GLU A C 1
ATOM 7239 O O . GLU A 1 876 ? 38.476 19.641 -4.927 1.00 91.44 876 GLU A O 1
ATOM 7244 N N . LYS A 1 877 ? 37.595 19.955 -2.887 1.00 92.31 877 LYS A N 1
ATOM 7245 C CA . LYS A 1 877 ? 36.754 18.751 -2.908 1.00 92.31 877 LYS A CA 1
ATOM 7246 C C . LYS A 1 877 ? 35.620 18.800 -3.938 1.00 92.31 877 LYS A C 1
ATOM 7248 O O . LYS A 1 877 ? 35.107 17.732 -4.281 1.00 92.31 877 LYS A O 1
ATOM 7253 N N . LEU A 1 878 ? 35.267 19.988 -4.438 1.00 93.38 878 LEU A N 1
ATOM 7254 C CA . LEU A 1 878 ? 34.280 20.251 -5.495 1.00 93.38 878 LEU A CA 1
ATOM 7255 C C . LEU A 1 878 ? 34.932 20.694 -6.822 1.00 93.38 878 LEU A C 1
ATOM 7257 O O . LEU A 1 878 ? 34.343 21.459 -7.591 1.00 93.38 878 LEU A O 1
ATOM 7261 N N . SER A 1 879 ? 36.141 20.210 -7.117 1.00 88.31 879 SER A N 1
ATOM 7262 C CA . SER A 1 879 ? 36.932 20.641 -8.276 1.00 88.31 879 SER A CA 1
ATOM 7263 C C . SER A 1 879 ? 36.239 20.468 -9.633 1.00 88.31 879 SER A C 1
ATOM 7265 O O . SER A 1 879 ? 36.494 21.265 -10.536 1.00 88.31 879 SER A O 1
ATOM 7267 N N . GLU A 1 880 ? 35.366 19.464 -9.788 1.00 91.50 880 GLU A N 1
ATOM 7268 C CA . GLU A 1 880 ? 34.597 19.225 -11.025 1.00 91.50 880 GLU A CA 1
ATOM 7269 C C . GLU A 1 880 ? 33.673 20.399 -11.373 1.00 91.50 880 GLU A C 1
ATOM 7271 O O . GLU A 1 880 ? 33.497 20.724 -12.543 1.00 91.50 880 GLU A O 1
ATOM 7276 N N . ILE A 1 881 ? 33.131 21.081 -10.360 1.00 92.31 881 ILE A N 1
ATOM 7277 C CA . ILE A 1 881 ? 32.213 22.212 -10.535 1.00 92.31 881 ILE A CA 1
ATOM 7278 C C . ILE A 1 881 ? 32.851 23.548 -10.156 1.00 92.31 881 ILE A C 1
ATOM 7280 O O . ILE A 1 881 ? 32.137 24.536 -9.990 1.00 92.31 881 ILE A O 1
ATOM 7284 N N . LYS A 1 882 ? 34.185 23.615 -10.038 1.00 90.12 882 LYS A N 1
ATOM 7285 C CA . LYS A 1 882 ? 34.914 24.820 -9.599 1.00 90.12 882 LYS A CA 1
ATOM 7286 C C . LYS A 1 882 ? 34.548 26.080 -10.388 1.00 90.12 882 LYS A C 1
ATOM 7288 O O . LYS A 1 882 ? 34.522 27.164 -9.822 1.00 90.12 882 LYS A O 1
ATOM 7293 N N . GLU A 1 883 ? 34.225 25.943 -11.675 1.00 90.44 883 GLU A N 1
ATOM 7294 C CA . GLU A 1 883 ? 33.837 27.058 -12.554 1.00 90.44 883 GLU A CA 1
ATOM 7295 C C . GLU A 1 883 ? 32.475 27.665 -12.191 1.00 90.44 883 GLU A C 1
ATOM 7297 O O . GLU A 1 883 ? 32.164 28.798 -12.562 1.00 90.44 883 GLU A O 1
ATOM 7302 N N . LEU A 1 884 ? 31.653 26.917 -11.452 1.00 92.31 884 LEU A N 1
ATOM 7303 C CA . LEU A 1 884 ? 30.389 27.387 -10.901 1.00 92.31 884 LEU A CA 1
ATOM 7304 C C . LEU A 1 884 ? 30.570 28.056 -9.532 1.00 92.31 884 LEU A C 1
ATOM 7306 O O . LEU A 1 884 ? 29.609 28.653 -9.051 1.00 92.31 884 LEU A O 1
ATOM 7310 N N . LEU A 1 885 ? 31.746 27.965 -8.900 1.00 93.31 885 LEU A N 1
ATOM 7311 C CA . LEU A 1 885 ? 31.985 28.420 -7.529 1.00 93.31 885 LEU A CA 1
ATOM 7312 C C . LEU A 1 885 ? 32.688 29.784 -7.492 1.00 93.31 885 LEU A C 1
ATOM 7314 O O . LEU A 1 885 ? 33.665 30.027 -8.197 1.00 93.31 885 LEU A O 1
ATOM 7318 N N . TRP A 1 886 ? 32.227 30.669 -6.609 1.00 91.12 886 TRP A N 1
ATOM 7319 C CA . TRP A 1 886 ? 32.850 31.964 -6.337 1.00 91.12 886 TRP A CA 1
ATOM 7320 C C . TRP A 1 886 ? 33.029 32.180 -4.830 1.00 91.12 886 TRP A C 1
ATOM 7322 O O . TRP A 1 886 ? 32.069 32.093 -4.063 1.00 91.12 886 TRP A O 1
ATOM 7332 N N . ILE A 1 887 ? 34.256 32.478 -4.391 1.00 89.56 887 ILE A N 1
ATOM 7333 C CA . ILE A 1 887 ? 34.560 32.739 -2.977 1.00 89.56 887 ILE A CA 1
ATOM 7334 C C . ILE A 1 887 ? 34.160 34.169 -2.626 1.00 89.56 887 ILE A C 1
ATOM 7336 O O . ILE A 1 887 ? 34.769 35.131 -3.091 1.00 89.56 887 ILE A O 1
ATOM 7340 N N . GLY A 1 888 ? 33.181 34.303 -1.738 1.00 86.75 888 GLY A N 1
ATOM 7341 C CA . GLY A 1 888 ? 32.890 35.545 -1.040 1.00 86.75 888 GLY A CA 1
ATOM 7342 C C . GLY A 1 888 ? 33.545 35.607 0.344 1.00 86.75 888 GLY A C 1
ATOM 7343 O O . GLY A 1 888 ? 34.167 34.658 0.833 1.00 86.75 888 GLY A O 1
ATOM 7344 N N . LYS A 1 889 ? 33.360 36.748 1.018 1.00 83.62 889 LYS A N 1
ATOM 7345 C CA . LYS A 1 889 ? 33.899 36.993 2.366 1.00 83.62 889 LYS A CA 1
ATOM 7346 C C . LYS A 1 889 ? 33.406 35.958 3.391 1.00 83.62 889 LYS A C 1
ATOM 7348 O O . LYS A 1 889 ? 34.219 35.386 4.110 1.00 83.62 889 LYS A O 1
ATOM 7353 N N . GLU A 1 890 ? 32.105 35.673 3.393 1.00 85.31 890 GLU A N 1
ATOM 7354 C CA . GLU A 1 890 ? 31.420 34.847 4.412 1.00 85.31 890 GLU A CA 1
ATOM 7355 C C . GLU A 1 890 ? 30.745 33.586 3.831 1.00 85.31 890 GLU A C 1
ATOM 7357 O O . GLU A 1 890 ? 30.046 32.856 4.531 1.00 85.31 890 GLU A O 1
ATOM 7362 N N . ALA A 1 891 ? 30.891 33.337 2.526 1.00 92.06 891 ALA A N 1
ATOM 7363 C CA . ALA A 1 891 ? 30.219 32.229 1.851 1.00 92.06 891 ALA A CA 1
ATOM 7364 C C . ALA A 1 891 ? 30.903 31.855 0.533 1.00 92.06 891 ALA A C 1
ATOM 7366 O O . ALA A 1 891 ? 31.579 32.680 -0.083 1.00 92.06 891 ALA A O 1
ATOM 7367 N N . ILE A 1 892 ? 30.652 30.633 0.072 1.00 94.00 892 ILE A N 1
ATOM 7368 C CA . ILE A 1 892 ? 30.905 30.194 -1.301 1.00 94.00 892 ILE A CA 1
ATOM 7369 C C . ILE A 1 892 ? 29.595 30.350 -2.071 1.00 94.00 892 ILE A C 1
ATOM 7371 O O . ILE A 1 892 ? 28.569 29.800 -1.675 1.00 94.00 892 ILE A O 1
ATOM 7375 N N . TYR A 1 893 ? 29.610 31.111 -3.158 1.00 93.81 893 TYR A N 1
ATOM 7376 C CA . TYR A 1 893 ? 28.456 31.302 -4.030 1.00 93.81 893 TYR A CA 1
ATOM 7377 C C . TYR A 1 893 ? 28.528 30.337 -5.201 1.00 93.81 893 TYR A C 1
ATOM 7379 O O . TYR A 1 893 ? 29.602 30.097 -5.747 1.00 93.81 893 TYR A O 1
ATOM 7387 N N . ILE A 1 894 ? 27.375 29.809 -5.597 1.00 94.94 894 ILE A N 1
ATOM 7388 C CA . ILE A 1 894 ? 27.254 28.855 -6.695 1.00 94.94 894 ILE A CA 1
ATOM 7389 C C . ILE A 1 894 ? 26.432 29.498 -7.809 1.00 94.94 894 ILE A C 1
ATOM 7391 O O . ILE A 1 894 ? 25.368 30.077 -7.564 1.00 94.94 894 ILE A O 1
ATOM 7395 N N . LYS A 1 895 ? 26.919 29.397 -9.048 1.00 93.38 895 LYS A N 1
ATOM 7396 C CA . LYS A 1 895 ? 26.226 29.890 -10.237 1.00 93.38 895 LYS A CA 1
ATOM 7397 C C . LYS A 1 895 ? 24.852 29.204 -10.354 1.00 93.38 895 LYS A C 1
ATOM 7399 O O . LYS A 1 895 ? 24.793 27.978 -10.450 1.00 93.38 895 LYS A O 1
ATOM 7404 N N . PRO A 1 896 ? 23.745 29.965 -10.385 1.00 89.56 896 PRO A N 1
ATOM 7405 C CA . PRO A 1 896 ? 22.399 29.405 -10.384 1.00 89.56 896 PRO A CA 1
ATOM 7406 C C . PRO A 1 896 ? 22.011 28.893 -11.775 1.00 89.56 896 PRO A C 1
ATOM 7408 O O . PRO A 1 896 ? 21.402 29.603 -12.577 1.00 89.56 896 PRO A O 1
ATOM 7411 N N . LEU A 1 897 ? 22.377 27.648 -12.079 1.00 92.81 897 LEU A N 1
ATOM 7412 C CA . LEU A 1 897 ? 21.854 26.944 -13.250 1.00 92.81 897 LEU A CA 1
ATOM 7413 C C . LEU A 1 897 ? 20.363 26.624 -13.029 1.00 92.81 897 LEU A C 1
ATOM 7415 O O . LEU A 1 897 ? 19.998 26.306 -11.892 1.00 92.81 897 LEU A O 1
ATOM 7419 N N . PRO A 1 898 ? 19.494 26.680 -14.060 1.00 91.44 898 PRO A N 1
ATOM 7420 C CA . PRO A 1 898 ? 18.065 26.397 -13.903 1.00 91.44 898 PRO A CA 1
ATOM 7421 C C . PRO A 1 898 ? 17.786 25.044 -13.236 1.00 91.44 898 PRO A C 1
ATOM 7423 O O . PRO A 1 898 ? 17.117 25.013 -12.207 1.00 91.44 898 PRO A O 1
ATOM 7426 N N . ILE A 1 899 ? 18.406 23.968 -13.737 1.00 92.81 899 ILE A N 1
ATOM 7427 C CA . ILE A 1 899 ? 18.241 22.603 -13.209 1.00 92.81 899 ILE A CA 1
ATOM 7428 C C . ILE A 1 899 ? 18.674 22.478 -11.741 1.00 92.81 899 ILE A C 1
ATOM 7430 O O . ILE A 1 899 ? 17.991 21.853 -10.936 1.00 92.81 899 ILE A O 1
ATOM 7434 N N . LEU A 1 900 ? 19.780 23.130 -11.368 1.00 93.75 900 LEU A N 1
ATOM 7435 C CA . LEU A 1 900 ? 20.296 23.111 -10.001 1.00 93.75 900 LEU A CA 1
ATOM 7436 C C . LEU A 1 900 ? 19.411 23.934 -9.058 1.00 93.75 900 LEU A C 1
ATOM 7438 O O . LEU A 1 900 ? 19.156 23.528 -7.929 1.00 93.75 900 LEU A O 1
ATOM 7442 N N . SER A 1 901 ? 18.934 25.091 -9.519 1.00 92.50 901 SER A N 1
ATOM 7443 C CA . SER A 1 901 ? 18.092 25.984 -8.719 1.00 92.50 901 SER A CA 1
ATOM 7444 C C . SER A 1 901 ? 16.731 25.351 -8.435 1.00 92.50 901 SER A C 1
ATOM 7446 O O . SER A 1 901 ? 16.253 25.408 -7.305 1.00 92.50 901 SER A O 1
ATOM 7448 N N . GLU A 1 902 ? 16.131 24.717 -9.443 1.00 91.81 902 GLU A N 1
ATOM 7449 C CA . GLU A 1 902 ? 14.879 23.974 -9.304 1.00 91.81 902 GLU A CA 1
ATOM 7450 C C . GLU A 1 902 ? 15.050 22.793 -8.345 1.00 91.81 902 GLU A C 1
ATOM 7452 O O . GLU A 1 902 ? 14.325 22.705 -7.353 1.00 91.81 902 GLU A O 1
ATOM 7457 N N . TYR A 1 903 ? 16.092 21.979 -8.546 1.00 94.94 903 TYR A N 1
ATOM 7458 C CA . TYR A 1 903 ? 16.393 20.840 -7.681 1.00 94.94 903 TYR A CA 1
ATOM 7459 C C . TYR A 1 903 ? 16.619 21.237 -6.215 1.00 94.94 903 TYR A C 1
ATOM 7461 O O . TYR A 1 903 ? 16.096 20.591 -5.314 1.00 94.94 903 TYR A O 1
ATOM 7469 N N . LEU A 1 904 ? 17.370 22.307 -5.941 1.00 94.56 904 LEU A N 1
ATOM 7470 C CA . LEU A 1 904 ? 17.644 22.737 -4.565 1.00 94.56 904 LEU A CA 1
ATOM 7471 C C . LEU A 1 904 ? 16.440 23.404 -3.887 1.00 94.56 904 LEU A C 1
ATOM 7473 O O . LEU A 1 904 ? 16.331 23.378 -2.660 1.00 94.56 904 LEU A O 1
ATOM 7477 N N . SER A 1 905 ? 15.521 23.988 -4.660 1.00 91.00 905 SER A N 1
ATOM 7478 C CA . SER A 1 905 ? 14.345 24.672 -4.111 1.00 91.00 905 SER A CA 1
ATOM 7479 C C . SER A 1 905 ? 13.358 23.734 -3.401 1.00 91.00 905 SER A C 1
ATOM 7481 O O . SER A 1 905 ? 12.631 24.185 -2.516 1.00 91.00 905 SER A O 1
ATOM 7483 N N . GLN A 1 906 ? 13.379 22.430 -3.708 1.00 93.62 906 GLN A N 1
ATOM 7484 C CA . GLN A 1 906 ? 12.471 21.436 -3.117 1.00 93.62 906 GLN A CA 1
ATOM 7485 C C . GLN A 1 906 ? 12.756 21.110 -1.639 1.00 93.62 906 GLN A C 1
ATOM 7487 O O . GLN A 1 906 ? 11.904 20.539 -0.961 1.00 93.62 906 GLN A O 1
ATOM 7492 N N . PHE A 1 907 ? 13.955 21.427 -1.132 1.00 92.31 907 PHE A N 1
ATOM 7493 C CA . PHE A 1 907 ? 14.383 21.043 0.222 1.00 92.31 907 PHE A CA 1
ATOM 7494 C C . PHE A 1 907 ? 13.971 22.046 1.310 1.00 92.31 907 PHE A C 1
ATOM 7496 O O . PHE A 1 907 ? 14.229 21.802 2.488 1.00 92.31 907 PHE A O 1
ATOM 7503 N N . GLY A 1 908 ? 13.335 23.160 0.934 1.00 88.00 908 GLY A N 1
ATOM 7504 C CA . GLY A 1 908 ? 12.771 24.122 1.879 1.00 88.00 908 GLY A CA 1
ATOM 7505 C C . GLY A 1 908 ? 13.806 24.787 2.796 1.00 88.00 908 GLY A C 1
ATOM 7506 O O . GLY A 1 908 ? 14.942 25.074 2.403 1.00 88.00 908 GLY A O 1
ATOM 7507 N N . LYS A 1 909 ? 13.384 25.093 4.026 1.00 87.06 909 LYS A N 1
ATOM 7508 C CA . LYS A 1 909 ? 14.217 25.718 5.071 1.00 87.06 909 LYS A CA 1
ATOM 7509 C C . LYS A 1 909 ? 14.972 24.674 5.900 1.00 87.06 909 LYS A C 1
ATOM 7511 O O . LYS A 1 909 ? 14.708 23.482 5.819 1.00 87.06 909 LYS A O 1
ATOM 7516 N N . SER A 1 910 ? 15.889 25.122 6.762 1.00 85.19 910 SER A N 1
ATOM 7517 C CA . SER A 1 910 ? 16.766 24.254 7.573 1.00 85.19 910 SER A CA 1
ATOM 7518 C C . SER A 1 910 ? 16.046 23.147 8.363 1.00 85.19 910 SER A C 1
ATOM 7520 O O . SER A 1 910 ? 16.554 22.032 8.426 1.00 85.19 910 SER A O 1
ATOM 7522 N N . PHE A 1 911 ? 14.860 23.417 8.919 1.00 85.81 911 PHE A N 1
ATOM 7523 C CA . PHE A 1 911 ? 14.070 22.441 9.685 1.00 85.81 911 PHE A CA 1
ATOM 7524 C C . PHE A 1 911 ? 13.186 21.519 8.819 1.00 85.81 911 PHE A C 1
ATOM 7526 O O 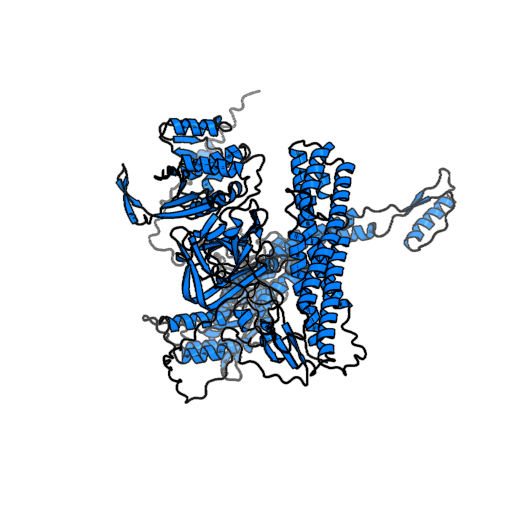. PHE A 1 911 ? 12.593 20.582 9.348 1.00 85.81 911 PHE A O 1
ATOM 7533 N N . GLU A 1 912 ? 13.104 21.771 7.509 1.00 90.00 912 GLU A N 1
ATOM 7534 C CA . GLU A 1 912 ? 12.336 20.991 6.521 1.00 90.00 912 GLU A CA 1
ATOM 7535 C C . GLU A 1 912 ? 13.242 20.099 5.661 1.00 90.00 912 GLU A C 1
ATOM 7537 O O . GLU A 1 912 ? 12.763 19.128 5.074 1.00 90.00 912 GLU A O 1
ATOM 7542 N N . LYS A 1 913 ? 14.547 20.412 5.601 1.00 93.38 913 LYS A N 1
ATOM 7543 C CA . LYS A 1 913 ? 15.540 19.674 4.811 1.00 93.38 913 LYS A CA 1
ATOM 7544 C C . LYS A 1 913 ? 15.520 18.175 5.129 1.00 93.38 913 LYS A C 1
ATOM 7546 O O . LYS A 1 913 ? 15.316 17.763 6.272 1.00 93.38 913 LYS A O 1
ATOM 7551 N N . TYR A 1 914 ? 15.806 17.369 4.114 1.00 95.38 914 TYR A N 1
ATOM 7552 C CA . TYR A 1 914 ? 15.910 15.910 4.172 1.00 95.38 914 TYR A CA 1
ATOM 7553 C C . TYR A 1 914 ? 16.954 15.424 3.162 1.00 95.38 914 TYR A C 1
ATOM 7555 O O . TYR A 1 914 ? 17.351 16.183 2.273 1.00 95.38 914 TYR A O 1
ATOM 7563 N N . ILE A 1 915 ? 17.409 14.179 3.297 1.00 96.56 915 ILE A N 1
ATOM 7564 C CA . ILE A 1 915 ? 18.368 13.586 2.361 1.00 96.56 915 ILE A CA 1
ATOM 7565 C C . ILE A 1 915 ? 17.589 12.979 1.186 1.00 96.56 915 ILE A C 1
ATOM 7567 O O . ILE A 1 915 ? 16.683 12.169 1.409 1.00 96.56 915 ILE A O 1
ATOM 7571 N N . PRO A 1 916 ? 17.907 13.349 -0.066 1.00 95.06 916 PRO A N 1
ATOM 7572 C CA . PRO A 1 916 ? 17.221 12.814 -1.236 1.00 95.06 916 PRO A CA 1
ATOM 7573 C C . PRO A 1 916 ? 17.533 11.326 -1.450 1.00 95.06 916 PRO A C 1
ATOM 7575 O O . PRO A 1 916 ? 18.604 10.839 -1.073 1.00 95.06 916 PRO A O 1
ATOM 7578 N N . ILE A 1 917 ? 16.603 10.604 -2.082 1.00 93.31 917 ILE A N 1
ATOM 7579 C CA . ILE A 1 917 ? 16.717 9.154 -2.309 1.00 93.31 917 ILE A CA 1
ATOM 7580 C C . ILE A 1 917 ? 17.963 8.801 -3.131 1.00 93.31 917 ILE A C 1
ATOM 7582 O O . ILE A 1 917 ? 18.589 7.774 -2.896 1.00 93.31 917 ILE A O 1
ATOM 7586 N N . GLU A 1 918 ? 18.381 9.700 -4.025 1.00 94.81 918 GLU A N 1
ATOM 7587 C CA . GLU A 1 918 ? 19.599 9.589 -4.820 1.00 94.81 918 GLU A CA 1
ATOM 7588 C C . GLU A 1 918 ? 20.844 9.387 -3.963 1.00 94.81 918 GLU A C 1
ATOM 7590 O O . GLU A 1 918 ? 21.701 8.620 -4.367 1.00 94.81 918 GLU A O 1
ATOM 7595 N N . ILE A 1 919 ? 20.942 10.044 -2.802 1.00 97.06 919 ILE A N 1
ATOM 7596 C CA . ILE A 1 919 ? 22.064 9.867 -1.869 1.00 97.06 919 ILE A CA 1
ATOM 7597 C C . ILE A 1 919 ? 21.864 8.609 -1.021 1.00 97.06 919 ILE A C 1
ATOM 7599 O O . ILE A 1 919 ? 22.818 7.883 -0.761 1.00 97.06 919 ILE A O 1
ATOM 7603 N N . LYS A 1 920 ? 20.628 8.325 -0.595 1.00 94.94 920 LYS A N 1
ATOM 7604 C CA . LYS A 1 920 ? 20.322 7.155 0.243 1.00 94.94 920 LYS A CA 1
ATOM 7605 C C . LYS A 1 920 ? 20.632 5.829 -0.443 1.00 94.94 920 LYS A C 1
ATOM 7607 O O . LYS A 1 920 ? 20.995 4.873 0.237 1.00 94.94 920 LYS A O 1
ATOM 7612 N N . GLU A 1 921 ? 20.499 5.767 -1.762 1.00 94.88 921 GLU A N 1
ATOM 7613 C CA . GLU A 1 921 ? 20.723 4.551 -2.549 1.00 94.88 921 GLU A CA 1
ATOM 7614 C C . GLU A 1 921 ? 22.149 4.434 -3.121 1.00 94.88 921 GLU A C 1
ATOM 7616 O O . GLU A 1 921 ? 22.468 3.419 -3.738 1.00 94.88 921 GLU A O 1
ATOM 7621 N N . MET A 1 922 ? 23.026 5.422 -2.888 1.00 96.94 922 MET A N 1
ATOM 7622 C CA . MET A 1 922 ? 24.430 5.392 -3.324 1.00 96.94 922 MET A CA 1
ATOM 7623 C C . MET A 1 922 ? 25.239 4.264 -2.683 1.00 96.94 922 MET A C 1
ATOM 7625 O O . MET A 1 922 ? 24.866 3.699 -1.650 1.00 96.94 922 MET A O 1
ATOM 7629 N N . THR A 1 923 ? 26.389 3.965 -3.289 1.00 96.31 923 THR A N 1
ATOM 7630 C CA . THR A 1 923 ? 27.408 3.087 -2.698 1.00 96.31 923 THR A CA 1
ATOM 7631 C C . THR A 1 923 ? 27.889 3.612 -1.343 1.00 96.31 923 THR A C 1
ATOM 7633 O O . THR A 1 923 ? 27.828 4.812 -1.054 1.00 96.31 923 THR A O 1
ATOM 7636 N N . LYS A 1 924 ? 28.389 2.708 -0.491 1.00 95.44 924 LYS A N 1
ATOM 7637 C CA . LYS A 1 924 ? 28.913 3.053 0.840 1.00 95.44 924 LYS A CA 1
ATOM 7638 C C . LYS A 1 924 ? 29.980 4.150 0.758 1.00 95.44 924 LYS A C 1
ATOM 7640 O O . LYS A 1 924 ? 30.015 5.035 1.611 1.00 95.44 924 LYS A O 1
ATOM 7645 N N . GLU A 1 925 ? 30.819 4.112 -0.270 1.00 96.31 925 GLU A N 1
ATOM 7646 C CA . GLU A 1 925 ? 31.899 5.063 -0.512 1.00 96.31 925 GLU A CA 1
ATOM 7647 C C . GLU A 1 925 ? 31.348 6.474 -0.748 1.00 96.31 925 GLU A C 1
ATOM 7649 O O . GLU A 1 925 ? 31.800 7.424 -0.111 1.00 96.31 925 GLU A O 1
ATOM 7654 N N . ASN A 1 926 ? 30.326 6.630 -1.593 1.00 97.25 926 ASN A N 1
ATOM 7655 C CA . ASN A 1 926 ? 29.735 7.944 -1.857 1.00 97.25 926 ASN A CA 1
ATOM 7656 C C . ASN A 1 926 ? 28.830 8.429 -0.716 1.00 97.25 926 ASN A C 1
ATOM 7658 O O . ASN A 1 926 ? 28.812 9.625 -0.424 1.00 97.25 926 ASN A O 1
ATOM 7662 N N . ILE A 1 927 ? 28.155 7.528 0.007 1.00 98.06 927 ILE A N 1
ATOM 7663 C CA . ILE A 1 927 ? 27.461 7.890 1.254 1.00 98.06 927 ILE A CA 1
ATOM 7664 C C . ILE A 1 927 ? 28.464 8.435 2.285 1.00 98.06 927 ILE A C 1
ATOM 7666 O O . ILE A 1 927 ? 28.185 9.433 2.953 1.00 98.06 927 ILE A O 1
ATOM 7670 N N . ARG A 1 928 ? 29.651 7.828 2.404 1.00 97.56 928 ARG A N 1
ATOM 7671 C CA . ARG A 1 928 ? 30.719 8.315 3.291 1.00 97.56 928 ARG A CA 1
ATOM 7672 C C . ARG A 1 928 ? 31.189 9.713 2.890 1.00 97.56 928 ARG A C 1
ATOM 7674 O O . ARG A 1 928 ? 31.325 10.569 3.759 1.00 97.56 928 ARG A O 1
ATOM 7681 N N . GLU A 1 929 ? 31.353 9.967 1.593 1.00 97.56 929 GLU A N 1
ATOM 7682 C CA . GLU A 1 929 ? 31.705 11.293 1.064 1.00 97.56 929 GLU A CA 1
ATOM 7683 C C . GLU A 1 929 ? 30.629 12.349 1.375 1.00 97.56 929 GLU A C 1
ATOM 7685 O O . GLU A 1 929 ? 30.967 13.480 1.732 1.00 97.56 929 GLU A O 1
ATOM 7690 N N . PHE A 1 930 ? 29.342 11.983 1.320 1.00 98.31 930 PHE A N 1
ATOM 7691 C CA . PHE A 1 930 ? 28.248 12.844 1.780 1.00 98.31 930 PHE A CA 1
ATOM 7692 C C . PHE A 1 930 ? 28.353 13.141 3.282 1.00 98.31 930 PHE A C 1
ATOM 7694 O O . PHE A 1 930 ? 28.285 14.302 3.688 1.00 98.31 930 PHE A O 1
ATOM 7701 N N . LEU A 1 931 ? 28.526 12.104 4.110 1.00 97.75 931 LEU A N 1
ATOM 7702 C CA . LEU A 1 931 ? 28.593 12.244 5.565 1.00 97.75 931 LEU A CA 1
ATOM 7703 C C . LEU A 1 931 ? 29.797 13.096 5.989 1.00 97.75 931 LEU A C 1
ATOM 7705 O O . LEU A 1 931 ? 29.635 14.012 6.787 1.00 97.75 931 LEU A O 1
ATOM 7709 N N . ASP A 1 932 ? 30.990 12.868 5.437 1.00 96.00 932 ASP A N 1
ATOM 7710 C CA . ASP A 1 932 ? 32.170 13.684 5.758 1.00 96.00 932 ASP A CA 1
ATOM 7711 C C . ASP A 1 932 ? 32.011 15.146 5.310 1.00 96.00 932 ASP A C 1
ATOM 7713 O O . ASP A 1 932 ? 32.442 16.056 6.021 1.00 96.00 932 ASP A O 1
ATOM 7717 N N . ALA A 1 933 ? 31.346 15.394 4.177 1.00 96.25 933 ALA A N 1
ATOM 7718 C CA . ALA A 1 933 ? 31.022 16.752 3.749 1.00 96.25 933 ALA A CA 1
ATOM 7719 C C . ALA A 1 933 ? 30.012 17.431 4.691 1.00 96.25 933 ALA A C 1
ATOM 7721 O O . ALA A 1 933 ? 30.213 18.581 5.081 1.00 96.25 933 ALA A O 1
ATOM 7722 N N . TYR A 1 934 ? 28.966 16.714 5.114 1.00 96.88 934 TYR A N 1
ATOM 7723 C CA . TYR A 1 934 ? 28.001 17.224 6.091 1.00 96.88 934 TYR A CA 1
ATOM 7724 C C . TYR A 1 934 ? 28.670 17.509 7.447 1.00 96.88 934 TYR A C 1
ATOM 7726 O O . TYR A 1 934 ? 28.388 18.536 8.062 1.00 96.88 934 TYR A O 1
ATOM 7734 N N . LEU A 1 935 ? 29.585 16.637 7.895 1.00 94.75 935 LEU A N 1
ATOM 7735 C CA . LEU A 1 935 ? 30.322 16.780 9.157 1.00 94.75 935 LEU A CA 1
ATOM 7736 C C . LEU A 1 935 ? 31.164 18.064 9.204 1.00 94.75 935 LEU A C 1
ATOM 7738 O O . LEU A 1 935 ? 31.288 18.667 10.266 1.00 94.75 935 LEU A O 1
ATOM 7742 N N . LEU A 1 936 ? 31.748 18.478 8.074 1.00 91.88 936 LEU A N 1
ATOM 7743 C CA . LEU A 1 936 ? 32.572 19.690 7.998 1.00 91.88 936 LEU A CA 1
ATOM 7744 C C . LEU A 1 936 ? 31.757 20.969 8.255 1.00 91.88 936 LEU A C 1
ATOM 7746 O O . LEU A 1 936 ? 32.304 21.929 8.814 1.00 91.88 936 LEU A O 1
ATOM 7750 N N . GLY A 1 937 ? 30.491 20.961 7.823 1.00 88.50 937 GLY A N 1
ATOM 7751 C CA . GLY A 1 937 ? 29.527 22.042 8.007 1.00 88.50 937 GLY A CA 1
ATOM 7752 C C . GLY A 1 937 ? 28.848 21.974 9.375 1.00 88.50 937 GLY A C 1
ATOM 7753 O O . GLY A 1 937 ? 29.308 22.589 10.333 1.00 88.50 937 GLY A O 1
ATOM 7754 N N . ASP A 1 938 ? 27.788 21.168 9.481 1.00 88.19 938 ASP A N 1
ATOM 7755 C CA . ASP A 1 938 ? 26.932 21.061 10.675 1.00 88.19 938 ASP A CA 1
ATOM 7756 C C . ASP A 1 938 ? 27.296 19.839 11.540 1.00 88.19 938 ASP A C 1
ATOM 7758 O O . ASP A 1 938 ? 26.440 19.074 11.999 1.00 88.19 938 ASP A O 1
ATOM 7762 N N . GLY A 1 939 ? 28.588 19.620 11.766 1.00 88.56 939 GLY A N 1
ATOM 7763 C CA . GLY A 1 939 ? 29.083 18.490 12.541 1.00 88.56 939 GLY A CA 1
ATOM 7764 C C . GLY A 1 939 ? 30.264 18.831 13.436 1.00 88.56 939 GLY A C 1
ATOM 7765 O O . GLY A 1 939 ? 30.891 19.883 13.333 1.00 88.56 939 GLY A O 1
ATOM 7766 N N . HIS A 1 940 ? 30.552 17.926 14.366 1.00 89.62 940 HIS A N 1
ATOM 7767 C CA . HIS A 1 940 ? 31.689 18.048 15.265 1.00 89.62 940 HIS A CA 1
ATOM 7768 C C . HIS A 1 940 ? 32.285 16.674 15.557 1.00 89.62 940 HIS A C 1
ATOM 7770 O O . HIS A 1 940 ? 31.559 15.687 15.693 1.00 89.62 940 HIS A O 1
ATOM 7776 N N . ILE A 1 941 ? 33.608 16.618 15.682 1.00 91.62 941 ILE A N 1
ATOM 7777 C CA . ILE A 1 941 ? 34.319 15.434 16.165 1.00 91.62 941 ILE A CA 1
ATOM 7778 C C . ILE A 1 941 ? 34.520 15.610 17.668 1.00 91.62 941 ILE A C 1
ATOM 7780 O O . ILE A 1 941 ? 35.000 16.653 18.119 1.00 91.62 941 ILE A O 1
ATOM 7784 N N . ILE A 1 942 ? 34.093 14.616 18.440 1.00 88.38 942 ILE A N 1
ATOM 7785 C CA . ILE A 1 942 ? 34.309 14.546 19.882 1.00 88.38 942 ILE A CA 1
ATOM 7786 C C . ILE A 1 942 ? 35.517 13.630 20.090 1.00 88.38 942 ILE A C 1
ATOM 7788 O O . ILE A 1 942 ? 35.411 12.451 19.742 1.00 88.38 942 ILE A O 1
ATOM 7792 N N . PRO A 1 943 ? 36.643 14.141 20.617 1.00 85.94 943 PRO A N 1
ATOM 7793 C CA . PRO A 1 943 ? 37.840 13.337 20.785 1.00 85.94 943 PRO A CA 1
ATOM 7794 C C . PRO A 1 943 ? 37.602 12.198 21.773 1.00 85.94 943 PRO A C 1
ATOM 7796 O O . PRO A 1 943 ? 36.882 12.351 22.768 1.00 85.94 943 PRO A O 1
ATOM 7799 N N . GLY A 1 944 ? 38.225 11.062 21.491 1.00 79.94 944 GLY A N 1
ATOM 7800 C CA . GLY A 1 944 ? 38.225 9.901 22.361 1.00 79.94 944 GLY A CA 1
ATOM 7801 C C . GLY A 1 944 ? 38.724 10.189 23.780 1.00 79.94 944 GLY A C 1
ATOM 7802 O O . GLY A 1 944 ? 39.597 11.026 24.009 1.00 79.94 944 GLY A O 1
ATOM 7803 N N . HIS A 1 945 ? 38.186 9.469 24.763 1.00 79.50 945 HIS A N 1
ATOM 7804 C CA . HIS A 1 945 ? 38.676 9.513 26.134 1.00 79.50 945 HIS A CA 1
ATOM 7805 C C . HIS A 1 945 ? 39.827 8.515 26.315 1.00 79.50 945 HIS A C 1
ATOM 7807 O O . HIS A 1 945 ? 39.670 7.323 26.034 1.00 79.50 945 HIS A O 1
ATOM 7813 N N . LYS A 1 946 ? 40.960 8.989 26.847 1.00 82.81 946 LYS A N 1
ATOM 7814 C CA . LYS A 1 946 ? 42.066 8.140 27.308 1.00 82.81 946 LYS A CA 1
ATOM 7815 C C . LYS A 1 946 ? 41.814 7.694 28.739 1.00 82.81 946 LYS A C 1
ATOM 7817 O O . LYS A 1 946 ? 41.726 8.510 29.650 1.00 82.81 946 LYS A O 1
ATOM 7822 N N . PHE A 1 947 ? 41.692 6.393 28.936 1.00 78.81 947 PHE A N 1
ATOM 7823 C CA . PHE A 1 947 ? 41.510 5.783 30.243 1.00 78.81 947 PHE A CA 1
ATOM 7824 C C . PHE A 1 947 ? 42.869 5.519 30.905 1.00 78.81 947 PHE A C 1
ATOM 7826 O O . PHE A 1 947 ? 43.874 5.303 30.229 1.00 78.81 947 PHE A O 1
ATOM 7833 N N . GLU A 1 948 ? 42.899 5.494 32.241 1.00 74.69 948 GLU A N 1
ATOM 7834 C CA . GLU A 1 948 ? 44.125 5.279 33.036 1.00 74.69 948 GLU A CA 1
ATOM 7835 C C . GLU A 1 948 ? 44.829 3.944 32.730 1.00 74.69 948 GLU A C 1
ATOM 7837 O O . GLU A 1 948 ? 46.030 3.809 32.940 1.00 74.69 948 GLU A O 1
ATOM 7842 N N . ASN A 1 949 ? 44.102 2.965 32.183 1.00 72.06 949 ASN A N 1
ATOM 7843 C CA . ASN A 1 949 ? 44.630 1.666 31.760 1.00 72.06 949 ASN A CA 1
ATOM 7844 C C . ASN A 1 949 ? 45.280 1.676 30.358 1.00 72.06 949 ASN A C 1
ATOM 7846 O O . ASN A 1 949 ? 45.605 0.609 29.838 1.00 72.06 949 ASN A O 1
ATOM 7850 N N . GLY A 1 950 ? 45.438 2.847 29.732 1.00 72.75 950 GLY A N 1
ATOM 7851 C CA . GLY A 1 950 ? 46.037 3.009 28.403 1.00 72.75 950 GLY A CA 1
ATOM 7852 C C . GLY A 1 950 ? 45.085 2.762 27.226 1.00 72.75 950 GLY A C 1
ATOM 7853 O O . GLY A 1 950 ? 45.507 2.898 26.082 1.00 72.75 950 GLY A O 1
ATOM 7854 N N . TYR A 1 951 ? 43.815 2.425 27.476 1.00 73.88 951 TYR A N 1
ATOM 7855 C CA . TYR A 1 951 ? 42.790 2.331 26.433 1.00 73.88 951 TYR A CA 1
ATOM 7856 C C . TYR A 1 951 ? 42.359 3.734 25.984 1.00 73.88 951 TYR A C 1
ATOM 7858 O O . TYR A 1 951 ? 42.064 4.589 26.817 1.00 73.88 951 TYR A O 1
ATOM 7866 N N . GLU A 1 952 ? 42.287 3.973 24.678 1.00 76.19 952 GLU A N 1
ATOM 7867 C CA . GLU A 1 952 ? 41.776 5.210 24.082 1.00 76.19 952 GLU A CA 1
ATOM 7868 C C . GLU A 1 952 ? 40.516 4.871 23.285 1.00 76.19 952 GLU A C 1
ATOM 7870 O O . GLU A 1 952 ? 40.536 3.976 22.438 1.00 76.19 952 GLU A O 1
ATOM 7875 N N . SER A 1 953 ? 39.391 5.518 23.595 1.00 75.38 953 SER A N 1
ATOM 7876 C CA . SER A 1 953 ? 38.180 5.323 22.794 1.00 75.38 953 SER A CA 1
ATOM 7877 C C . SER A 1 953 ? 38.318 6.007 21.436 1.00 75.38 953 SER A C 1
ATOM 7879 O O . SER A 1 953 ? 39.026 6.997 21.316 1.00 75.38 953 SER A O 1
ATOM 7881 N N . TYR A 1 954 ? 37.584 5.536 20.433 1.00 80.50 954 TYR A N 1
ATOM 7882 C CA . TYR A 1 954 ? 37.522 6.194 19.129 1.00 80.50 954 TYR A CA 1
ATOM 7883 C C . TYR A 1 954 ? 36.920 7.599 19.221 1.00 80.50 954 TYR A C 1
ATOM 7885 O O . TYR A 1 954 ? 36.066 7.869 20.076 1.00 80.50 954 TYR A O 1
ATOM 7893 N N . ASP A 1 955 ? 37.342 8.464 18.303 1.00 87.69 955 ASP A N 1
ATOM 7894 C CA . ASP A 1 955 ? 36.707 9.752 18.065 1.00 87.69 955 ASP A CA 1
ATOM 7895 C C . ASP A 1 955 ? 35.263 9.544 17.595 1.00 87.69 955 ASP A C 1
ATOM 7897 O O . ASP A 1 955 ? 34.974 8.702 16.743 1.00 87.69 955 ASP A O 1
ATOM 7901 N N . ILE A 1 956 ? 34.333 10.326 18.138 1.00 89.62 956 ILE A N 1
ATOM 7902 C CA . ILE A 1 956 ? 32.912 10.211 17.807 1.00 89.62 956 ILE A CA 1
ATOM 7903 C C . ILE A 1 956 ? 32.534 11.338 16.854 1.00 89.62 956 ILE A C 1
ATOM 7905 O O . ILE A 1 956 ? 32.566 12.516 17.219 1.00 89.62 956 ILE A O 1
ATOM 7909 N N . LYS A 1 957 ? 32.108 10.979 15.640 1.00 94.81 957 LYS A N 1
ATOM 7910 C CA . LYS A 1 957 ? 31.525 11.925 14.681 1.00 94.81 957 LYS A CA 1
ATOM 7911 C C . LYS A 1 957 ? 30.081 12.225 15.088 1.00 94.81 957 LYS A C 1
ATOM 7913 O O . LYS A 1 957 ? 29.255 11.318 15.190 1.00 94.81 957 LYS A O 1
ATOM 7918 N N . SER A 1 958 ? 29.772 13.492 15.345 1.00 95.25 958 SER A N 1
ATOM 7919 C CA . SER A 1 958 ? 28.441 13.953 15.745 1.00 95.25 958 SER A CA 1
ATOM 7920 C C . SER A 1 958 ? 27.879 14.914 14.703 1.00 95.25 958 SER A C 1
ATOM 7922 O O . SER A 1 958 ? 28.417 16.000 14.505 1.00 95.25 958 SER A O 1
ATOM 7924 N N . TYR A 1 959 ? 26.770 14.533 14.078 1.00 96.44 959 TYR A N 1
ATOM 7925 C CA . TYR A 1 959 ? 26.036 15.340 13.105 1.00 96.44 959 TYR A CA 1
ATOM 7926 C C . TYR A 1 959 ? 24.903 16.089 13.801 1.00 96.44 959 TYR A C 1
ATOM 7928 O O . TYR A 1 959 ? 24.176 15.499 14.605 1.00 96.44 959 TYR A O 1
ATOM 7936 N N . THR A 1 960 ? 24.738 17.371 13.486 1.00 94.56 960 THR A N 1
ATOM 7937 C CA . THR A 1 960 ? 23.739 18.247 14.105 1.00 94.56 960 THR A CA 1
ATOM 7938 C C . THR A 1 960 ? 22.720 18.704 13.065 1.00 94.56 960 THR A C 1
ATOM 7940 O O . THR A 1 960 ? 23.055 18.984 11.915 1.00 94.56 960 THR A O 1
ATOM 7943 N N . THR A 1 961 ? 21.443 18.768 13.441 1.00 94.12 961 THR A N 1
ATOM 7944 C CA . THR A 1 961 ? 20.394 19.306 12.565 1.00 94.12 961 THR A CA 1
ATOM 7945 C C . THR A 1 961 ? 19.178 19.791 13.352 1.00 94.12 961 THR A C 1
ATOM 7947 O O . THR A 1 961 ? 18.924 19.354 14.473 1.00 94.12 961 THR A O 1
ATOM 7950 N N . SER A 1 962 ? 18.396 20.692 12.759 1.00 90.38 962 SER A N 1
ATOM 7951 C CA . SER A 1 962 ? 17.092 21.127 13.290 1.00 90.38 962 SER A CA 1
ATOM 7952 C C . SER A 1 962 ? 15.906 20.378 12.666 1.00 90.38 962 SER A C 1
ATOM 7954 O O . SER A 1 962 ? 14.784 20.486 13.162 1.00 90.38 962 SER A O 1
ATOM 7956 N N . SER A 1 963 ? 16.142 19.596 11.605 1.00 92.62 963 SER A N 1
ATOM 7957 C CA . SER A 1 963 ? 15.124 18.781 10.934 1.00 92.62 963 SER A CA 1
ATOM 7958 C C . SER A 1 963 ? 15.080 17.372 11.525 1.00 92.62 963 SER A C 1
ATOM 7960 O O . SER A 1 963 ? 16.076 16.646 11.509 1.00 92.62 963 SER A O 1
ATOM 7962 N N . LYS A 1 964 ? 13.901 16.949 12.005 1.00 91.56 964 LYS A N 1
ATOM 7963 C CA . LYS A 1 964 ? 13.694 15.572 12.489 1.00 91.56 964 LYS A CA 1
ATOM 7964 C C . LYS A 1 964 ? 13.949 14.557 11.368 1.00 91.56 964 LYS A C 1
ATOM 7966 O O . LYS A 1 964 ? 14.628 13.564 11.594 1.00 91.56 964 LYS A O 1
ATOM 7971 N N . LYS A 1 965 ? 13.444 14.837 10.161 1.00 93.12 965 LYS A N 1
ATOM 7972 C CA . LYS A 1 965 ? 13.594 13.956 8.997 1.00 93.12 965 LYS A CA 1
ATOM 7973 C C . LYS A 1 965 ? 15.063 13.822 8.586 1.00 93.12 965 LYS A C 1
ATOM 7975 O O . LYS A 1 965 ? 15.535 12.710 8.407 1.00 93.12 965 LYS A O 1
ATOM 7980 N N . MET A 1 966 ? 15.812 14.929 8.562 1.00 94.94 966 MET A N 1
ATOM 7981 C CA . MET A 1 966 ? 17.262 14.898 8.323 1.00 94.94 966 MET A CA 1
ATOM 7982 C C . MET A 1 966 ? 17.995 14.039 9.359 1.00 94.94 966 MET A C 1
ATOM 7984 O O . MET A 1 966 ? 18.881 13.276 8.994 1.00 94.94 966 MET A O 1
ATOM 7988 N N . ALA A 1 967 ? 17.636 14.137 10.644 1.00 94.94 967 ALA A N 1
ATOM 7989 C CA . ALA A 1 967 ? 18.266 13.329 11.686 1.00 94.94 967 ALA A CA 1
ATOM 7990 C C . ALA A 1 967 ? 18.035 11.826 11.455 1.00 94.94 967 ALA A C 1
ATOM 7992 O O . ALA A 1 967 ? 18.961 11.030 11.586 1.00 94.94 967 ALA A O 1
ATOM 7993 N N . GLU A 1 968 ? 16.817 11.437 11.081 1.00 94.69 968 GLU A N 1
ATOM 7994 C CA . GLU A 1 968 ? 16.475 10.047 10.766 1.00 94.69 968 GLU A CA 1
ATOM 7995 C C . GLU A 1 968 ? 17.196 9.547 9.508 1.00 94.69 968 GLU A C 1
ATOM 7997 O O . GLU A 1 968 ? 17.739 8.442 9.520 1.00 94.69 968 GLU A O 1
ATOM 8002 N N . ASP A 1 969 ? 17.279 10.384 8.473 1.00 96.44 969 ASP A N 1
ATOM 8003 C CA . ASP A 1 969 ? 17.987 10.086 7.228 1.00 96.44 969 ASP A CA 1
ATOM 8004 C C . ASP A 1 969 ? 19.506 9.944 7.441 1.00 96.44 969 ASP A C 1
ATOM 8006 O O . ASP A 1 969 ? 20.122 9.017 6.921 1.00 96.44 969 ASP A O 1
ATOM 8010 N N . LEU A 1 970 ? 20.123 10.818 8.247 1.00 97.25 970 LEU A N 1
ATOM 8011 C CA . LEU A 1 970 ? 21.534 10.696 8.640 1.00 97.25 970 LEU A CA 1
ATOM 8012 C C . LEU A 1 970 ? 21.788 9.369 9.364 1.00 97.25 970 LEU A C 1
ATOM 8014 O O . LEU A 1 970 ? 22.809 8.724 9.140 1.00 97.25 970 LEU A O 1
ATOM 8018 N N . GLY A 1 971 ? 20.845 8.938 10.204 1.00 96.12 971 GLY A N 1
ATOM 8019 C CA . GLY A 1 971 ? 20.912 7.645 10.874 1.00 96.12 971 GLY A CA 1
ATOM 8020 C C . GLY A 1 971 ? 20.873 6.455 9.912 1.00 96.12 971 GLY A C 1
ATOM 8021 O O . GLY A 1 971 ? 21.635 5.507 10.091 1.00 96.12 971 GLY A O 1
ATOM 8022 N N . GLU A 1 972 ? 20.032 6.518 8.877 1.00 96.00 972 GLU A N 1
ATOM 8023 C CA . GLU A 1 972 ? 19.995 5.527 7.792 1.00 96.00 972 GLU A CA 1
ATOM 8024 C C . GLU A 1 972 ? 21.346 5.434 7.072 1.00 96.00 972 GLU A C 1
ATOM 8026 O O . GLU A 1 972 ? 21.883 4.341 6.896 1.00 96.00 972 GLU A O 1
ATOM 8031 N N . LEU A 1 973 ? 21.927 6.582 6.703 1.00 97.62 973 LEU A N 1
ATOM 8032 C CA . LEU A 1 973 ? 23.223 6.635 6.025 1.00 97.62 973 LEU A CA 1
ATOM 8033 C C . LEU A 1 973 ? 24.355 6.077 6.895 1.00 97.62 973 LEU A C 1
ATOM 8035 O O . LEU A 1 973 ? 25.184 5.317 6.399 1.00 97.62 973 LEU A O 1
ATOM 8039 N N . ILE A 1 974 ? 24.377 6.414 8.190 1.00 97.19 974 ILE A N 1
ATOM 8040 C CA . ILE A 1 974 ? 25.353 5.881 9.153 1.00 97.19 974 ILE A CA 1
ATOM 8041 C C . ILE A 1 974 ? 25.252 4.351 9.234 1.00 97.19 974 ILE A C 1
ATOM 8043 O O . ILE A 1 974 ? 26.277 3.667 9.191 1.00 97.19 974 ILE A O 1
ATOM 8047 N N . LEU A 1 975 ? 24.029 3.808 9.286 1.00 96.25 975 LEU A N 1
ATOM 8048 C CA . LEU A 1 975 ? 23.817 2.362 9.257 1.00 96.25 975 LEU A CA 1
ATOM 8049 C C . LEU A 1 975 ? 24.341 1.745 7.953 1.00 96.25 975 LEU A C 1
ATOM 8051 O O . LEU A 1 975 ? 25.046 0.736 8.009 1.00 96.25 975 LEU A O 1
ATOM 8055 N N . LYS A 1 976 ? 24.043 2.364 6.801 1.00 96.06 976 LYS A N 1
ATOM 8056 C CA . LYS A 1 976 ? 24.455 1.896 5.467 1.00 96.06 976 LYS A CA 1
ATOM 8057 C C . LYS A 1 976 ? 25.975 1.936 5.257 1.00 96.06 976 LYS A C 1
ATOM 8059 O O . LYS A 1 976 ? 26.517 1.046 4.608 1.00 96.06 976 LYS A O 1
ATOM 8064 N N . VAL A 1 977 ? 26.706 2.878 5.863 1.00 95.94 977 VAL A N 1
ATOM 8065 C CA . VAL A 1 977 ? 28.188 2.828 5.858 1.00 95.94 977 VAL A CA 1
ATOM 8066 C C . VAL A 1 977 ? 28.761 1.777 6.815 1.00 95.94 977 VAL A C 1
ATOM 8068 O O . VAL A 1 977 ? 29.969 1.535 6.819 1.00 95.94 977 VAL A O 1
ATOM 8071 N N . GLY A 1 978 ? 27.901 1.096 7.570 1.00 94.19 978 GLY A N 1
ATOM 8072 C CA . GLY A 1 978 ? 28.251 -0.003 8.460 1.00 94.19 978 GLY A CA 1
ATOM 8073 C C . GLY A 1 978 ? 28.594 0.427 9.879 1.00 94.19 978 GLY A C 1
ATOM 8074 O O . GLY A 1 978 ? 29.222 -0.343 10.598 1.00 94.19 978 GLY A O 1
ATOM 8075 N N . HIS A 1 979 ? 28.190 1.627 10.296 1.00 94.81 979 HIS A N 1
ATOM 8076 C CA . HIS A 1 979 ? 28.381 2.133 11.657 1.00 94.81 979 HIS A CA 1
ATOM 8077 C C . HIS A 1 979 ? 27.037 2.222 12.397 1.00 94.81 979 HIS A C 1
ATOM 8079 O O . HIS A 1 979 ? 25.967 2.131 11.802 1.00 94.81 979 HIS A O 1
ATOM 8085 N N . TYR A 1 980 ? 27.067 2.357 13.722 1.00 94.06 980 TYR A N 1
ATOM 8086 C CA . TYR A 1 980 ? 25.855 2.413 14.538 1.00 94.06 980 TYR A CA 1
ATOM 8087 C C . TYR A 1 980 ? 25.395 3.867 14.754 1.00 94.06 980 TYR A C 1
ATOM 8089 O O . TYR A 1 980 ? 26.160 4.668 15.305 1.00 94.06 980 TYR A O 1
ATOM 8097 N N . PRO A 1 981 ? 24.151 4.229 14.376 1.00 94.75 981 PRO A N 1
ATOM 8098 C CA . PRO A 1 981 ? 23.606 5.558 14.625 1.00 94.75 981 PRO A CA 1
ATOM 8099 C C . PRO A 1 981 ? 23.010 5.671 16.034 1.00 94.75 981 PRO A C 1
ATOM 8101 O O . PRO A 1 981 ? 22.062 4.974 16.396 1.00 94.75 981 PRO A O 1
ATOM 8104 N N . SER A 1 982 ? 23.520 6.610 16.829 1.00 92.50 982 SER A N 1
ATOM 8105 C CA . SER A 1 982 ? 22.966 6.959 18.139 1.00 92.50 982 SER A CA 1
ATOM 8106 C C . SER A 1 982 ? 22.275 8.319 18.097 1.00 92.50 982 SER A C 1
ATOM 8108 O O . SER A 1 982 ? 22.929 9.350 17.952 1.00 92.50 982 SER A O 1
ATOM 8110 N N . PHE A 1 983 ? 20.967 8.337 18.340 1.00 92.81 983 PHE A N 1
ATOM 8111 C CA . PHE A 1 983 ? 20.151 9.549 18.303 1.00 92.81 983 PHE A CA 1
ATOM 8112 C C . PHE A 1 983 ? 20.008 10.190 19.692 1.00 92.81 983 PHE A C 1
ATOM 8114 O O . PHE A 1 983 ? 19.841 9.512 20.710 1.00 92.81 983 PHE A O 1
ATOM 8121 N N . SER A 1 984 ? 20.053 11.519 19.738 1.00 90.25 984 SER A N 1
ATOM 8122 C CA . SER A 1 984 ? 19.711 12.339 20.907 1.00 90.25 984 SER A CA 1
ATOM 8123 C C . SER A 1 984 ? 19.223 13.715 20.456 1.00 90.25 984 SER A C 1
ATOM 8125 O O . SER A 1 984 ? 19.436 14.090 19.307 1.00 90.25 984 SER A O 1
ATOM 8127 N N . PHE A 1 985 ? 18.564 14.472 21.328 1.00 88.25 985 PHE A N 1
ATOM 8128 C CA . PHE A 1 985 ? 18.135 15.831 21.006 1.00 88.25 985 PHE A CA 1
ATOM 8129 C C . PHE A 1 985 ? 18.128 16.723 22.247 1.00 88.25 985 PHE A C 1
ATOM 8131 O O . PHE A 1 985 ? 17.970 16.243 23.369 1.00 88.25 985 PHE A O 1
ATOM 8138 N N . GLU A 1 986 ? 18.261 18.026 22.027 1.00 86.00 986 GLU A N 1
ATOM 8139 C CA . GLU A 1 986 ? 18.065 19.060 23.035 1.00 86.00 986 GLU A CA 1
ATOM 8140 C C . GLU A 1 986 ? 16.708 19.740 22.849 1.00 86.00 986 GLU A C 1
ATOM 8142 O O . GLU A 1 986 ? 16.350 20.181 21.749 1.00 86.00 986 GLU A O 1
ATOM 8147 N N . ASN A 1 987 ? 15.956 19.858 23.946 1.00 81.12 987 ASN A N 1
ATOM 8148 C CA . ASN A 1 987 ? 14.692 20.584 23.965 1.00 81.12 987 ASN A CA 1
ATOM 8149 C C . ASN A 1 987 ? 14.962 22.095 24.033 1.00 81.12 987 ASN A C 1
ATOM 8151 O O . ASN A 1 987 ? 15.020 22.696 25.108 1.00 81.12 987 ASN A O 1
ATOM 8155 N N . ASN A 1 988 ? 15.216 22.681 22.865 1.00 74.94 988 ASN A N 1
ATOM 8156 C CA . ASN A 1 988 ? 15.518 24.103 22.706 1.00 74.94 988 ASN A CA 1
ATOM 8157 C C . ASN A 1 988 ? 14.305 24.910 22.230 1.00 74.94 988 ASN A C 1
ATOM 8159 O O . ASN A 1 988 ? 14.339 26.140 22.263 1.00 74.94 988 ASN A O 1
ATOM 8163 N N . LYS A 1 989 ? 13.206 24.240 21.861 1.00 74.31 989 LYS A N 1
ATOM 8164 C CA . LYS A 1 989 ? 11.956 24.888 21.467 1.00 74.31 989 LYS A CA 1
ATOM 8165 C C . LYS A 1 989 ? 11.423 25.766 22.606 1.00 74.31 989 LYS A C 1
ATOM 8167 O O . LYS A 1 989 ? 11.099 25.283 23.685 1.00 74.31 989 LYS A O 1
ATOM 8172 N N . GLY A 1 990 ? 11.318 27.065 22.343 1.00 70.88 990 GLY A N 1
ATOM 8173 C CA . GLY A 1 990 ? 10.833 28.078 23.275 1.00 70.88 990 GLY A CA 1
ATOM 8174 C C . GLY A 1 990 ? 11.912 28.810 24.076 1.00 70.88 990 GLY A C 1
ATOM 8175 O O . GLY A 1 990 ? 11.555 29.764 24.764 1.00 70.88 990 GLY A O 1
ATOM 8176 N N . LYS A 1 991 ? 13.194 28.425 23.975 1.00 77.56 991 LYS A N 1
ATOM 8177 C CA . LYS A 1 991 ? 14.301 29.149 24.621 1.00 77.56 991 LYS A CA 1
ATOM 8178 C C . LYS A 1 991 ? 14.626 30.438 23.868 1.00 77.56 991 LYS A C 1
ATOM 8180 O O . LYS A 1 991 ? 14.650 30.448 22.636 1.00 77.56 991 LYS A O 1
ATOM 8185 N N . GLU A 1 992 ? 14.891 31.503 24.612 1.00 80.88 992 GLU A N 1
ATOM 8186 C CA . GLU A 1 992 ? 15.382 32.772 24.076 1.00 80.88 992 GLU A CA 1
ATOM 8187 C C . GLU A 1 992 ? 16.905 32.721 23.971 1.00 80.88 992 GLU A C 1
ATOM 8189 O O . GLU A 1 992 ? 17.593 32.393 24.937 1.00 80.88 992 GLU A O 1
ATOM 8194 N N . VAL A 1 993 ? 17.425 32.998 22.778 1.00 72.88 993 VAL A N 1
ATOM 8195 C CA . VAL A 1 993 ? 18.860 33.033 22.500 1.00 72.88 993 VAL A CA 1
ATOM 8196 C C . VAL A 1 993 ? 19.210 34.387 21.906 1.00 72.88 993 VAL A C 1
ATOM 8198 O O . VAL A 1 993 ? 18.559 34.863 20.974 1.00 72.88 993 VAL A O 1
ATOM 8201 N N . GLU A 1 994 ? 20.243 35.010 22.462 1.00 69.88 994 GLU A N 1
ATOM 8202 C CA . GLU A 1 994 ? 20.777 36.278 21.987 1.00 69.88 994 GLU A CA 1
ATOM 8203 C C . GLU A 1 994 ? 21.741 36.034 20.821 1.00 69.88 994 GLU A C 1
ATOM 8205 O O . GLU A 1 994 ? 22.773 35.375 20.953 1.00 69.88 994 GLU A O 1
ATOM 8210 N N . PHE A 1 995 ? 21.389 36.565 19.655 1.00 69.00 995 PHE A N 1
ATOM 8211 C CA . PHE A 1 995 ? 22.259 36.642 18.489 1.00 69.00 995 PHE A CA 1
ATOM 8212 C C . PHE A 1 995 ? 22.792 38.073 18.353 1.00 69.00 995 PHE A C 1
ATOM 8214 O O . PHE A 1 995 ? 22.245 39.019 18.917 1.00 69.00 995 PHE A O 1
ATOM 8221 N N . ARG A 1 996 ? 23.832 38.272 17.530 1.00 60.66 996 ARG A N 1
ATOM 8222 C CA . ARG A 1 996 ? 24.450 39.597 17.286 1.00 60.66 996 ARG A CA 1
ATOM 8223 C C . ARG A 1 996 ? 23.469 40.696 16.838 1.00 60.66 996 ARG A C 1
ATOM 8225 O O . ARG A 1 996 ? 23.826 41.867 16.867 1.00 60.66 996 ARG A O 1
ATOM 8232 N N . ASN A 1 997 ? 22.276 40.328 16.380 1.00 62.78 997 ASN A N 1
ATOM 8233 C CA . ASN A 1 997 ? 21.237 41.213 15.862 1.00 62.78 997 ASN A CA 1
ATOM 8234 C C . ASN A 1 997 ? 19.916 41.157 16.660 1.00 62.78 997 ASN A C 1
ATOM 8236 O O . ASN A 1 997 ? 18.897 41.607 16.139 1.00 62.78 997 ASN A O 1
ATOM 8240 N N . GLY A 1 998 ? 19.905 40.600 17.878 1.00 69.62 998 GLY A N 1
ATOM 8241 C CA . GLY A 1 998 ? 18.742 40.612 18.776 1.00 69.62 998 GLY A CA 1
ATOM 8242 C C . GLY A 1 998 ? 18.473 39.285 19.489 1.00 69.62 998 GLY A C 1
ATOM 8243 O O . GLY A 1 998 ? 19.164 38.292 19.275 1.00 69.62 998 GLY A O 1
ATOM 8244 N N . ILE A 1 999 ? 17.440 39.274 20.335 1.00 77.50 999 ILE A N 1
ATOM 8245 C CA . ILE A 1 999 ? 16.973 38.087 21.064 1.00 77.50 999 ILE A CA 1
ATOM 8246 C C . ILE A 1 999 ? 15.929 37.363 20.209 1.00 77.50 999 ILE A C 1
ATOM 8248 O O . ILE A 1 999 ? 14.932 37.958 19.801 1.00 77.50 999 ILE A O 1
ATOM 8252 N N . TYR A 1 1000 ? 16.149 36.076 19.945 1.00 71.25 1000 TYR A N 1
ATOM 8253 C CA . TYR A 1 1000 ? 15.252 35.239 19.149 1.00 71.25 1000 TYR A CA 1
ATOM 8254 C C . TYR A 1 1000 ? 14.765 34.050 19.969 1.00 71.25 1000 TYR A C 1
ATOM 8256 O O . TYR A 1 1000 ? 15.539 33.394 20.663 1.00 71.25 1000 TYR A O 1
ATOM 8264 N N . LYS A 1 1001 ? 13.477 33.727 19.838 1.00 77.06 1001 LYS A N 1
ATOM 8265 C CA . LYS A 1 1001 ? 12.896 32.514 20.413 1.00 77.06 1001 LYS A CA 1
ATOM 8266 C C . LYS A 1 1001 ? 13.086 31.351 19.444 1.00 77.06 1001 LYS A C 1
ATOM 8268 O O . LYS A 1 1001 ? 12.637 31.411 18.299 1.00 77.06 1001 LYS A O 1
ATOM 8273 N N . LEU A 1 1002 ? 13.764 30.296 19.886 1.00 73.69 1002 LEU A N 1
ATOM 8274 C CA . LEU A 1 1002 ? 14.005 29.110 19.067 1.00 73.69 1002 LEU A CA 1
ATOM 8275 C C . LEU A 1 1002 ? 12.701 28.326 18.856 1.00 73.69 1002 LEU A C 1
ATOM 8277 O O . LEU A 1 1002 ? 11.991 28.013 19.810 1.00 73.69 1002 LEU A O 1
ATOM 8281 N N . ASN A 1 1003 ? 12.395 27.966 17.609 1.00 75.19 1003 ASN A N 1
ATOM 8282 C CA . ASN A 1 1003 ? 11.136 27.295 17.251 1.00 75.19 1003 ASN A CA 1
ATOM 8283 C C . ASN A 1 1003 ? 11.249 25.764 17.149 1.00 75.19 1003 ASN A C 1
ATOM 8285 O O . ASN A 1 1003 ? 10.228 25.080 17.039 1.00 75.19 1003 ASN A O 1
ATOM 8289 N N . THR A 1 1004 ? 12.465 25.215 17.194 1.00 76.56 1004 THR A N 1
ATOM 8290 C CA . THR A 1 1004 ? 12.743 23.797 16.926 1.00 76.56 1004 THR A CA 1
ATOM 8291 C C . THR A 1 1004 ? 13.702 23.196 17.951 1.00 76.56 1004 THR A C 1
ATOM 8293 O O . THR A 1 1004 ? 14.510 23.898 18.557 1.00 76.56 1004 THR A O 1
ATOM 8296 N N . ASN A 1 1005 ? 13.627 21.876 18.120 1.00 86.00 1005 ASN A N 1
ATOM 8297 C CA . ASN A 1 1005 ? 14.650 21.112 18.833 1.00 86.00 1005 ASN A CA 1
ATOM 8298 C C . ASN A 1 1005 ? 15.905 20.974 17.968 1.00 86.00 1005 ASN A C 1
ATOM 8300 O O . ASN A 1 1005 ? 15.836 21.101 16.744 1.00 86.00 1005 ASN A O 1
ATOM 8304 N N . ILE A 1 1006 ? 17.036 20.699 18.613 1.00 88.38 1006 ILE A N 1
ATOM 8305 C CA . ILE A 1 1006 ? 18.289 20.376 17.928 1.00 88.38 1006 ILE A CA 1
ATOM 8306 C C . ILE A 1 1006 ? 18.542 18.885 18.109 1.00 88.38 1006 ILE A C 1
ATOM 8308 O O . ILE A 1 1006 ? 18.562 18.394 19.235 1.00 88.38 1006 ILE A O 1
ATOM 8312 N N . TYR A 1 1007 ? 18.700 18.170 17.003 1.00 92.25 1007 TYR A N 1
ATOM 8313 C CA . TYR A 1 1007 ? 18.969 16.741 16.964 1.00 92.25 1007 TYR A CA 1
ATOM 8314 C C . TYR A 1 1007 ? 20.460 16.500 16.755 1.00 92.25 1007 TYR A C 1
ATOM 8316 O O . TYR A 1 1007 ? 21.095 17.153 15.928 1.00 92.25 1007 TYR A O 1
ATOM 8324 N N . PHE A 1 1008 ? 20.984 15.519 17.479 1.00 93.50 1008 PHE A N 1
ATOM 8325 C CA . PHE A 1 1008 ? 22.350 15.033 17.374 1.00 93.50 1008 PHE A CA 1
ATOM 8326 C C . PHE A 1 1008 ? 22.318 13.555 17.004 1.00 93.50 1008 PHE A C 1
ATOM 8328 O O . PHE A 1 1008 ? 21.757 12.736 17.743 1.00 93.50 1008 PHE A O 1
ATOM 8335 N N . VAL A 1 1009 ? 22.948 13.215 15.886 1.00 95.50 1009 VAL A N 1
ATOM 8336 C CA . VAL A 1 1009 ? 23.138 11.838 15.433 1.00 95.50 1009 VAL A CA 1
ATOM 8337 C C . VAL A 1 1009 ? 24.621 11.529 15.561 1.00 95.50 1009 VAL A C 1
ATOM 8339 O O . VAL A 1 1009 ? 25.444 12.160 14.909 1.00 95.50 1009 VAL A O 1
ATOM 8342 N N . ARG A 1 1010 ? 24.983 10.606 16.450 1.00 94.31 1010 ARG A N 1
ATOM 8343 C CA . ARG A 1 1010 ? 26.374 10.193 16.661 1.00 94.31 1010 ARG A CA 1
ATOM 8344 C C . ARG A 1 1010 ? 26.641 8.903 15.907 1.00 94.31 1010 ARG A C 1
ATOM 8346 O O . ARG A 1 1010 ? 25.874 7.952 16.035 1.00 94.31 1010 ARG A O 1
ATOM 8353 N N . GLU A 1 1011 ? 27.727 8.878 15.160 1.00 94.31 1011 GLU A N 1
ATOM 8354 C CA . GLU A 1 1011 ? 28.240 7.693 14.486 1.00 94.31 1011 GLU A CA 1
ATOM 8355 C C . GLU A 1 1011 ? 29.213 6.973 15.418 1.00 94.31 1011 GLU A C 1
ATOM 8357 O O . GLU A 1 1011 ? 30.200 7.554 15.870 1.00 94.31 1011 GLU A O 1
ATOM 8362 N N . LEU A 1 1012 ? 28.894 5.721 15.744 1.00 90.38 1012 LEU A N 1
ATOM 8363 C CA . LEU A 1 1012 ? 29.689 4.875 16.627 1.00 90.38 1012 LEU A CA 1
ATOM 8364 C C . LEU A 1 1012 ? 30.193 3.651 15.858 1.00 90.38 1012 LEU A C 1
ATOM 8366 O O . LEU A 1 1012 ? 29.411 2.958 15.211 1.00 90.38 1012 LEU A O 1
ATOM 8370 N N . GLU A 1 1013 ? 31.480 3.341 15.990 1.00 87.88 1013 GLU A N 1
ATOM 8371 C CA . GLU A 1 1013 ? 32.120 2.203 15.307 1.00 87.88 1013 GLU A CA 1
ATOM 8372 C C . GLU A 1 1013 ? 31.867 0.851 16.003 1.00 87.88 1013 GLU A C 1
ATOM 8374 O O . GLU A 1 1013 ? 32.254 -0.206 15.515 1.00 87.88 1013 GLU A O 1
ATOM 8379 N N . SER A 1 1014 ? 31.191 0.850 17.157 1.00 84.81 1014 SER A N 1
ATOM 8380 C CA . SER A 1 1014 ? 30.914 -0.374 17.910 1.00 84.81 1014 SER A CA 1
ATOM 8381 C C . SER A 1 1014 ? 29.934 -1.295 17.169 1.00 84.81 1014 SER A C 1
ATOM 8383 O O . SER A 1 1014 ? 28.731 -1.021 17.136 1.00 84.81 1014 SER A O 1
ATOM 8385 N N . GLU A 1 1015 ? 30.428 -2.425 16.660 1.00 88.19 1015 GLU A N 1
ATOM 8386 C CA . GLU A 1 1015 ? 29.604 -3.445 15.988 1.00 88.19 1015 GLU A CA 1
ATOM 8387 C C . GLU A 1 1015 ? 28.594 -4.137 16.911 1.00 88.19 1015 GLU A C 1
ATOM 8389 O O . GLU A 1 1015 ? 27.534 -4.583 16.466 1.00 88.19 1015 GLU A O 1
ATOM 8394 N N . TYR A 1 1016 ? 28.919 -4.214 18.202 1.00 90.06 1016 TYR A N 1
ATOM 8395 C CA . TYR A 1 1016 ? 28.155 -4.962 19.189 1.00 90.06 1016 TYR A CA 1
ATOM 8396 C C . TYR A 1 1016 ? 27.860 -4.136 20.438 1.00 90.06 1016 TYR A C 1
ATOM 8398 O O . TYR A 1 1016 ? 28.656 -3.305 20.875 1.00 90.06 1016 TYR A O 1
ATOM 8406 N N . PHE A 1 1017 ? 26.721 -4.423 21.059 1.00 90.69 1017 PHE A N 1
ATOM 8407 C CA . PHE A 1 1017 ? 26.422 -4.044 22.432 1.00 90.69 1017 PHE A CA 1
ATOM 8408 C C . PHE A 1 1017 ? 26.527 -5.263 23.339 1.00 90.69 1017 PHE A C 1
ATOM 8410 O O . PHE A 1 1017 ? 25.757 -6.211 23.200 1.00 90.69 1017 PHE A O 1
ATOM 8417 N N . THR A 1 1018 ? 27.458 -5.219 24.286 1.00 91.19 1018 THR A N 1
ATOM 8418 C CA . THR A 1 1018 ? 27.569 -6.235 25.333 1.00 91.19 1018 THR A CA 1
ATOM 8419 C C . THR A 1 1018 ? 26.466 -6.032 26.360 1.00 91.19 1018 THR A C 1
ATOM 8421 O O . THR A 1 1018 ? 26.435 -5.028 27.075 1.00 91.19 1018 THR A O 1
ATOM 8424 N N . PHE A 1 1019 ? 25.561 -6.996 26.444 1.00 91.19 1019 PHE A N 1
ATOM 8425 C CA . PHE A 1 1019 ? 24.504 -7.003 27.434 1.00 91.19 1019 PHE A CA 1
ATOM 8426 C C . PHE A 1 1019 ? 25.026 -7.484 28.790 1.00 91.19 1019 PHE A C 1
ATOM 8428 O O . PHE A 1 1019 ? 25.793 -8.435 28.878 1.00 91.19 1019 PHE A O 1
ATOM 8435 N N . HIS A 1 1020 ? 24.558 -6.857 29.866 1.00 90.56 1020 HIS A N 1
ATOM 8436 C CA . HIS A 1 1020 ? 24.764 -7.328 31.231 1.00 90.56 1020 HIS A CA 1
ATOM 8437 C C . HIS A 1 1020 ? 23.407 -7.493 31.908 1.00 90.56 1020 HIS A C 1
ATOM 8439 O O . HIS A 1 1020 ? 22.554 -6.616 31.782 1.00 90.56 1020 HIS A O 1
ATOM 8445 N N . LYS A 1 1021 ? 23.217 -8.559 32.689 1.00 86.62 1021 LYS A N 1
ATOM 8446 C CA . LYS A 1 1021 ? 21.950 -8.909 33.353 1.00 86.62 1021 LYS A CA 1
ATOM 8447 C C . LYS A 1 1021 ? 21.369 -7.781 34.200 1.00 86.62 1021 LYS A C 1
ATOM 8449 O O . LYS A 1 1021 ? 20.153 -7.670 34.286 1.00 86.62 1021 LYS A O 1
ATOM 8454 N N . LYS A 1 1022 ? 22.208 -6.898 34.757 1.00 90.62 1022 LYS A N 1
ATOM 8455 C CA . LYS A 1 1022 ? 21.767 -5.692 35.487 1.00 90.62 1022 LYS A CA 1
ATOM 8456 C C . LYS A 1 1022 ? 20.910 -4.728 34.650 1.00 90.62 1022 LYS A C 1
ATOM 8458 O O . LYS A 1 1022 ? 20.231 -3.881 35.218 1.00 90.62 1022 LYS A O 1
ATOM 8463 N N . TYR A 1 1023 ? 20.971 -4.826 33.321 1.00 90.94 1023 TYR A N 1
ATOM 8464 C CA . TYR A 1 1023 ? 20.175 -4.030 32.386 1.00 90.94 1023 TYR A CA 1
ATOM 8465 C C . TYR A 1 1023 ? 18.821 -4.664 32.057 1.00 90.94 1023 TYR A C 1
ATOM 8467 O O . TYR A 1 1023 ? 18.018 -4.030 31.383 1.00 90.94 1023 TYR A O 1
ATOM 8475 N N . LEU A 1 1024 ? 18.544 -5.894 32.494 1.00 91.81 1024 LEU A N 1
ATOM 8476 C CA . LEU A 1 1024 ? 17.252 -6.533 32.275 1.00 91.81 1024 LEU A CA 1
ATOM 8477 C C . LEU A 1 1024 ? 16.309 -6.250 33.444 1.00 91.81 1024 LEU A C 1
ATOM 8479 O O . LEU A 1 1024 ? 16.585 -6.622 34.584 1.00 91.81 1024 LEU A O 1
ATOM 8483 N N . LYS A 1 1025 ? 15.160 -5.653 33.135 1.00 92.50 1025 LYS A N 1
ATOM 8484 C CA . LYS A 1 1025 ? 14.017 -5.539 34.038 1.00 92.50 1025 LYS A CA 1
ATOM 8485 C C . LYS A 1 1025 ? 12.861 -6.376 33.512 1.00 92.50 1025 LYS A C 1
ATOM 8487 O O . LYS A 1 1025 ? 12.594 -6.406 32.313 1.00 92.50 1025 LYS A O 1
ATOM 8492 N N . LYS A 1 1026 ? 12.181 -7.054 34.426 1.00 89.81 1026 LYS A N 1
ATOM 8493 C CA . LYS A 1 1026 ? 10.926 -7.756 34.170 1.00 89.81 1026 LYS A CA 1
ATOM 8494 C C . LYS A 1 1026 ? 9.807 -6.858 34.657 1.00 89.81 1026 LYS A C 1
ATOM 8496 O O . LYS A 1 1026 ? 9.777 -6.512 35.835 1.00 89.81 1026 LYS A O 1
ATOM 8501 N N . GLU A 1 1027 ? 8.939 -6.437 33.754 1.00 87.81 1027 GLU A N 1
ATOM 8502 C CA . GLU A 1 1027 ? 7.879 -5.480 34.064 1.00 87.81 1027 GLU A CA 1
ATOM 8503 C C . GLU A 1 1027 ? 6.533 -6.077 33.673 1.00 87.81 1027 GLU A C 1
ATOM 8505 O O . GLU A 1 1027 ? 6.411 -6.688 32.610 1.00 87.81 1027 GLU A O 1
ATOM 8510 N N . ARG A 1 1028 ? 5.516 -5.907 34.522 1.00 83.75 1028 ARG A N 1
ATOM 8511 C CA . ARG A 1 1028 ? 4.144 -6.244 34.143 1.00 83.75 1028 ARG A CA 1
ATOM 8512 C C . ARG A 1 1028 ? 3.670 -5.230 33.105 1.00 83.75 1028 ARG A C 1
ATOM 8514 O O . ARG A 1 1028 ? 3.835 -4.027 33.295 1.00 83.75 1028 ARG A O 1
ATOM 8521 N N . TYR A 1 1029 ? 3.113 -5.729 32.015 1.00 78.75 1029 TYR A N 1
ATOM 8522 C CA . TYR A 1 1029 ? 2.571 -4.945 30.920 1.00 78.75 1029 TYR A CA 1
ATOM 8523 C C . TYR A 1 1029 ? 1.129 -5.365 30.672 1.00 78.75 1029 TYR A C 1
ATOM 8525 O O . TYR A 1 1029 ? 0.828 -6.557 30.648 1.00 78.75 1029 TYR A O 1
ATOM 8533 N N . GLU A 1 1030 ? 0.270 -4.378 30.470 1.00 78.00 1030 GLU A N 1
ATOM 8534 C CA . GLU A 1 1030 ? -1.108 -4.544 30.031 1.00 78.00 1030 GLU A CA 1
ATOM 8535 C C . GLU A 1 1030 ? -1.325 -3.551 28.888 1.00 78.00 1030 GLU A C 1
ATOM 8537 O O . GLU A 1 1030 ? -1.204 -2.340 29.075 1.00 78.00 1030 GLU A O 1
ATOM 8542 N N . GLY A 1 1031 ? -1.545 -4.055 27.677 1.00 74.25 1031 GLY A N 1
ATOM 8543 C CA . GLY A 1 1031 ? -1.648 -3.215 26.487 1.00 74.25 1031 GLY A CA 1
ATOM 8544 C C . GLY A 1 1031 ? -1.580 -4.018 25.196 1.00 74.25 1031 GLY A C 1
ATOM 8545 O O . GLY A 1 1031 ? -1.669 -5.244 25.209 1.00 74.25 1031 GLY A O 1
ATOM 8546 N N . TYR A 1 1032 ? -1.426 -3.335 24.063 1.00 73.88 1032 TYR A N 1
ATOM 8547 C CA . TYR A 1 1032 ? -1.271 -4.005 22.773 1.00 73.88 1032 TYR A CA 1
ATOM 8548 C C . TYR A 1 1032 ? 0.192 -4.331 22.475 1.00 73.88 1032 TYR A C 1
ATOM 8550 O O . TYR A 1 1032 ? 1.080 -3.498 22.651 1.00 73.88 1032 TYR A O 1
ATOM 8558 N N . ILE A 1 1033 ? 0.416 -5.526 21.943 1.00 72.81 1033 ILE A N 1
ATOM 8559 C CA . ILE A 1 1033 ? 1.685 -5.957 21.374 1.00 72.81 1033 ILE A CA 1
ATOM 8560 C C . ILE A 1 1033 ? 1.583 -6.030 19.852 1.00 72.81 1033 ILE A C 1
ATOM 8562 O O . ILE A 1 1033 ? 0.527 -6.352 19.307 1.00 72.81 1033 ILE A O 1
ATOM 8566 N N . TYR A 1 1034 ? 2.688 -5.735 19.169 1.00 77.56 1034 TYR A N 1
ATOM 8567 C CA . TYR A 1 1034 ? 2.729 -5.663 17.710 1.00 77.56 1034 TYR A CA 1
ATOM 8568 C C . TYR A 1 1034 ? 3.938 -6.376 17.096 1.00 77.56 1034 TYR A C 1
ATOM 8570 O O . TYR A 1 1034 ? 5.007 -6.427 17.707 1.00 77.56 1034 TYR A O 1
ATOM 8578 N N . CYS A 1 1035 ? 3.798 -6.887 15.870 1.00 69.19 1035 CYS A N 1
ATOM 8579 C CA . CYS A 1 1035 ? 4.912 -7.401 15.067 1.00 69.19 1035 CYS A CA 1
ATOM 8580 C C . CYS A 1 1035 ? 4.562 -7.461 13.572 1.00 69.19 1035 CYS A C 1
ATOM 8582 O O . CYS A 1 1035 ? 3.400 -7.332 13.191 1.00 69.19 1035 CYS A O 1
ATOM 8584 N N . VAL A 1 1036 ? 5.563 -7.697 12.724 1.00 63.25 1036 VAL A N 1
ATOM 8585 C CA . VAL A 1 1036 ? 5.389 -7.982 11.294 1.00 63.25 1036 VAL A CA 1
ATOM 8586 C C . VAL A 1 1036 ? 6.267 -9.159 10.884 1.00 63.25 1036 VAL A C 1
ATOM 8588 O O . VAL A 1 1036 ? 7.407 -9.285 11.323 1.00 63.25 1036 VAL A O 1
ATOM 8591 N N . GLU A 1 1037 ? 5.754 -10.029 10.022 1.00 58.69 1037 GLU A N 1
ATOM 8592 C CA . GLU A 1 1037 ? 6.536 -11.118 9.445 1.00 58.69 1037 GLU A CA 1
ATOM 8593 C C . GLU A 1 1037 ? 7.022 -10.731 8.062 1.00 58.69 1037 GLU A C 1
ATOM 8595 O O . GLU A 1 1037 ? 6.223 -10.402 7.190 1.00 58.69 1037 GLU A O 1
ATOM 8600 N N . ILE A 1 1038 ? 8.329 -10.824 7.851 1.00 55.88 1038 ILE A N 1
ATOM 8601 C CA . ILE A 1 1038 ? 8.967 -10.648 6.548 1.00 55.88 1038 ILE A CA 1
ATOM 8602 C C . ILE A 1 1038 ? 9.456 -12.005 6.012 1.00 55.88 1038 ILE A C 1
ATOM 8604 O O . ILE A 1 1038 ? 9.840 -12.870 6.811 1.00 55.88 1038 ILE A O 1
ATOM 8608 N N . PRO A 1 1039 ? 9.435 -12.209 4.682 1.00 45.41 1039 PRO A N 1
ATOM 8609 C CA . PRO A 1 1039 ? 9.614 -13.519 4.056 1.00 45.41 1039 PRO A CA 1
ATOM 8610 C C . PRO A 1 1039 ? 11.052 -14.052 4.102 1.00 45.41 1039 PRO A C 1
ATOM 8612 O O . PRO A 1 1039 ? 11.243 -15.264 4.064 1.00 45.41 1039 PRO A O 1
ATOM 8615 N N . LYS A 1 1040 ? 12.068 -13.183 4.172 1.00 51.81 1040 LYS A N 1
ATOM 8616 C CA . LYS A 1 1040 ? 13.488 -13.565 4.240 1.00 51.81 1040 LYS A CA 1
ATOM 8617 C C . LYS A 1 1040 ? 14.146 -12.967 5.476 1.00 51.81 1040 LYS A C 1
ATOM 8619 O O . LYS A 1 1040 ? 13.733 -11.912 5.951 1.00 51.81 1040 LYS A O 1
ATOM 8624 N N . TYR A 1 1041 ? 15.204 -13.622 5.956 1.00 62.31 1041 TYR A N 1
ATOM 8625 C CA . TYR A 1 1041 ? 16.062 -13.254 7.100 1.00 62.31 1041 TYR A CA 1
ATOM 8626 C C . TYR A 1 1041 ? 15.366 -13.147 8.459 1.00 62.31 1041 TYR A C 1
ATOM 8628 O O . TYR A 1 1041 ? 15.994 -13.424 9.476 1.00 62.31 1041 TYR A O 1
ATOM 8636 N N . HIS A 1 1042 ? 14.079 -12.803 8.477 1.00 65.38 1042 HIS A N 1
ATOM 8637 C CA . HIS A 1 1042 ? 13.251 -12.628 9.655 1.00 65.38 1042 HIS A CA 1
ATOM 8638 C C . HIS A 1 1042 ? 13.807 -11.603 10.641 1.00 65.38 1042 HIS A C 1
ATOM 8640 O O . HIS A 1 1042 ? 13.526 -11.723 11.821 1.00 65.38 1042 HIS A O 1
ATOM 8646 N N . THR A 1 1043 ? 14.583 -10.620 10.179 1.00 79.31 1043 THR A N 1
ATOM 8647 C CA . THR A 1 1043 ? 15.156 -9.554 11.006 1.00 79.31 1043 THR A CA 1
ATOM 8648 C C . THR A 1 1043 ? 14.507 -8.200 10.727 1.00 79.31 1043 THR A C 1
ATOM 8650 O O . THR A 1 1043 ? 14.343 -7.816 9.569 1.00 79.31 1043 THR A O 1
ATOM 8653 N N . LEU A 1 1044 ? 14.192 -7.443 11.774 1.00 87.31 1044 LEU A N 1
ATOM 8654 C CA . LEU A 1 1044 ? 13.654 -6.083 11.684 1.00 87.31 1044 LEU A CA 1
ATOM 8655 C C . LEU A 1 1044 ? 14.590 -5.088 12.364 1.00 87.31 1044 LEU A C 1
ATOM 8657 O O . LEU A 1 1044 ? 15.102 -5.376 13.451 1.00 87.31 1044 LEU A O 1
ATOM 8661 N N . TRP A 1 1045 ? 14.775 -3.911 11.757 1.00 94.31 1045 TRP A N 1
ATOM 8662 C CA . TRP A 1 1045 ? 15.421 -2.784 12.428 1.00 94.31 1045 TRP A CA 1
ATOM 8663 C C . TRP A 1 1045 ? 14.394 -1.990 13.227 1.00 94.31 1045 TRP A C 1
ATOM 8665 O O . TRP A 1 1045 ? 13.476 -1.391 12.661 1.00 94.31 1045 TRP A O 1
ATOM 8675 N N . ILE A 1 1046 ? 14.545 -1.990 14.546 1.00 93.31 1046 ILE A N 1
ATOM 8676 C CA . ILE A 1 1046 ? 13.595 -1.374 15.472 1.00 93.31 1046 ILE A CA 1
ATOM 8677 C C . ILE A 1 1046 ? 14.253 -0.263 16.284 1.00 93.31 1046 ILE A C 1
ATOM 8679 O O . ILE A 1 1046 ? 15.474 -0.250 16.471 1.00 93.31 1046 ILE A O 1
ATOM 8683 N N . ARG A 1 1047 ? 13.435 0.668 16.780 1.00 93.50 1047 ARG A N 1
ATOM 8684 C CA . ARG A 1 1047 ? 13.844 1.784 17.633 1.00 93.50 1047 ARG A CA 1
ATOM 8685 C C . ARG A 1 1047 ? 12.917 1.901 18.830 1.00 93.50 1047 ARG A C 1
ATOM 8687 O O . ARG A 1 1047 ? 11.703 1.870 18.690 1.00 93.50 1047 ARG A O 1
ATOM 8694 N N . ARG A 1 1048 ? 13.489 2.093 20.014 1.00 92.12 1048 ARG A N 1
ATOM 8695 C CA . ARG A 1 1048 ? 12.743 2.418 21.231 1.00 92.12 1048 ARG A CA 1
ATOM 8696 C C . ARG A 1 1048 ? 13.526 3.450 22.031 1.00 92.12 1048 ARG A C 1
ATOM 8698 O O . ARG A 1 1048 ? 14.740 3.329 22.161 1.00 92.12 1048 ARG A O 1
ATOM 8705 N N . ASN A 1 1049 ? 12.873 4.508 22.519 1.00 89.00 1049 ASN A N 1
ATOM 8706 C CA . ASN A 1 1049 ? 13.545 5.610 23.230 1.00 89.00 1049 ASN A CA 1
ATOM 8707 C C . ASN A 1 1049 ? 14.799 6.146 22.492 1.00 89.00 1049 ASN A C 1
ATOM 8709 O O . ASN A 1 1049 ? 15.835 6.408 23.108 1.00 89.00 1049 ASN A O 1
ATOM 8713 N N . ASN A 1 1050 ? 14.725 6.291 21.161 1.00 87.19 1050 ASN A N 1
ATOM 8714 C CA . ASN A 1 1050 ? 15.837 6.724 20.298 1.00 87.19 1050 ASN A CA 1
ATOM 8715 C C . ASN A 1 1050 ? 17.069 5.785 20.268 1.00 87.19 1050 ASN A C 1
ATOM 8717 O O . ASN A 1 1050 ? 18.129 6.177 19.773 1.00 87.19 1050 ASN A O 1
ATOM 8721 N N . LYS A 1 1051 ? 16.953 4.550 20.772 1.00 89.88 1051 LYS A N 1
ATOM 8722 C CA . LYS A 1 1051 ? 17.974 3.492 20.677 1.00 89.88 1051 LYS A CA 1
ATOM 8723 C C . LYS A 1 1051 ? 17.529 2.448 19.662 1.00 89.88 1051 LYS A C 1
ATOM 8725 O O . LYS A 1 1051 ? 16.365 2.063 19.680 1.00 89.88 1051 LYS A O 1
ATOM 8730 N N . THR A 1 1052 ? 18.429 2.010 18.784 1.00 92.75 1052 THR A N 1
ATOM 8731 C CA . THR A 1 1052 ? 18.095 1.079 17.696 1.00 92.75 1052 THR A CA 1
ATOM 8732 C C . THR A 1 1052 ? 18.728 -0.297 17.900 1.00 92.75 1052 THR A C 1
ATOM 8734 O O . THR A 1 1052 ? 19.775 -0.426 18.544 1.00 92.75 1052 THR A O 1
ATOM 8737 N N . THR A 1 1053 ? 18.086 -1.345 17.379 1.00 92.19 1053 THR A N 1
ATOM 8738 C CA . THR A 1 1053 ? 18.601 -2.725 17.413 1.00 92.19 1053 THR A CA 1
ATOM 8739 C C . THR A 1 1053 ? 17.932 -3.622 16.358 1.00 92.19 1053 THR A C 1
ATOM 8741 O O . THR A 1 1053 ? 16.939 -3.225 15.750 1.00 92.19 1053 THR A O 1
ATOM 8744 N N . TRP A 1 1054 ? 18.485 -4.819 16.133 1.00 91.50 1054 TRP A N 1
ATOM 8745 C CA . TRP A 1 1054 ? 17.958 -5.858 15.236 1.00 91.50 1054 TRP A CA 1
ATOM 8746 C C . TRP A 1 1054 ? 17.198 -6.950 16.025 1.00 91.50 1054 TRP A C 1
ATOM 8748 O O . TRP A 1 1054 ? 17.696 -7.415 17.051 1.00 91.50 1054 TRP A O 1
ATOM 8758 N N . ALA A 1 1055 ? 16.028 -7.403 15.546 1.00 77.94 1055 ALA A N 1
ATOM 8759 C CA . ALA A 1 1055 ? 15.163 -8.407 16.218 1.00 77.94 1055 ALA A CA 1
ATOM 8760 C C . ALA A 1 1055 ? 14.479 -9.416 15.242 1.00 77.94 1055 ALA A C 1
ATOM 8762 O O . ALA A 1 1055 ? 14.496 -9.137 14.053 1.00 77.94 1055 ALA A O 1
ATOM 8763 N N . GLY A 1 1056 ? 13.929 -10.569 15.701 1.00 59.72 1056 GLY A N 1
ATOM 8764 C CA . GLY A 1 1056 ? 13.574 -11.815 14.939 1.00 59.72 1056 GLY A CA 1
ATOM 8765 C C . GLY A 1 1056 ? 12.079 -12.325 14.873 1.00 59.72 1056 GLY A C 1
ATOM 8766 O O . GLY A 1 1056 ? 11.269 -11.831 15.650 1.00 59.72 1056 GLY A O 1
ATOM 8767 N N . ASN A 1 1057 ? 11.720 -13.394 14.075 1.00 50.38 1057 ASN A N 1
ATOM 8768 C CA . ASN A 1 1057 ? 10.339 -14.047 13.886 1.00 50.38 1057 ASN A CA 1
ATOM 8769 C C . ASN A 1 1057 ? 10.170 -15.605 14.303 1.00 50.38 1057 ASN A C 1
ATOM 8771 O O . ASN A 1 1057 ? 11.087 -16.089 14.958 1.00 50.38 1057 ASN A O 1
ATOM 8775 N N . CYS A 1 1058 ? 9.058 -16.408 14.027 1.00 48.38 1058 CYS A N 1
ATOM 8776 C CA . CYS A 1 1058 ? 8.571 -17.715 14.732 1.00 48.38 1058 CYS A CA 1
ATOM 8777 C C . CYS A 1 1058 ? 7.998 -19.029 13.952 1.00 48.38 1058 CYS A C 1
ATOM 8779 O O . CYS A 1 1058 ? 7.623 -18.822 12.805 1.00 48.38 1058 CYS A O 1
ATOM 8781 N N . ARG A 1 1059 ? 7.833 -20.316 14.528 1.00 43.34 1059 ARG A N 1
ATOM 8782 C CA . ARG A 1 1059 ? 7.271 -21.687 13.965 1.00 43.34 1059 ARG A CA 1
ATOM 8783 C C . ARG A 1 1059 ? 6.699 -22.870 14.944 1.00 43.34 1059 ARG A C 1
ATOM 8785 O O . ARG A 1 1059 ? 7.285 -22.919 16.025 1.00 43.34 1059 ARG A O 1
ATOM 8792 N N . CYS A 1 1060 ? 5.703 -23.835 14.628 1.00 48.41 1060 CYS A N 1
ATOM 8793 C CA . CYS A 1 1060 ? 5.020 -24.973 15.500 1.00 48.41 1060 CYS A CA 1
ATOM 8794 C C . CYS A 1 1060 ? 4.213 -26.267 14.870 1.00 48.41 1060 CYS A C 1
ATOM 8796 O O . CYS A 1 1060 ? 4.051 -26.239 13.651 1.00 48.41 1060 CYS A O 1
ATOM 8798 N N . LEU A 1 1061 ? 3.660 -27.337 15.617 1.00 41.78 1061 LEU A N 1
ATOM 8799 C CA . LEU A 1 1061 ? 2.823 -28.604 15.203 1.00 41.78 1061 LEU A CA 1
ATOM 8800 C C . LEU A 1 1061 ? 1.748 -29.300 16.207 1.00 41.78 1061 LEU A C 1
ATOM 8802 O O . LEU A 1 1061 ? 1.673 -28.904 17.366 1.00 41.78 1061 LEU A O 1
ATOM 8806 N N . VAL A 1 1062 ? 0.936 -30.347 15.812 1.00 57.12 1062 VAL A N 1
ATOM 8807 C CA . VAL A 1 1062 ? -0.103 -31.146 16.622 1.00 57.12 1062 VAL A CA 1
ATOM 8808 C C . VAL A 1 1062 ? 0.001 -32.718 16.590 1.00 57.12 1062 VAL A C 1
ATOM 8810 O O . VAL A 1 1062 ? 0.701 -33.248 15.726 1.00 57.12 1062 VAL A O 1
ATOM 8813 N N . ILE A 1 1063 ? -0.694 -33.469 17.489 1.00 62.97 1063 ILE A N 1
ATOM 8814 C CA . ILE A 1 1063 ? -0.751 -34.965 17.661 1.00 62.97 1063 ILE A CA 1
ATOM 8815 C C . ILE A 1 1063 ? -2.211 -35.496 17.807 1.00 62.97 1063 ILE A C 1
ATOM 8817 O O . ILE A 1 1063 ? -2.982 -34.876 18.532 1.00 62.97 1063 ILE A O 1
ATOM 8821 N N . PRO A 1 1064 ? -2.618 -36.651 17.228 1.00 68.38 1064 PRO A N 1
ATOM 8822 C CA . PRO A 1 1064 ? -3.985 -37.209 17.335 1.00 68.38 1064 PRO A CA 1
ATOM 8823 C C . PRO A 1 1064 ? -4.230 -38.139 18.551 1.00 68.38 1064 PRO A C 1
ATOM 8825 O O . PRO A 1 1064 ? -3.325 -38.856 18.984 1.00 68.38 1064 PRO A O 1
ATOM 8828 N N . ILE A 1 1065 ? -5.472 -38.210 19.049 1.00 73.31 1065 ILE A N 1
ATOM 8829 C CA . ILE A 1 1065 ? -5.965 -39.136 20.098 1.00 73.31 1065 ILE A CA 1
ATOM 8830 C C . ILE A 1 1065 ? -7.167 -39.926 19.568 1.00 73.31 1065 ILE A C 1
ATOM 8832 O O . ILE A 1 1065 ? -8.061 -39.340 18.954 1.00 73.31 1065 ILE A O 1
ATOM 8836 N N . VAL A 1 1066 ? -7.199 -41.245 19.800 1.00 71.62 1066 VAL A N 1
ATOM 8837 C CA . VAL A 1 1066 ? -8.162 -42.147 19.140 1.00 71.62 1066 VAL A CA 1
ATOM 8838 C C . VAL A 1 1066 ? -9.183 -42.798 20.082 1.00 71.62 1066 VAL A C 1
ATOM 8840 O O . VAL A 1 1066 ? -8.954 -42.969 21.279 1.00 71.62 1066 VAL A O 1
ATOM 8843 N N . ARG A 1 1067 ? -10.307 -43.231 19.507 1.00 55.53 1067 ARG A N 1
ATOM 8844 C CA . ARG A 1 1067 ? -11.446 -43.855 20.184 1.00 55.53 1067 ARG A CA 1
ATOM 8845 C C . ARG A 1 1067 ? -11.046 -45.084 20.993 1.00 55.53 1067 ARG A C 1
ATOM 8847 O O . ARG A 1 1067 ? -10.545 -46.075 20.456 1.00 55.53 1067 ARG A O 1
ATOM 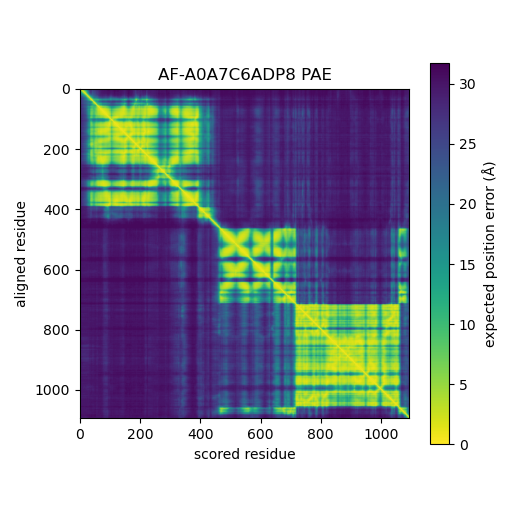8854 N N . GLY A 1 1068 ? -11.359 -45.037 22.286 1.00 56.44 1068 GLY A N 1
ATOM 8855 C CA . GLY A 1 1068 ? -11.019 -46.066 23.273 1.00 56.44 1068 GLY A CA 1
ATOM 8856 C C . GLY A 1 1068 ? -9.815 -45.717 24.153 1.00 56.44 1068 GLY A C 1
ATOM 8857 O O . GLY A 1 1068 ? -9.605 -46.386 25.165 1.00 56.44 1068 GLY A O 1
ATOM 8858 N N . GLU A 1 1069 ? -9.058 -44.663 23.833 1.00 63.59 1069 GLU A N 1
ATOM 8859 C CA . GLU A 1 1069 ? -8.084 -44.083 24.758 1.00 63.59 1069 GLU A CA 1
ATOM 8860 C C . GLU A 1 1069 ? -8.814 -43.158 25.743 1.00 63.59 1069 GLU A C 1
ATOM 8862 O O . GLU A 1 1069 ? -9.534 -42.258 25.333 1.00 63.59 1069 GLU A O 1
ATOM 8867 N N . GLN A 1 1070 ? -8.658 -43.364 27.057 1.00 64.50 1070 GLN A N 1
ATOM 8868 C CA . GLN A 1 1070 ? -9.252 -42.446 28.038 1.00 64.50 1070 GLN A CA 1
ATOM 8869 C C . GLN A 1 1070 ? -8.558 -41.081 27.974 1.00 64.50 1070 GLN A C 1
ATOM 8871 O O . GLN A 1 1070 ? -7.365 -40.987 28.279 1.00 64.50 1070 GLN A O 1
ATOM 8876 N N . TRP A 1 1071 ? -9.295 -40.038 27.605 1.00 70.69 1071 TRP A N 1
ATOM 8877 C CA . TRP A 1 1071 ? -8.849 -38.649 27.601 1.00 70.69 1071 TRP A CA 1
ATOM 8878 C C . TRP A 1 1071 ? -9.903 -37.767 28.275 1.00 70.69 1071 TRP A C 1
ATOM 8880 O O . TRP A 1 1071 ? -11.080 -38.115 28.323 1.00 70.69 1071 TRP A O 1
ATOM 8890 N N . GLU A 1 1072 ? -9.465 -36.636 28.812 1.00 70.94 1072 GLU A N 1
ATOM 8891 C CA . GLU A 1 1072 ? -10.341 -35.592 29.338 1.00 70.94 1072 GLU A CA 1
ATOM 8892 C C . GLU A 1 1072 ? -10.031 -34.304 28.582 1.00 70.94 1072 GLU A C 1
ATOM 8894 O O . GLU A 1 1072 ? -8.865 -34.025 28.274 1.00 70.94 1072 GLU A O 1
ATOM 8899 N N . GLU A 1 1073 ? -11.069 -33.539 28.241 1.00 75.69 1073 GLU A N 1
ATOM 8900 C CA . GLU A 1 1073 ? -10.877 -32.250 27.586 1.00 75.69 1073 GLU A CA 1
ATOM 8901 C C . GLU A 1 1073 ? -10.134 -31.321 28.545 1.00 75.69 1073 GLU A C 1
ATOM 8903 O O . GLU A 1 1073 ? -10.495 -31.175 29.716 1.00 75.69 1073 GLU A O 1
ATOM 8908 N N . SER A 1 1074 ? -9.043 -30.730 28.060 1.00 75.94 1074 SER A N 1
ATOM 8909 C CA . SER A 1 1074 ? -8.272 -29.793 28.865 1.00 75.94 1074 SER A CA 1
ATOM 8910 C C . SER A 1 1074 ? -9.150 -28.601 29.257 1.00 75.94 1074 SER A C 1
ATOM 8912 O O . SER A 1 1074 ? -10.076 -28.256 28.517 1.00 75.94 1074 SER A O 1
ATOM 8914 N N . PRO A 1 1075 ? -8.858 -27.931 30.390 1.00 70.12 1075 PRO A N 1
ATOM 8915 C CA . PRO A 1 1075 ? -9.571 -26.724 30.792 1.00 70.12 1075 PRO A CA 1
ATOM 8916 C C . PRO A 1 1075 ? -9.672 -25.725 29.631 1.00 70.12 1075 PRO A C 1
ATOM 8918 O O . PRO A 1 1075 ? -8.797 -25.748 28.744 1.00 70.12 1075 PRO A O 1
ATOM 8921 N N . PRO A 1 1076 ? -10.684 -24.828 29.643 1.00 58.47 1076 PRO A N 1
ATOM 8922 C CA . PRO A 1 1076 ? -10.819 -23.795 28.626 1.00 58.47 1076 PRO A CA 1
ATOM 8923 C C . PRO A 1 1076 ? -9.458 -23.154 28.356 1.00 58.47 1076 PRO A C 1
ATOM 8925 O O . PRO A 1 1076 ? -8.642 -23.015 29.286 1.00 58.47 1076 PRO A O 1
ATOM 8928 N N . PRO A 1 1077 ? -9.151 -22.876 27.077 1.00 55.19 1077 PRO A N 1
ATOM 8929 C CA . PRO A 1 1077 ? -7.826 -22.425 26.718 1.00 55.19 1077 PRO A CA 1
ATOM 8930 C C . PRO A 1 1077 ? -7.476 -21.177 27.530 1.00 55.19 1077 PRO A C 1
ATOM 8932 O O . PRO A 1 1077 ? -8.379 -20.482 28.007 1.00 55.19 1077 PRO A O 1
ATOM 8935 N N . PRO A 1 1078 ? -6.178 -20.934 27.786 1.00 53.03 1078 PRO A N 1
ATOM 8936 C CA . PRO A 1 1078 ? -5.770 -19.804 28.611 1.00 53.03 1078 PRO A CA 1
ATOM 8937 C C . PRO A 1 1078 ? -6.472 -18.528 28.138 1.00 53.03 1078 PRO A C 1
ATOM 8939 O O . PRO A 1 1078 ? -6.716 -18.390 26.944 1.00 53.03 1078 PRO A O 1
ATOM 8942 N N . SER A 1 1079 ? -6.765 -17.589 29.037 1.00 44.12 1079 SER A N 1
ATOM 8943 C CA . SER A 1 1079 ? -7.584 -16.394 28.752 1.00 44.12 1079 SER A CA 1
ATOM 8944 C C . SER A 1 1079 ? -7.133 -15.549 27.546 1.00 44.12 1079 SER A C 1
ATOM 8946 O O . SER A 1 1079 ? -7.901 -14.722 27.058 1.00 44.12 1079 SER A O 1
ATOM 8948 N N . TRP A 1 1080 ? -5.906 -15.757 27.057 1.00 46.97 1080 TRP A N 1
ATOM 8949 C CA . TRP A 1 1080 ? -5.361 -15.160 25.839 1.00 46.97 1080 TRP A CA 1
ATOM 8950 C C . TRP A 1 1080 ? -5.871 -15.791 24.526 1.00 46.97 1080 TRP A C 1
ATOM 8952 O O . TRP A 1 1080 ? -5.633 -15.230 23.461 1.00 46.97 1080 TRP A O 1
ATOM 8962 N N . VAL A 1 1081 ? -6.584 -16.919 24.575 1.00 43.12 1081 VAL A N 1
ATOM 8963 C CA . VAL A 1 1081 ? -7.229 -17.575 23.428 1.00 43.12 1081 VAL A CA 1
ATOM 8964 C C . VAL A 1 1081 ? -8.709 -17.207 23.419 1.00 43.12 1081 VAL A C 1
ATOM 8966 O O . VAL A 1 1081 ? -9.456 -17.609 24.311 1.00 43.12 1081 VAL A O 1
ATOM 8969 N N . LYS A 1 1082 ? -9.149 -16.449 22.412 1.00 39.91 1082 LYS A N 1
ATOM 8970 C CA . LYS A 1 1082 ? -10.572 -16.153 22.201 1.00 39.91 1082 LYS A CA 1
ATOM 8971 C C . LYS A 1 1082 ? -11.138 -17.081 21.123 1.00 39.91 1082 LYS A C 1
ATOM 8973 O O . LYS A 1 1082 ? -10.498 -17.197 20.082 1.00 39.91 1082 LYS A O 1
ATOM 8978 N N . PRO A 1 1083 ? -12.295 -17.730 21.337 1.00 35.50 1083 PRO A N 1
ATOM 8979 C CA . PRO A 1 1083 ? -13.010 -18.401 20.258 1.00 35.50 1083 PRO A CA 1
ATOM 8980 C C . PRO A 1 1083 ? -13.490 -17.352 19.250 1.00 35.50 1083 PRO A C 1
ATOM 8982 O O . PRO A 1 1083 ? -14.060 -16.339 19.660 1.00 35.50 1083 PRO A O 1
ATOM 8985 N N . ASP A 1 1084 ? -13.267 -17.586 17.959 1.00 33.69 1084 ASP A N 1
ATOM 8986 C CA . ASP A 1 1084 ? -13.883 -16.788 16.902 1.00 33.69 1084 ASP A CA 1
ATOM 8987 C C . ASP A 1 1084 ? -15.413 -16.928 16.987 1.00 33.69 1084 ASP A C 1
ATOM 8989 O O . ASP A 1 1084 ? -15.966 -18.025 16.869 1.00 33.69 1084 ASP A O 1
ATOM 8993 N N . GLU A 1 1085 ? -16.120 -15.814 17.181 1.00 29.64 1085 GLU A N 1
ATOM 8994 C CA . GLU A 1 1085 ? -17.564 -15.747 16.956 1.00 29.64 1085 GLU A CA 1
ATOM 8995 C C . GLU A 1 1085 ? -17.820 -15.716 15.438 1.00 29.64 1085 GLU A C 1
ATOM 8997 O O . GLU A 1 1085 ? -17.957 -14.661 14.833 1.00 29.64 1085 GLU A O 1
ATOM 9002 N N . GLY A 1 1086 ? -17.831 -16.904 14.824 1.00 27.84 1086 GLY A N 1
ATOM 9003 C CA . GLY A 1 1086 ? -18.542 -17.233 13.583 1.00 27.84 1086 GLY A CA 1
ATOM 9004 C C . GLY A 1 1086 ? -18.300 -16.355 12.347 1.00 27.84 1086 GLY A C 1
ATOM 9005 O O . GLY A 1 1086 ? -19.111 -15.488 12.030 1.00 27.84 1086 GLY A O 1
ATOM 9006 N N . PHE A 1 1087 ? -17.300 -16.711 11.537 1.00 23.59 1087 PHE A N 1
ATOM 9007 C CA . PHE A 1 1087 ? -17.406 -16.554 10.082 1.00 23.59 1087 PHE A CA 1
ATOM 9008 C C . PHE A 1 1087 ? -18.046 -17.820 9.495 1.00 23.59 1087 PHE A C 1
ATOM 9010 O O . PHE A 1 1087 ? -17.523 -18.923 9.660 1.00 23.59 1087 PHE A O 1
ATOM 9017 N N . ASP A 1 1088 ? -19.179 -17.661 8.807 1.00 27.31 1088 ASP A N 1
ATOM 9018 C CA . ASP A 1 1088 ? -19.807 -18.725 8.021 1.00 27.31 1088 ASP A CA 1
ATOM 9019 C C . ASP A 1 1088 ? -18.803 -19.303 7.009 1.00 27.31 1088 ASP A C 1
ATOM 9021 O O . ASP A 1 1088 ? -18.265 -18.590 6.157 1.00 27.31 1088 ASP A O 1
ATOM 9025 N N . LYS A 1 1089 ? -18.573 -20.619 7.079 1.00 25.70 1089 LYS A N 1
ATOM 9026 C CA . LYS A 1 1089 ? -17.811 -21.366 6.071 1.00 25.70 1089 LYS A CA 1
ATOM 9027 C C . LYS A 1 1089 ? -18.570 -21.322 4.733 1.00 25.70 1089 LYS A C 1
ATOM 9029 O O . LYS A 1 1089 ? -19.697 -21.821 4.671 1.00 25.70 1089 LYS A O 1
ATOM 9034 N N . PRO A 1 1090 ? -17.984 -20.819 3.631 1.00 25.83 1090 PRO A N 1
ATOM 9035 C CA . PRO A 1 1090 ? -18.569 -21.010 2.315 1.00 25.83 1090 PRO A CA 1
ATOM 9036 C C . PRO A 1 1090 ? -18.305 -22.456 1.879 1.00 25.83 1090 PRO A C 1
ATOM 9038 O O . PRO A 1 1090 ? -17.179 -22.818 1.553 1.00 25.83 1090 PRO A O 1
ATOM 9041 N N . GLY A 1 1091 ? -19.353 -23.282 1.876 1.00 31.11 1091 GLY A N 1
ATOM 9042 C CA . GLY A 1 1091 ? -19.333 -24.592 1.219 1.00 31.11 1091 GLY A CA 1
ATOM 9043 C C . GLY A 1 1091 ? -19.643 -25.780 2.122 1.00 31.11 1091 GLY A C 1
ATOM 9044 O O . GLY A 1 1091 ? -18.777 -26.601 2.388 1.00 31.11 1091 GLY A O 1
ATOM 9045 N N . ASN A 1 1092 ? -20.904 -25.910 2.538 1.00 27.81 1092 ASN A N 1
ATOM 9046 C CA . ASN A 1 1092 ? -21.536 -27.223 2.677 1.00 27.81 1092 ASN A CA 1
ATOM 9047 C C . ASN A 1 1092 ? -23.064 -27.071 2.620 1.00 27.81 1092 ASN A C 1
ATOM 9049 O O . ASN A 1 1092 ? -23.757 -27.014 3.632 1.00 27.81 1092 ASN A O 1
ATOM 9053 N N . LYS A 1 1093 ? -23.602 -26.987 1.401 1.00 25.55 1093 LYS A N 1
ATOM 9054 C CA . LYS A 1 1093 ? -24.981 -27.393 1.122 1.00 25.55 1093 LYS A CA 1
ATOM 9055 C C . LYS A 1 1093 ? -24.925 -28.438 0.019 1.00 25.55 1093 LYS A C 1
ATOM 9057 O O . LYS A 1 1093 ? -24.623 -28.114 -1.124 1.00 25.55 1093 LYS A O 1
ATOM 9062 N N . ARG A 1 1094 ? -25.163 -29.690 0.411 1.00 29.33 1094 ARG A N 1
ATOM 9063 C CA . ARG A 1 1094 ? -25.599 -30.753 -0.492 1.00 29.33 1094 ARG A CA 1
ATOM 9064 C C . ARG A 1 1094 ? -27.010 -30.403 -0.971 1.00 29.33 1094 ARG A C 1
ATOM 9066 O O . ARG A 1 1094 ? -27.910 -30.341 -0.138 1.00 29.33 1094 ARG A O 1
ATOM 9073 N N . GLU A 1 1095 ? -27.155 -30.201 -2.275 1.00 26.30 1095 GLU A N 1
ATOM 9074 C CA . GLU A 1 1095 ? -28.229 -30.732 -3.129 1.00 26.30 1095 GLU A CA 1
ATOM 9075 C C . GLU A 1 1095 ? -27.616 -31.111 -4.477 1.00 26.30 1095 GLU A C 1
ATOM 9077 O O . GLU A 1 1095 ? -26.775 -30.326 -4.977 1.00 26.30 1095 GLU A O 1
#

Solvent-accessible surface area (backbone atoms only — not comparable to full-atom values): 63032 Å² total; per-residue (Å²): 138,84,75,93,73,76,68,68,70,67,56,62,64,55,53,59,68,61,63,70,72,72,68,72,76,71,70,79,75,73,72,91,60,83,82,77,91,70,84,81,66,79,86,93,69,87,69,46,65,82,69,39,42,54,71,93,43,90,43,75,64,36,58,76,56,42,73,63,49,46,62,60,50,50,68,37,67,65,56,36,52,43,54,52,48,55,56,49,59,61,58,68,43,43,68,50,60,42,50,30,86,44,60,48,99,85,69,49,78,45,65,57,70,59,28,44,53,53,21,53,49,52,48,52,36,52,77,61,27,65,79,51,53,70,60,50,50,56,50,50,54,39,6,47,59,63,1,33,22,38,29,37,57,40,75,43,69,30,86,68,70,100,59,46,74,36,59,31,62,42,34,71,45,76,45,73,58,88,39,48,45,50,24,29,53,81,70,60,45,75,35,68,56,13,40,27,31,65,36,93,90,53,58,72,46,62,38,54,40,86,42,33,37,70,31,44,27,74,58,56,95,71,40,76,53,30,45,28,70,54,62,83,44,48,66,53,52,52,48,45,57,51,50,52,53,52,44,52,52,45,48,65,63,61,72,47,71,54,78,42,79,50,68,70,92,86,71,55,75,67,60,55,52,50,52,52,52,48,62,65,50,58,79,80,52,97,78,87,89,73,62,97,77,51,49,77,45,66,56,81,74,72,71,66,60,64,52,53,55,52,52,53,47,53,52,48,51,43,55,50,33,30,69,72,45,63,33,60,63,89,85,61,71,80,86,75,76,53,70,68,59,50,47,56,41,47,53,47,32,48,54,55,46,52,55,52,45,55,49,44,29,50,59,34,41,29,62,48,43,47,48,51,51,44,60,71,65,45,80,96,70,89,68,67,48,38,56,42,70,42,66,86,59,80,70,63,62,66,60,58,51,50,50,51,52,50,29,40,76,69,65,78,36,82,89,48,79,65,54,58,56,51,50,29,58,79,68,70,46,82,81,80,75,92,86,78,77,86,84,83,89,80,84,85,82,90,80,90,84,86,90,84,85,89,86,85,90,85,92,81,86,79,92,70,76,73,83,68,48,84,67,48,73,62,48,64,56,62,61,55,43,54,47,53,53,48,52,32,51,52,49,40,48,53,42,20,48,47,50,50,54,21,49,55,52,41,52,50,49,42,60,76,64,34,31,56,84,67,56,36,66,85,53,57,85,71,63,65,70,74,42,49,68,56,41,17,50,48,48,30,50,51,52,53,50,41,25,54,45,22,36,49,51,47,49,51,47,55,47,74,76,40,95,77,73,76,82,78,73,97,75,82,77,69,64,66,62,57,50,50,51,39,48,53,52,16,48,50,54,29,48,56,51,49,55,51,52,53,50,56,49,51,51,52,53,54,48,27,52,73,72,65,51,53,65,68,61,48,49,50,52,50,47,55,67,44,48,35,58,32,71,75,79,85,88,71,81,98,75,86,87,50,60,59,63,61,41,51,55,45,52,53,51,48,56,53,43,25,44,53,26,29,49,56,60,62,68,30,74,95,35,66,80,36,49,50,27,36,30,33,38,45,72,82,48,99,78,67,40,66,74,44,57,68,39,37,72,39,32,42,46,69,84,42,66,60,51,82,78,56,51,46,68,44,80,80,56,31,28,44,72,73,34,25,37,41,34,84,89,43,80,38,40,60,87,71,64,85,87,79,61,33,32,46,25,43,32,60,81,82,31,37,59,45,80,38,53,60,79,45,78,45,79,46,82,43,77,45,68,29,38,32,41,47,56,101,81,42,42,47,55,30,35,43,60,22,28,31,42,29,32,56,47,84,48,70,84,48,94,64,80,66,54,37,80,40,33,54,73,69,66,53,67,47,23,25,36,50,47,46,41,37,44,88,42,55,71,60,84,57,45,98,83,77,28,45,48,56,44,45,25,28,51,49,14,34,35,72,47,38,33,54,76,48,76,82,96,57,68,48,35,37,32,58,45,70,52,68,70,60,50,51,51,52,47,63,69,34,53,92,53,41,91,42,52,43,85,52,88,55,24,40,35,42,64,65,43,69,72,59,49,59,64,59,60,76,37,70,53,76,58,63,26,61,74,55,66,75,56,73,43,24,28,39,69,35,39,47,40,17,51,56,29,22,34,73,50,37,32,47,76,44,78,42,59,75,43,98,87,73,51,65,48,73,64,34,46,34,39,54,40,50,9,69,60,28,47,54,43,52,34,52,51,34,29,37,63,37,24,23,47,43,54,51,70,47,91,39,52,71,43,77,44,80,50,102,89,48,77,43,68,35,86,47,42,43,36,37,36,31,46,36,85,58,51,57,46,73,40,50,61,91,30,56,45,82,40,83,42,78,48,52,29,31,41,69,41,42,88,66,72,33,30,40,40,33,35,22,94,59,18,65,44,49,34,41,69,81,84,54,47,75,45,81,39,48,69,88,61,93,80,69,75,47,75,80,66,62,91,89,59,75,75,80,86,72,80,84,77,91,82,85,78,93,127

Nearest PDB structures (foldseek):
  8rka-assembly1_A  TM=7.101E-01  e=2.602E-16  Pseudomonas phage JBD30
  4zjn-assembly1_A  TM=7.232E-01  e=2.734E-13  Bacteriophage sp.
  5ngd-assembly1_D  TM=7.341E-01  e=6.606E-12  Oshimavirus P7426
  8phu-assembly1_PD  TM=5.452E-01  e=7.294E-06  Borreliella burgdorferi B31
  6djl-assembly1_C  TM=2.711E-01  e=5.181E+00  Homo sapiens

Secondary structure (DSSP, 8-state):
---TTSSSTTTHHHHHHHHSSS---------SS--TT------S-TTGGGGTEE-S-SSHHHHHH-THHHHHHTTSHHHHHHHHHHHHHHHHT-EEEEPP-EE-TTS-EESHHHHHHHHHHHHHHHHTSSS-HHHHHHHHTTHHHHSEEEEEEEEEE--SSTTTTSEEEEEEEEE-GGGEEEEE-TTSPEEEEEEEE-SSSSTT-EE-GGGEEEEETT--TT-TT---TTGGGHHHHHHHHHHHHHHHHHHHHHSS-EEEEE--TT--HHHHHHHHHHHHHTTT-S-----TT-EEEEEPPPTHHHHHHHHHHHHHHHHHHHHHHS-SSTT--SS---HHHHHHHHHHHHHHHHHHHHHIIIIIIIIIIIHHHHHTT-SS-SS--EEEEPPSS---HHHHHHHHHHHHHTTSS---HHHHHHHHHHTTPPPPPTTPPPPPPPPPPP--------------S---PPPPPTTTTTS-HHHHHHHHHHHHHHHHHHHHHHHHHHHHHHHHHHHHTTTTTTT-GGGGGG---TTHHHHHHHHHHHHHHHHHHHHHHHHHHHHHT-TT--------S-HHHHHHHHHHHHHHHHHHHHHHHHHHHHHHHHHHHHHT--HHHHHHHHHHHHHHHH--SS--SS----THHHHHHHHHHHHHHHHHHHHHHHT-GGGTTTEEEEEEE-TT-S---HHHHHHTT-EEETT-THHHHHSSS-----EETT-EEEETTEEEEGGG--S--EEEEE-TTT-BEEEEE-SEEEEEEEEEEEEEEE-SS-EEEE-TT-EEEEE-GGGGGSS----EEEEGGGPPTT-EEE---B------S-BTTTB-HHHHHHHHHHHHHHEEEEESSSEEEEEE---HHHHHHHHHHTGGGGGGEEE-SSEEEE---HHHHHHHHTT-STTT----HHHHTS-HHHHHHHHHHHHHHHEEEEPPPBPTTS-BPPPEEEEEES-HHHHHHHHHHHHHTT-EEEEEEE--TT-EEEETTEEEE--S-EEEEEEE---EEE--GGGEEEEEEEEEEEEEE-SSS--EEEEETTEEEEE-----EEEEEETTS---PPSS--TT-PPP--PPPS-----

Radius of gyration: 40.02 Å; Cα contacts (8 Å, |Δi|>4): 1544; chains: 1; bounding box: 102×114×125 Å

Foldseek 3Di:
DDDPPPPPVVVVVVVCVVVVPPPPVPPPPPPPDDPPPDFDFDDDDDDCQVVLFDDPPPDPCCVVPNLCVLVVLCVPPLLVVLLVVLLCLLPVLPWAWFFWFDADPVRDTPCVVVSVVLRVVLVVLQPQAPDHNSVVLSQQSVCQSRQKWKKFWDWDADCDDPRGRAIGGHYIHTDDCRQWTFGAHSRLHGDQQGIAGCDPPRHGDTHGPLRIQMAGECDDPSPSSGDHLCNVLSVLSVVLVVLVVVLVVVCVVQVQWQKDKDADPDDDPVVVVVVVVVSVVVRPDDDDDDDPRIDIDGDHDDPVVNVVSVVSNVVSSQVSSCSSQVHRPVVDDPPDDDVVVVVVSVVSSVVVSVVSQVSCFPRRPFPNPQVVSCVRGDPPDPTTITMGRHDSDPPPLVVVVVVQVVCCVVVVDPDDPVVVVVNCVVVVHDDDDPDDDDDDDDDDDDDDDDDDDDDDDDDDDADDDDDQDPLRVLADLVVLLVVLVVLLVVLLQVLLVLVVVQLVVLLVQCVVVVCLVVVPLVCLVVRFRDCLVVQLVSQLVSLVVLLVVLLVSLVSSLCSVDVPDPPDDPDDDPPVVVSVVSSVVSNVVSVVVRVVLSVVLSVLSVVCSVVSPDSVVSSVSSCVVSCLDRDDDDDDDDDRHRPCPSSLVSSVVSQVSSQVSSVCNLPPPVCVQFFFKWQFAFPSDSQADPLSSLSHGAIATPPPLLCVQPAPPHDKWFFDQQKWFQWPVFTDGLVPDDQPTWFWFAFQGQLETDTFHFPDKDKAWDWFKWKWQDDPFATGITRQSFWAFWAQQVCPPPPDSGTDTDGNVRDDAQIKFFFAGAYDFDFDCDDLNQDGLQLVLLVCLQCLQQWDWDPDPDIKIKRFAQDPVLVVVSLVSNVSQNVQWDDDNGIITGNDDPSVNVVSVVQDDQQSGADDVNLLRHALVSLVSNLVSNCSGQKDWAAWDQDPVRDTFHIKIKGKGQHPRRLRRNQSSLRNNTWGKFKDKDPQQQPWDQDPVGIDGDHTIMMIIITHRDRIDTGGPVSIDIDGDTGMTIDTATDPSQWTWMDGPRHIGITGIDTGHMGTDTPPDDDDRGPDRPPSRDRDPDDDDPDDDDD

Mean predicted aligned error: 22.48 Å